Protein AF-0000000082342057 (afdb_homodimer)

Sequence (860 aa):
MEQEAEVVSLAKTITQSTETLCRLLTENGLPAPSLDTSSPQANAPEITTAKTKAINACMELLDRLQGPLTCMLPLYNGSALQTISRYRIYTHVPLTGSISYEDLSSKCRIHVFELKQVIRFAIVFHRLFAEEKKGFVAHSAGSRILAQDAIVQAGIGQFDEFYGAFARTVDAIDQFDGHEPNETGFSLAHNTTQDLFSYLRSHPAKSKQFTEAMKFYTGPIPAYSPNFLIMGYPWDALSAGSVVVDLGGADGHVGRMIADANPEVTVIVQDLGSVVEEIEVEAEAEAGTGSQPGKKSGEVGRKSRVQFLAHDFFTPQPISADVYLFRWVLHDWSDEYVVRILRQLVPVLKKGARVVVNESLCPESGSLPIAMERYIRYMDMMMLAFTKSRLRDEGEWRGLFAQADGKFGGVRCWTPEGAALAIIEATWEGMEQEAEVVSLAKTITQSTETLCRLLTENGLPAPSLDTSSPQANAPEITTAKTKAINACMELLDRLQGPLTCMLPLYNGSALQTISRYRIYTHVPLTGSISYEDLSSKCRIHVFELKQVIRFAIVFHRLFAEEKKGFVAHSAGSRILAQDAIVQAGIGQFDEFYGAFARTVDAIDQFDGHEPNETGFSLAHNTTQDLFSYLRSHPAKSKQFTEAMKFYTGPIPAYSPNFLIMGYPWDALSAGSVVVDLGGADGHVGRMIADANPEVTVIVQDLGSVVEEIEVEAEAEAGTGSQPGKKSGEVGRKSRVQFLAHDFFTPQPISADVYLFRWVLHDWSDEYVVRILRQLVPVLKKGARVVVNESLCPESGSLPIAMERYIRYMDMMMLAFTKSRLRDEGEWRGLFAQADGKFGGVRCWTPEGAALAIIEATWEG

Organism: NCBI:txid1220207

Radius of gyration: 30.09 Å; Cα contacts (8 Å, |Δi|>4): 1571; chains: 2; bounding box: 68×92×66 Å

InterPro domains:
  IPR001077 O-methyltransferase, C-terminal domain [PF00891] (186-404)
  IPR016461 O-methyltransferase-like [PS51683] (69-428)
  IPR029063 S-adenosyl-L-methionine-dependent methyltransferase superfamily [G3DSA:3.40.50.150] (157-427)
  IPR029063 S-adenosyl-L-methionine-dependent methyltransferase superfamily [SSF53335] (159-414)

pLDDT: mean 88.35, std 13.35, range [28.88, 98.69]

Foldseek 3Di:
DVVVVLLVVLVVLLVVLLVQLCVVCVVVVWDRDDPPDDGPPDPDPSNVVSVVSNVVSVVVNVDVVVDLLVLQPDDPDLVLLQLCLVLVLLQQADQPDKDFLVSSCVSSVHDSVVSVVSQVCCCVRRVAWDCPDVRITHGDPNSSCCNPPVLSSLQSNVCNLQVQLLVCLVVLVVVDVDQFQCSFSNVVSVVHSDAQVVVCVVPVVNVVSVVSNVCSLCVVQVQADLVCVLPVDPLVVDDQAFEEEEEQCQLCPSVLSNCVSPVRYAYEYEDAPVRLVVSVVVVVVVVPVPPPPPPPDDPPPPDRSYHYDYDDLLAADPDQGQEYEYEPHLQLEALVVSLSSLLSDVVRYDAFRKYKYWFAAQDDPPPDDPVLNVSQVVVQSSSSSRGVGGHHHQVVVVVSQCSSDVQFDDWDWDRRVSHRIIMTMTGGHD/DVVVVLLVVLVVQLVVLLVQLCVVCVVVVFDRDDPPDDGPPPPDPSNVVSVVSNVVSVVVNVDVVVDLLVLQPDDPDLVLLQLCLVLVLLQQADQPDKDFLVSSCVSSVHDSVVSVVSQVCCCVRRVAWDCPDVRITHGDPNSSCCNPPVLSSLQSNVCNLQVQLLVCLVVLVVVDVDQFQCSFSNVVSVVHSDAQVVVCVVPVVNVVSVVSNVCSLCVVQPQADLVCVLVVDPLVVDDQAFEEEEEQCQLCPSVLSNCVSPVRYAYEYEEAPVRLVVNVVVVVVVVPVPPPPPPPDDPPPDDPSYHYDYDDLLAADPDQGQEYEYEPHLQLEALVVSLSSLLSDVVRYDAFRKYKYWFAAQDDPPPDDPVLNVSQVVVQSSSSSRGVGGHHHQVVVVVSQCSSDVQFDDWDWDRRVSHRIIMTMTGGHD

Structure (mmCIF, N/CA/C/O backbone):
data_AF-0000000082342057-model_v1
#
loop_
_entity.id
_entity.type
_entity.pdbx_description
1 polymer 'O-methyltransferase domain-containing protein'
#
loop_
_atom_site.group_PDB
_atom_site.id
_atom_site.type_symbol
_atom_site.label_atom_id
_atom_site.label_alt_id
_atom_site.label_comp_id
_atom_site.label_asym_id
_atom_site.label_entity_id
_atom_site.label_seq_id
_atom_site.pdbx_PDB_ins_code
_atom_site.Cartn_x
_atom_site.Cartn_y
_atom_site.Cartn_z
_atom_site.occupancy
_atom_site.B_iso_or_equiv
_atom_site.auth_seq_id
_atom_site.auth_comp_id
_atom_site.auth_asym_id
_atom_site.auth_atom_id
_atom_site.pdbx_PDB_model_num
ATOM 1 N N . MET A 1 1 ? -15.852 -7.707 27.875 1 69.81 1 MET A N 1
ATOM 2 C CA . MET A 1 1 ? -15.172 -8.852 28.469 1 69.81 1 MET A CA 1
ATOM 3 C C . MET A 1 1 ? -14.648 -9.797 27.391 1 69.81 1 MET A C 1
ATOM 5 O O . MET A 1 1 ? -13.477 -10.172 27.406 1 69.81 1 MET A O 1
ATOM 9 N N . GLU A 1 2 ? -15.508 -10.023 26.375 1 73.25 2 GLU A N 1
ATOM 10 C CA . GLU A 1 2 ? -15.094 -10.961 25.344 1 73.25 2 GLU A CA 1
ATOM 11 C C . GLU A 1 2 ? -13.977 -10.383 24.484 1 73.25 2 GLU A C 1
ATOM 13 O O . GLU A 1 2 ? -12.992 -11.07 24.188 1 73.25 2 GLU A O 1
ATOM 18 N N . GLN A 1 3 ? -14.023 -9.148 24.25 1 80.62 3 GLN A N 1
ATOM 19 C CA . GLN A 1 3 ? -13 -8.5 23.422 1 80.62 3 GLN A CA 1
ATOM 20 C C . GLN A 1 3 ? -11.68 -8.406 24.172 1 80.62 3 GLN A C 1
ATOM 22 O O . GLN A 1 3 ? -10.609 -8.562 23.578 1 80.62 3 GLN A O 1
ATOM 27 N N . GLU A 1 4 ? -11.828 -8.18 25.422 1 81.56 4 GLU A N 1
ATOM 28 C CA . GLU A 1 4 ? -10.625 -8.133 26.25 1 81.56 4 GLU A CA 1
ATOM 29 C C . GLU A 1 4 ? -9.922 -9.484 26.281 1 81.56 4 GLU A C 1
ATOM 31 O O . GLU A 1 4 ? -8.703 -9.555 26.109 1 81.56 4 GLU A O 1
ATOM 36 N N . ALA A 1 5 ? -10.773 -10.445 26.438 1 81.31 5 ALA A N 1
ATOM 37 C CA . ALA A 1 5 ? -10.219 -11.797 26.484 1 81.31 5 ALA A CA 1
ATOM 38 C C . ALA A 1 5 ? -9.523 -12.148 25.172 1 81.31 5 ALA A C 1
ATOM 40 O O . ALA A 1 5 ? -8.484 -12.805 25.172 1 81.31 5 ALA A O 1
ATOM 41 N N . GLU A 1 6 ? -10.055 -11.625 24.141 1 85.25 6 GLU A N 1
ATOM 42 C CA . GLU A 1 6 ? -9.5 -11.938 22.828 1 85.25 6 GLU A CA 1
ATOM 43 C C . GLU A 1 6 ? -8.156 -11.242 22.609 1 85.25 6 GLU A C 1
ATOM 45 O O . GLU A 1 6 ? -7.195 -11.859 22.141 1 85.25 6 GLU A O 1
ATOM 50 N N . VAL A 1 7 ? -8.07 -10.016 22.953 1 90.12 7 VAL A N 1
ATOM 51 C CA . VAL A 1 7 ? -6.855 -9.242 22.734 1 90.12 7 VAL A CA 1
ATOM 52 C C . VAL A 1 7 ? -5.746 -9.766 23.641 1 90.12 7 VAL A C 1
ATOM 54 O O . VAL A 1 7 ? -4.59 -9.875 23.234 1 90.12 7 VAL A O 1
ATOM 57 N N . VAL A 1 8 ? -6.066 -10.164 24.828 1 89.88 8 VAL A N 1
ATOM 58 C CA . VAL A 1 8 ? -5.086 -10.695 25.766 1 89.88 8 VAL A CA 1
ATOM 59 C C . VAL A 1 8 ? -4.625 -12.078 25.312 1 89.88 8 VAL A C 1
ATOM 61 O O . VAL A 1 8 ? -3.441 -12.406 25.422 1 89.88 8 VAL A O 1
ATOM 64 N N . SER A 1 9 ? -5.586 -12.805 24.844 1 91.12 9 SER A N 1
ATOM 65 C CA . SER A 1 9 ? -5.246 -14.125 24.328 1 91.12 9 SER A CA 1
ATOM 66 C C . SER A 1 9 ? -4.289 -14.031 23.156 1 91.12 9 SER A C 1
ATOM 68 O O . SER A 1 9 ? -3.352 -14.828 23.047 1 91.12 9 SER A O 1
ATOM 70 N N . LEU A 1 10 ? -4.516 -13.102 22.312 1 91.62 10 LEU A N 1
ATOM 71 C CA . LEU A 1 10 ? -3.629 -12.883 21.172 1 91.62 10 LEU A CA 1
ATOM 72 C C . LEU A 1 10 ? -2.229 -12.5 21.641 1 91.62 10 LEU A C 1
ATOM 74 O O . LEU A 1 10 ? -1.234 -13.016 21.125 1 91.62 10 LEU A O 1
ATOM 78 N N . ALA A 1 11 ? -2.139 -11.641 22.562 1 93.25 11 ALA A N 1
ATOM 79 C CA . ALA A 1 11 ? -0.847 -11.211 23.094 1 93.25 11 ALA A CA 1
ATOM 80 C C . ALA A 1 11 ? -0.083 -12.391 23.688 1 93.25 11 ALA A C 1
ATOM 82 O O . ALA A 1 11 ? 1.125 -12.523 23.484 1 93.25 11 ALA A O 1
ATOM 83 N N . LYS A 1 12 ? -0.796 -13.227 24.406 1 93.06 12 LYS A N 1
ATOM 84 C CA . LYS A 1 12 ? -0.179 -14.422 24.984 1 93.06 12 LYS A CA 1
ATOM 85 C C . LYS A 1 12 ? 0.286 -15.383 23.906 1 93.06 12 LYS A C 1
ATOM 87 O O . LYS A 1 12 ? 1.348 -16 24.016 1 93.06 12 LYS A O 1
ATOM 92 N N . THR A 1 13 ? -0.533 -15.516 22.922 1 92.75 13 THR A N 1
ATOM 93 C CA . THR A 1 13 ? -0.165 -16.359 21.797 1 92.75 13 THR A CA 1
ATOM 94 C C . THR A 1 13 ? 1.122 -15.867 21.141 1 92.75 13 THR A C 1
ATOM 96 O O . THR A 1 13 ? 1.974 -16.672 20.75 1 92.75 13 THR A O 1
ATOM 99 N N . ILE A 1 14 ? 1.274 -14.594 20.984 1 93.94 14 ILE A N 1
ATOM 100 C CA . ILE A 1 14 ? 2.473 -14 20.406 1 93.94 14 ILE A CA 1
ATOM 101 C C . ILE A 1 14 ? 3.697 -14.391 21.234 1 93.94 14 ILE A C 1
ATOM 103 O O . ILE A 1 14 ? 4.699 -14.859 20.688 1 93.94 14 ILE A O 1
ATOM 107 N N . THR A 1 15 ? 3.605 -14.266 22.531 1 94 15 THR A N 1
ATOM 108 C CA . THR A 1 15 ? 4.727 -14.578 23.422 1 94 15 THR A CA 1
ATOM 109 C C . THR A 1 15 ? 5.059 -16.062 23.359 1 94 15 THR A C 1
ATOM 111 O O . THR A 1 15 ? 6.215 -16.453 23.172 1 94 15 THR A O 1
ATOM 114 N N . GLN A 1 16 ? 4.031 -16.875 23.469 1 93.56 16 GLN A N 1
ATOM 115 C CA . GLN A 1 16 ? 4.23 -18.312 23.484 1 93.56 16 GLN A CA 1
ATOM 116 C C . GLN A 1 16 ? 4.801 -18.812 22.156 1 93.56 16 GLN A C 1
ATOM 118 O O . GLN A 1 16 ? 5.734 -19.625 22.156 1 93.56 16 GLN A O 1
ATOM 123 N N . SER A 1 17 ? 4.246 -18.328 21.125 1 92.81 17 SER A N 1
ATOM 124 C CA . SER A 1 17 ? 4.688 -18.781 19.812 1 92.81 17 SER A CA 1
ATOM 125 C C . SER A 1 17 ? 6.086 -18.266 19.484 1 92.81 17 SER A C 1
ATOM 127 O O . SER A 1 17 ? 6.879 -18.953 18.844 1 92.81 17 SER A O 1
ATOM 129 N N . THR A 1 18 ? 6.402 -17.078 19.859 1 93.06 18 THR A N 1
ATOM 130 C CA . THR A 1 18 ? 7.727 -16.516 19.625 1 93.06 18 THR A CA 1
ATOM 131 C C . THR A 1 18 ? 8.781 -17.266 20.438 1 93.06 18 THR A C 1
ATOM 133 O O . THR A 1 18 ? 9.867 -17.562 19.922 1 93.06 18 THR A O 1
ATOM 136 N N . GLU A 1 19 ? 8.469 -17.594 21.672 1 93 19 GLU A N 1
ATOM 137 C CA . GLU A 1 19 ? 9.391 -18.375 22.484 1 93 19 GLU A CA 1
ATOM 138 C C . GLU A 1 19 ? 9.609 -19.766 21.906 1 93 19 GLU A C 1
ATOM 140 O O . GLU A 1 19 ? 10.742 -20.25 21.875 1 93 19 GLU A O 1
ATOM 145 N N . THR A 1 20 ? 8.555 -20.375 21.5 1 92.81 20 THR A N 1
ATOM 146 C CA . THR A 1 20 ? 8.656 -21.688 20.859 1 92.81 20 THR A CA 1
ATOM 147 C C . THR A 1 20 ? 9.508 -21.609 19.594 1 92.81 20 THR A C 1
ATOM 149 O O . THR A 1 20 ? 10.367 -22.453 19.359 1 92.81 20 THR A O 1
ATOM 152 N N . LEU A 1 21 ? 9.273 -20.609 18.812 1 91.44 21 LEU A N 1
ATOM 153 C CA . LEU A 1 21 ? 10.031 -20.406 17.594 1 91.44 21 LEU A CA 1
ATOM 154 C C . LEU A 1 21 ? 11.523 -20.266 17.891 1 91.44 21 LEU A C 1
ATOM 156 O O . LEU A 1 21 ? 12.352 -20.953 17.281 1 91.44 21 LEU A O 1
ATOM 160 N N . CYS A 1 22 ? 11.852 -19.438 18.812 1 91.19 22 CYS A N 1
ATOM 161 C CA . CYS A 1 22 ? 13.25 -19.203 19.156 1 91.19 22 CYS A CA 1
ATOM 162 C C . CYS A 1 22 ? 13.906 -20.484 19.672 1 91.19 22 CYS A C 1
ATOM 164 O O . CYS A 1 22 ? 15.047 -20.781 19.328 1 91.19 22 CYS A O 1
ATOM 166 N N . ARG A 1 23 ? 13.211 -21.203 20.484 1 91.25 23 ARG A N 1
ATOM 167 C CA . ARG A 1 23 ? 13.719 -22.469 20.984 1 91.25 23 ARG A CA 1
ATOM 168 C C . ARG A 1 23 ? 14 -23.438 19.844 1 91.25 23 ARG A C 1
ATOM 170 O O . ARG A 1 23 ? 15.078 -24.047 19.781 1 91.25 23 ARG A O 1
ATOM 177 N N . LEU A 1 24 ? 13.07 -23.578 18.953 1 90.5 24 LEU A N 1
ATOM 178 C CA . LEU A 1 24 ? 13.203 -24.5 17.828 1 90.5 24 LEU A CA 1
ATOM 179 C C . LEU A 1 24 ? 14.344 -24.078 16.906 1 90.5 24 LEU A C 1
ATOM 181 O O . LEU A 1 24 ? 15.086 -24.922 16.391 1 90.5 24 LEU A O 1
ATOM 185 N N . LEU A 1 25 ? 14.461 -22.828 16.719 1 89.12 25 LEU A N 1
ATOM 186 C CA . LEU A 1 25 ? 15.555 -22.328 15.883 1 89.12 25 LEU A CA 1
ATOM 187 C C . LEU A 1 25 ? 16.906 -22.609 16.516 1 89.12 25 LEU A C 1
ATOM 189 O O . LEU A 1 25 ? 17.828 -23.078 15.844 1 89.12 25 LEU A O 1
ATOM 193 N N . THR A 1 26 ? 16.984 -22.406 17.766 1 88.5 26 THR A N 1
ATOM 194 C CA . THR A 1 26 ? 18.203 -22.688 18.5 1 88.5 26 THR A CA 1
ATOM 195 C C . THR A 1 26 ? 18.547 -24.172 18.422 1 88.5 26 THR A C 1
ATOM 197 O O . THR A 1 26 ? 19.703 -24.547 18.188 1 88.5 26 THR A O 1
ATOM 200 N N . GLU A 1 27 ? 17.625 -24.984 18.547 1 90.31 27 GLU A N 1
ATOM 201 C CA . GLU A 1 27 ? 17.812 -26.438 18.516 1 90.31 27 GLU A CA 1
ATOM 202 C C . GLU A 1 27 ? 18.266 -26.891 17.125 1 90.31 27 GLU A C 1
ATOM 204 O O . GLU A 1 27 ? 18.922 -27.922 17 1 90.31 27 GLU A O 1
ATOM 209 N N . ASN A 1 28 ? 17.953 -26.125 16.141 1 88.19 28 ASN A N 1
ATOM 210 C CA . ASN A 1 28 ? 18.297 -26.5 14.773 1 88.19 28 ASN A CA 1
ATOM 211 C C . ASN A 1 28 ? 19.5 -25.688 14.258 1 88.19 28 ASN A C 1
ATOM 213 O O . ASN A 1 28 ? 19.781 -25.688 13.062 1 88.19 28 ASN A O 1
ATOM 217 N N . GLY A 1 29 ? 20.094 -24.922 15.102 1 85.38 29 GLY A N 1
ATOM 218 C CA . GLY A 1 29 ? 21.281 -24.156 14.742 1 85.38 29 GLY A CA 1
ATOM 219 C C . GLY A 1 29 ? 20.984 -23 13.797 1 85.38 29 GLY A C 1
ATOM 220 O O . GLY A 1 29 ? 21.828 -22.625 12.984 1 85.38 29 GLY A O 1
ATOM 221 N N . LEU A 1 30 ? 19.781 -22.562 13.828 1 86.75 30 LEU A N 1
ATOM 222 C CA . LEU A 1 30 ? 19.359 -21.453 12.969 1 86.75 30 LEU A CA 1
ATOM 223 C C . LEU A 1 30 ? 19.281 -20.156 13.766 1 86.75 30 LEU A C 1
ATOM 225 O O . LEU A 1 30 ? 19 -20.172 14.969 1 86.75 30 LEU A O 1
ATOM 229 N N . PRO A 1 31 ? 19.531 -19.047 13.156 1 84.62 31 PRO A N 1
ATOM 230 C CA . PRO A 1 31 ? 19.469 -17.766 13.859 1 84.62 31 PRO A CA 1
ATOM 231 C C . PRO A 1 31 ? 18.047 -17.344 14.203 1 84.62 31 PRO A C 1
ATOM 233 O O . PRO A 1 31 ? 17.109 -17.719 13.5 1 84.62 31 PRO A O 1
ATOM 236 N N . ALA A 1 32 ? 17.938 -16.5 15.227 1 86.38 32 ALA A N 1
ATOM 237 C CA . ALA A 1 32 ? 16.656 -15.922 15.578 1 86.38 32 ALA A CA 1
ATOM 238 C C . ALA A 1 32 ? 16.172 -14.945 14.508 1 86.38 32 ALA A C 1
ATOM 240 O O . ALA A 1 32 ? 16.984 -14.391 13.758 1 86.38 32 ALA A O 1
ATOM 241 N N . PRO A 1 33 ? 14.898 -14.766 14.383 1 82.06 33 PRO A N 1
ATOM 242 C CA . PRO A 1 33 ? 14.375 -13.805 13.406 1 82.06 33 PRO A CA 1
ATOM 243 C C . PRO A 1 33 ? 14.953 -12.398 13.594 1 82.06 33 PRO A C 1
ATOM 245 O O . PRO A 1 33 ? 15.062 -11.922 14.727 1 82.06 33 PRO A O 1
ATOM 248 N N . SER A 1 34 ? 15.43 -11.797 12.562 1 79.69 34 SER A N 1
ATOM 249 C CA . SER A 1 34 ? 16 -10.453 12.578 1 79.69 34 SER A CA 1
ATOM 250 C C . SER A 1 34 ? 15.898 -9.789 11.203 1 79.69 34 SER A C 1
ATOM 252 O O . SER A 1 34 ? 15.453 -10.422 10.242 1 79.69 34 SER A O 1
ATOM 254 N N . LEU A 1 35 ? 16.203 -8.578 11.141 1 80.19 35 LEU A N 1
ATOM 255 C CA . LEU A 1 35 ? 16.234 -7.836 9.883 1 80.19 35 LEU A CA 1
ATOM 256 C C . LEU A 1 35 ? 17.609 -7.945 9.234 1 80.19 35 LEU A C 1
ATOM 258 O O . LEU A 1 35 ? 17.828 -7.43 8.133 1 80.19 35 LEU A O 1
ATOM 262 N N . ASP A 1 36 ? 18.484 -8.688 9.867 1 72.69 36 ASP A N 1
ATOM 263 C CA . ASP A 1 36 ? 19.859 -8.773 9.391 1 72.69 36 ASP A CA 1
ATOM 264 C C . ASP A 1 36 ? 20.062 -9.992 8.5 1 72.69 36 ASP A C 1
ATOM 266 O O . ASP A 1 36 ? 21.016 -10.047 7.711 1 72.69 36 ASP A O 1
ATOM 270 N N . THR A 1 37 ? 19.312 -10.992 8.805 1 60.03 37 THR A N 1
ATOM 271 C CA . THR A 1 37 ? 19.578 -12.227 8.086 1 60.03 37 THR A CA 1
ATOM 272 C C . THR A 1 37 ? 18.312 -12.742 7.402 1 60.03 37 THR A C 1
ATOM 274 O O . THR A 1 37 ? 17.203 -12.531 7.895 1 60.03 37 THR A O 1
ATOM 277 N N . SER A 1 38 ? 18.547 -13.047 6.117 1 55.81 38 SER A N 1
ATOM 278 C CA . SER A 1 38 ? 17.453 -13.773 5.488 1 55.81 38 SER A CA 1
ATOM 279 C C . SER A 1 38 ? 17.172 -15.086 6.215 1 55.81 38 SER A C 1
ATOM 281 O O . SER A 1 38 ? 18.094 -15.812 6.59 1 55.81 38 SER A O 1
ATOM 283 N N . SER A 1 39 ? 16.188 -15.047 6.961 1 53.53 39 SER A N 1
ATOM 284 C CA . SER A 1 39 ? 15.883 -16.25 7.723 1 53.53 39 SER A CA 1
ATOM 285 C C . SER A 1 39 ? 16.031 -17.5 6.859 1 53.53 39 SER A C 1
ATOM 287 O O . SER A 1 39 ? 15.469 -17.578 5.766 1 53.53 39 SER A O 1
ATOM 289 N N . PRO A 1 40 ? 16.969 -18.297 7.262 1 51.59 40 PRO A N 1
ATOM 290 C CA . PRO A 1 40 ? 17.047 -19.578 6.555 1 51.59 40 PRO A CA 1
ATOM 291 C C . PRO A 1 40 ? 15.703 -20.297 6.496 1 51.59 40 PRO A C 1
ATOM 293 O O . PRO A 1 40 ? 14.891 -20.188 7.418 1 51.59 40 PRO A O 1
ATOM 296 N N . GLN A 1 41 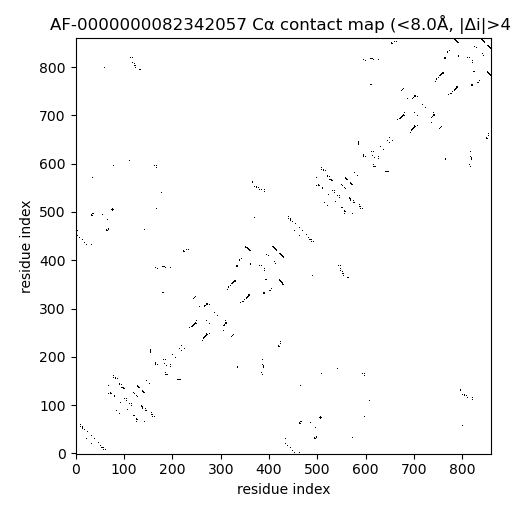? 15.203 -20.516 5.359 1 54.62 41 GLN A N 1
ATOM 297 C CA . GLN A 1 41 ? 14.055 -21.406 5.203 1 54.62 41 GLN A CA 1
ATOM 298 C C . GLN A 1 41 ? 14.211 -22.656 6.055 1 54.62 41 GLN A C 1
ATOM 300 O O . GLN A 1 41 ? 15.211 -23.375 5.953 1 54.62 41 GLN A O 1
ATOM 305 N N . ALA A 1 42 ? 13.664 -22.641 7.277 1 56.94 42 ALA A N 1
ATOM 306 C CA . ALA A 1 42 ? 13.695 -23.859 8.07 1 56.94 42 ALA A CA 1
ATOM 307 C C . ALA A 1 42 ? 12.789 -24.938 7.469 1 56.94 42 ALA A C 1
ATOM 309 O O . ALA A 1 42 ? 11.641 -24.656 7.113 1 56.94 42 ALA A O 1
ATOM 310 N N . ASN A 1 43 ? 13.305 -25.953 7.023 1 63 43 ASN A N 1
ATOM 311 C CA . ASN A 1 43 ? 12.547 -27.078 6.477 1 63 43 ASN A CA 1
ATOM 312 C C . ASN A 1 43 ? 11.914 -27.906 7.586 1 63 43 ASN A C 1
ATOM 314 O O . ASN A 1 43 ? 11.852 -29.141 7.48 1 63 43 ASN A O 1
ATOM 318 N N . ALA A 1 44 ? 11.625 -27.266 8.742 1 73.19 44 ALA A N 1
ATOM 319 C CA . ALA A 1 44 ? 10.906 -28.016 9.758 1 73.19 44 ALA A CA 1
ATOM 320 C C . ALA A 1 44 ? 9.492 -27.484 9.953 1 73.19 44 ALA A C 1
ATOM 322 O O . ALA A 1 44 ? 9.312 -26.297 10.258 1 73.19 44 ALA A O 1
ATOM 323 N N . PRO A 1 45 ? 8.555 -28.328 9.781 1 78.25 45 PRO A N 1
ATOM 324 C CA . PRO A 1 45 ? 7.156 -27.906 9.859 1 78.25 45 PRO A CA 1
ATOM 325 C C . PRO A 1 45 ? 6.82 -27.219 11.18 1 78.25 45 PRO A C 1
ATOM 327 O O . PRO A 1 45 ? 6.008 -26.281 11.203 1 78.25 45 PRO A O 1
ATOM 330 N N . GLU A 1 46 ? 7.508 -27.656 12.219 1 83.94 46 GLU A N 1
ATOM 331 C CA . GLU A 1 46 ? 7.211 -27.078 13.523 1 83.94 46 GLU A CA 1
ATOM 332 C C . GLU A 1 46 ? 7.672 -25.625 13.609 1 83.94 46 GLU A C 1
ATOM 334 O O . GLU A 1 46 ? 7.023 -24.797 14.25 1 83.94 46 GLU A O 1
ATOM 339 N N . ILE A 1 47 ? 8.781 -25.359 12.977 1 85.94 47 ILE A N 1
ATOM 340 C CA . ILE A 1 47 ? 9.305 -24 12.953 1 85.94 47 IL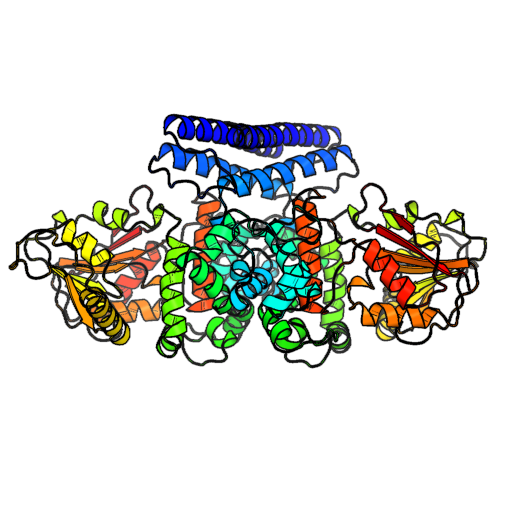E A CA 1
ATOM 341 C C . ILE A 1 47 ? 8.367 -23.094 12.156 1 85.94 47 ILE A C 1
ATOM 343 O O . ILE A 1 47 ? 8.008 -22.016 12.609 1 85.94 47 ILE A O 1
ATOM 347 N N . THR A 1 48 ? 7.906 -23.625 11.055 1 83 48 THR A N 1
ATOM 348 C CA . THR A 1 48 ? 6.996 -22.859 10.203 1 83 48 THR A CA 1
ATOM 349 C C . THR A 1 48 ? 5.676 -22.594 10.922 1 83 48 THR A C 1
ATOM 351 O O . THR A 1 48 ? 5.121 -21.5 10.828 1 83 48 THR A O 1
ATOM 354 N N . THR A 1 49 ? 5.258 -23.562 11.641 1 84.69 49 THR A N 1
ATOM 355 C CA . THR A 1 49 ? 4 -23.438 12.367 1 84.69 49 THR A CA 1
ATOM 356 C C . THR A 1 49 ? 4.105 -22.359 13.445 1 84.69 49 THR A C 1
ATOM 358 O O . THR A 1 49 ? 3.223 -21.5 13.57 1 84.69 49 THR A O 1
ATOM 361 N N . ALA A 1 50 ? 5.188 -22.422 14.203 1 89.81 50 ALA A N 1
ATOM 362 C CA . ALA A 1 50 ? 5.375 -21.453 15.273 1 89.81 50 ALA A CA 1
ATOM 363 C C . ALA A 1 50 ? 5.508 -20.031 14.711 1 89.81 50 ALA A C 1
ATOM 365 O O . ALA A 1 50 ? 4.938 -19.094 15.258 1 89.81 50 ALA A O 1
ATOM 366 N N . LYS A 1 51 ? 6.223 -19.953 13.664 1 88.38 51 LYS A N 1
ATOM 367 C CA . LYS A 1 51 ? 6.422 -18.656 13.023 1 88.38 51 LYS A CA 1
ATOM 368 C C . LYS A 1 51 ? 5.105 -18.094 12.492 1 88.38 51 LYS A C 1
ATOM 370 O O . LYS A 1 51 ? 4.777 -16.938 12.734 1 88.38 51 LYS A O 1
ATOM 375 N N . THR A 1 52 ? 4.387 -18.906 11.836 1 87.31 52 THR A N 1
ATOM 376 C CA . THR A 1 52 ? 3.121 -18.484 11.25 1 87.31 52 THR A CA 1
ATOM 377 C C . THR A 1 52 ? 2.121 -18.094 12.328 1 87.31 52 THR A C 1
ATOM 379 O O . THR A 1 52 ? 1.379 -17.109 12.172 1 87.31 52 THR A O 1
ATOM 382 N N . LYS A 1 53 ? 2.127 -18.859 13.344 1 90.38 53 LYS A N 1
ATOM 383 C CA . LYS A 1 53 ? 1.229 -18.547 14.453 1 90.38 53 LYS A CA 1
ATOM 384 C C . LYS A 1 53 ? 1.558 -17.188 15.07 1 90.38 53 LYS A C 1
ATOM 386 O O . LYS A 1 53 ? 0.657 -16.406 15.367 1 90.38 53 LYS A O 1
ATOM 391 N N . ALA A 1 54 ? 2.822 -16.938 15.273 1 92.38 54 ALA A N 1
ATOM 392 C CA . ALA A 1 54 ? 3.262 -15.648 15.82 1 92.38 54 ALA A CA 1
ATOM 393 C C . ALA A 1 54 ? 2.893 -14.5 14.891 1 92.38 54 ALA A C 1
ATOM 395 O O . ALA A 1 54 ? 2.357 -13.484 15.328 1 92.38 54 ALA A O 1
ATOM 396 N N . ILE A 1 55 ? 3.098 -14.688 13.617 1 91.38 55 ILE A N 1
ATOM 397 C CA . ILE A 1 55 ? 2.824 -13.664 12.609 1 91.38 55 ILE A CA 1
ATOM 398 C C . ILE A 1 55 ? 1.326 -13.367 12.57 1 91.38 55 ILE A C 1
ATOM 400 O O . ILE A 1 55 ? 0.916 -12.211 12.641 1 91.38 55 ILE A O 1
ATOM 404 N N . ASN A 1 56 ? 0.536 -14.398 12.531 1 92.12 56 ASN A N 1
ATOM 405 C CA . ASN A 1 56 ? -0.909 -14.219 12.438 1 92.12 56 ASN A CA 1
ATOM 406 C C . ASN A 1 56 ? -1.473 -13.531 13.68 1 92.12 56 ASN A C 1
ATOM 408 O O . ASN A 1 56 ? -2.334 -12.656 13.57 1 92.12 56 ASN A O 1
ATOM 412 N N . ALA A 1 57 ? -0.945 -13.945 14.82 1 92.81 57 ALA A N 1
ATOM 413 C CA . ALA A 1 57 ? -1.404 -13.32 16.062 1 92.81 57 ALA A CA 1
ATOM 414 C C . ALA A 1 57 ? -1.004 -11.852 16.109 1 92.81 57 ALA A C 1
ATOM 416 O O . ALA A 1 57 ? -1.781 -11 16.562 1 92.81 57 ALA A O 1
ATOM 417 N N . CYS A 1 58 ? 0.166 -11.508 15.648 1 92.88 58 CYS A N 1
ATOM 418 C CA . CYS A 1 58 ? 0.633 -10.125 15.602 1 92.88 58 CYS A CA 1
ATOM 419 C C . CYS A 1 58 ? -0.237 -9.281 14.672 1 92.88 58 CYS A C 1
ATOM 421 O O . CYS A 1 58 ? -0.629 -8.172 15.023 1 92.88 58 CYS A O 1
ATOM 423 N N . MET A 1 59 ? -0.558 -9.836 13.547 1 90.56 59 MET A N 1
ATOM 424 C CA . MET A 1 59 ? -1.361 -9.109 12.57 1 90.56 59 MET A CA 1
ATOM 425 C C . MET A 1 59 ? -2.76 -8.828 13.109 1 90.56 59 MET A C 1
ATOM 427 O O . MET A 1 59 ? -3.258 -7.707 13.008 1 90.56 59 MET A O 1
ATOM 431 N N . GLU A 1 60 ? -3.355 -9.844 13.672 1 90.56 60 GLU A N 1
ATOM 432 C CA . GLU A 1 60 ? -4.699 -9.688 14.219 1 90.56 60 GLU A CA 1
ATOM 433 C C . GLU A 1 60 ? -4.715 -8.68 15.367 1 90.56 60 GLU A C 1
ATOM 435 O O . GLU A 1 60 ? -5.594 -7.816 15.43 1 90.56 60 GLU A O 1
ATOM 440 N N . LEU A 1 61 ? -3.766 -8.805 16.281 1 92.31 61 LEU A N 1
ATOM 441 C CA . LEU A 1 61 ? -3.705 -7.891 17.406 1 92.31 61 LEU A CA 1
ATOM 442 C C . LEU A 1 61 ? -3.477 -6.457 16.953 1 92.31 61 LEU A C 1
ATOM 444 O O . LEU A 1 61 ? -4.121 -5.531 17.438 1 92.31 61 LEU A O 1
ATOM 448 N N . LEU A 1 62 ? -2.57 -6.324 16.016 1 90.31 62 LEU A N 1
ATOM 449 C CA . LEU A 1 62 ? -2.268 -4.992 15.492 1 90.31 62 LEU A CA 1
ATOM 450 C C . LEU A 1 62 ? -3.514 -4.34 14.906 1 90.31 62 LEU A C 1
ATOM 452 O O . LEU A 1 62 ? -3.803 -3.176 15.195 1 90.31 62 LEU A O 1
ATOM 456 N N . ASP A 1 63 ? -4.293 -5.082 14.102 1 87.31 63 ASP A N 1
ATOM 457 C CA . ASP A 1 63 ? -5.52 -4.551 13.516 1 87.31 63 ASP A CA 1
ATOM 458 C C . ASP A 1 63 ? -6.512 -4.125 14.594 1 87.31 63 ASP A C 1
ATOM 460 O O . ASP A 1 63 ? -7.141 -3.072 14.492 1 87.31 63 ASP A O 1
ATOM 464 N N . ARG A 1 64 ? -6.629 -4.91 15.625 1 87.19 64 ARG A N 1
ATOM 465 C CA . ARG A 1 64 ? -7.566 -4.617 16.703 1 87.19 64 ARG A CA 1
ATOM 466 C C . ARG A 1 64 ? -7.117 -3.404 17.516 1 87.19 64 ARG A C 1
ATOM 468 O O . ARG A 1 64 ? -7.941 -2.602 17.953 1 87.19 64 ARG A O 1
ATOM 475 N N . LEU A 1 65 ? -5.812 -3.305 17.719 1 87.06 65 LEU A N 1
ATOM 476 C CA . LEU A 1 65 ? -5.273 -2.168 18.453 1 87.06 65 LEU A CA 1
ATOM 477 C C . LEU A 1 65 ? -5.48 -0.87 17.672 1 87.06 65 LEU A C 1
ATOM 479 O O . LEU A 1 65 ? -5.75 0.177 18.266 1 87.06 65 LEU A O 1
ATOM 483 N N . GLN A 1 66 ? -5.375 -0.939 16.359 1 84.56 66 GLN A N 1
ATOM 484 C CA . GLN A 1 66 ? -5.453 0.253 15.523 1 84.56 66 GLN A CA 1
ATOM 485 C C . GLN A 1 66 ? -6.906 0.633 15.25 1 84.56 66 GLN A C 1
ATOM 487 O O . GLN A 1 66 ? -7.223 1.812 15.078 1 84.56 66 GLN A O 1
ATOM 492 N N . GLY A 1 67 ? -7.793 -0.389 15.141 1 79.5 67 GLY A N 1
ATOM 493 C CA . GLY A 1 67 ? -9.211 -0.113 14.953 1 79.5 67 GLY A CA 1
ATOM 494 C C . GLY A 1 67 ? -9.609 -0.026 13.492 1 79.5 67 GLY A C 1
ATOM 495 O O . GLY A 1 67 ? -8.75 -0.046 12.602 1 79.5 67 GLY A O 1
ATOM 496 N N . PRO A 1 68 ? -10.82 0.083 13.211 1 76.06 68 PRO A N 1
ATOM 497 C CA . PRO A 1 68 ? -11.367 -0.041 11.859 1 76.06 68 PRO A CA 1
ATOM 498 C C . PRO A 1 68 ? -10.977 1.125 10.953 1 76.06 68 PRO A C 1
ATOM 500 O O . PRO A 1 68 ? -10.75 0.933 9.758 1 76.06 68 PRO A O 1
ATOM 503 N N . LEU A 1 69 ? -10.836 2.328 11.484 1 74 69 LEU A N 1
ATOM 504 C CA . LEU A 1 69 ? -10.539 3.48 10.641 1 74 69 LEU A CA 1
ATOM 505 C C . LEU A 1 69 ? -9.109 3.42 10.109 1 74 69 LEU A C 1
ATOM 507 O O . LEU A 1 69 ? -8.875 3.672 8.93 1 74 69 LEU A O 1
ATOM 511 N N . THR A 1 70 ? -8.203 3.01 11.008 1 74.19 70 THR A N 1
ATOM 512 C CA . THR A 1 70 ? -6.809 2.902 10.586 1 74.19 70 THR A CA 1
ATOM 513 C C . THR A 1 70 ? -6.637 1.767 9.578 1 74.19 70 THR A C 1
ATOM 515 O O . THR A 1 70 ? -5.777 1.838 8.695 1 74.19 70 THR A O 1
ATOM 518 N N . CYS A 1 71 ? -7.5 0.824 9.625 1 73.44 71 CYS A N 1
ATOM 519 C CA . CYS A 1 71 ? -7.406 -0.317 8.719 1 73.44 71 CYS A CA 1
ATOM 520 C C . CYS A 1 71 ? -7.859 0.061 7.316 1 73.44 71 CYS A C 1
ATOM 522 O O . CYS A 1 71 ? -7.59 -0.665 6.355 1 73.44 71 CYS A O 1
ATOM 524 N N . MET A 1 72 ? -8.438 1.255 7.176 1 70.38 72 MET A N 1
ATOM 525 C CA . MET A 1 72 ? -8.938 1.681 5.871 1 70.38 72 MET A CA 1
ATOM 526 C C . MET A 1 72 ? -7.832 2.357 5.062 1 70.38 72 MET A C 1
ATOM 528 O O . MET A 1 72 ? -8.016 2.645 3.879 1 70.38 72 MET A O 1
ATOM 532 N N . LEU A 1 73 ? -6.73 2.576 5.66 1 68.44 73 LEU A N 1
ATOM 533 C CA . LEU A 1 73 ? -5.652 3.23 4.93 1 68.44 73 LEU A CA 1
ATOM 534 C C . LEU A 1 73 ? -5.047 2.289 3.895 1 68.44 73 LEU A C 1
ATOM 536 O O . LEU A 1 73 ? -4.914 1.089 4.145 1 68.44 73 LEU A O 1
ATOM 540 N N . PRO A 1 74 ? -4.852 2.805 2.75 1 60.81 74 PRO A N 1
ATOM 541 C CA . PRO A 1 74 ? -4.383 1.944 1.662 1 60.81 74 PRO A CA 1
ATOM 542 C C . PRO A 1 74 ? -3.072 1.232 1.998 1 60.81 74 PRO A C 1
ATOM 544 O O . PRO A 1 74 ? -2.211 1.804 2.67 1 60.81 74 PRO A O 1
ATOM 547 N N . LEU A 1 75 ? -3.168 -0.09 1.708 1 65.38 75 LEU A N 1
ATOM 548 C CA . LEU A 1 75 ? -1.992 -0.947 1.814 1 65.38 75 LEU A CA 1
ATOM 549 C C . LEU A 1 75 ? -1.744 -1.694 0.509 1 65.38 75 LEU A C 1
ATOM 551 O O . LEU A 1 75 ? -2.689 -2.152 -0.139 1 65.38 75 LEU A O 1
ATOM 555 N N . TYR A 1 76 ? -0.59 -1.719 0.028 1 63.41 76 TYR A N 1
ATOM 556 C CA . TYR A 1 76 ? -0.07 -2.514 -1.079 1 63.41 76 TYR A CA 1
ATOM 557 C C . TYR A 1 76 ? -0.74 -2.125 -2.391 1 63.41 76 TYR A C 1
ATOM 559 O O . TYR A 1 76 ? -0.095 -1.572 -3.285 1 63.41 76 TYR A O 1
ATOM 567 N N . ASN A 1 77 ? -2.211 -2.459 -2.434 1 77.38 77 ASN A N 1
ATOM 568 C CA . ASN A 1 77 ? -3.041 -2.217 -3.609 1 77.38 77 ASN A CA 1
ATOM 569 C C . ASN A 1 77 ? -4.277 -1.396 -3.262 1 77.38 77 ASN A C 1
ATOM 571 O O . ASN A 1 77 ? -5.164 -1.872 -2.551 1 77.38 77 ASN A O 1
ATOM 575 N N . GLY A 1 78 ? -4.32 -0.187 -3.744 1 87.12 78 GLY A N 1
ATOM 576 C CA . GLY A 1 78 ? -5.402 0.724 -3.406 1 87.12 78 GLY A CA 1
ATOM 577 C C . GLY A 1 78 ? -6.625 0.554 -4.289 1 87.12 78 GLY A C 1
ATOM 578 O O . GLY A 1 78 ? -7.629 1.249 -4.109 1 87.12 78 GLY A O 1
ATOM 579 N N . SER A 1 79 ? -6.652 -0.461 -5.188 1 91.25 79 SER A N 1
ATOM 580 C CA . SER A 1 79 ? -7.719 -0.61 -6.172 1 91.25 79 SER A CA 1
ATOM 581 C C . SER A 1 79 ? -9.047 -0.936 -5.504 1 91.25 79 SER A C 1
ATOM 583 O O . SER A 1 79 ? -10.109 -0.52 -5.977 1 91.25 79 SER A O 1
ATOM 585 N N . ALA A 1 80 ? -8.992 -1.68 -4.438 1 92.44 80 ALA A N 1
ATOM 586 C CA . ALA A 1 80 ? -10.219 -2.066 -3.756 1 92.44 80 ALA A CA 1
ATOM 587 C C . ALA A 1 80 ? -10.914 -0.852 -3.148 1 92.44 80 ALA A C 1
ATOM 589 O O . ALA A 1 80 ? -12.133 -0.691 -3.285 1 92.44 80 ALA A O 1
ATOM 590 N N . LEU A 1 81 ? -10.156 0.001 -2.5 1 91.44 81 LEU A N 1
ATOM 591 C CA . LEU A 1 81 ? -10.727 1.2 -1.896 1 91.44 81 LEU A CA 1
ATOM 592 C C . LEU A 1 81 ? -11.258 2.146 -2.967 1 91.44 81 LEU A C 1
ATOM 594 O O . LEU A 1 81 ? -12.297 2.783 -2.777 1 91.44 81 LEU A O 1
ATOM 598 N N . GLN A 1 82 ? -10.516 2.264 -4.078 1 92.44 82 GLN A N 1
ATOM 599 C CA . GLN A 1 82 ? -11.016 3.053 -5.199 1 92.44 82 GLN A CA 1
ATOM 600 C C . GLN A 1 82 ? -12.375 2.539 -5.668 1 92.44 82 GLN A C 1
ATOM 602 O O . GLN A 1 82 ? -13.297 3.324 -5.887 1 92.44 82 GLN A O 1
ATOM 607 N N . THR A 1 83 ? -12.477 1.257 -5.824 1 95.12 83 THR A N 1
ATOM 608 C CA . THR A 1 83 ? -13.695 0.638 -6.332 1 95.12 83 THR A CA 1
ATOM 609 C C . THR A 1 83 ? -14.852 0.856 -5.367 1 95.12 83 THR A C 1
ATOM 611 O O . THR A 1 83 ? -15.953 1.234 -5.785 1 95.12 83 THR A O 1
ATOM 614 N N . ILE A 1 84 ? -14.609 0.626 -4.102 1 95.12 84 ILE A N 1
ATOM 615 C CA . ILE A 1 84 ? -15.617 0.76 -3.062 1 95.12 84 ILE A CA 1
ATOM 616 C C . ILE A 1 84 ? -16.141 2.193 -3.035 1 95.12 84 ILE A C 1
ATOM 618 O O . ILE A 1 84 ? -17.359 2.414 -2.922 1 95.12 84 ILE A O 1
ATOM 622 N N . SER A 1 85 ? -15.25 3.117 -3.189 1 93.44 85 SER A N 1
ATOM 623 C CA . SER A 1 85 ? -15.625 4.527 -3.156 1 93.44 85 SER A CA 1
ATOM 624 C C . SER A 1 85 ? -16.375 4.93 -4.422 1 93.44 85 SER A C 1
ATOM 626 O O . SER A 1 85 ? -17.453 5.504 -4.352 1 93.44 85 SER A O 1
ATOM 628 N N . ARG A 1 86 ? -15.883 4.648 -5.578 1 93.94 86 ARG A N 1
ATOM 629 C CA . ARG A 1 86 ? -16.438 5.086 -6.859 1 93.94 86 ARG A CA 1
ATOM 630 C C . ARG A 1 86 ? -17.828 4.504 -7.086 1 93.94 86 ARG A C 1
ATOM 632 O O . ARG A 1 86 ? -18.703 5.184 -7.609 1 93.94 86 ARG A O 1
ATOM 639 N N . TYR A 1 87 ? -17.984 3.297 -6.703 1 96.06 87 TYR A N 1
ATOM 640 C CA . TYR A 1 87 ? -19.266 2.643 -6.938 1 96.06 87 TYR A CA 1
ATOM 641 C C . TYR A 1 87 ? -20.141 2.699 -5.691 1 96.06 87 TYR A C 1
ATOM 643 O O . TYR A 1 87 ? -21.234 2.123 -5.664 1 96.06 87 TYR A O 1
ATOM 651 N N . ARG A 1 88 ? -19.656 3.342 -4.656 1 96.12 88 ARG A N 1
ATOM 652 C CA . ARG A 1 88 ? -20.375 3.508 -3.395 1 96.12 88 ARG A CA 1
ATOM 653 C C . ARG A 1 88 ? -20.969 2.184 -2.918 1 96.12 88 ARG A C 1
ATOM 655 O O . ARG A 1 88 ? -22.141 2.105 -2.59 1 96.12 88 ARG A O 1
ATOM 662 N N . ILE A 1 89 ? -20.172 1.159 -2.881 1 97.69 89 ILE A N 1
ATOM 663 C CA . ILE A 1 89 ? -20.625 -0.196 -2.572 1 97.69 89 ILE A CA 1
ATOM 664 C C . ILE A 1 89 ? -21.25 -0.229 -1.182 1 97.69 89 ILE A C 1
ATOM 666 O O . ILE A 1 89 ? -22.234 -0.929 -0.958 1 97.69 89 ILE A O 1
ATOM 670 N N . TYR A 1 90 ? -20.719 0.539 -0.265 1 96.38 90 TYR A N 1
ATOM 671 C CA . TYR A 1 90 ? -21.141 0.562 1.13 1 96.38 90 TYR A CA 1
ATOM 672 C C . TYR A 1 90 ? -22.594 1.041 1.254 1 96.38 90 TYR A C 1
ATOM 674 O O . TYR A 1 90 ? -23.25 0.776 2.258 1 96.38 90 TYR A O 1
ATOM 682 N N . THR A 1 91 ? -23.125 1.737 0.252 1 97 91 THR A N 1
ATOM 683 C CA . THR A 1 91 ? -24.5 2.225 0.315 1 97 91 THR A CA 1
ATOM 684 C C . THR A 1 91 ? -25.484 1.144 -0.132 1 97 91 THR A C 1
ATOM 686 O O . THR A 1 91 ? -26.688 1.244 0.121 1 97 91 THR A O 1
ATOM 689 N N . HIS A 1 92 ? -24.984 0.142 -0.803 1 98.06 92 HIS A N 1
ATOM 690 C CA . HIS A 1 92 ? -25.875 -0.861 -1.389 1 98.06 92 HIS A CA 1
ATOM 691 C C . HIS A 1 92 ? -25.938 -2.109 -0.515 1 98.06 92 HIS A C 1
ATOM 693 O O . HIS A 1 92 ? -26.719 -3.021 -0.794 1 98.06 92 HIS A O 1
ATOM 699 N N . VAL A 1 93 ? -25.141 -2.176 0.513 1 98.06 93 VAL A N 1
ATOM 700 C CA . VAL A 1 93 ? -25.219 -3.242 1.505 1 98.06 93 VAL A CA 1
ATOM 701 C C . VAL A 1 93 ? -26.156 -2.826 2.641 1 98.06 93 VAL A C 1
ATOM 703 O O . VAL A 1 93 ? -26.047 -1.716 3.168 1 98.06 93 VAL A O 1
ATOM 706 N N . PRO A 1 94 ? -27.078 -3.643 2.99 1 97.5 94 PRO A N 1
ATOM 707 C CA . PRO A 1 94 ? -28 -3.258 4.066 1 97.5 94 PRO A CA 1
ATOM 708 C C . PRO A 1 94 ? -27.281 -3.1 5.41 1 97.5 94 PRO A C 1
ATOM 710 O O . PRO A 1 94 ? -26.391 -3.883 5.738 1 97.5 94 PRO A O 1
ATOM 713 N N . LEU A 1 95 ? -27.672 -2.139 6.188 1 94.06 95 LEU A N 1
ATOM 714 C CA . LEU A 1 95 ? -27.047 -1.875 7.477 1 94.06 95 LEU A CA 1
ATOM 715 C C . LEU A 1 95 ? -27.25 -3.045 8.438 1 94.06 95 LEU A C 1
ATOM 717 O O . LEU A 1 95 ? -26.422 -3.291 9.312 1 94.06 95 LEU A O 1
ATOM 721 N N . THR A 1 96 ? -28.453 -3.684 8.258 1 93.62 96 THR A N 1
ATOM 722 C CA . THR A 1 96 ? -28.75 -4.91 8.992 1 93.62 96 THR A CA 1
ATOM 723 C C . THR A 1 96 ? -28.984 -6.07 8.031 1 93.62 96 THR A C 1
ATOM 725 O O . THR A 1 96 ? -29.734 -5.938 7.062 1 93.62 96 THR A O 1
ATOM 728 N N . GLY A 1 97 ? -28.297 -7.133 8.281 1 95.5 97 GLY A N 1
ATOM 729 C CA . GLY A 1 97 ? -28.438 -8.281 7.395 1 95.5 97 GLY A CA 1
ATOM 730 C C . GLY A 1 97 ? -27.344 -8.336 6.332 1 95.5 97 GLY A C 1
ATOM 731 O O . GLY A 1 97 ? -26.234 -7.848 6.539 1 95.5 97 GLY A O 1
ATOM 732 N N . SER A 1 98 ? -27.641 -9.117 5.254 1 97.81 98 SER A N 1
ATOM 733 C CA . SER A 1 98 ? -26.672 -9.328 4.188 1 97.81 98 SER A CA 1
ATOM 734 C C . SER A 1 98 ? -27.344 -9.289 2.816 1 97.81 98 SER A C 1
ATOM 736 O O . SER A 1 98 ? -28.562 -9.25 2.719 1 97.81 98 SER A O 1
ATOM 738 N N . ILE A 1 99 ? -26.594 -9.156 1.835 1 98.5 99 ILE A N 1
ATOM 739 C CA . ILE A 1 99 ? -27.016 -9.156 0.439 1 98.5 99 ILE A CA 1
ATOM 740 C C . ILE A 1 99 ? -26.156 -10.117 -0.369 1 98.5 99 ILE A C 1
ATOM 742 O O . ILE A 1 99 ? -24.953 -10.242 -0.11 1 98.5 99 ILE A O 1
ATOM 746 N N . SER A 1 100 ? -26.75 -10.781 -1.321 1 98.44 100 SER A N 1
ATOM 747 C CA . SER A 1 100 ? -25.953 -11.688 -2.145 1 98.44 100 SER A CA 1
ATOM 748 C C . SER A 1 100 ? -25.016 -10.914 -3.057 1 98.44 100 SER A C 1
ATOM 750 O O . SER A 1 100 ? -25.281 -9.773 -3.43 1 98.44 100 SER A O 1
ATOM 752 N N . TYR A 1 101 ? -23.938 -11.547 -3.449 1 97.94 101 TYR A N 1
ATOM 753 C CA . TYR A 1 101 ? -23.016 -10.93 -4.402 1 97.94 101 TYR A CA 1
ATOM 754 C C . TYR A 1 101 ? -23.734 -10.594 -5.703 1 97.94 101 TYR A C 1
ATOM 756 O O . TYR A 1 101 ? -23.469 -9.562 -6.32 1 97.94 101 TYR A O 1
ATOM 764 N N . GLU A 1 102 ? -24.625 -11.438 -6.152 1 98.06 102 GLU A N 1
ATOM 765 C CA . GLU A 1 102 ? -25.359 -11.219 -7.395 1 98.06 102 GLU A CA 1
ATOM 766 C C . GLU A 1 102 ? -26.219 -9.969 -7.312 1 98.06 102 GLU A C 1
ATOM 768 O O . GLU A 1 102 ? -26.219 -9.133 -8.219 1 98.06 102 GLU A O 1
ATOM 773 N N . ASP A 1 103 ? -26.938 -9.812 -6.227 1 98.56 103 ASP A N 1
ATOM 774 C CA . ASP A 1 103 ? -27.797 -8.633 -6.039 1 98.56 103 ASP A CA 1
ATOM 775 C C . ASP A 1 103 ? -26.953 -7.367 -5.898 1 98.56 103 ASP A C 1
ATOM 777 O O . ASP A 1 103 ? -27.297 -6.324 -6.457 1 98.56 103 ASP A O 1
ATOM 781 N N . LEU A 1 104 ? -25.906 -7.527 -5.164 1 98.44 104 LEU A N 1
ATOM 782 C CA . LEU A 1 104 ? -25.016 -6.383 -4.957 1 98.44 104 LEU A CA 1
ATOM 783 C C . LEU A 1 104 ? -24.375 -5.953 -6.27 1 98.44 104 LEU A C 1
ATOM 785 O O . LEU A 1 104 ? -24.234 -4.758 -6.535 1 98.44 104 LEU A O 1
ATOM 789 N N . SER A 1 105 ? -23.969 -6.926 -7.016 1 97.94 105 SER A N 1
ATOM 790 C CA . SER A 1 105 ? -23.406 -6.664 -8.336 1 97.94 105 SER A CA 1
ATOM 791 C C . SER A 1 105 ? -24.375 -5.887 -9.211 1 97.94 105 SER A C 1
ATOM 793 O O . SER A 1 105 ? -23.984 -4.934 -9.891 1 97.94 105 SER A O 1
ATOM 795 N N . SER A 1 106 ? -25.578 -6.23 -9.203 1 97.94 106 SER A N 1
ATOM 796 C CA . SER A 1 106 ? -26.625 -5.559 -9.984 1 97.94 106 SER A CA 1
ATOM 797 C C . SER A 1 106 ? -26.812 -4.117 -9.523 1 97.94 106 SER A C 1
ATOM 799 O O . SER A 1 106 ? -26.953 -3.211 -10.344 1 97.94 106 SER A O 1
ATOM 801 N N . LYS A 1 107 ? -26.781 -3.908 -8.305 1 97.69 107 LYS A N 1
ATOM 802 C CA . LYS A 1 107 ? -26.984 -2.576 -7.742 1 97.69 107 LYS A CA 1
ATOM 803 C C . LYS A 1 107 ? -25.812 -1.662 -8.031 1 97.69 107 LYS A C 1
ATOM 805 O O . LYS A 1 107 ? -25.984 -0.48 -8.336 1 97.69 107 LYS A O 1
ATOM 810 N N . CYS A 1 108 ? -24.609 -2.221 -7.938 1 96.44 108 CYS A N 1
ATOM 811 C CA . CYS A 1 108 ? -23.391 -1.438 -8.125 1 96.44 108 CYS A CA 1
ATOM 812 C C . CYS A 1 108 ? -23.047 -1.302 -9.602 1 96.44 108 CYS A C 1
ATOM 814 O O . CYS A 1 108 ? -22.234 -0.457 -9.984 1 96.44 108 CYS A O 1
ATOM 816 N N . ARG A 1 109 ? -23.625 -2.197 -10.43 1 95.19 109 ARG A N 1
ATOM 817 C CA . ARG A 1 109 ? -23.312 -2.264 -11.852 1 95.19 109 ARG A CA 1
ATOM 818 C C . ARG A 1 109 ? -21.844 -2.605 -12.078 1 95.19 109 ARG A C 1
ATOM 820 O O . ARG A 1 109 ? -21.156 -1.933 -12.844 1 95.19 109 ARG A O 1
ATOM 827 N N . ILE A 1 110 ? -21.312 -3.52 -11.32 1 95.19 110 ILE A N 1
ATOM 828 C CA . ILE A 1 110 ? -20 -4.145 -11.445 1 95.19 110 ILE A CA 1
ATOM 829 C C . ILE A 1 110 ? -20.156 -5.652 -11.625 1 95.19 110 ILE A C 1
ATOM 831 O O . ILE A 1 110 ? -21 -6.273 -10.977 1 95.19 110 ILE A O 1
ATOM 835 N N . HIS A 1 111 ? -19.438 -6.16 -12.555 1 95.81 111 HIS A N 1
ATOM 836 C CA . HIS A 1 111 ? -19.516 -7.609 -12.734 1 95.81 111 HIS A CA 1
ATOM 837 C C . HIS A 1 111 ? -19.25 -8.336 -11.422 1 95.81 111 HIS A C 1
ATOM 839 O O . HIS A 1 111 ? -18.375 -7.934 -10.648 1 95.81 111 HIS A O 1
ATOM 845 N N . VAL A 1 112 ? -19.938 -9.43 -11.188 1 96.69 112 VAL A N 1
ATOM 846 C CA . VAL A 1 112 ? -19.938 -10.133 -9.914 1 96.69 112 VAL A CA 1
ATOM 847 C C . VAL A 1 112 ? -18.531 -10.641 -9.609 1 96.69 112 VAL A C 1
ATOM 849 O O . VAL A 1 112 ? -18.125 -10.68 -8.445 1 96.69 112 VAL A O 1
ATOM 852 N N . PHE A 1 113 ? -17.734 -10.961 -10.625 1 95.12 113 PHE A N 1
ATOM 853 C CA . PHE A 1 113 ? -16.375 -11.461 -10.414 1 95.12 113 PHE A CA 1
ATOM 854 C C . PHE A 1 113 ? -15.492 -10.383 -9.812 1 95.12 113 PHE A C 1
ATOM 856 O O . PHE A 1 113 ? -14.812 -10.617 -8.812 1 95.12 113 PHE A O 1
ATOM 863 N N . GLU A 1 114 ? -15.492 -9.219 -10.453 1 96.75 114 GLU A N 1
ATOM 864 C CA . GLU A 1 114 ? -14.703 -8.102 -9.938 1 96.75 114 GLU A CA 1
ATOM 865 C C . GLU A 1 114 ? -15.164 -7.688 -8.547 1 96.75 114 GLU A C 1
ATOM 867 O O . GLU A 1 114 ? -14.344 -7.375 -7.684 1 96.75 114 GLU A O 1
ATOM 872 N N . LEU A 1 115 ? -16.469 -7.715 -8.352 1 97.5 115 LEU A N 1
ATOM 873 C CA . LEU A 1 115 ? -17.031 -7.348 -7.055 1 97.5 115 LEU A CA 1
ATOM 874 C C . LEU A 1 115 ? -16.516 -8.273 -5.957 1 97.5 115 LEU A C 1
ATOM 876 O O . LEU A 1 115 ? -16.125 -7.816 -4.883 1 97.5 115 LEU A O 1
ATOM 880 N N . LYS A 1 116 ? -16.516 -9.578 -6.195 1 97.25 116 LYS A N 1
ATOM 881 C CA . LYS A 1 116 ? -16.031 -10.562 -5.23 1 97.25 116 LYS A CA 1
ATOM 882 C C . LYS A 1 116 ? -14.562 -10.328 -4.895 1 97.25 116 LYS A C 1
ATOM 884 O O . LYS A 1 116 ? -14.164 -10.391 -3.727 1 97.25 116 LYS A O 1
ATOM 889 N N . GLN A 1 117 ? -13.766 -10.117 -5.918 1 96.88 117 GLN A N 1
ATOM 890 C CA . GLN A 1 117 ? -12.344 -9.883 -5.703 1 96.88 117 GLN A CA 1
ATOM 891 C C . GLN A 1 117 ? -12.117 -8.648 -4.832 1 96.88 117 GLN A C 1
ATOM 893 O O . GLN A 1 117 ? -11.312 -8.688 -3.895 1 96.88 117 GLN A O 1
ATOM 898 N N . VAL A 1 118 ? -12.836 -7.594 -5.113 1 96.38 118 VAL A N 1
ATOM 899 C CA . VAL A 1 118 ? -12.695 -6.328 -4.402 1 96.38 118 VAL A CA 1
ATOM 900 C C . VAL A 1 118 ? -13.125 -6.504 -2.945 1 96.38 118 VAL A C 1
ATOM 902 O O . VAL A 1 118 ? -12.398 -6.109 -2.029 1 96.38 118 VAL A O 1
ATOM 905 N N . ILE A 1 119 ? -14.266 -7.133 -2.736 1 97.31 119 ILE A N 1
ATOM 906 C CA . ILE A 1 119 ? -14.836 -7.25 -1.398 1 97.31 119 ILE A CA 1
ATOM 907 C C . ILE A 1 119 ? -13.969 -8.18 -0.548 1 97.31 119 ILE A C 1
ATOM 909 O O . ILE A 1 119 ? -13.648 -7.859 0.6 1 97.31 119 ILE A O 1
ATOM 913 N N . ARG A 1 120 ? -13.562 -9.258 -1.098 1 96.81 120 ARG A N 1
ATOM 914 C CA . ARG A 1 120 ? -12.781 -10.227 -0.334 1 96.81 120 ARG A CA 1
ATOM 915 C C . ARG A 1 120 ? -11.398 -9.664 0.012 1 96.81 120 ARG A C 1
ATOM 917 O O . ARG A 1 120 ? -10.859 -9.961 1.079 1 96.81 120 ARG A O 1
ATOM 924 N N . PHE A 1 121 ? -10.852 -8.891 -0.919 1 95.31 121 PHE A N 1
ATOM 925 C CA . PHE A 1 121 ? -9.641 -8.164 -0.58 1 95.31 121 PHE A CA 1
ATOM 926 C C . PHE A 1 121 ? -9.883 -7.207 0.581 1 95.31 121 PHE A C 1
ATOM 928 O O . PHE A 1 121 ? -9.109 -7.164 1.535 1 95.31 121 PHE A O 1
ATOM 935 N N . ALA A 1 122 ? -10.984 -6.441 0.55 1 93.75 122 ALA A N 1
ATOM 936 C CA . ALA A 1 122 ? -11.297 -5.422 1.547 1 93.75 122 ALA A CA 1
ATOM 937 C C . ALA A 1 122 ? -11.562 -6.055 2.912 1 93.75 122 ALA A C 1
ATOM 939 O O . ALA A 1 122 ? -11.234 -5.465 3.945 1 93.75 122 ALA A O 1
ATOM 940 N N . ILE A 1 123 ? -12.086 -7.242 2.941 1 93.81 123 ILE A N 1
ATOM 941 C CA . ILE A 1 123 ? -12.398 -7.938 4.188 1 93.81 123 ILE A CA 1
ATOM 942 C C . ILE A 1 123 ? -11.109 -8.18 4.973 1 93.81 123 ILE A C 1
ATOM 944 O O . ILE A 1 123 ? -11.047 -7.895 6.172 1 93.81 123 ILE A O 1
ATOM 948 N N . VAL A 1 124 ? -10.133 -8.57 4.242 1 90.88 124 VAL A N 1
ATOM 949 C CA . VAL A 1 124 ? -8.984 -9.07 4.988 1 90.88 124 VAL A CA 1
ATOM 950 C C . VAL A 1 124 ? -7.949 -7.961 5.152 1 90.88 124 VAL A C 1
ATOM 952 O O . VAL A 1 124 ? -7.227 -7.922 6.148 1 90.88 124 VAL A O 1
ATOM 955 N N . PHE A 1 125 ? -7.855 -7.035 4.215 1 89.75 125 PHE A N 1
ATOM 956 C CA . PHE A 1 125 ? -6.84 -5.992 4.289 1 89.75 125 PHE A CA 1
ATOM 957 C C . PHE A 1 125 ? -7.371 -4.773 5.031 1 89.75 125 PHE A C 1
ATOM 959 O O . PHE A 1 125 ? -6.652 -4.16 5.824 1 89.75 125 PHE A O 1
ATOM 966 N N . HIS A 1 126 ? -8.625 -4.422 4.773 1 89.81 126 HIS A N 1
ATOM 967 C CA . HIS A 1 126 ? -9.148 -3.156 5.281 1 89.81 126 HIS A CA 1
ATOM 968 C C . HIS A 1 126 ? -10.203 -3.391 6.359 1 89.81 126 HIS A C 1
ATOM 970 O O . HIS A 1 126 ? -10.711 -2.438 6.957 1 89.81 126 HIS A O 1
ATOM 976 N N . ARG A 1 127 ? -10.508 -4.633 6.531 1 91.06 127 ARG A N 1
ATOM 977 C CA . ARG A 1 127 ? -11.516 -5.02 7.512 1 91.06 127 ARG A CA 1
ATOM 978 C C . ARG A 1 127 ? -12.852 -4.344 7.227 1 91.06 127 ARG A C 1
ATOM 980 O O . ARG A 1 127 ? -13.555 -3.918 8.148 1 91.06 127 ARG A O 1
ATOM 987 N N . LEU A 1 128 ? -13.141 -4.219 5.93 1 93.31 128 LEU A N 1
ATOM 988 C CA . LEU A 1 128 ? -14.422 -3.732 5.441 1 93.31 128 LEU A CA 1
ATOM 989 C C . LEU A 1 128 ? -15.289 -4.887 4.957 1 93.31 128 LEU A C 1
ATOM 991 O O . LEU A 1 128 ? -14.805 -5.789 4.273 1 93.31 128 LEU A O 1
ATOM 995 N N . PHE A 1 129 ? -16.562 -4.867 5.34 1 95.75 129 PHE A N 1
ATOM 996 C CA . PHE A 1 129 ? -17.547 -5.875 4.977 1 95.75 129 PHE A CA 1
ATOM 997 C C . PHE A 1 129 ? -17.219 -7.219 5.617 1 95.75 129 PHE A C 1
ATOM 999 O O . PHE A 1 129 ? -16.219 -7.336 6.344 1 95.75 129 PHE A O 1
ATOM 1006 N N . ALA A 1 130 ? -18.109 -8.109 5.5 1 94.38 130 ALA A N 1
ATOM 1007 C CA . ALA A 1 130 ? -17.984 -9.477 5.984 1 94.38 130 ALA A CA 1
ATOM 1008 C C . ALA A 1 130 ? -18.734 -10.453 5.074 1 94.38 130 ALA A C 1
ATOM 1010 O O . ALA A 1 130 ? -19.766 -10.109 4.504 1 94.38 130 ALA A O 1
ATOM 1011 N N . GLU A 1 131 ? -18.172 -11.523 4.855 1 95.88 131 GLU A N 1
ATOM 1012 C CA . GLU A 1 131 ? -18.797 -12.648 4.18 1 95.88 131 GLU A CA 1
ATOM 1013 C C . GLU A 1 131 ? -18.969 -13.844 5.117 1 95.88 131 GLU A C 1
ATOM 1015 O O . GLU A 1 131 ? -18.328 -14.883 4.922 1 95.88 131 GLU A O 1
ATOM 1020 N N . GLU A 1 132 ? -19.844 -13.719 6.039 1 89.12 132 GLU A N 1
ATOM 1021 C CA . GLU A 1 132 ? -20.062 -14.766 7.035 1 89.12 132 GLU A CA 1
ATOM 1022 C C . GLU A 1 132 ? -20.75 -15.977 6.414 1 89.12 132 GLU A C 1
ATOM 1024 O O . GLU A 1 132 ? -20.484 -17.125 6.809 1 89.12 132 GLU A O 1
ATOM 1029 N N . LYS A 1 133 ? -21.703 -15.641 5.574 1 92.38 133 LYS A N 1
ATOM 1030 C CA . LYS A 1 133 ? -22.297 -16.672 4.73 1 92.38 133 LYS A CA 1
ATOM 1031 C C . LYS A 1 133 ? -21.734 -16.609 3.312 1 92.38 133 LYS A C 1
ATOM 1033 O O . LYS A 1 133 ? -21.719 -15.547 2.689 1 92.38 133 LYS A O 1
ATOM 1038 N N . LYS A 1 134 ? -21.25 -17.812 2.92 1 92.75 134 LYS A N 1
ATOM 1039 C CA . LYS A 1 134 ? -20.656 -17.875 1.586 1 92.75 134 LYS A CA 1
ATOM 1040 C C . LYS A 1 134 ? -21.594 -17.25 0.546 1 92.75 134 LYS A C 1
ATOM 1042 O O . LYS A 1 134 ? -22.766 -17.641 0.451 1 92.75 134 LYS A O 1
ATOM 1047 N N . GLY A 1 135 ? -21.078 -16.234 -0.142 1 95.5 135 GLY A N 1
ATOM 1048 C CA . GLY A 1 135 ? -21.844 -15.656 -1.239 1 95.5 135 GLY A CA 1
ATOM 1049 C C . GLY A 1 135 ? -22.641 -14.438 -0.828 1 95.5 135 GLY A C 1
ATOM 1050 O O . GLY A 1 135 ? -23.312 -13.82 -1.657 1 95.5 135 GLY A O 1
ATOM 1051 N N . PHE A 1 136 ? -22.531 -14.086 0.471 1 97.81 136 PHE A N 1
ATOM 1052 C CA . PHE A 1 136 ? -23.297 -12.945 0.954 1 97.81 136 PHE A CA 1
ATOM 1053 C C . PHE A 1 136 ? -22.391 -11.93 1.637 1 97.81 136 PHE A C 1
ATOM 1055 O O . PHE A 1 136 ? -21.422 -12.305 2.311 1 97.81 136 PHE A O 1
ATOM 1062 N N . VAL A 1 137 ? -22.734 -10.695 1.464 1 98.12 137 VAL A N 1
ATOM 1063 C CA . VAL A 1 137 ? -21.922 -9.594 1.99 1 98.12 137 VAL A CA 1
ATOM 1064 C C . VAL A 1 137 ? -22.719 -8.836 3.053 1 98.12 137 VAL A C 1
ATOM 1066 O O . VAL A 1 137 ? -23.906 -8.547 2.859 1 98.12 137 VAL A O 1
ATOM 1069 N N . ALA A 1 138 ? -22.109 -8.625 4.172 1 97.62 138 ALA A N 1
ATOM 1070 C CA . ALA A 1 138 ? -22.656 -7.789 5.234 1 97.62 138 ALA A CA 1
ATOM 1071 C C . ALA A 1 138 ? -21.688 -6.684 5.621 1 97.62 138 ALA A C 1
ATOM 1073 O O . ALA A 1 138 ? -20.516 -6.715 5.223 1 97.62 138 ALA A O 1
ATOM 1074 N N . HIS A 1 139 ? -22.203 -5.672 6.332 1 95.06 139 HIS A N 1
ATOM 1075 C CA . HIS A 1 139 ? -21.328 -4.641 6.852 1 95.06 139 HIS A CA 1
ATOM 1076 C C . HIS A 1 139 ? -20.5 -5.16 8.023 1 95.06 139 HIS A C 1
ATOM 1078 O O . HIS A 1 139 ? -21 -5.898 8.867 1 95.06 139 HIS A O 1
ATOM 1084 N N . SER A 1 140 ? -19.25 -4.898 8.008 1 92.62 140 SER A N 1
ATOM 1085 C CA . SER A 1 140 ? -18.484 -4.852 9.242 1 92.62 140 SER A CA 1
ATOM 1086 C C . SER A 1 140 ? -18.688 -3.533 9.977 1 92.62 140 SER A C 1
ATOM 1088 O O . SER A 1 140 ? -19.391 -2.646 9.484 1 92.62 140 SER A O 1
ATOM 1090 N N . ALA A 1 141 ? -18.094 -3.389 11.156 1 87.94 141 ALA A N 1
ATOM 1091 C CA . ALA A 1 141 ? -18.156 -2.109 11.859 1 87.94 141 ALA A CA 1
ATOM 1092 C C . ALA A 1 141 ? -17.547 -0.992 11.016 1 87.94 141 ALA A C 1
ATOM 1094 O O . ALA A 1 141 ? -18.094 0.111 10.945 1 87.94 141 ALA A O 1
ATOM 1095 N N . GLY A 1 142 ? -16.453 -1.311 10.359 1 90.19 142 GLY A N 1
ATOM 1096 C CA . GLY A 1 142 ? -15.781 -0.329 9.523 1 90.19 142 GLY A CA 1
ATOM 1097 C C . GLY A 1 142 ? -16.625 0.128 8.352 1 90.19 142 GLY A C 1
ATOM 1098 O O . GLY A 1 142 ? -16.766 1.329 8.102 1 90.19 142 GLY A O 1
ATOM 1099 N N . SER A 1 143 ? -17.203 -0.86 7.664 1 93.81 143 SER A N 1
ATOM 1100 C CA . SER A 1 143 ? -18 -0.489 6.496 1 93.81 143 SER A CA 1
ATOM 1101 C C . SER A 1 143 ? -19.312 0.154 6.902 1 93.81 143 SER A C 1
ATOM 1103 O O . SER A 1 143 ? -19.906 0.911 6.129 1 93.81 143 SER A O 1
ATOM 1105 N N . ARG A 1 144 ? -19.766 -0.103 8.102 1 92.31 144 ARG A N 1
ATOM 1106 C CA . ARG A 1 144 ? -20.922 0.611 8.617 1 92.31 144 ARG A CA 1
ATOM 1107 C C . ARG A 1 144 ? -20.609 2.084 8.844 1 92.31 144 ARG A C 1
ATOM 1109 O O . ARG A 1 144 ? -21.406 2.957 8.508 1 92.31 144 ARG A O 1
ATOM 1116 N N . ILE A 1 145 ? -19.5 2.332 9.414 1 89.56 145 ILE A N 1
ATOM 1117 C CA . ILE A 1 145 ? -19.062 3.709 9.609 1 89.56 145 ILE A CA 1
ATOM 1118 C C . ILE A 1 145 ? -18.906 4.398 8.258 1 89.56 145 ILE A C 1
ATOM 1120 O O . ILE A 1 145 ? -19.375 5.527 8.07 1 89.56 145 ILE A O 1
ATOM 1124 N N . LEU A 1 146 ? -18.281 3.688 7.352 1 91.12 146 LEU A N 1
ATOM 1125 C CA . LEU A 1 146 ? -18.094 4.219 6.008 1 91.12 146 LEU A CA 1
ATOM 1126 C C . LEU A 1 146 ? -19.438 4.57 5.367 1 91.12 146 LEU A C 1
ATOM 1128 O O . LEU A 1 146 ? -19.547 5.582 4.676 1 91.12 146 LEU A O 1
ATOM 1132 N N . ALA A 1 147 ? -20.453 3.787 5.629 1 94.25 147 ALA A N 1
ATOM 1133 C CA . ALA A 1 147 ? -21.781 3.998 5.035 1 94.25 147 ALA A CA 1
ATOM 1134 C C . ALA A 1 147 ? -22.469 5.203 5.66 1 94.25 147 ALA A C 1
ATOM 1136 O O . ALA A 1 147 ? -23.297 5.852 5.02 1 94.25 147 ALA A O 1
ATOM 1137 N N . GLN A 1 148 ? -22.016 5.551 6.855 1 92.62 148 GLN A N 1
ATOM 1138 C CA . GLN A 1 148 ? -22.844 6.504 7.605 1 92.62 148 GLN A CA 1
ATOM 1139 C C . GLN A 1 148 ? -22.094 7.816 7.824 1 92.62 148 GLN A C 1
ATOM 1141 O O . GLN A 1 148 ? -22.703 8.828 8.18 1 92.62 148 GLN A O 1
ATOM 1146 N N . ASP A 1 149 ? -20.859 7.844 7.652 1 89.94 149 ASP A N 1
ATOM 1147 C CA . ASP A 1 149 ? -20.047 9 8.008 1 89.94 149 ASP A CA 1
ATOM 1148 C C . ASP A 1 149 ? -19.484 9.68 6.754 1 89.94 149 ASP A C 1
ATOM 1150 O O . ASP A 1 149 ? -18.578 9.141 6.105 1 89.94 149 ASP A O 1
ATOM 1154 N N . ALA A 1 150 ? -19.922 10.875 6.52 1 89.56 150 ALA A N 1
ATOM 1155 C CA . ALA A 1 150 ? -19.547 11.617 5.32 1 89.56 150 ALA A CA 1
ATOM 1156 C C . ALA A 1 150 ? -18.047 11.922 5.312 1 89.56 150 ALA A C 1
ATOM 1158 O O . ALA A 1 150 ? -17.422 11.977 4.25 1 89.56 150 ALA A O 1
ATOM 1159 N N . ILE A 1 151 ? -17.453 12.102 6.43 1 85.94 151 ILE A N 1
ATOM 1160 C CA . ILE A 1 151 ? -16.031 12.391 6.531 1 85.94 151 ILE A CA 1
ATOM 1161 C C . ILE A 1 151 ? -15.219 11.164 6.109 1 85.94 151 ILE A C 1
ATOM 1163 O O . ILE A 1 151 ? -14.234 11.281 5.379 1 85.94 151 ILE A O 1
ATOM 1167 N N . VAL A 1 152 ? -15.688 10.016 6.562 1 87.5 152 VAL A N 1
ATOM 1168 C CA . VAL A 1 152 ? -15.016 8.773 6.195 1 87.5 152 VAL A CA 1
ATOM 1169 C C . VAL A 1 152 ? -15.188 8.523 4.695 1 87.5 152 VAL A C 1
ATOM 1171 O O . VAL A 1 152 ? -14.234 8.125 4.02 1 87.5 152 VAL A O 1
ATOM 1174 N N . GLN A 1 153 ? -16.375 8.836 4.172 1 91.56 153 GLN A N 1
ATOM 1175 C CA . GLN A 1 153 ? -16.625 8.711 2.74 1 91.56 153 GLN A CA 1
ATOM 1176 C C . GLN A 1 153 ? -15.695 9.609 1.933 1 91.56 153 GLN A C 1
ATOM 1178 O O . GLN A 1 153 ? -15.125 9.18 0.924 1 91.56 153 GLN A O 1
ATOM 1183 N N . ALA A 1 154 ? -15.508 10.797 2.404 1 89.19 154 ALA A N 1
ATOM 1184 C CA . ALA A 1 154 ? -14.625 11.734 1.72 1 89.19 154 ALA A CA 1
ATOM 1185 C C . ALA A 1 154 ? -13.172 11.258 1.764 1 89.19 154 ALA A C 1
ATOM 1187 O O . ALA A 1 154 ? -12.43 11.414 0.793 1 89.19 154 ALA A O 1
ATOM 1188 N N . GLY A 1 155 ? -12.812 10.703 2.875 1 87.44 155 GLY A N 1
ATOM 1189 C CA . GLY A 1 155 ? -11.469 10.18 3.021 1 87.44 155 GLY A CA 1
ATOM 1190 C C . GLY A 1 155 ? -11.141 9.07 2.039 1 87.44 155 GLY A C 1
ATOM 1191 O O . GLY A 1 155 ? -10.109 9.109 1.371 1 87.44 155 GLY A O 1
ATOM 1192 N N . ILE A 1 156 ? -12.016 8.125 1.906 1 87.31 156 ILE A N 1
ATOM 1193 C CA . ILE A 1 156 ? -11.805 7.012 0.991 1 87.31 156 ILE A CA 1
ATOM 1194 C C . ILE A 1 156 ? -11.891 7.5 -0.452 1 87.31 156 ILE A C 1
ATOM 1196 O O . ILE A 1 156 ? -11.164 7.02 -1.325 1 87.31 156 ILE A O 1
ATOM 1200 N N . GLY A 1 157 ? -12.773 8.43 -0.702 1 88.62 157 GLY A N 1
ATOM 1201 C CA . GLY A 1 157 ? -12.906 9 -2.033 1 88.62 157 GLY A CA 1
ATOM 1202 C C . GLY A 1 157 ? -11.664 9.742 -2.492 1 88.62 157 GLY A C 1
ATOM 1203 O O . GLY A 1 157 ? -11.359 9.773 -3.686 1 88.62 157 GLY A O 1
ATOM 1204 N N . GLN A 1 158 ? -11.008 10.312 -1.53 1 87.31 158 GLN A N 1
ATOM 1205 C CA . GLN A 1 158 ? -9.805 11.07 -1.856 1 87.31 158 GLN A CA 1
ATOM 1206 C C . GLN A 1 158 ? -8.695 10.148 -2.361 1 87.31 158 GLN A C 1
ATOM 1208 O O . GLN A 1 158 ? -7.867 10.562 -3.18 1 87.31 158 GLN A O 1
ATOM 1213 N N . PHE A 1 159 ? -8.734 8.977 -1.963 1 81.69 159 PHE A N 1
ATOM 1214 C CA . PHE A 1 159 ? -7.742 8.008 -2.416 1 81.69 159 PHE A CA 1
ATOM 1215 C C . PHE A 1 159 ? -7.844 7.793 -3.92 1 81.69 159 PHE A C 1
ATOM 1217 O O . PHE A 1 159 ? -6.828 7.613 -4.598 1 81.69 159 PHE A O 1
ATOM 1224 N N . ASP A 1 160 ? -9.023 7.758 -4.34 1 81.88 160 ASP A N 1
ATOM 1225 C CA . ASP A 1 160 ? -9.219 7.609 -5.777 1 81.88 160 ASP A CA 1
ATOM 1226 C C . ASP A 1 160 ? -8.555 8.75 -6.543 1 81.88 160 ASP A C 1
ATOM 1228 O O . ASP A 1 160 ? -7.996 8.539 -7.621 1 81.88 160 ASP A O 1
ATOM 1232 N N . GLU A 1 161 ? -8.539 9.891 -5.945 1 82.88 161 GLU A N 1
ATOM 1233 C CA . GLU A 1 161 ? -7.969 11.078 -6.57 1 82.88 161 GLU A CA 1
ATOM 1234 C C . GLU A 1 161 ? -6.441 11.047 -6.539 1 82.88 161 GLU A C 1
ATOM 1236 O O . GLU A 1 161 ? -5.785 11.555 -7.445 1 82.88 161 GLU A O 1
ATOM 1241 N N . PHE A 1 162 ? -5.961 10.438 -5.559 1 86.44 162 PHE A N 1
ATOM 1242 C CA . PHE A 1 162 ? -4.543 10.625 -5.277 1 86.44 162 PHE A CA 1
ATOM 1243 C C . PHE A 1 162 ? -3.748 9.383 -5.645 1 86.44 162 PHE A C 1
ATOM 1245 O O . PHE A 1 162 ? -2.539 9.453 -5.879 1 86.44 162 PHE A O 1
ATOM 1252 N N . TYR A 1 163 ? -4.348 8.258 -5.766 1 88.19 163 TYR A N 1
ATOM 1253 C CA . TYR A 1 163 ? -3.652 6.984 -5.902 1 88.19 163 TYR A CA 1
ATOM 1254 C C . TYR A 1 163 ? -2.779 6.973 -7.152 1 88.19 163 TYR A C 1
ATOM 1256 O O . TYR A 1 163 ? -1.613 6.574 -7.098 1 88.19 163 TYR A O 1
ATOM 1264 N N . GLY A 1 164 ? -3.305 7.441 -8.266 1 90.12 164 GLY A N 1
ATOM 1265 C CA . GLY A 1 164 ? -2.537 7.477 -9.5 1 90.12 164 GLY A CA 1
ATOM 1266 C C . GLY A 1 164 ? -1.316 8.375 -9.414 1 90.12 164 GLY A C 1
ATOM 1267 O O . GLY A 1 164 ? -0.332 8.156 -10.125 1 90.12 164 GLY A O 1
ATOM 1268 N N . ALA A 1 165 ? -1.366 9.336 -8.539 1 93.12 165 ALA A N 1
ATOM 1269 C CA . ALA A 1 165 ? -0.259 10.273 -8.383 1 93.12 165 ALA A CA 1
ATOM 1270 C C . ALA A 1 165 ? 0.981 9.57 -7.836 1 93.12 165 ALA A C 1
ATOM 1272 O O . ALA A 1 165 ? 2.104 9.875 -8.242 1 93.12 165 ALA A O 1
ATOM 1273 N N . PHE A 1 166 ? 0.797 8.641 -6.969 1 91.44 166 PHE A N 1
ATOM 1274 C CA . PHE A 1 166 ? 1.926 7.926 -6.383 1 91.44 166 PHE A CA 1
ATOM 1275 C C . PHE A 1 166 ? 2.707 7.172 -7.449 1 91.44 166 PHE A C 1
ATOM 1277 O O . PHE A 1 166 ? 3.939 7.211 -7.469 1 91.44 166 PHE A O 1
ATOM 1284 N N . ALA A 1 167 ? 1.995 6.59 -8.359 1 90.19 167 ALA A N 1
ATOM 1285 C CA . ALA A 1 167 ? 2.635 5.781 -9.398 1 90.19 167 ALA A CA 1
ATOM 1286 C C . ALA A 1 167 ? 3.352 6.664 -10.414 1 90.19 167 ALA A C 1
ATOM 1288 O O . ALA A 1 167 ? 4.211 6.188 -11.164 1 90.19 167 ALA A O 1
ATOM 1289 N N . ARG A 1 168 ? 3.039 7.945 -10.438 1 94.31 168 ARG A N 1
ATOM 1290 C CA . ARG A 1 168 ? 3.621 8.852 -11.422 1 94.31 168 ARG A CA 1
ATOM 1291 C C . ARG A 1 168 ? 4.68 9.75 -10.781 1 94.31 168 ARG A C 1
ATOM 1293 O O . ARG A 1 168 ? 5.281 10.586 -11.453 1 94.31 168 ARG A O 1
ATOM 1300 N N . THR A 1 169 ? 4.934 9.555 -9.539 1 95.12 169 THR A N 1
ATOM 1301 C CA . THR A 1 169 ? 5.863 10.406 -8.805 1 95.12 169 THR A CA 1
ATOM 1302 C C . THR A 1 169 ? 7.266 10.32 -9.398 1 95.12 169 THR A C 1
ATOM 1304 O O . THR A 1 169 ? 7.922 11.344 -9.609 1 95.12 169 THR A O 1
ATOM 1307 N N . VAL A 1 170 ? 7.727 9.141 -9.711 1 95.19 170 VAL A N 1
ATOM 1308 C CA . VAL A 1 170 ? 9.078 8.969 -10.227 1 95.19 170 VAL A CA 1
ATOM 1309 C C . VAL A 1 170 ? 9.156 9.5 -11.656 1 95.19 170 VAL A C 1
ATOM 1311 O O . VAL A 1 170 ? 10.188 10.039 -12.07 1 95.19 170 VAL A O 1
ATOM 1314 N N . ASP A 1 171 ? 8.055 9.352 -12.422 1 95.44 171 ASP A N 1
ATOM 1315 C CA . ASP A 1 171 ? 7.996 9.992 -13.734 1 95.44 171 ASP A CA 1
ATOM 1316 C C . ASP A 1 171 ? 8.219 11.5 -13.617 1 95.44 171 ASP A C 1
ATOM 1318 O O . ASP A 1 171 ? 8.898 12.102 -14.453 1 95.44 171 ASP A O 1
ATOM 1322 N N . ALA A 1 172 ? 7.621 12.094 -12.625 1 97.12 172 ALA A N 1
ATOM 1323 C CA . ALA A 1 172 ? 7.777 13.531 -12.414 1 97.12 172 ALA A CA 1
ATOM 1324 C C . ALA A 1 172 ? 9.219 13.883 -12.055 1 97.12 172 ALA A C 1
ATOM 1326 O O . ALA A 1 172 ? 9.758 14.875 -12.539 1 97.12 172 ALA A O 1
ATOM 1327 N N . ILE A 1 173 ? 9.828 13.062 -11.211 1 95.94 173 ILE A N 1
ATOM 1328 C CA . ILE A 1 173 ? 11.227 13.281 -10.844 1 95.94 173 ILE A CA 1
ATOM 1329 C C . ILE A 1 173 ? 12.102 13.219 -12.094 1 95.94 173 ILE A C 1
ATOM 1331 O O . ILE A 1 173 ? 13.023 14.023 -12.258 1 95.94 173 ILE A O 1
ATOM 1335 N N . ASP A 1 174 ? 11.789 12.32 -13 1 94.69 174 ASP A N 1
ATOM 1336 C CA . ASP A 1 174 ? 12.547 12.133 -14.234 1 94.69 174 ASP A CA 1
ATOM 1337 C C . ASP A 1 174 ? 12.344 13.312 -15.188 1 94.69 174 ASP A C 1
ATOM 1339 O O . ASP A 1 174 ? 13.289 13.75 -15.852 1 94.69 174 ASP A O 1
ATOM 1343 N N . GLN A 1 175 ? 11.203 13.773 -15.203 1 95.44 175 GLN A N 1
ATOM 1344 C CA . GLN A 1 175 ? 10.82 14.742 -16.234 1 95.44 175 GLN A CA 1
ATOM 1345 C C . GLN A 1 175 ? 11.188 16.156 -15.805 1 95.44 175 GLN A C 1
ATOM 1347 O O . GLN A 1 175 ? 11.477 17.016 -16.641 1 95.44 175 GLN A O 1
ATOM 1352 N N . PHE A 1 176 ? 11.133 16.375 -14.508 1 95.44 176 PHE A N 1
ATOM 1353 C CA . PHE A 1 176 ? 11.266 17.75 -14.047 1 95.44 176 PHE A CA 1
ATOM 1354 C C . PHE A 1 176 ? 12.43 17.891 -13.07 1 95.44 176 PHE A C 1
ATOM 1356 O O . PHE A 1 176 ? 12.469 17.203 -12.039 1 95.44 176 PHE A O 1
ATOM 1363 N N . ASP A 1 177 ? 13.258 18.797 -13.312 1 90.62 177 ASP A N 1
ATOM 1364 C CA . ASP A 1 177 ? 14.414 19.016 -12.445 1 90.62 177 ASP A CA 1
ATOM 1365 C C . ASP A 1 177 ? 14.078 20 -11.336 1 90.62 177 ASP A C 1
ATOM 1367 O O . ASP A 1 177 ? 14.719 20 -10.281 1 90.62 177 ASP A O 1
ATOM 1371 N N . GLY A 1 178 ? 13.086 20.734 -11.625 1 91.81 178 GLY A N 1
ATOM 1372 C CA . GLY A 1 178 ? 12.773 21.797 -10.695 1 91.81 178 GLY A CA 1
ATOM 1373 C C . GLY A 1 178 ? 11.781 21.391 -9.625 1 91.81 178 GLY A C 1
ATOM 1374 O O . GLY A 1 178 ? 11.617 20.203 -9.344 1 91.81 178 GLY A O 1
ATOM 1375 N N . HIS A 1 179 ? 11.273 22.359 -8.867 1 94.81 179 HIS A N 1
ATOM 1376 C CA . HIS A 1 179 ? 10.344 22.141 -7.762 1 94.81 179 HIS A CA 1
ATOM 1377 C C . HIS A 1 179 ? 9.117 23.047 -7.887 1 94.81 179 HIS A C 1
ATOM 1379 O O . HIS A 1 179 ? 8.617 23.547 -6.879 1 94.81 179 HIS A O 1
ATOM 1385 N N . GLU A 1 180 ? 8.758 23.266 -9.188 1 96.38 180 GLU A N 1
ATOM 1386 C CA . GLU A 1 180 ? 7.477 23.938 -9.375 1 96.38 180 GLU A CA 1
ATOM 1387 C C . GLU A 1 180 ? 6.32 23.078 -8.875 1 96.38 180 GLU A C 1
ATOM 1389 O O . GLU A 1 180 ? 6.344 21.859 -9.008 1 96.38 180 GLU A O 1
ATOM 1394 N N . PRO A 1 181 ? 5.332 23.766 -8.344 1 96.06 181 PRO A N 1
ATOM 1395 C CA . PRO A 1 181 ? 4.254 23.016 -7.68 1 96.06 181 PRO A CA 1
ATOM 1396 C C . PRO A 1 181 ? 3.498 22.094 -8.641 1 96.06 181 PRO A C 1
ATOM 1398 O O . PRO A 1 181 ? 2.803 21.188 -8.203 1 96.06 181 PRO A O 1
ATOM 1401 N N . ASN A 1 182 ? 3.568 22.328 -9.969 1 96.62 182 ASN A N 1
ATOM 1402 C CA . ASN A 1 182 ? 2.85 21.5 -10.922 1 96.62 182 ASN A CA 1
ATOM 1403 C C . ASN A 1 182 ? 3.754 20.422 -11.516 1 96.62 182 ASN A C 1
ATOM 1405 O O . ASN A 1 182 ? 3.346 19.703 -12.43 1 96.62 182 ASN A O 1
ATOM 1409 N N . GLU A 1 183 ? 4.965 20.344 -11.062 1 96.94 183 GLU A N 1
ATOM 1410 C CA . GLU A 1 183 ? 5.902 19.312 -11.523 1 96.94 183 GLU A CA 1
ATOM 1411 C C . GLU A 1 183 ? 5.816 18.062 -10.664 1 96.94 183 GLU A C 1
ATOM 1413 O O . GLU A 1 183 ? 6.812 17.625 -10.086 1 96.94 183 GLU A O 1
ATOM 1418 N N . THR A 1 184 ? 4.609 17.5 -10.594 1 97.44 184 THR A N 1
ATOM 1419 C CA . THR A 1 184 ? 4.324 16.469 -9.617 1 97.44 184 THR A CA 1
ATOM 1420 C C . THR A 1 184 ? 3.705 15.242 -10.289 1 97.44 184 THR A C 1
ATOM 1422 O O . THR A 1 184 ? 3.26 15.32 -11.438 1 97.44 184 THR A O 1
ATOM 1425 N N . GLY A 1 185 ? 3.758 14.102 -9.5 1 96.56 185 GLY A N 1
ATOM 1426 C CA . GLY A 1 185 ? 2.994 12.938 -9.906 1 96.56 185 GLY A CA 1
ATOM 1427 C C . GLY A 1 185 ? 1.512 13.219 -10.07 1 96.56 185 GLY A C 1
ATOM 1428 O O . GLY A 1 185 ? 0.861 12.664 -10.953 1 96.56 185 GLY A O 1
ATOM 1429 N N . PHE A 1 186 ? 0.995 14.047 -9.273 1 96.69 186 PHE A N 1
ATOM 1430 C CA . PHE A 1 186 ? -0.414 14.414 -9.359 1 96.69 186 PHE A CA 1
ATOM 1431 C C . PHE A 1 186 ? -0.729 15.039 -10.711 1 96.69 186 PHE A C 1
ATOM 1433 O O . PHE A 1 186 ? -1.678 14.633 -11.383 1 96.69 186 PHE A O 1
ATOM 1440 N N . SER A 1 187 ? 0.079 16.047 -11.078 1 97.25 187 SER A N 1
ATOM 1441 C CA . SER A 1 187 ? -0.162 16.75 -12.344 1 97.25 187 SER A CA 1
ATOM 1442 C C . SER A 1 187 ? -0.076 15.781 -13.523 1 97.25 187 SER A C 1
ATOM 1444 O O . SER A 1 187 ? -0.891 15.852 -14.445 1 97.25 187 SER A O 1
ATOM 1446 N N . LEU A 1 188 ? 0.829 14.906 -13.461 1 96.19 188 LEU A N 1
ATOM 1447 C CA . LEU A 1 188 ? 0.985 13.93 -14.531 1 96.19 188 LEU A CA 1
ATOM 1448 C C . LEU A 1 188 ? -0.198 12.969 -14.562 1 96.19 188 LEU A C 1
ATOM 1450 O O . LEU A 1 188 ? -0.736 12.68 -15.641 1 96.19 188 LEU A O 1
ATOM 1454 N N . ALA A 1 189 ? -0.59 12.453 -13.398 1 94.19 189 ALA A N 1
ATOM 1455 C CA . ALA A 1 189 ? -1.677 11.477 -13.312 1 94.19 189 ALA A CA 1
ATOM 1456 C C . ALA A 1 189 ? -2.992 12.078 -13.797 1 94.19 189 ALA A C 1
ATOM 1458 O O . ALA A 1 189 ? -3.85 11.367 -14.328 1 94.19 189 ALA A O 1
ATOM 1459 N N . HIS A 1 190 ? -3.131 13.391 -13.648 1 94.5 190 HIS A N 1
ATOM 1460 C CA . HIS A 1 190 ? -4.367 14.062 -14.031 1 94.5 190 HIS A CA 1
ATOM 1461 C C . HIS A 1 190 ? -4.234 14.727 -15.398 1 94.5 190 HIS A C 1
ATOM 1463 O O . HIS A 1 190 ? -5.145 15.422 -15.852 1 94.5 190 HIS A O 1
ATOM 1469 N N . ASN A 1 191 ? -3.123 14.562 -16.016 1 94.12 191 ASN A N 1
ATOM 1470 C CA . ASN A 1 191 ? -2.854 15.164 -17.312 1 94.12 191 ASN A CA 1
ATOM 1471 C C . ASN A 1 191 ? -3.16 16.656 -17.312 1 94.12 191 ASN A C 1
ATOM 1473 O O . ASN A 1 191 ? -3.914 17.141 -18.172 1 94.12 191 ASN A O 1
ATOM 1477 N N . THR A 1 192 ? -2.611 17.359 -16.344 1 96.38 192 THR A N 1
ATOM 1478 C CA . THR A 1 192 ? -2.861 18.781 -16.203 1 96.38 192 THR A CA 1
ATOM 1479 C C . THR A 1 192 ? -1.556 19.547 -15.984 1 96.38 192 THR A C 1
ATOM 1481 O O . THR A 1 192 ? -0.559 18.969 -15.555 1 96.38 192 THR A O 1
ATOM 1484 N N . THR A 1 193 ? -1.615 20.797 -16.344 1 96.12 193 THR A N 1
ATOM 1485 C CA . THR A 1 193 ? -0.476 21.672 -16.094 1 96.12 193 THR A CA 1
ATOM 1486 C C . THR A 1 193 ? -0.686 22.469 -14.805 1 96.12 193 THR A C 1
ATOM 1488 O O . THR A 1 193 ? 0.163 23.266 -14.422 1 96.12 193 THR A O 1
ATOM 1491 N N . GLN A 1 194 ? -1.768 22.203 -14.18 1 95.81 194 GLN A N 1
ATOM 1492 C CA . GLN A 1 194 ? -2.072 22.891 -12.922 1 95.81 194 GLN A CA 1
ATOM 1493 C C . GLN A 1 194 ? -1.43 22.172 -11.734 1 95.81 194 GLN A C 1
ATOM 1495 O O . GLN A 1 194 ? -1.246 20.953 -11.766 1 95.81 194 GLN A O 1
ATOM 1500 N N . ASP A 1 195 ? -1.099 23 -10.75 1 95.62 195 ASP A N 1
ATOM 1501 C CA . ASP A 1 195 ? -0.764 22.391 -9.469 1 95.62 195 ASP A CA 1
ATOM 1502 C C . ASP A 1 195 ? -2.021 21.922 -8.742 1 95.62 195 ASP A C 1
ATOM 1504 O O . ASP A 1 195 ? -3.139 22.25 -9.148 1 95.62 195 ASP A O 1
ATOM 1508 N N . LEU A 1 196 ? -1.868 21.172 -7.637 1 94.69 196 LEU A N 1
ATOM 1509 C CA . LEU A 1 196 ? -2.957 20.531 -6.91 1 94.69 196 LEU A CA 1
ATOM 1510 C C . LEU A 1 196 ? -4.031 21.547 -6.527 1 94.69 196 LEU A C 1
ATOM 1512 O O . LEU A 1 196 ? -5.211 21.344 -6.812 1 94.69 196 LEU A O 1
ATOM 1516 N N . PHE A 1 197 ? -3.643 22.641 -5.934 1 91.31 197 PHE A N 1
ATOM 1517 C CA . PHE A 1 197 ? -4.617 23.578 -5.375 1 91.31 197 PHE A CA 1
ATOM 1518 C C . PHE A 1 197 ? -5.301 24.375 -6.477 1 91.31 197 PHE A C 1
ATOM 1520 O O . PHE A 1 197 ? -6.48 24.719 -6.363 1 91.31 197 PHE A O 1
ATOM 1527 N N . SER A 1 198 ? -4.551 24.719 -7.543 1 92 198 SER A N 1
ATOM 1528 C CA . SER A 1 198 ? -5.184 25.312 -8.711 1 92 198 SER A CA 1
ATOM 1529 C C . SER A 1 198 ? -6.199 24.375 -9.344 1 92 198 SER A C 1
ATOM 1531 O O . SER A 1 198 ? -7.281 24.797 -9.75 1 92 198 SER A O 1
ATOM 1533 N N . TYR A 1 199 ? -5.812 23.125 -9.422 1 94 199 TYR A N 1
ATOM 1534 C CA . TYR A 1 199 ? -6.719 22.109 -9.945 1 94 199 TYR A CA 1
ATOM 1535 C C . TYR A 1 199 ? -7.98 22.016 -9.094 1 94 199 TYR A C 1
ATOM 1537 O O . TYR A 1 199 ? -9.094 22 -9.625 1 94 199 TYR A O 1
ATOM 1545 N N . LEU A 1 200 ? -7.836 21.969 -7.789 1 89.81 200 LEU A N 1
ATOM 1546 C CA . LEU A 1 200 ? -8.977 21.859 -6.883 1 89.81 200 LEU A CA 1
ATOM 1547 C C . LEU A 1 200 ? -9.867 23.094 -6.98 1 89.81 200 LEU A C 1
ATOM 1549 O O . LEU A 1 200 ? -11.094 22.984 -6.91 1 89.81 200 LEU A O 1
ATOM 1553 N N . ARG A 1 201 ? -9.297 24.219 -7.176 1 86.44 201 ARG A N 1
ATOM 1554 C CA . ARG A 1 201 ? -10.062 25.453 -7.309 1 86.44 201 ARG A CA 1
ATOM 1555 C C . ARG A 1 201 ? -10.977 25.406 -8.531 1 86.44 201 ARG A C 1
ATOM 1557 O O . ARG A 1 201 ? -12.086 25.938 -8.516 1 86.44 201 ARG A O 1
ATOM 1564 N N . SER A 1 202 ? -10.492 24.797 -9.516 1 91 202 SER A N 1
ATOM 1565 C CA . SER A 1 202 ? -11.266 24.719 -10.758 1 91 202 SER A CA 1
ATOM 1566 C C . SER A 1 202 ? -12.234 23.547 -10.734 1 91 202 SER A C 1
ATOM 1568 O O . SER A 1 202 ? -13.023 23.359 -11.656 1 91 202 SER A O 1
ATOM 1570 N N . HIS A 1 203 ? -12.203 22.797 -9.695 1 91.56 203 HIS A N 1
ATOM 1571 C CA . HIS A 1 203 ? -13.094 21.656 -9.508 1 91.56 203 HIS A CA 1
ATOM 1572 C C . HIS A 1 203 ? -13.742 21.672 -8.125 1 91.56 203 HIS A C 1
ATOM 1574 O O . HIS A 1 203 ? -13.344 20.922 -7.238 1 91.56 203 HIS A O 1
ATOM 1580 N N . PRO A 1 204 ? -14.781 22.391 -7.957 1 87.06 204 PRO A N 1
ATOM 1581 C CA . PRO A 1 204 ? -15.359 22.656 -6.637 1 87.06 204 PRO A CA 1
ATOM 1582 C C . PRO A 1 204 ? -15.742 21.391 -5.887 1 87.06 204 PRO A C 1
ATOM 1584 O O . PRO A 1 204 ? -15.539 21.297 -4.676 1 87.06 204 PRO A O 1
ATOM 1587 N N . ALA A 1 205 ? -16.312 20.422 -6.645 1 87.94 205 ALA A N 1
ATOM 1588 C CA . ALA A 1 205 ? -16.688 19.188 -5.984 1 87.94 205 ALA A CA 1
ATOM 1589 C C . ALA A 1 205 ? -15.477 18.469 -5.41 1 87.94 205 ALA A C 1
ATOM 1591 O O . ALA A 1 205 ? -15.539 17.906 -4.309 1 87.94 205 ALA A O 1
ATOM 1592 N N . LYS A 1 206 ? -14.414 18.516 -6.141 1 90.38 206 LYS A N 1
ATOM 1593 C CA . LYS A 1 206 ? -13.18 17.875 -5.684 1 90.38 206 LYS A CA 1
ATOM 1594 C C . LYS A 1 206 ? -12.562 18.656 -4.527 1 90.38 206 LYS A C 1
ATOM 1596 O O . LYS A 1 206 ? -11.961 18.078 -3.621 1 90.38 206 LYS A O 1
ATOM 1601 N N . SER A 1 207 ? -12.688 19.922 -4.609 1 87.38 207 SER A N 1
ATOM 1602 C CA . SER A 1 207 ? -12.195 20.781 -3.527 1 87.38 207 SER A CA 1
ATOM 1603 C C . SER A 1 207 ? -12.914 20.469 -2.215 1 87.38 207 SER A C 1
ATOM 1605 O O . SER A 1 207 ? -12.273 20.359 -1.164 1 87.38 207 SER A O 1
ATOM 1607 N N . LYS A 1 208 ? -14.18 20.344 -2.273 1 84.12 208 LYS A N 1
ATOM 1608 C CA . LYS A 1 208 ? -14.977 20.016 -1.096 1 84.12 208 LYS A CA 1
ATOM 1609 C C . LYS A 1 208 ? -14.57 18.656 -0.522 1 84.12 208 LYS A C 1
ATOM 1611 O O . LYS A 1 208 ? -14.422 18.516 0.692 1 84.12 208 LYS A O 1
ATOM 1616 N N . GLN A 1 209 ? -14.406 17.734 -1.39 1 88.44 209 GLN A N 1
ATOM 1617 C CA . GLN A 1 209 ? -13.969 16.422 -0.954 1 88.44 209 GLN A CA 1
ATOM 1618 C C . GLN A 1 209 ? -12.609 16.484 -0.271 1 88.44 209 GLN A C 1
ATOM 1620 O O . GLN A 1 209 ? -12.391 15.82 0.749 1 88.44 209 GLN A O 1
ATOM 1625 N N . PHE A 1 210 ? -11.758 17.203 -0.848 1 88.38 210 PHE A N 1
ATOM 1626 C CA . PHE A 1 210 ? -10.422 17.344 -0.285 1 88.38 210 PHE A CA 1
ATOM 1627 C C . PHE A 1 210 ? -10.484 17.891 1.137 1 88.38 210 PHE A C 1
ATOM 1629 O O . PHE A 1 210 ? -9.852 17.344 2.043 1 88.38 210 PHE A O 1
ATOM 1636 N N . THR A 1 211 ? -11.234 18.844 1.354 1 79.38 211 THR A N 1
ATOM 1637 C CA . THR A 1 211 ? -11.383 19.484 2.66 1 79.38 211 THR A CA 1
ATOM 1638 C C . THR A 1 211 ? -11.93 18.484 3.684 1 79.38 211 THR A C 1
ATOM 1640 O O . THR A 1 211 ? -11.414 18.406 4.801 1 79.38 211 THR A O 1
ATOM 1643 N N . GLU A 1 212 ? -12.906 17.781 3.324 1 82.25 212 GLU A N 1
ATOM 1644 C CA . GLU A 1 212 ? -13.508 16.781 4.207 1 82.25 212 GLU A CA 1
ATOM 1645 C C . GLU A 1 212 ? -12.547 15.625 4.461 1 82.25 212 GLU A C 1
ATOM 1647 O O . GLU A 1 212 ? -12.469 15.109 5.578 1 82.25 212 GLU A O 1
ATOM 1652 N N . ALA A 1 213 ? -11.836 15.289 3.42 1 85.12 213 ALA A N 1
ATOM 1653 C CA . ALA A 1 213 ? -10.883 14.195 3.533 1 85.12 213 ALA A CA 1
ATOM 1654 C C . ALA A 1 213 ? -9.773 14.531 4.527 1 85.12 213 ALA A C 1
ATOM 1656 O O . ALA A 1 213 ? -9.273 13.648 5.238 1 85.12 213 ALA A O 1
ATOM 1657 N N . MET A 1 214 ? -9.344 15.734 4.527 1 79.56 214 MET A N 1
ATOM 1658 C CA . MET A 1 214 ? -8.297 16.141 5.461 1 79.56 214 MET A CA 1
ATOM 1659 C C . MET A 1 214 ? -8.734 15.922 6.902 1 79.56 214 MET A C 1
ATOM 1661 O O . MET A 1 214 ? -7.918 15.578 7.762 1 79.56 214 MET A O 1
ATOM 1665 N N . LYS A 1 215 ? -10.039 16.062 7.172 1 76.5 215 LYS A N 1
ATOM 1666 C CA . LYS A 1 215 ? -10.578 15.781 8.5 1 76.5 215 LYS A CA 1
ATOM 1667 C C . LYS A 1 215 ? -10.461 14.297 8.828 1 76.5 215 LYS A C 1
ATOM 1669 O O . LYS A 1 215 ? -10.227 13.93 9.984 1 76.5 215 LYS A O 1
ATOM 1674 N N . PHE A 1 216 ? -10.633 13.516 7.805 1 74.75 216 PHE A N 1
ATOM 1675 C CA . PHE A 1 216 ? -10.516 12.07 7.961 1 74.75 216 PHE A CA 1
ATOM 1676 C C . PHE A 1 216 ? -9.086 11.672 8.312 1 74.75 216 PHE A C 1
ATOM 1678 O O . PHE A 1 216 ? -8.867 10.852 9.203 1 74.75 216 PHE A O 1
ATOM 1685 N N . TYR A 1 217 ? -8.109 12.227 7.688 1 73.88 217 TYR A N 1
ATOM 1686 C CA . TYR A 1 217 ? -6.715 11.82 7.816 1 73.88 217 TYR A CA 1
ATOM 1687 C C . TYR A 1 217 ? -6.098 12.383 9.094 1 73.88 217 TYR A C 1
ATOM 1689 O O . TYR A 1 217 ? -5.129 11.828 9.617 1 73.88 217 TYR A O 1
ATOM 1697 N N . THR A 1 218 ? -6.637 13.43 9.633 1 71.69 218 THR A N 1
ATOM 1698 C CA . THR A 1 218 ? -6.039 14.062 10.805 1 71.69 218 THR A CA 1
ATOM 1699 C C . THR A 1 218 ? -6.91 13.852 12.039 1 71.69 218 THR A C 1
ATOM 1701 O O . THR A 1 218 ? -6.41 13.867 13.164 1 71.69 218 THR A O 1
ATOM 1704 N N . GLY A 1 219 ? -8.125 13.594 11.828 1 65.25 219 GLY A N 1
ATOM 1705 C CA . GLY A 1 219 ? -9.109 13.516 12.898 1 65.25 219 GLY A CA 1
ATOM 1706 C C . GLY A 1 219 ? -8.82 12.406 13.898 1 65.25 219 GLY A C 1
ATOM 1707 O O . GLY A 1 219 ? -8.789 12.648 15.109 1 65.25 219 GLY A O 1
ATOM 1708 N N . PRO A 1 220 ? -8.5 11.297 13.375 1 63.12 220 PRO A N 1
ATOM 1709 C CA . PRO A 1 220 ? -8.312 10.172 14.289 1 63.12 220 PRO A CA 1
ATOM 1710 C C . PRO A 1 220 ? -6.996 10.25 15.062 1 63.12 220 PRO A C 1
ATOM 1712 O O . PRO A 1 220 ? -6.754 9.438 15.961 1 63.12 220 PRO A O 1
ATOM 1715 N N . ILE A 1 221 ? -6.215 11.242 14.789 1 72.94 221 ILE A N 1
ATOM 1716 C CA . ILE A 1 221 ? -4.926 11.367 15.461 1 72.94 221 ILE A CA 1
ATOM 1717 C C . ILE A 1 221 ? -4.977 12.508 16.484 1 72.94 221 ILE A C 1
ATOM 1719 O O . ILE A 1 221 ? -4.793 13.672 16.125 1 72.94 221 ILE A O 1
ATOM 1723 N N . PRO A 1 222 ? -5.137 12.18 17.703 1 73.69 222 PRO A N 1
ATOM 1724 C CA . PRO A 1 222 ? -5.285 13.203 18.734 1 73.69 222 PRO A CA 1
ATOM 1725 C C . PRO A 1 222 ? -4.109 14.18 18.766 1 73.69 222 PRO A C 1
ATOM 1727 O O . PRO A 1 222 ? -4.289 15.352 19.109 1 73.69 222 PRO A O 1
ATOM 1730 N N . ALA A 1 223 ? -3.033 13.711 18.344 1 81.06 223 ALA A N 1
ATOM 1731 C CA . ALA A 1 223 ? -1.816 14.516 18.438 1 81.06 223 ALA A CA 1
ATOM 1732 C C . ALA A 1 223 ? -1.869 15.703 17.484 1 81.06 223 ALA A C 1
ATOM 1734 O O . ALA A 1 223 ? -1.095 16.656 17.609 1 81.06 223 ALA A O 1
ATOM 1735 N N . TYR A 1 224 ? -2.844 15.672 16.609 1 86.31 224 TYR A N 1
ATOM 1736 C CA . TYR A 1 224 ? -2.963 16.766 15.641 1 86.31 224 TYR A CA 1
ATOM 1737 C C . TYR A 1 224 ? -3.961 17.812 16.109 1 86.31 224 TYR A C 1
ATOM 1739 O O . TYR A 1 224 ? -4.191 18.812 15.43 1 86.31 224 TYR A O 1
ATOM 1747 N N . SER A 1 225 ? -4.512 17.672 17.266 1 86.69 225 SER A N 1
ATOM 1748 C CA . SER A 1 225 ? -5.508 18.594 17.797 1 86.69 225 SER A CA 1
ATOM 1749 C C . SER A 1 225 ? -4.961 20.016 17.859 1 86.69 225 SER A C 1
ATOM 1751 O O . SER A 1 225 ? -3.846 20.234 18.344 1 86.69 225 SER A O 1
ATOM 1753 N N . PRO A 1 226 ? -5.82 20.969 17.406 1 91.19 226 PRO A N 1
ATOM 1754 C CA . PRO A 1 226 ? -5.395 22.359 17.531 1 91.19 226 PRO A CA 1
ATOM 1755 C C . PRO A 1 226 ? -5.246 22.812 18.984 1 91.19 226 PRO A C 1
ATOM 1757 O O . PRO A 1 226 ? -4.648 23.859 19.25 1 91.19 226 PRO A O 1
ATOM 1760 N N . ASN A 1 227 ? -5.73 22 19.859 1 91.31 227 ASN A N 1
ATOM 1761 C CA . ASN A 1 227 ? -5.605 22.328 21.281 1 91.31 227 ASN A CA 1
ATOM 1762 C C . ASN A 1 227 ? -4.145 22.453 21.703 1 91.31 227 ASN A C 1
ATOM 1764 O O . ASN A 1 227 ? -3.811 23.25 22.578 1 91.31 227 ASN A O 1
ATOM 1768 N N . PHE A 1 228 ? -3.33 21.688 21.047 1 92.56 228 PHE A N 1
ATOM 1769 C CA . PHE A 1 228 ? -1.913 21.734 21.391 1 92.56 228 PHE A CA 1
ATOM 1770 C C . PHE A 1 228 ? -1.312 23.094 21.016 1 92.56 228 PHE A C 1
ATOM 1772 O O . PHE A 1 228 ? -0.391 23.562 21.688 1 92.56 228 PHE A O 1
ATOM 1779 N N . LEU A 1 229 ? -1.849 23.688 20 1 95.81 229 LEU A N 1
ATOM 1780 C CA . LEU A 1 229 ? -1.421 25.031 19.625 1 95.81 229 LEU A CA 1
ATOM 1781 C C . LEU A 1 229 ? -1.994 26.062 20.594 1 95.81 229 LEU A C 1
ATOM 1783 O O . LEU A 1 229 ? -1.292 26.984 21.016 1 95.81 229 LEU A O 1
ATOM 1787 N N . ILE A 1 230 ? -3.268 25.922 20.969 1 95.31 230 ILE A N 1
ATOM 1788 C CA . ILE A 1 230 ? -3.969 26.859 21.828 1 95.31 230 ILE A CA 1
ATOM 1789 C C . ILE A 1 230 ? -3.311 26.891 23.203 1 95.31 230 ILE A C 1
ATOM 1791 O O . ILE A 1 230 ? -3.094 27.953 23.781 1 95.31 230 ILE A O 1
ATOM 1795 N N . MET A 1 231 ? -2.908 25.75 23.609 1 94.06 231 MET A N 1
ATOM 1796 C CA . MET A 1 231 ? -2.367 25.641 24.969 1 94.06 231 MET A CA 1
ATOM 1797 C C . MET A 1 231 ? -0.847 25.75 24.953 1 94.06 231 MET A C 1
ATOM 1799 O O . MET A 1 231 ? -0.236 26.078 25.969 1 94.06 231 MET A O 1
ATOM 1803 N N . GLY A 1 232 ? -0.286 25.422 23.844 1 95.38 232 GLY A N 1
ATOM 1804 C CA . GLY A 1 232 ? 1.159 25.281 23.797 1 95.38 232 GLY A CA 1
ATOM 1805 C C . 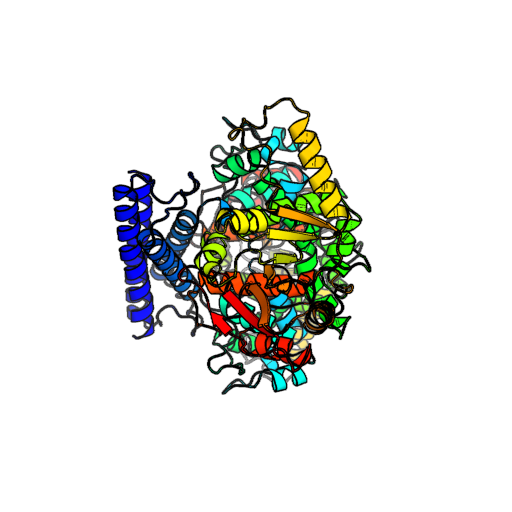GLY A 1 232 ? 1.874 26.547 23.344 1 95.38 232 GLY A C 1
ATOM 1806 O O . GLY A 1 232 ? 3.104 26.609 23.406 1 95.38 232 GLY A O 1
ATOM 1807 N N . TYR A 1 233 ? 1.228 27.469 22.891 1 95.88 233 TYR A N 1
ATOM 1808 C CA . TYR A 1 233 ? 1.787 28.766 22.516 1 95.88 233 TYR A CA 1
ATOM 1809 C C . TYR A 1 233 ? 1.428 29.828 23.547 1 95.88 233 TYR A C 1
ATOM 1811 O O . TYR A 1 233 ? 0.321 29.828 24.078 1 95.88 233 TYR A O 1
ATOM 1819 N N . PRO A 1 234 ? 2.303 30.766 23.875 1 93.94 234 PRO A N 1
ATOM 1820 C CA . PRO A 1 234 ? 2.039 31.781 24.891 1 93.94 234 PRO A CA 1
ATOM 1821 C C . PRO A 1 234 ? 1.194 32.938 24.375 1 93.94 234 PRO A C 1
ATOM 1823 O O . PRO A 1 234 ? 1.657 34.094 24.344 1 93.94 234 PRO A O 1
ATOM 1826 N N . TRP A 1 235 ? 0.005 32.625 24.109 1 92.81 235 TRP A N 1
ATOM 1827 C CA . TRP A 1 235 ? -0.93 33.656 23.625 1 92.81 235 TRP A CA 1
ATOM 1828 C C . TRP A 1 235 ? -1.114 34.75 24.641 1 92.81 235 TRP A C 1
ATOM 1830 O O . TRP A 1 235 ? -1.387 35.906 24.281 1 92.81 235 TRP A O 1
ATOM 1840 N N . ASP A 1 236 ? -0.927 34.469 25.875 1 87.5 236 ASP A N 1
ATOM 1841 C CA . ASP A 1 236 ? -1.142 35.406 26.969 1 87.5 236 ASP A CA 1
ATOM 1842 C C . ASP A 1 236 ? -0.057 36.469 27 1 87.5 236 ASP A C 1
ATOM 1844 O O . ASP A 1 236 ? -0.207 37.5 27.656 1 87.5 236 ASP A O 1
ATOM 1848 N N . ALA A 1 237 ? 0.938 36.219 26.281 1 89.25 237 ALA A N 1
ATOM 1849 C CA . ALA A 1 237 ? 2.012 37.188 26.203 1 89.25 237 ALA A CA 1
ATOM 1850 C C . ALA A 1 237 ? 1.637 38.344 25.25 1 89.25 237 ALA A C 1
ATOM 1852 O O . ALA A 1 237 ? 2.281 39.375 25.25 1 89.25 237 ALA A O 1
ATOM 1853 N N . LEU A 1 238 ? 0.579 38.156 24.5 1 91.62 238 LEU A N 1
ATOM 1854 C CA . LEU A 1 238 ? 0.121 39.188 23.578 1 91.62 238 LEU A CA 1
ATOM 1855 C C . LEU A 1 238 ? -0.632 40.281 24.328 1 91.62 238 LEU A C 1
ATOM 1857 O O . LEU A 1 238 ? -1.364 40 25.281 1 91.62 238 LEU A O 1
ATOM 1861 N N . SER A 1 239 ? -0.459 41.469 23.953 1 90.94 239 SER A N 1
ATOM 1862 C CA . SER A 1 239 ? -1.143 42.594 24.578 1 90.94 239 SER A CA 1
ATOM 1863 C C . SER A 1 239 ? -2.619 42.625 24.188 1 90.94 239 SER A C 1
ATOM 1865 O O . SER A 1 239 ? -3.01 42.094 23.172 1 90.94 239 SER A O 1
ATOM 1867 N N . ALA A 1 240 ? -3.32 43.344 25.016 1 90.56 240 ALA A N 1
ATOM 1868 C CA . ALA A 1 240 ? -4.723 43.562 24.688 1 90.56 240 ALA A CA 1
ATOM 1869 C C . ALA A 1 240 ? -4.863 44.312 23.375 1 90.56 240 ALA A C 1
ATOM 1871 O O . ALA A 1 240 ? -4.121 45.25 23.109 1 90.56 240 ALA A O 1
ATOM 1872 N N . GLY A 1 241 ? -5.688 43.781 22.594 1 91.25 241 GLY A N 1
ATOM 1873 C CA . GLY A 1 241 ? -5.914 44.438 21.312 1 91.25 241 GLY A CA 1
ATOM 1874 C C . GLY A 1 241 ? -5.031 43.906 20.203 1 91.25 241 GLY A C 1
ATOM 1875 O O . GLY A 1 241 ? -5.113 44.375 19.062 1 91.25 241 GLY A O 1
ATOM 1876 N N . SER A 1 242 ? -4.246 42.906 20.547 1 95.12 242 SER A N 1
ATOM 1877 C CA . SER A 1 242 ? -3.373 42.312 19.547 1 95.12 242 SER A CA 1
ATOM 1878 C C . SER A 1 242 ? -4.18 41.688 18.422 1 95.12 242 SER A C 1
ATOM 1880 O O . SER A 1 242 ? -5.301 41.219 18.656 1 95.12 242 SER A O 1
ATOM 1882 N N . VAL A 1 243 ? -3.596 41.719 17.219 1 96.88 243 VAL A N 1
ATOM 1883 C CA . VAL A 1 243 ? -4.215 41.125 16.031 1 96.88 243 VAL A CA 1
ATOM 1884 C C . VAL A 1 243 ? -3.42 39.906 15.586 1 96.88 243 VAL A C 1
ATOM 1886 O O . VAL A 1 243 ? -2.193 39.969 15.477 1 96.88 243 VAL A O 1
ATOM 1889 N N . VAL A 1 244 ? -4.129 38.781 15.414 1 97.69 244 VAL A N 1
ATOM 1890 C CA . VAL A 1 244 ? -3.572 37.562 14.859 1 97.69 244 VAL A CA 1
ATOM 1891 C C . VAL A 1 244 ? -4.141 37.312 13.461 1 97.69 244 VAL A C 1
ATOM 1893 O O . VAL A 1 244 ? -5.359 37.375 13.266 1 97.69 244 VAL A O 1
ATOM 1896 N N . VAL A 1 245 ? -3.281 37.188 12.484 1 98.31 245 VAL A N 1
ATOM 1897 C CA . VAL A 1 245 ? -3.717 36.812 11.141 1 98.31 245 VAL A CA 1
ATOM 1898 C C . VAL A 1 245 ? -3.459 35.312 10.922 1 98.31 245 VAL A C 1
ATOM 1900 O O . VAL A 1 245 ? -2.314 34.844 10.984 1 98.31 245 VAL A O 1
ATOM 1903 N N . ASP A 1 246 ? -4.477 34.562 10.742 1 97.81 246 ASP A N 1
ATOM 1904 C CA . ASP A 1 246 ? -4.398 33.125 10.398 1 97.81 246 ASP A CA 1
ATOM 1905 C C . ASP A 1 246 ? -4.422 32.938 8.883 1 97.81 246 ASP A C 1
ATOM 1907 O O . ASP A 1 246 ? -5.488 32.938 8.266 1 97.81 246 ASP A O 1
ATOM 1911 N N . LEU A 1 247 ? -3.25 32.719 8.32 1 97.88 247 LEU A N 1
ATOM 1912 C CA . LEU A 1 247 ? -3.121 32.594 6.875 1 97.88 247 LEU A CA 1
ATOM 1913 C C . LEU A 1 247 ? -3.412 31.156 6.438 1 97.88 247 LEU A C 1
ATOM 1915 O O . LEU A 1 247 ? -2.836 30.203 6.977 1 97.88 247 LEU A O 1
ATOM 1919 N N . GLY A 1 248 ? -4.27 31 5.395 1 94 248 GLY A N 1
ATOM 1920 C CA . GLY A 1 248 ? -4.754 29.688 5.02 1 94 248 GLY A CA 1
ATOM 1921 C C . GLY A 1 248 ? -5.66 29.062 6.062 1 94 248 GLY A C 1
ATOM 1922 O O . GLY A 1 248 ? -5.586 27.859 6.316 1 94 248 GLY A O 1
ATOM 1923 N N . GLY A 1 249 ? -6.461 29.828 6.688 1 91.38 249 GLY A N 1
ATOM 1924 C CA . GLY A 1 249 ? -7.199 29.422 7.871 1 91.38 249 GLY A CA 1
ATOM 1925 C C . GLY A 1 249 ? -8.508 28.719 7.543 1 91.38 249 GLY A C 1
ATOM 1926 O O . GLY A 1 249 ? -9.203 28.234 8.438 1 91.38 249 GLY A O 1
ATOM 1927 N N . ALA A 1 250 ? -8.852 28.672 6.305 1 86.44 250 ALA A N 1
ATOM 1928 C CA . ALA A 1 250 ? -10.039 27.969 5.816 1 86.44 250 ALA A CA 1
ATOM 1929 C C . ALA A 1 250 ? -11.297 28.453 6.527 1 86.44 250 ALA A C 1
ATOM 1931 O O . ALA A 1 250 ? -11.586 29.641 6.543 1 86.44 250 ALA A O 1
ATOM 1932 N N . ASP A 1 251 ? -11.984 27.547 7.254 1 82.06 251 ASP A N 1
ATOM 1933 C CA . ASP A 1 251 ? -13.281 27.906 7.824 1 82.06 251 ASP A CA 1
ATOM 1934 C C . ASP A 1 251 ? -13.117 28.656 9.148 1 82.06 251 ASP A C 1
ATOM 1936 O O . ASP A 1 251 ? -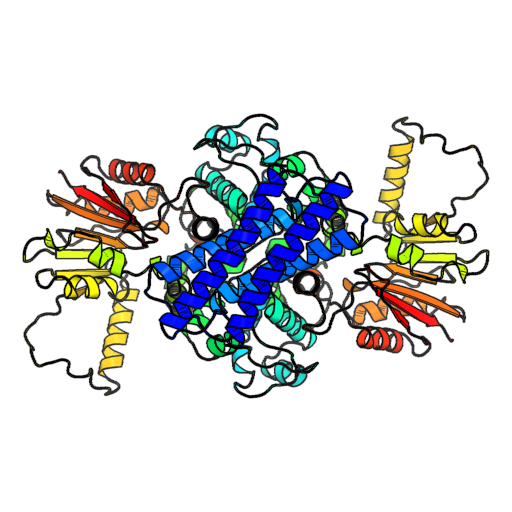14.102 29.016 9.789 1 82.06 251 ASP A O 1
ATOM 1940 N N . GLY A 1 252 ? -11.945 28.828 9.625 1 88.69 252 GLY A N 1
ATOM 1941 C CA . GLY A 1 252 ? -11.656 29.656 10.773 1 88.69 252 GLY A CA 1
ATOM 1942 C C . GLY A 1 252 ? -11.766 28.922 12.094 1 88.69 252 GLY A C 1
ATOM 1943 O O . GLY A 1 252 ? -11.789 29.531 13.164 1 88.69 252 GLY A O 1
ATOM 1944 N N . HIS A 1 253 ? -11.773 27.594 12.008 1 86.69 253 HIS A N 1
ATOM 1945 C CA . HIS A 1 253 ? -11.914 26.797 13.211 1 86.69 253 HIS A CA 1
ATOM 1946 C C . HIS A 1 253 ? -10.805 27.109 14.211 1 86.69 253 HIS A C 1
ATOM 1948 O O . HIS A 1 253 ? -11.078 27.375 15.383 1 86.69 253 HIS A O 1
ATOM 1954 N N . VAL A 1 254 ? -9.625 27.156 13.789 1 92.06 254 VAL A N 1
ATOM 1955 C CA . VAL A 1 254 ? -8.492 27.422 14.664 1 92.06 254 VAL A CA 1
ATOM 1956 C C . VAL A 1 254 ? -8.516 28.875 15.125 1 92.06 254 VAL A C 1
ATOM 1958 O O . VAL A 1 254 ? -8.25 29.172 16.297 1 92.06 254 VAL A O 1
ATOM 1961 N N . GLY A 1 255 ? -8.852 29.781 14.211 1 93.25 255 GLY A N 1
ATOM 1962 C CA . GLY A 1 255 ? -8.992 31.188 14.578 1 93.25 255 GLY A CA 1
ATOM 1963 C C . GLY A 1 255 ? -9.992 31.406 15.695 1 93.25 255 GLY A C 1
ATOM 1964 O O . GLY A 1 255 ? -9.734 32.188 16.609 1 93.25 255 GLY A O 1
ATOM 1965 N N . ARG A 1 256 ? -11.078 30.703 15.609 1 91.75 256 ARG A N 1
ATOM 1966 C CA . ARG A 1 256 ? -12.102 30.812 16.641 1 91.75 256 ARG A CA 1
ATOM 1967 C C . ARG A 1 256 ? -11.594 30.266 17.984 1 91.75 256 ARG A C 1
ATOM 1969 O O . ARG A 1 256 ? -11.852 30.859 19.031 1 91.75 256 ARG A O 1
ATOM 1976 N N . MET A 1 257 ? -10.891 29.188 17.938 1 92.38 257 MET A N 1
ATOM 1977 C CA . MET A 1 257 ? -10.336 28.609 19.156 1 92.38 257 MET A CA 1
ATOM 1978 C C . MET A 1 257 ? -9.352 29.562 19.812 1 92.38 257 MET A C 1
ATOM 1980 O O . MET A 1 257 ? -9.336 29.703 21.031 1 92.38 257 MET A O 1
ATOM 1984 N N . ILE A 1 258 ? -8.594 30.25 19.016 1 94.19 258 ILE A N 1
ATOM 1985 C CA . ILE A 1 258 ? -7.629 31.219 19.531 1 94.19 258 ILE A CA 1
ATOM 1986 C C . ILE A 1 258 ? -8.367 32.375 20.188 1 94.19 258 ILE A C 1
ATOM 1988 O O . ILE A 1 258 ? -8.039 32.781 21.297 1 94.19 258 ILE A O 1
ATOM 1992 N N . ALA A 1 259 ? -9.375 32.844 19.484 1 92.38 259 ALA A N 1
ATOM 1993 C CA . ALA A 1 259 ? -10.148 34 20 1 92.38 259 ALA A CA 1
ATOM 1994 C C . ALA A 1 259 ? -10.875 33.625 21.281 1 92.38 259 ALA A C 1
ATOM 1996 O O . ALA A 1 259 ? -10.969 34.438 22.203 1 92.38 259 ALA A O 1
ATOM 1997 N N . ASP A 1 260 ? -11.359 32.438 21.312 1 90.19 260 ASP A N 1
ATOM 1998 C CA . ASP A 1 260 ? -12.086 31.969 22.5 1 90.19 260 ASP A CA 1
ATOM 1999 C C . ASP A 1 260 ? -11.164 31.859 23.703 1 90.19 260 ASP A C 1
ATOM 2001 O O . ASP A 1 260 ? -11.555 32.188 24.828 1 90.19 260 ASP A O 1
ATOM 2005 N N . ALA A 1 261 ? -10.039 31.422 23.469 1 89.5 261 ALA A N 1
ATOM 2006 C CA . ALA A 1 261 ? -9.086 31.188 24.547 1 89.5 261 ALA A CA 1
ATOM 2007 C C . ALA A 1 261 ? -8.438 32.5 24.984 1 89.5 261 ALA A C 1
ATOM 2009 O O . ALA A 1 261 ? -7.871 32.594 26.078 1 89.5 261 ALA A O 1
ATOM 2010 N N . ASN A 1 262 ? -8.547 33.531 24.094 1 89.25 262 ASN A N 1
ATOM 2011 C CA . ASN A 1 262 ? -7.914 34.844 24.359 1 89.25 262 ASN A CA 1
ATOM 2012 C C . ASN A 1 262 ? -8.867 36 24.078 1 89.25 262 ASN A C 1
ATOM 2014 O O . ASN A 1 262 ? -8.766 36.656 23.031 1 89.25 262 ASN A O 1
ATOM 2018 N N . PRO A 1 263 ? -9.539 36.375 25.062 1 85.31 263 PRO A N 1
ATOM 2019 C CA . PRO A 1 263 ? -10.625 37.344 24.828 1 85.31 263 PRO A CA 1
ATOM 2020 C C . PRO A 1 263 ? -10.125 38.719 24.391 1 85.31 263 PRO A C 1
ATOM 2022 O O . PRO A 1 263 ? -10.891 39.5 23.859 1 85.31 263 PRO A O 1
ATOM 2025 N N . GLU A 1 264 ? -8.969 38.969 24.516 1 87.56 264 GLU A N 1
ATOM 2026 C CA . GLU A 1 264 ? -8.492 40.312 24.203 1 87.56 264 GLU A CA 1
ATOM 2027 C C . GLU A 1 264 ? -7.805 40.375 22.844 1 87.56 264 GLU A C 1
ATOM 2029 O O . GLU A 1 264 ? -7.219 41.375 22.469 1 87.56 264 GLU A O 1
ATOM 2034 N N . VAL A 1 265 ? -7.879 39.281 22.062 1 91.31 265 VAL A N 1
ATOM 2035 C CA . VAL A 1 265 ? -7.211 39.219 20.766 1 91.31 265 VAL A CA 1
ATOM 2036 C C . VAL A 1 265 ? -8.25 39.188 19.656 1 91.31 265 VAL A C 1
ATOM 2038 O O . VAL A 1 265 ? -9.344 38.625 19.844 1 91.31 265 VAL A O 1
ATOM 2041 N N . THR A 1 266 ? -7.988 39.906 18.594 1 94.69 266 THR A N 1
ATOM 2042 C CA . THR A 1 266 ? -8.766 39.781 17.375 1 94.69 266 THR A CA 1
ATOM 2043 C C . THR A 1 266 ? -8.062 38.875 16.359 1 94.69 266 THR A C 1
ATOM 2045 O O . THR A 1 266 ? -6.844 38.938 16.203 1 94.69 266 THR A O 1
ATOM 2048 N N . VAL A 1 267 ? -8.82 37.969 15.742 1 96.5 267 VAL A N 1
ATOM 2049 C CA . VAL A 1 267 ? -8.258 37.062 14.766 1 96.5 267 VAL A CA 1
ATOM 2050 C C . VAL A 1 267 ? -8.828 37.344 13.383 1 96.5 267 VAL A C 1
ATOM 2052 O O . VAL A 1 267 ? -10.047 37.469 13.219 1 96.5 267 VAL A O 1
ATOM 2055 N N . ILE A 1 268 ? -7.996 37.594 12.422 1 96.88 268 ILE A N 1
ATOM 2056 C CA . ILE A 1 268 ? -8.375 37.688 11.023 1 96.88 268 ILE A CA 1
ATOM 2057 C C . ILE A 1 268 ? -7.98 36.438 10.266 1 96.88 268 ILE A C 1
ATOM 2059 O O . ILE A 1 268 ? -6.793 36.125 10.148 1 96.88 268 ILE A O 1
ATOM 2063 N N . VAL A 1 269 ? -8.953 35.719 9.773 1 96.19 269 VAL A N 1
ATOM 2064 C CA . VAL A 1 269 ? -8.719 34.5 9.008 1 96.19 269 VAL A CA 1
ATOM 2065 C C . VAL A 1 269 ? -8.648 34.812 7.516 1 96.19 269 VAL A C 1
ATOM 2067 O O . VAL A 1 269 ? -9.594 35.375 6.949 1 96.19 269 VAL A O 1
ATOM 2070 N N . GLN A 1 270 ? -7.512 34.5 6.957 1 96.44 270 GLN A N 1
ATOM 2071 C CA . GLN A 1 270 ? -7.316 34.781 5.535 1 96.44 270 GLN A CA 1
ATOM 2072 C C . GLN A 1 270 ? -7.258 33.469 4.742 1 96.44 270 GLN A C 1
ATOM 2074 O O . GLN A 1 270 ? -6.668 32.469 5.195 1 96.44 270 GLN A O 1
ATOM 2079 N N . ASP A 1 271 ? -7.863 33.406 3.615 1 92.5 271 ASP A N 1
ATOM 2080 C CA . ASP A 1 271 ? -7.805 32.312 2.619 1 92.5 271 ASP A CA 1
ATOM 2081 C C . ASP A 1 271 ? -8.203 32.844 1.238 1 92.5 271 ASP A C 1
ATOM 2083 O O . ASP A 1 271 ? -8.531 34.031 1.082 1 92.5 271 ASP A O 1
ATOM 2087 N N . LEU A 1 272 ? -8.07 32.031 0.255 1 89.12 272 LEU A N 1
ATOM 2088 C CA . LEU A 1 272 ? -8.438 32.406 -1.102 1 89.12 272 LEU A CA 1
ATOM 2089 C C . LEU A 1 272 ? -9.891 32.875 -1.162 1 89.12 272 LEU A C 1
ATOM 2091 O O . LEU A 1 272 ? -10.727 32.375 -0.397 1 89.12 272 LEU A O 1
ATOM 2095 N N . GLY A 1 273 ? -10.195 33.75 -2.076 1 85.75 273 GLY A N 1
ATOM 2096 C CA . GLY A 1 273 ? -11.523 34.312 -2.227 1 85.75 273 GLY A CA 1
ATOM 2097 C C . GLY A 1 273 ? -12.609 33.25 -2.354 1 85.75 273 GLY A C 1
ATOM 2098 O O . GLY A 1 273 ? -13.672 33.375 -1.732 1 85.75 273 GLY A O 1
ATOM 2099 N N . SER A 1 274 ? -12.352 32.312 -3.121 1 81.19 274 SER A N 1
ATOM 2100 C CA . SER A 1 274 ? -13.336 31.234 -3.342 1 81.19 274 SER A CA 1
ATOM 2101 C C . SER A 1 274 ? -13.664 30.516 -2.045 1 81.19 274 SER A C 1
ATOM 2103 O O . SER A 1 274 ? -14.812 30.125 -1.818 1 81.19 274 SER A O 1
ATOM 2105 N N . VAL A 1 275 ? -12.703 30.391 -1.185 1 80.5 275 VAL A N 1
ATOM 2106 C CA . VAL A 1 275 ? -12.891 29.703 0.095 1 80.5 275 VAL A CA 1
ATOM 2107 C C . VAL A 1 275 ? -13.703 30.594 1.035 1 80.5 275 VAL A C 1
ATOM 2109 O O . VAL A 1 275 ? -14.641 30.125 1.688 1 80.5 275 VAL A O 1
ATOM 2112 N N . VAL A 1 276 ? -13.367 31.812 1.108 1 83.62 276 VAL A N 1
ATOM 2113 C CA . VAL A 1 276 ? -14.047 32.75 1.977 1 83.62 276 VAL A CA 1
ATOM 2114 C C . VAL A 1 276 ? -15.516 32.875 1.554 1 83.62 276 VAL A C 1
ATOM 2116 O O . VAL A 1 276 ? -16.406 32.969 2.4 1 83.62 276 VAL A O 1
ATOM 2119 N N . GLU A 1 277 ? -15.703 32.875 0.242 1 82.25 277 GLU A N 1
ATOM 2120 C CA . GLU A 1 277 ? -17.062 32.969 -0.285 1 82.25 277 GLU A CA 1
ATOM 2121 C C . GLU A 1 277 ? -17.891 31.75 0.111 1 82.25 277 GLU A C 1
ATOM 2123 O O . GLU A 1 277 ? -19.062 31.875 0.444 1 82.25 277 GLU A O 1
ATOM 2128 N N . GLU A 1 278 ? -17.234 30.672 0.036 1 76.56 278 GLU A N 1
ATOM 2129 C CA . GLU A 1 278 ? -17.922 29.438 0.4 1 76.56 278 GLU A CA 1
ATOM 2130 C C . GLU A 1 278 ? -18.344 29.438 1.869 1 76.56 278 GLU A C 1
ATOM 2132 O O . GLU A 1 278 ? -19.406 28.953 2.221 1 76.56 278 GLU A O 1
ATOM 2137 N N . ILE A 1 279 ? -17.516 29.906 2.697 1 77.69 279 ILE A N 1
ATOM 2138 C CA . ILE A 1 279 ? -17.781 29.984 4.133 1 77.69 279 ILE A CA 1
ATOM 2139 C C . ILE A 1 279 ? -18.938 30.953 4.395 1 77.69 279 ILE A C 1
ATOM 2141 O O . ILE A 1 279 ? -19.781 30.688 5.246 1 77.69 279 ILE A O 1
ATOM 2145 N N . GLU A 1 280 ? -18.922 31.984 3.664 1 76.69 280 GLU A N 1
ATOM 2146 C CA . GLU A 1 280 ? -19.984 32.969 3.797 1 76.69 280 GLU A CA 1
ATOM 2147 C C . GLU A 1 280 ? -21.328 32.375 3.365 1 76.69 280 GLU A C 1
ATOM 2149 O O . GLU A 1 280 ? -22.359 32.625 4.008 1 76.69 280 GLU A O 1
ATOM 2154 N N . VAL A 1 281 ? -21.25 31.625 2.322 1 74.19 281 VAL A N 1
ATOM 2155 C CA . VAL A 1 281 ? -22.469 31 1.809 1 74.19 281 VAL A CA 1
ATOM 2156 C C . VAL A 1 281 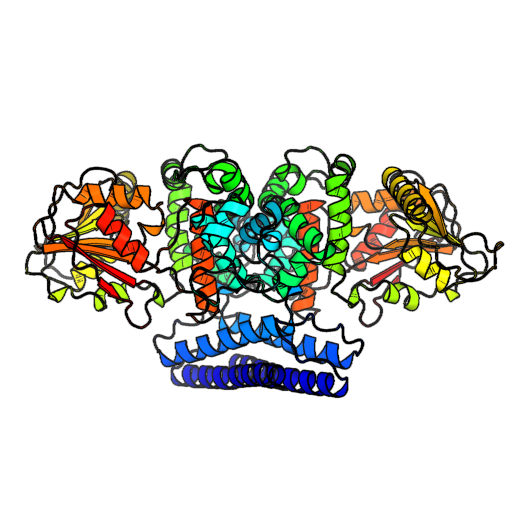? -22.984 29.984 2.814 1 74.19 281 VAL A C 1
ATOM 2158 O O . VAL A 1 281 ? -24.188 29.906 3.061 1 74.19 281 VAL A O 1
ATOM 2161 N N . GLU A 1 282 ? -22.094 29.234 3.33 1 72.38 282 GLU A N 1
ATOM 2162 C CA . GLU A 1 282 ? -22.5 28.234 4.309 1 72.38 282 GLU A CA 1
ATOM 2163 C C . GLU A 1 282 ? -23.062 28.875 5.57 1 72.38 282 GLU A C 1
ATOM 2165 O O . GLU A 1 282 ? -24.016 28.375 6.16 1 72.38 282 GLU A O 1
ATOM 2170 N N . ALA A 1 283 ? -22.484 29.906 6.031 1 69.81 283 ALA A N 1
ATOM 2171 C CA . ALA A 1 283 ? -22.953 30.641 7.207 1 69.81 283 ALA A CA 1
ATOM 2172 C C . ALA A 1 283 ? -24.344 31.203 6.973 1 69.81 283 ALA A C 1
ATOM 2174 O O . ALA A 1 283 ? -25.188 31.203 7.871 1 69.81 283 ALA A O 1
ATOM 2175 N N . GLU A 1 284 ? -24.547 31.609 5.777 1 66.69 284 GLU A N 1
ATOM 2176 C CA . GLU A 1 284 ? -25.859 32.125 5.406 1 66.69 284 GLU A CA 1
ATOM 2177 C C . GLU A 1 284 ? -26.906 31.016 5.344 1 66.69 284 GLU A C 1
ATOM 2179 O O . GLU A 1 284 ? -28.031 31.188 5.789 1 66.69 284 GLU A O 1
ATOM 2184 N N . ALA A 1 285 ? -26.453 29.906 4.754 1 61.22 285 ALA A N 1
ATOM 2185 C CA . ALA A 1 285 ? -27.359 28.766 4.625 1 61.22 285 ALA A CA 1
ATOM 2186 C C . ALA A 1 285 ? -27.766 28.25 5.996 1 61.22 285 ALA A C 1
ATOM 2188 O O . ALA A 1 285 ? -28.922 27.875 6.195 1 61.22 285 ALA A O 1
ATOM 2189 N N . GLU A 1 286 ? -26.906 28.094 6.828 1 57.84 286 GLU A N 1
ATOM 2190 C CA . GLU A 1 286 ? -27.188 27.672 8.195 1 57.84 286 GLU A CA 1
ATOM 2191 C C . GLU A 1 286 ? -28.078 28.688 8.914 1 57.84 286 GLU A C 1
ATOM 2193 O O . GLU A 1 286 ? -28.938 28.297 9.711 1 57.84 286 GLU A O 1
ATOM 2198 N N . ALA A 1 287 ? -27.984 29.938 8.68 1 58.12 287 ALA A N 1
ATOM 2199 C CA . ALA A 1 287 ? -28.812 30.984 9.25 1 58.12 287 ALA A CA 1
ATOM 2200 C C . ALA A 1 287 ? -30.234 30.922 8.688 1 58.12 287 ALA A C 1
ATOM 2202 O O . ALA A 1 287 ? -31.203 31.188 9.398 1 58.12 287 ALA A O 1
ATOM 2203 N N . GLY A 1 288 ? -30.328 30.484 7.465 1 53.91 288 GLY A N 1
ATOM 2204 C CA . GLY A 1 288 ? -31.625 30.406 6.82 1 53.91 288 GLY A CA 1
ATOM 2205 C C . GLY A 1 288 ? -32.438 29.219 7.273 1 53.91 288 GLY A C 1
ATOM 2206 O O . GLY A 1 288 ? -33.656 29.188 7.09 1 53.91 288 GLY A O 1
ATOM 2207 N N . THR A 1 289 ? -31.922 27.922 7.242 1 50.66 289 THR A N 1
ATOM 2208 C CA . THR A 1 289 ? -32.688 26.734 7.57 1 50.66 289 THR A CA 1
ATOM 2209 C C . THR A 1 289 ? -33.25 26.828 8.992 1 50.66 289 THR A C 1
ATOM 2211 O O . THR A 1 289 ? -33.906 25.891 9.469 1 50.66 289 THR A O 1
ATOM 2214 N N . GLY A 1 290 ? -33.719 27.875 9.555 1 43.5 290 GLY A N 1
ATOM 2215 C CA . GLY A 1 290 ? -34.438 28.094 10.805 1 43.5 290 GLY A CA 1
ATOM 2216 C C . GLY A 1 290 ? -33.688 27.562 12.016 1 43.5 290 GLY A C 1
ATOM 2217 O O . GLY A 1 290 ? -34.281 27.469 13.109 1 43.5 290 GLY A O 1
ATOM 2218 N N . SER A 1 291 ? -33.062 26.438 11.859 1 38.19 291 SER A N 1
ATOM 2219 C CA . SER A 1 291 ? -32.406 26.031 13.094 1 38.19 291 SER A CA 1
ATOM 2220 C C . SER A 1 291 ? -31.75 27.203 13.797 1 38.19 291 SER A C 1
ATOM 2222 O O . SER A 1 291 ? -30.969 27.938 13.188 1 38.19 291 SER A O 1
ATOM 2224 N N . GLN A 1 292 ? -32.5 27.766 14.75 1 28.88 292 GLN A N 1
ATOM 2225 C CA . GLN A 1 292 ? -32.062 28.891 15.578 1 28.88 292 GLN A CA 1
ATOM 2226 C C . GLN A 1 292 ? -30.547 28.812 15.844 1 28.88 292 GLN A C 1
ATOM 2228 O O . GLN A 1 292 ? -30.047 27.797 16.297 1 28.88 292 GLN A O 1
ATOM 2233 N N . PRO A 1 293 ? -29.703 29.359 15.102 1 33.41 293 PRO A N 1
ATOM 2234 C CA . PRO A 1 293 ? -28.453 29.359 15.859 1 33.41 293 PRO A CA 1
ATOM 2235 C C . PRO A 1 293 ? -28.672 29.312 17.359 1 33.41 293 PRO A C 1
ATOM 2237 O O . PRO A 1 293 ? -29.469 30.078 17.906 1 33.41 293 PRO A O 1
ATOM 2240 N N . GLY A 1 294 ? -29.078 28.219 17.922 1 32.91 294 GLY A N 1
ATOM 2241 C CA . GLY A 1 294 ? -29.234 28.406 19.344 1 32.91 294 GLY A CA 1
ATOM 2242 C C . GLY A 1 294 ? -28.562 29.672 19.859 1 32.91 294 GLY A C 1
ATOM 2243 O O . GLY A 1 294 ? -27.438 30 19.453 1 32.91 294 GLY A O 1
ATOM 2244 N N . LYS A 1 295 ? -29.438 30.578 20.344 1 32.91 295 LYS A N 1
ATOM 2245 C CA . LYS A 1 295 ? -29.078 31.781 21.094 1 32.91 295 LYS A CA 1
ATOM 2246 C C . LYS A 1 295 ? -27.891 31.516 22.016 1 32.91 295 LYS A C 1
ATOM 2248 O O . LYS A 1 295 ? -28.062 31.062 23.141 1 32.91 295 LYS A O 1
ATOM 2253 N N . LYS A 1 296 ? -26.922 30.844 21.781 1 33.22 296 LYS A N 1
ATOM 2254 C CA . LYS A 1 296 ? -26 31.281 22.812 1 33.22 296 LYS A CA 1
ATOM 2255 C C . LYS A 1 296 ? -26.25 32.75 23.203 1 33.22 296 LYS A C 1
ATOM 2257 O O . LYS A 1 296 ? -26.688 33.531 22.359 1 33.22 296 LYS A O 1
ATOM 2262 N N . SER A 1 297 ? -26.266 33.156 24.5 1 30.47 297 SER A N 1
ATOM 2263 C CA . SER A 1 297 ? -26.656 34.406 25.141 1 30.47 297 SER A CA 1
ATOM 2264 C C . SER A 1 297 ? -26.625 35.562 24.172 1 30.47 297 SER A C 1
ATOM 2266 O O . SER A 1 297 ? -26.016 35.469 23.094 1 30.47 297 SER A O 1
ATOM 2268 N N . GLY A 1 298 ? -27.312 36.906 24.516 1 31.17 298 GLY A N 1
ATOM 2269 C CA . GLY A 1 298 ? -27.609 38.344 24.469 1 31.17 298 GLY A CA 1
ATOM 2270 C C . GLY A 1 298 ? -26.484 39.156 23.844 1 31.17 298 GLY A C 1
ATOM 2271 O O . GLY A 1 298 ? -26.578 40.375 23.781 1 31.17 298 GLY A O 1
ATOM 2272 N N . GLU A 1 299 ? -25.156 38.938 24.359 1 31.55 299 GLU A N 1
ATOM 2273 C CA . GLU A 1 299 ? -24.281 40.094 24.188 1 31.55 299 GLU A CA 1
ATOM 2274 C C . GLU A 1 299 ? -24.141 40.469 22.719 1 31.55 299 GLU A C 1
ATOM 2276 O O . GLU A 1 299 ? -23.438 39.781 21.969 1 31.55 299 GLU A O 1
ATOM 2281 N N . VAL A 1 300 ? -25.125 40.969 21.953 1 36.06 300 VAL A N 1
ATOM 2282 C CA . VAL A 1 300 ? -25.297 41.781 20.75 1 36.06 300 VAL A CA 1
ATOM 2283 C C . VAL A 1 300 ? -23.969 42.375 20.328 1 36.06 300 VAL A C 1
ATOM 2285 O O . VAL A 1 300 ? -23.688 42.531 19.141 1 36.06 300 VAL A O 1
ATOM 2288 N N . GLY A 1 301 ? -23.297 43.219 21.188 1 36.62 301 GLY A N 1
ATOM 2289 C CA . GLY A 1 301 ? -22.219 44.156 21 1 36.62 301 GLY A CA 1
ATOM 2290 C C . GLY A 1 301 ? -20.906 43.5 20.641 1 36.62 301 GLY A C 1
ATOM 2291 O O . GLY A 1 301 ? -19.859 44.156 20.562 1 36.62 301 GLY A O 1
ATOM 2292 N N . ARG A 1 302 ? -20.656 42.281 21.109 1 41.56 302 ARG A N 1
ATOM 2293 C CA . ARG A 1 302 ? -19.281 41.844 20.953 1 41.56 302 ARG A CA 1
ATOM 2294 C C . ARG A 1 302 ? -18.969 41.562 19.484 1 41.56 302 ARG A C 1
ATOM 2296 O O . ARG A 1 302 ? -19.484 40.625 18.906 1 41.56 302 ARG A O 1
ATOM 2303 N N . LYS A 1 303 ? -18.719 42.5 18.609 1 47.81 303 LYS A N 1
ATOM 2304 C CA . LYS A 1 303 ? -18.047 42.406 17.328 1 47.81 303 LYS A CA 1
ATOM 2305 C C . LYS A 1 303 ? -17.25 41.094 17.234 1 47.81 303 LYS A C 1
ATOM 2307 O O . LYS A 1 303 ? -16.5 40.75 18.141 1 47.81 303 LYS A O 1
ATOM 2312 N N . SER A 1 304 ? -17.578 40.031 16.406 1 64.62 304 SER A N 1
ATOM 2313 C CA . SER A 1 304 ? -16.938 38.75 16.234 1 64.62 304 SER A CA 1
ATOM 2314 C C . SER A 1 304 ? -15.414 38.875 16.234 1 64.62 304 SER A C 1
ATOM 2316 O O . SER A 1 304 ? -14.859 39.75 15.562 1 64.62 304 SER A O 1
ATOM 2318 N N . ARG A 1 305 ? -14.836 38.531 17.312 1 85.94 305 ARG A N 1
ATOM 2319 C CA . ARG A 1 305 ? -13.383 38.594 17.484 1 85.94 305 ARG A CA 1
ATOM 2320 C C . ARG A 1 305 ? -12.68 37.812 16.391 1 85.94 305 ARG A C 1
ATOM 2322 O O . ARG A 1 305 ? -11.445 37.75 16.344 1 85.94 305 ARG A O 1
ATOM 2329 N N . VAL A 1 306 ? -13.516 37.25 15.414 1 91.69 306 VAL A N 1
ATOM 2330 C CA . VAL A 1 306 ? -12.969 36.531 14.266 1 91.69 306 VAL A CA 1
ATOM 2331 C C . VAL A 1 306 ? -13.523 37.125 12.969 1 91.69 306 VAL A C 1
ATOM 2333 O O . VAL A 1 306 ? -14.742 37.219 12.797 1 91.69 306 VAL A O 1
ATOM 2336 N N . GLN A 1 307 ? -12.734 37.625 12.141 1 93 307 GLN A N 1
ATOM 2337 C CA . GLN A 1 307 ? -13.086 38.188 10.836 1 93 307 GLN A CA 1
ATOM 2338 C C . GLN A 1 307 ? -12.453 37.375 9.703 1 93 307 GLN A C 1
ATOM 2340 O O . GLN A 1 307 ? -11.391 36.781 9.883 1 93 307 GLN A O 1
ATOM 2345 N N . PHE A 1 308 ? -13.148 37.312 8.602 1 93.5 308 PHE A N 1
ATOM 2346 C CA . PHE A 1 308 ? -12.625 36.656 7.418 1 93.5 308 PHE A CA 1
ATOM 2347 C C . PHE A 1 308 ? -12.227 37.688 6.359 1 93.5 308 PHE A C 1
ATOM 2349 O O . PHE A 1 308 ? -12.914 38.688 6.168 1 93.5 308 PHE A O 1
ATOM 2356 N N . LEU A 1 309 ? -11.117 37.531 5.758 1 95.25 309 LEU A N 1
ATOM 2357 C CA . LEU A 1 309 ? -10.617 38.375 4.691 1 95.25 309 LEU A CA 1
ATOM 2358 C C . LEU A 1 309 ? -10.031 37.562 3.551 1 95.25 309 LEU A C 1
ATOM 2360 O O . LEU A 1 309 ? -9.141 36.75 3.77 1 95.25 309 LEU A O 1
ATOM 2364 N N . ALA A 1 310 ? -10.539 37.719 2.281 1 94.94 310 ALA A N 1
ATOM 2365 C CA . ALA A 1 310 ? -9.961 37.062 1.118 1 94.94 310 ALA A CA 1
ATOM 2366 C C . ALA A 1 310 ? -8.539 37.562 0.859 1 94.94 310 ALA A C 1
ATOM 2368 O O . ALA A 1 310 ? -8.289 38.75 0.794 1 94.94 310 ALA A O 1
ATOM 2369 N N . HIS A 1 311 ? -7.594 36.625 0.791 1 96.31 311 HIS A N 1
ATOM 2370 C CA . HIS A 1 311 ? -6.195 36.969 0.546 1 96.31 311 HIS A CA 1
ATOM 2371 C C . HIS A 1 311 ? -5.418 35.75 0.045 1 96.31 311 HIS A C 1
ATOM 2373 O O . HIS A 1 311 ? -5.602 34.625 0.544 1 96.31 311 HIS A O 1
ATOM 2379 N N . ASP A 1 312 ? -4.664 35.969 -1.02 1 95.25 312 ASP A N 1
ATOM 2380 C CA . ASP A 1 312 ? -3.668 35.031 -1.5 1 95.25 312 ASP A CA 1
ATOM 2381 C C . ASP A 1 312 ? -2.307 35.281 -0.864 1 95.25 312 ASP A C 1
ATOM 2383 O O . ASP A 1 312 ? -1.681 36.312 -1.127 1 95.25 312 ASP A O 1
ATOM 2387 N N . PHE A 1 313 ? -1.81 34.344 -0.078 1 97.38 313 PHE A N 1
ATOM 2388 C CA . PHE A 1 313 ? -0.6 34.625 0.69 1 97.38 313 PHE A CA 1
ATOM 2389 C C . PHE A 1 313 ? 0.617 34.688 -0.224 1 97.38 313 PHE A C 1
ATOM 2391 O O . PHE A 1 313 ? 1.731 34.938 0.237 1 97.38 313 PHE A O 1
ATOM 2398 N N . PHE A 1 314 ? 0.432 34.562 -1.523 1 97 314 PHE A N 1
ATOM 2399 C CA . PHE A 1 314 ? 1.495 34.812 -2.492 1 97 314 PHE A CA 1
ATOM 2400 C C . PHE A 1 314 ? 1.505 36.281 -2.934 1 97 314 PHE A C 1
ATOM 2402 O O . PHE A 1 314 ? 2.373 36.688 -3.703 1 97 314 PHE A O 1
ATOM 2409 N N . THR A 1 315 ? 0.584 37 -2.469 1 97.44 315 THR A N 1
ATOM 2410 C CA . THR A 1 315 ? 0.534 38.438 -2.713 1 97.44 315 THR A CA 1
ATOM 2411 C C . THR A 1 315 ? 0.861 39.219 -1.44 1 97.44 315 THR A C 1
ATOM 2413 O O . THR A 1 315 ? 0.805 38.688 -0.339 1 97.44 315 THR A O 1
ATOM 2416 N N . PRO A 1 316 ? 1.175 40.469 -1.578 1 97.69 316 PRO A N 1
ATOM 2417 C CA . PRO A 1 316 ? 1.565 41.219 -0.391 1 97.69 316 PRO A CA 1
ATOM 2418 C C . PRO A 1 316 ? 0.496 41.219 0.699 1 97.69 316 PRO A C 1
ATOM 2420 O O . PRO A 1 316 ? -0.691 41.375 0.406 1 97.69 316 PRO A O 1
ATOM 2423 N N . GLN A 1 317 ? 0.913 40.969 1.915 1 98.44 317 GLN A N 1
ATOM 2424 C CA . GLN A 1 317 ? 0.018 40.969 3.066 1 98.44 317 GLN A CA 1
ATOM 2425 C C . GLN A 1 317 ? -0.554 42.344 3.34 1 98.44 317 GLN A C 1
ATOM 2427 O O . GLN A 1 317 ? 0.196 43.312 3.484 1 98.44 317 GLN A O 1
ATOM 2432 N N . PRO A 1 318 ? -1.859 42.438 3.447 1 97.81 318 PRO A N 1
ATOM 2433 C CA . PRO A 1 318 ? -2.479 43.75 3.578 1 97.81 318 PRO A CA 1
ATOM 2434 C C . PRO A 1 318 ? -2.602 44.188 5.031 1 97.81 318 PRO A C 1
ATOM 2436 O O . PRO A 1 318 ? -2.908 45.375 5.293 1 97.81 318 PRO A O 1
ATOM 2439 N N . ILE A 1 319 ? -2.375 43.312 5.992 1 97.69 319 ILE A N 1
ATOM 2440 C CA . ILE A 1 319 ? -2.664 43.625 7.391 1 97.69 319 ILE A CA 1
ATOM 2441 C C . ILE A 1 319 ? -1.369 43.625 8.195 1 97.69 319 ILE A C 1
ATOM 2443 O O . ILE A 1 319 ? -0.574 42.688 8.109 1 97.69 319 ILE A O 1
ATOM 2447 N N . SER A 1 320 ? -1.124 44.719 8.914 1 97.81 320 SER A N 1
ATOM 2448 C CA . SER A 1 320 ? -0.07 44.688 9.922 1 97.81 320 SER A CA 1
ATOM 2449 C C . SER A 1 320 ? -0.571 44.125 11.242 1 97.81 320 SER A C 1
ATOM 2451 O O . SER A 1 320 ? -1.486 44.656 11.859 1 97.81 320 SER A O 1
ATOM 2453 N N . ALA A 1 321 ? -0.053 43 11.695 1 97.88 321 ALA A N 1
ATOM 2454 C CA . ALA A 1 321 ? -0.545 42.25 12.852 1 97.88 321 ALA A CA 1
ATOM 2455 C C . ALA A 1 321 ? 0.588 41.938 13.828 1 97.88 321 ALA A C 1
ATOM 2457 O O . ALA A 1 321 ? 1.748 42.281 13.562 1 97.88 321 ALA A O 1
ATOM 2458 N N . ASP A 1 322 ? 0.203 41.406 14.93 1 97.62 322 ASP A N 1
ATOM 2459 C CA . ASP A 1 322 ? 1.169 41.031 15.961 1 97.62 322 ASP A CA 1
ATOM 2460 C C . ASP A 1 322 ? 1.672 39.594 15.734 1 97.62 322 ASP A C 1
ATOM 2462 O O . ASP A 1 322 ? 2.805 39.281 16.094 1 97.62 322 ASP A O 1
ATOM 2466 N N . VAL A 1 323 ? 0.825 38.781 15.234 1 98.19 323 VAL A N 1
ATOM 2467 C CA . VAL A 1 323 ? 1.164 37.375 14.953 1 98.19 323 VAL A CA 1
ATOM 2468 C C . VAL A 1 323 ? 0.602 36.969 13.594 1 98.19 323 VAL A C 1
ATOM 2470 O O . VAL A 1 323 ? -0.542 37.281 13.266 1 98.19 323 VAL A O 1
ATOM 2473 N N . TYR A 1 324 ? 1.382 36.375 12.812 1 98.69 324 TYR A N 1
ATOM 2474 C CA . TYR A 1 324 ? 0.987 35.719 11.578 1 98.69 324 TYR A CA 1
ATOM 2475 C C . TYR A 1 324 ? 1.138 34.219 11.703 1 98.69 324 TYR A C 1
ATOM 2477 O O . TYR A 1 324 ? 2.246 33.688 11.898 1 98.69 324 TYR A O 1
ATOM 2485 N N . LEU A 1 325 ? 0.048 33.5 11.562 1 98.56 325 LEU A N 1
ATOM 2486 C CA . LEU A 1 325 ? 0.015 32.062 11.828 1 98.56 325 LEU A CA 1
ATOM 2487 C C . LEU A 1 325 ? -0.166 31.281 10.531 1 98.56 325 LEU A C 1
ATOM 2489 O O . LEU A 1 325 ? -1.044 31.594 9.727 1 98.56 325 LEU A O 1
ATOM 2493 N N . PHE A 1 326 ? 0.733 30.328 10.312 1 98.25 326 PHE A N 1
ATOM 2494 C CA . PHE A 1 326 ? 0.57 29.281 9.305 1 98.25 326 PHE A CA 1
ATOM 2495 C C . PHE A 1 326 ? 0.449 27.906 9.969 1 98.25 326 PHE A C 1
ATOM 2497 O O . PHE A 1 326 ? 1.438 27.359 10.461 1 98.25 326 PHE A O 1
ATOM 2504 N N . ARG A 1 327 ? -0.716 27.375 9.969 1 96 327 ARG A N 1
ATOM 2505 C CA . ARG A 1 327 ? -0.894 26.031 10.516 1 96 327 ARG A CA 1
ATOM 2506 C C . ARG A 1 327 ? -1.212 25.031 9.406 1 96 327 ARG A C 1
ATOM 2508 O O . ARG A 1 327 ? -2.273 25.109 8.781 1 96 327 ARG A O 1
ATOM 2515 N N . TRP A 1 328 ? -0.261 24.078 9.172 1 91.94 328 TRP A N 1
ATOM 2516 C CA . TRP A 1 328 ? -0.461 23 8.195 1 91.94 328 TRP A CA 1
ATOM 2517 C C . TRP A 1 328 ? -0.694 23.578 6.805 1 91.94 328 TRP A C 1
ATOM 2519 O O . TRP A 1 328 ? -1.641 23.203 6.113 1 91.94 328 TRP A O 1
ATOM 2529 N N . VAL A 1 329 ? 0.141 24.547 6.441 1 94.94 329 VAL A N 1
ATOM 2530 C CA . VAL A 1 329 ? 0.006 25.25 5.172 1 94.94 329 VAL A CA 1
ATOM 2531 C C . VAL A 1 329 ? 1.317 25.172 4.395 1 94.94 329 VAL A C 1
ATOM 2533 O O . VAL A 1 329 ? 1.326 24.812 3.217 1 94.94 329 VAL A O 1
ATOM 2536 N N . LEU A 1 330 ? 2.404 25.391 5.074 1 97.31 330 LEU A N 1
ATOM 2537 C CA . LEU A 1 330 ? 3.652 25.656 4.363 1 97.31 330 LEU A CA 1
ATOM 2538 C C . LEU A 1 330 ? 4.297 24.359 3.898 1 97.31 330 LEU A C 1
ATOM 2540 O O . LEU A 1 330 ? 5.133 24.359 2.994 1 97.31 330 LEU A O 1
ATOM 2544 N N . HIS A 1 331 ? 3.924 23.203 4.496 1 95.25 331 HIS A N 1
ATOM 2545 C CA . HIS A 1 331 ? 4.449 21.922 4.031 1 95.25 331 HIS A CA 1
ATOM 2546 C C . HIS A 1 331 ? 3.986 21.609 2.613 1 95.25 331 HIS A C 1
ATOM 2548 O O . HIS A 1 331 ? 4.547 20.75 1.946 1 95.25 331 HIS A O 1
ATOM 2554 N N . ASP A 1 332 ? 3.02 22.328 2.133 1 95.62 332 ASP A N 1
ATOM 2555 C CA . ASP A 1 332 ? 2.463 22.094 0.803 1 95.62 332 ASP A CA 1
ATOM 2556 C C . ASP A 1 332 ? 3.324 22.75 -0.276 1 95.62 332 ASP A C 1
ATOM 2558 O O . ASP A 1 332 ? 3.057 22.594 -1.469 1 95.62 332 ASP A O 1
ATOM 2562 N N . TRP A 1 333 ? 4.336 23.438 0.146 1 97.56 333 TRP A N 1
ATOM 2563 C CA . TRP A 1 333 ? 5.09 24.25 -0.804 1 97.56 333 TRP A CA 1
ATOM 2564 C C . TRP A 1 333 ? 6.582 23.938 -0.722 1 97.56 333 TRP A C 1
ATOM 2566 O O . TRP A 1 333 ? 7.098 23.641 0.355 1 97.56 333 TRP A O 1
ATOM 2576 N N . SER A 1 334 ? 7.223 24.047 -1.869 1 97.06 334 SER A N 1
ATOM 2577 C CA . SER A 1 334 ? 8.672 23.891 -1.91 1 97.06 334 SER A CA 1
ATOM 2578 C C . SER A 1 334 ? 9.383 25 -1.161 1 97.06 334 SER A C 1
ATOM 2580 O O . SER A 1 334 ? 8.766 26.016 -0.811 1 97.06 334 SER A O 1
ATOM 2582 N N . ASP A 1 335 ? 10.672 24.859 -0.896 1 97.06 335 ASP A N 1
ATOM 2583 C CA . ASP A 1 335 ? 11.445 25.828 -0.141 1 97.06 335 ASP A CA 1
ATOM 2584 C C . ASP A 1 335 ? 11.383 27.203 -0.801 1 97.06 335 ASP A C 1
ATOM 2586 O O . ASP A 1 335 ? 11.219 28.219 -0.12 1 97.06 335 ASP A O 1
ATOM 2590 N N . GLU A 1 336 ? 11.5 27.203 -2.105 1 96.81 336 GLU A N 1
ATOM 2591 C CA . GLU A 1 336 ? 11.453 28.469 -2.842 1 96.81 336 GLU A CA 1
ATOM 2592 C C . GLU A 1 336 ? 10.117 29.172 -2.645 1 96.81 336 GLU A C 1
ATOM 2594 O O . GLU A 1 336 ? 10.07 30.391 -2.479 1 96.81 336 GLU A O 1
ATOM 2599 N N . TYR A 1 337 ? 9.117 28.438 -2.617 1 97.81 337 TYR A N 1
ATOM 2600 C CA . TYR A 1 337 ? 7.781 29.016 -2.49 1 97.81 337 TYR A CA 1
ATOM 2601 C C . TYR A 1 337 ? 7.5 29.422 -1.05 1 97.81 337 TYR A C 1
ATOM 2603 O O . TYR A 1 337 ? 6.793 30.406 -0.802 1 97.81 337 TYR A O 1
ATOM 2611 N N . VAL A 1 338 ? 7.988 28.672 -0.079 1 98.38 338 VAL A N 1
ATOM 2612 C CA . VAL A 1 338 ? 7.863 29.062 1.318 1 98.38 338 VAL A CA 1
ATOM 2613 C C . VAL A 1 338 ? 8.523 30.422 1.524 1 98.38 338 VAL A C 1
ATOM 2615 O O . VAL A 1 338 ? 7.953 31.312 2.16 1 98.38 338 VAL A O 1
ATOM 2618 N N . VAL A 1 339 ? 9.695 30.594 0.961 1 98.56 339 VAL A N 1
ATOM 2619 C CA . VAL A 1 339 ? 10.414 31.859 1.067 1 98.56 339 VAL A CA 1
ATOM 2620 C C . VAL A 1 339 ? 9.602 32.969 0.416 1 98.56 339 VAL A C 1
ATOM 2622 O O . VAL A 1 339 ? 9.492 34.062 0.967 1 98.56 339 VAL A O 1
ATOM 2625 N N . ARG A 1 340 ? 9 32.688 -0.709 1 98.31 340 ARG A N 1
ATOM 2626 C CA . ARG A 1 340 ? 8.164 33.656 -1.396 1 98.31 340 ARG A CA 1
ATOM 2627 C C . ARG A 1 340 ? 6.984 34.062 -0.521 1 98.31 340 ARG A C 1
ATOM 2629 O O . ARG A 1 340 ? 6.645 35.25 -0.451 1 98.31 340 ARG A O 1
ATOM 2636 N N . ILE A 1 341 ? 6.367 33.094 0.12 1 98.56 341 ILE A N 1
ATOM 2637 C CA . ILE A 1 341 ? 5.223 33.375 0.984 1 98.56 341 ILE A CA 1
ATOM 2638 C C . ILE A 1 341 ? 5.656 34.25 2.156 1 98.56 341 ILE A C 1
ATOM 2640 O O . ILE A 1 341 ? 5.012 35.25 2.455 1 98.56 341 ILE A O 1
ATOM 2644 N N . LEU A 1 342 ? 6.762 33.906 2.797 1 98.62 342 LEU A N 1
ATOM 2645 C CA . LEU A 1 342 ? 7.254 34.625 3.961 1 98.62 342 LEU A CA 1
ATOM 2646 C C . LEU A 1 342 ? 7.633 36.062 3.582 1 98.62 342 LEU A C 1
ATOM 2648 O O . LEU A 1 342 ? 7.414 37 4.359 1 98.62 342 LEU A O 1
ATOM 2652 N N . ARG A 1 343 ? 8.117 36.25 2.402 1 98.56 343 ARG A N 1
ATOM 2653 C CA . ARG A 1 343 ? 8.539 37.562 1.941 1 98.56 343 ARG A CA 1
ATOM 2654 C C . ARG A 1 343 ? 7.348 38.5 1.765 1 98.56 343 ARG A C 1
ATOM 2656 O O . ARG A 1 343 ? 7.48 39.719 1.875 1 98.56 343 ARG A O 1
ATOM 2663 N N . GLN A 1 344 ? 6.191 37.938 1.498 1 98.56 344 GLN A N 1
ATOM 2664 C CA . GLN A 1 344 ? 4.996 38.75 1.331 1 98.56 344 GLN A CA 1
ATOM 2665 C C . GLN A 1 344 ? 4.594 39.406 2.646 1 98.56 344 GLN A C 1
ATOM 2667 O O . GLN A 1 344 ? 3.824 40.375 2.652 1 98.56 344 GLN A O 1
ATOM 2672 N N . LEU A 1 345 ? 5.09 38.938 3.791 1 98.56 345 LEU A N 1
ATOM 2673 C CA . LEU A 1 345 ? 4.77 39.5 5.102 1 98.56 345 LEU A CA 1
ATOM 2674 C C . LEU A 1 345 ? 5.68 40.656 5.426 1 98.56 345 LEU A C 1
ATOM 2676 O O . LEU A 1 345 ? 5.32 41.531 6.227 1 98.56 345 LEU A O 1
ATOM 2680 N N . VAL A 1 346 ? 6.836 40.719 4.871 1 98 346 VAL A N 1
ATOM 2681 C CA . VAL A 1 346 ? 7.949 41.562 5.305 1 98 346 VAL A CA 1
ATOM 2682 C C . VAL A 1 346 ? 7.539 43.031 5.273 1 98 346 VAL A C 1
ATOM 2684 O O . VAL A 1 346 ? 7.781 43.781 6.23 1 98 346 VAL A O 1
ATOM 2687 N N . PRO A 1 347 ? 6.773 43.469 4.254 1 97.62 347 PRO A N 1
ATOM 2688 C CA . PRO A 1 347 ? 6.461 44.906 4.164 1 97.62 347 PRO A CA 1
ATOM 2689 C C . PRO A 1 347 ? 5.574 45.375 5.305 1 97.62 347 PRO A C 1
ATOM 2691 O O . PRO A 1 347 ? 5.535 46.562 5.598 1 97.62 347 PRO A O 1
ATOM 2694 N N . VAL A 1 348 ? 4.895 44.469 6.02 1 98.19 348 VAL A N 1
ATOM 2695 C CA . VAL A 1 348 ? 3.908 44.938 6.996 1 98.19 348 VAL A CA 1
ATOM 2696 C C . VAL A 1 348 ? 4.352 44.531 8.398 1 98.19 348 VAL A C 1
ATOM 2698 O O . VAL A 1 348 ? 3.668 44.844 9.383 1 98.19 348 VAL A O 1
ATOM 2701 N N . LEU A 1 349 ? 5.484 43.875 8.523 1 97.94 349 LEU A N 1
ATOM 2702 C CA . LEU A 1 349 ? 5.941 43.438 9.828 1 97.94 349 LEU A CA 1
ATOM 2703 C C . LEU A 1 349 ? 6.453 44.594 10.672 1 97.94 349 LEU A C 1
ATOM 2705 O O . LEU A 1 349 ? 7.332 45.344 10.234 1 97.94 349 LEU A O 1
ATOM 2709 N N . LYS A 1 350 ? 5.91 44.781 11.82 1 97.06 350 LYS A N 1
ATOM 2710 C CA . LYS A 1 350 ? 6.449 45.688 12.812 1 97.06 350 LYS A CA 1
ATOM 2711 C C . LYS A 1 350 ? 7.426 45 13.75 1 97.06 350 LYS A C 1
ATOM 2713 O O . LYS A 1 350 ? 7.332 43.781 13.953 1 97.06 350 LYS A O 1
ATOM 2718 N N . LYS A 1 351 ? 8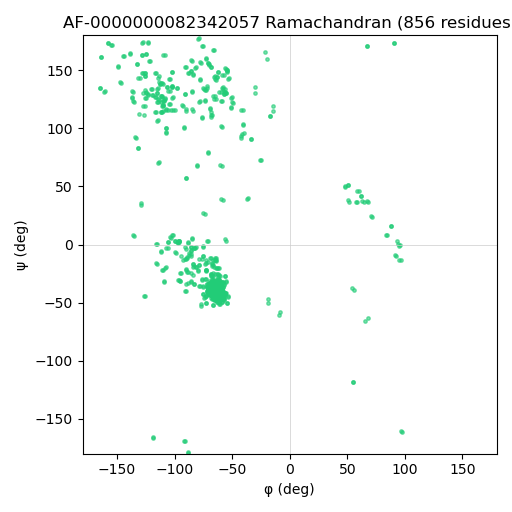.32 45.75 14.266 1 96.69 351 LYS A N 1
ATOM 2719 C CA . LYS A 1 351 ? 9.273 45.188 15.203 1 96.69 351 LYS A CA 1
ATOM 2720 C C . LYS A 1 351 ? 8.555 44.406 16.312 1 96.69 351 LYS A C 1
ATOM 2722 O O . LYS A 1 351 ? 7.609 44.906 16.906 1 96.69 351 LYS A O 1
ATOM 2727 N N . GLY A 1 352 ? 8.984 43.188 16.453 1 96 352 GLY A N 1
ATOM 2728 C CA . GLY A 1 352 ? 8.391 42.375 17.5 1 96 352 GLY A CA 1
ATOM 2729 C C . GLY A 1 352 ? 7.281 41.469 16.984 1 96 352 GLY A C 1
ATOM 2730 O O . GLY A 1 352 ? 6.859 40.531 17.688 1 96 352 GLY A O 1
ATOM 2731 N N . ALA A 1 353 ? 6.809 41.719 15.766 1 97.5 353 ALA A N 1
ATOM 2732 C CA . ALA A 1 353 ? 5.805 40.844 15.18 1 97.5 353 ALA A CA 1
ATOM 2733 C C . ALA A 1 353 ? 6.324 39.406 15.094 1 97.5 353 ALA A C 1
ATOM 2735 O O . ALA A 1 353 ? 7.52 39.188 14.891 1 97.5 353 ALA A O 1
ATOM 2736 N N . ARG A 1 354 ? 5.449 38.469 15.258 1 97.81 354 ARG A N 1
ATOM 2737 C CA . ARG A 1 354 ? 5.82 37.031 15.266 1 97.81 354 ARG A CA 1
ATOM 2738 C C . ARG A 1 354 ? 5.199 36.312 14.086 1 97.81 354 ARG A C 1
ATOM 2740 O O . ARG A 1 354 ? 4.047 36.562 13.727 1 97.81 354 ARG A O 1
ATOM 2747 N N . VAL A 1 355 ? 5.988 35.562 13.469 1 98.62 355 VAL A N 1
ATOM 2748 C CA . VAL A 1 355 ? 5.492 34.562 12.516 1 98.62 355 VAL A CA 1
ATOM 2749 C C . VAL A 1 355 ? 5.551 33.156 13.125 1 98.62 355 VAL A C 1
ATOM 2751 O O . VAL A 1 355 ? 6.621 32.719 13.523 1 98.62 355 VAL A O 1
ATOM 2754 N N . VAL A 1 356 ? 4.41 32.5 13.203 1 98.44 356 VAL A N 1
ATOM 2755 C CA . VAL A 1 356 ? 4.277 31.203 13.859 1 98.44 356 VAL A CA 1
ATOM 2756 C C . VAL A 1 356 ? 3.895 30.141 12.82 1 98.44 356 VAL A C 1
ATOM 2758 O O . VAL A 1 356 ? 2.895 30.297 12.117 1 98.44 356 VAL A O 1
ATOM 2761 N N . VAL A 1 357 ? 4.707 29.141 12.727 1 98.44 357 VAL A N 1
ATOM 2762 C CA . VAL A 1 357 ? 4.438 27.984 11.875 1 98.44 357 VAL A CA 1
ATOM 2763 C C . VAL A 1 357 ? 4.145 26.766 12.742 1 98.44 357 VAL A C 1
ATOM 2765 O O . VAL A 1 357 ? 4.945 26.406 13.609 1 98.44 357 VAL A O 1
ATOM 2768 N N . ASN A 1 358 ? 2.963 26.203 12.594 1 97.38 358 ASN A N 1
ATOM 2769 C CA . ASN A 1 358 ? 2.545 24.984 13.289 1 97.38 358 ASN A CA 1
ATOM 2770 C C . ASN A 1 358 ? 2.486 23.797 12.336 1 97.38 358 ASN A C 1
ATOM 2772 O O . ASN A 1 358 ? 1.486 23.594 11.648 1 97.38 358 ASN A O 1
ATOM 2776 N N . GLU A 1 359 ? 3.594 23.031 12.367 1 94.62 359 GLU A N 1
ATOM 2777 C CA . GLU A 1 359 ? 3.803 22.016 11.344 1 94.62 359 GLU A CA 1
ATOM 2778 C C . GLU A 1 359 ? 4.504 20.781 11.922 1 94.62 359 GLU A C 1
ATOM 2780 O O . GLU A 1 359 ? 5.082 20.844 13.008 1 94.62 359 GLU A O 1
ATOM 2785 N N . SER A 1 360 ? 4.371 19.672 11.102 1 92.44 360 SER A N 1
ATOM 2786 C CA . SER A 1 360 ? 5.148 18.484 11.438 1 92.44 360 SER A CA 1
ATOM 2787 C C . SER A 1 360 ? 6.617 18.656 11.062 1 92.44 360 SER A C 1
ATOM 2789 O O . SER A 1 360 ? 6.93 19.156 9.984 1 92.44 360 SER A O 1
ATOM 2791 N N . LEU A 1 361 ? 7.492 18.281 11.977 1 93.88 361 LEU A N 1
ATOM 2792 C CA . LEU A 1 361 ? 8.922 18.312 11.672 1 93.88 361 LEU A CA 1
ATOM 2793 C C . LEU A 1 361 ? 9.367 17 11.039 1 93.88 361 LEU A C 1
ATOM 2795 O O . LEU A 1 361 ? 8.773 15.953 11.297 1 93.88 361 LEU A O 1
ATOM 2799 N N . CYS A 1 362 ? 10.305 17.125 10.195 1 94 362 CYS A N 1
ATOM 2800 C CA . CYS A 1 362 ? 10.969 15.922 9.703 1 94 362 CYS A CA 1
ATOM 2801 C C . CYS A 1 362 ? 11.93 15.352 10.742 1 94 362 CYS A C 1
ATOM 2803 O O . CYS A 1 362 ? 12.961 15.953 11.039 1 94 362 CYS A O 1
ATOM 2805 N N . PRO A 1 363 ? 11.609 14.266 11.297 1 90.44 363 PRO A N 1
ATOM 2806 C CA . PRO A 1 363 ? 12.453 13.727 12.367 1 90.44 363 PRO A CA 1
ATOM 2807 C C . PRO A 1 363 ? 13.703 13.039 11.836 1 90.44 363 PRO A C 1
ATOM 2809 O O . PRO A 1 363 ? 13.742 12.617 10.68 1 90.44 363 PRO A O 1
ATOM 2812 N N . GLU A 1 364 ? 14.656 13 12.742 1 90.31 364 GLU A N 1
ATOM 2813 C CA . GLU A 1 364 ? 15.789 12.125 12.445 1 90.31 364 GLU A CA 1
ATOM 2814 C C . GLU A 1 364 ? 15.352 10.664 12.367 1 90.31 364 GLU A C 1
ATOM 2816 O O . GLU A 1 364 ? 14.469 10.234 13.102 1 90.31 364 GLU A O 1
ATOM 2821 N N . SER A 1 365 ? 16.016 9.984 11.438 1 90.44 365 SER A N 1
ATOM 2822 C CA . SER A 1 365 ? 15.664 8.57 11.297 1 90.44 365 SER A CA 1
ATOM 2823 C C . SER A 1 365 ? 15.852 7.82 12.609 1 90.44 365 SER A C 1
ATOM 2825 O O . SER A 1 365 ? 16.891 7.957 13.266 1 90.44 365 SER A O 1
ATOM 2827 N N . GLY A 1 366 ? 14.914 7.137 13.008 1 86.81 366 GLY A N 1
ATOM 2828 C CA . GLY A 1 366 ? 15 6.285 14.188 1 86.81 366 GLY A CA 1
ATOM 2829 C C . GLY A 1 366 ? 14.742 7.031 15.477 1 86.81 366 GLY A C 1
ATOM 2830 O O . GLY A 1 366 ? 14.82 6.449 16.562 1 86.81 366 GLY A O 1
ATOM 2831 N N . SER A 1 367 ? 14.328 8.266 15.406 1 86.69 367 SER A N 1
ATOM 2832 C CA . SER A 1 367 ? 14.18 9.078 16.609 1 86.69 367 SER A CA 1
ATOM 2833 C C . SER A 1 367 ? 12.781 8.953 17.203 1 86.69 367 SER A C 1
ATOM 2835 O O . SER A 1 367 ? 12.531 9.398 18.328 1 86.69 367 SER A O 1
ATOM 2837 N N . LEU A 1 368 ? 11.844 8.383 16.484 1 85.88 368 LEU A N 1
ATOM 2838 C CA . LEU A 1 368 ? 10.469 8.227 16.922 1 85.88 368 LEU A CA 1
ATOM 2839 C C . LEU A 1 368 ? 10.062 6.754 16.922 1 85.88 368 LEU A C 1
ATOM 2841 O O . LEU A 1 368 ? 10.695 5.93 16.266 1 85.88 368 LEU A O 1
ATOM 2845 N N . PRO A 1 369 ? 8.992 6.492 17.766 1 84.75 369 PRO A N 1
ATOM 2846 C CA . PRO A 1 369 ? 8.422 5.156 17.594 1 84.75 369 PRO A CA 1
ATOM 2847 C C . PRO A 1 369 ? 8.016 4.859 16.156 1 84.75 369 PRO A C 1
ATOM 2849 O O . PRO A 1 369 ? 7.602 5.766 15.43 1 84.75 369 PRO A O 1
ATOM 2852 N N . ILE A 1 370 ? 8.078 3.654 15.758 1 87.69 370 ILE A N 1
ATOM 2853 C CA . ILE A 1 370 ? 8 3.238 14.359 1 87.69 370 ILE A CA 1
ATOM 2854 C C . ILE A 1 370 ? 6.66 3.666 13.766 1 87.69 370 ILE A C 1
ATOM 2856 O O . ILE A 1 370 ? 6.598 4.113 12.625 1 87.69 370 ILE A O 1
ATOM 2860 N N . ALA A 1 371 ? 5.602 3.559 14.492 1 84.94 371 ALA A N 1
ATOM 2861 C CA . ALA A 1 371 ? 4.285 3.922 13.969 1 84.94 371 ALA A CA 1
ATOM 2862 C C . ALA A 1 371 ? 4.23 5.402 13.602 1 84.94 371 ALA A C 1
ATOM 2864 O O . ALA A 1 371 ? 3.725 5.766 12.539 1 84.94 371 ALA A O 1
ATOM 2865 N N . MET A 1 372 ? 4.75 6.215 14.461 1 84.5 372 MET A N 1
ATOM 2866 C CA . MET A 1 372 ? 4.766 7.656 14.219 1 84.5 372 MET A CA 1
ATOM 2867 C C . MET A 1 372 ? 5.715 8.008 13.086 1 84.5 372 MET A C 1
ATOM 2869 O O . MET A 1 372 ? 5.406 8.867 12.25 1 84.5 372 MET A O 1
ATOM 2873 N N . GLU A 1 373 ? 6.812 7.414 13.094 1 89.69 373 GLU A N 1
ATOM 2874 C CA . GLU A 1 373 ? 7.77 7.684 12.023 1 89.69 373 GLU A CA 1
ATOM 2875 C C . GLU A 1 373 ? 7.207 7.27 10.664 1 89.69 373 GLU A C 1
ATOM 2877 O O . GLU A 1 373 ? 7.387 7.977 9.672 1 89.69 373 GLU A O 1
ATOM 2882 N N . ARG A 1 374 ? 6.57 6.109 10.602 1 88.38 374 ARG A N 1
ATOM 2883 C CA . ARG A 1 374 ? 5.938 5.676 9.352 1 88.38 374 ARG A CA 1
ATOM 2884 C C . ARG A 1 374 ? 4.914 6.699 8.875 1 88.38 374 ARG A C 1
ATOM 2886 O O . ARG A 1 374 ? 4.855 7.02 7.688 1 88.38 374 ARG A O 1
ATOM 2893 N N . TYR A 1 375 ? 4.191 7.211 9.773 1 85.31 375 TYR A N 1
ATOM 2894 C CA . TYR A 1 375 ? 3.182 8.203 9.414 1 85.31 375 TYR A CA 1
ATOM 2895 C C . TYR A 1 375 ? 3.828 9.453 8.836 1 85.31 375 TYR A C 1
ATOM 2897 O O . TYR A 1 375 ? 3.402 9.961 7.793 1 85.31 375 TYR A O 1
ATOM 2905 N N . ILE A 1 376 ? 4.805 9.938 9.477 1 89.56 376 ILE A N 1
ATOM 2906 C CA . ILE A 1 376 ? 5.461 11.172 9.062 1 89.56 376 ILE A CA 1
ATOM 2907 C C . ILE A 1 376 ? 6.145 10.969 7.711 1 89.56 376 ILE A C 1
ATOM 2909 O O . ILE A 1 376 ? 6.09 11.852 6.848 1 89.56 376 ILE A O 1
ATOM 2913 N N . ARG A 1 377 ? 6.797 9.812 7.59 1 92.56 377 ARG A N 1
ATOM 2914 C CA . ARG A 1 377 ? 7.461 9.539 6.32 1 92.56 377 ARG A CA 1
ATOM 2915 C C . ARG A 1 377 ? 6.445 9.383 5.191 1 92.56 377 ARG A C 1
ATOM 2917 O O . ARG A 1 377 ? 6.711 9.773 4.055 1 92.56 377 ARG A O 1
ATOM 2924 N N . TYR A 1 378 ? 5.344 8.797 5.48 1 89.88 378 TYR A N 1
ATOM 2925 C CA . TYR A 1 378 ? 4.273 8.711 4.492 1 89.88 378 TYR A CA 1
ATOM 2926 C C . TYR A 1 378 ? 3.795 10.102 4.082 1 89.88 378 TYR A C 1
ATOM 2928 O O . TYR A 1 378 ? 3.635 10.383 2.891 1 89.88 378 TYR A O 1
ATOM 2936 N N . MET A 1 379 ? 3.527 10.922 5.039 1 88.94 379 MET A N 1
ATOM 2937 C CA . MET A 1 379 ? 3.117 12.297 4.762 1 88.94 379 MET A CA 1
ATOM 2938 C C . MET A 1 379 ? 4.156 13.008 3.908 1 88.94 379 MET A C 1
ATOM 2940 O O . MET A 1 379 ? 3.811 13.727 2.969 1 88.94 379 MET A O 1
ATOM 2944 N N . ASP A 1 380 ? 5.383 12.781 4.27 1 94.25 380 ASP A N 1
ATOM 2945 C CA . ASP A 1 380 ? 6.473 13.414 3.535 1 94.25 380 ASP A CA 1
ATOM 2946 C C . ASP A 1 380 ? 6.473 12.984 2.07 1 94.25 380 ASP A C 1
ATOM 2948 O O . ASP A 1 380 ? 6.652 13.805 1.174 1 94.25 380 ASP A O 1
ATOM 2952 N N . MET A 1 381 ? 6.23 11.75 1.808 1 93.19 381 MET A N 1
ATOM 2953 C CA . MET A 1 381 ? 6.176 11.242 0.439 1 93.19 381 MET A CA 1
ATOM 2954 C C . MET A 1 381 ? 4.945 11.773 -0.288 1 93.19 381 MET A C 1
ATOM 2956 O O . MET A 1 381 ? 4.984 12.008 -1.498 1 93.19 381 MET A O 1
ATOM 2960 N N . MET A 1 382 ? 3.924 11.93 0.428 1 92.12 382 MET A N 1
ATOM 2961 C CA . MET A 1 382 ? 2.734 12.531 -0.169 1 92.12 382 MET A CA 1
ATOM 2962 C C . MET A 1 382 ? 3.021 13.953 -0.646 1 92.12 382 MET A C 1
ATOM 2964 O O . MET A 1 382 ? 2.559 14.359 -1.713 1 92.12 382 MET A O 1
ATOM 2968 N N . MET A 1 383 ? 3.77 14.672 0.156 1 95.38 383 MET A N 1
ATOM 2969 C CA . MET A 1 383 ? 4.145 16.016 -0.258 1 95.38 383 MET A CA 1
ATOM 2970 C C . MET A 1 383 ? 4.922 15.992 -1.569 1 95.38 383 MET A C 1
ATOM 2972 O O . MET A 1 383 ? 4.699 16.828 -2.449 1 95.38 383 MET A O 1
ATOM 2976 N N . LEU A 1 384 ? 5.773 15.055 -1.691 1 96.38 384 LEU A N 1
ATOM 2977 C CA . LEU A 1 384 ? 6.535 14.906 -2.926 1 96.38 384 LEU A CA 1
ATOM 2978 C C . LEU A 1 384 ? 5.613 14.602 -4.102 1 96.38 384 LEU A C 1
ATOM 2980 O O . LEU A 1 384 ? 5.746 15.203 -5.172 1 96.38 384 LEU A O 1
ATOM 2984 N N . ALA A 1 385 ? 4.688 13.75 -3.939 1 95.31 385 ALA A N 1
ATOM 2985 C CA . ALA A 1 385 ? 3.832 13.25 -5.012 1 95.31 385 ALA A CA 1
ATOM 2986 C C . ALA A 1 385 ? 2.824 14.312 -5.449 1 95.31 385 ALA A C 1
ATOM 2988 O O . ALA A 1 385 ? 2.463 14.383 -6.625 1 95.31 385 ALA A O 1
ATOM 2989 N N . PHE A 1 386 ? 2.445 15.18 -4.492 1 95.81 386 PHE A N 1
ATOM 2990 C CA . PHE A 1 386 ? 1.276 16 -4.766 1 95.81 386 PHE A CA 1
ATOM 2991 C C . PHE A 1 386 ? 1.68 17.453 -4.984 1 95.81 386 PHE A C 1
ATOM 2993 O O . PHE A 1 386 ? 1.012 18.188 -5.719 1 95.81 386 PHE A O 1
ATOM 3000 N N . THR A 1 387 ? 2.773 17.875 -4.27 1 96.5 387 THR A N 1
ATOM 3001 C CA . THR A 1 387 ? 3.057 19.312 -4.297 1 96.5 387 THR A CA 1
ATOM 3002 C C . THR A 1 387 ? 4.547 19.562 -4.516 1 96.5 387 THR A C 1
ATOM 3004 O O . THR A 1 387 ? 5 20.703 -4.469 1 96.5 387 THR A O 1
ATOM 3007 N N . LYS A 1 388 ? 5.293 18.516 -4.793 1 96.75 388 LYS A N 1
ATOM 3008 C CA . LYS A 1 388 ? 6.738 18.625 -4.969 1 96.75 388 LYS A CA 1
ATOM 3009 C C . LYS A 1 388 ? 7.383 19.359 -3.801 1 96.75 388 LYS A C 1
ATOM 3011 O O . LYS A 1 388 ? 8.281 20.188 -4 1 96.75 388 LYS A O 1
ATOM 3016 N N . SER A 1 389 ? 6.879 19.125 -2.643 1 97.38 389 SER A N 1
ATOM 3017 C CA . SER A 1 389 ? 7.375 19.734 -1.409 1 97.38 389 SER A CA 1
ATOM 3018 C C . SER A 1 389 ? 7.883 18.672 -0.439 1 97.38 389 SER A C 1
ATOM 3020 O O . SER A 1 389 ? 8.203 17.547 -0.847 1 97.38 389 SER A O 1
ATOM 3022 N N . ARG A 1 390 ? 8.102 19.109 0.873 1 96.62 390 ARG A N 1
ATOM 3023 C CA . ARG A 1 390 ? 8.703 18.219 1.848 1 96.62 390 ARG A CA 1
ATOM 3024 C C . ARG A 1 390 ? 8.492 18.719 3.27 1 96.62 390 ARG A C 1
ATOM 3026 O O . ARG A 1 390 ? 8.133 19.891 3.473 1 96.62 390 ARG A O 1
ATOM 3033 N N . LEU A 1 391 ? 8.656 17.812 4.191 1 96.69 391 LEU A N 1
ATOM 3034 C CA . LEU A 1 391 ? 8.75 18.219 5.59 1 96.69 391 LEU A CA 1
ATOM 3035 C C . LEU A 1 391 ? 10.164 18.688 5.926 1 96.69 391 LEU A C 1
ATOM 3037 O O . LEU A 1 391 ? 11.133 18.25 5.305 1 96.69 391 LEU A O 1
ATOM 3041 N N . ARG A 1 392 ? 10.234 19.531 6.863 1 97.25 392 ARG A N 1
ATOM 3042 C CA . ARG A 1 392 ? 11.5 20.172 7.191 1 97.25 392 ARG A CA 1
ATOM 3043 C C . ARG A 1 392 ? 11.836 20 8.664 1 97.25 392 ARG A C 1
ATOM 3045 O O . ARG A 1 392 ? 10.938 19.859 9.5 1 97.25 392 ARG A O 1
ATOM 3052 N N . ASP A 1 393 ? 13.133 19.906 8.93 1 94.44 393 ASP A N 1
ATOM 3053 C CA . ASP A 1 393 ? 13.547 19.875 10.328 1 94.44 393 ASP A CA 1
ATOM 3054 C C . ASP A 1 393 ? 13.766 21.297 10.859 1 94.44 393 ASP A C 1
ATOM 3056 O O . ASP A 1 393 ? 13.555 22.266 10.148 1 94.44 393 ASP A O 1
ATOM 3060 N N . GLU A 1 394 ? 14.172 21.422 12.102 1 94.75 394 GLU A N 1
ATOM 3061 C CA . GLU A 1 394 ? 14.312 22.703 12.773 1 94.75 394 GLU A CA 1
ATOM 3062 C C . GLU A 1 394 ? 15.359 23.578 12.078 1 94.75 394 GLU A C 1
ATOM 3064 O O . GLU A 1 394 ? 15.141 24.781 11.875 1 94.75 394 GLU A O 1
ATOM 3069 N N . GLY A 1 395 ? 16.484 22.906 11.758 1 95.19 395 GLY A N 1
ATOM 3070 C CA . GLY A 1 395 ? 17.547 23.656 11.094 1 95.19 395 GLY A CA 1
ATOM 3071 C C . GLY A 1 395 ? 17.125 24.203 9.742 1 95.19 395 GLY A C 1
ATOM 3072 O O . GLY A 1 395 ? 17.469 25.328 9.391 1 95.19 395 GLY A O 1
ATOM 3073 N N . GLU A 1 396 ? 16.406 23.438 9.031 1 95.81 396 GLU A N 1
ATOM 3074 C CA . GLU A 1 396 ? 15.938 23.859 7.715 1 95.81 396 GLU A CA 1
ATOM 3075 C C . GLU A 1 396 ? 14.938 25.016 7.832 1 95.81 396 GLU A C 1
ATOM 3077 O O . GLU A 1 396 ? 14.945 25.938 7.016 1 95.81 396 GLU A O 1
ATOM 3082 N N . TRP A 1 397 ? 14.062 25.016 8.828 1 97.12 397 TRP A N 1
ATOM 3083 C CA . TRP A 1 397 ? 13.125 26.109 9.055 1 97.12 397 TRP A CA 1
ATOM 3084 C C . TRP A 1 397 ? 13.875 27.406 9.375 1 97.12 397 TRP A C 1
ATOM 3086 O O . TRP A 1 397 ? 13.531 28.469 8.867 1 97.12 397 TRP A O 1
ATOM 3096 N N . ARG A 1 398 ? 14.891 27.312 10.234 1 97.06 398 ARG A N 1
ATOM 3097 C CA . ARG A 1 398 ? 15.719 28.484 10.531 1 97.06 398 ARG A CA 1
ATOM 3098 C C . ARG A 1 398 ? 16.328 29.062 9.266 1 97.06 398 ARG A C 1
ATOM 3100 O O . ARG A 1 398 ? 16.359 30.281 9.078 1 97.06 398 ARG A O 1
ATOM 3107 N N . GLY A 1 399 ? 16.797 28.125 8.438 1 97.31 399 GLY A N 1
ATOM 3108 C CA . GLY A 1 399 ? 17.359 28.547 7.164 1 97.31 399 GLY A CA 1
ATOM 3109 C C . GLY A 1 399 ? 16.359 29.234 6.262 1 97.31 399 GLY A C 1
ATOM 3110 O O . GLY A 1 399 ? 16.703 30.203 5.582 1 97.31 399 GLY A O 1
ATOM 3111 N N . LEU A 1 400 ? 15.133 28.812 6.238 1 98.06 400 LEU A N 1
ATOM 3112 C CA . LEU A 1 400 ? 14.094 29.391 5.391 1 98.06 400 LEU A CA 1
ATOM 3113 C C . LEU A 1 400 ? 13.734 30.797 5.855 1 98.06 400 LEU A C 1
ATOM 3115 O O . LEU A 1 400 ? 13.547 31.703 5.035 1 98.06 400 LEU A O 1
ATOM 3119 N N . PHE A 1 401 ? 13.617 31 7.145 1 98.31 401 PHE A N 1
ATOM 3120 C CA . PHE A 1 401 ? 13.352 32.344 7.668 1 98.31 401 PHE A CA 1
ATOM 3121 C C . PHE A 1 401 ? 14.484 33.281 7.32 1 98.31 401 PHE A C 1
ATOM 3123 O O . PHE A 1 401 ? 14.242 34.438 6.902 1 98.31 401 PHE A O 1
ATOM 3130 N N . ALA A 1 402 ? 15.719 32.781 7.465 1 97.81 402 ALA A N 1
ATOM 3131 C CA . ALA A 1 402 ? 16.891 33.594 7.152 1 97.81 402 ALA A CA 1
ATOM 3132 C C . ALA A 1 402 ? 16.922 33.969 5.672 1 97.81 402 ALA A C 1
ATOM 3134 O O . ALA A 1 402 ? 17.297 35.094 5.309 1 97.81 402 ALA A O 1
ATOM 3135 N N . GLN A 1 403 ? 16.578 33.031 4.852 1 97.94 403 GLN A N 1
ATOM 3136 C CA . GLN A 1 403 ? 16.531 33.281 3.41 1 97.94 403 GLN A CA 1
ATOM 3137 C C . GLN A 1 403 ? 15.445 34.281 3.039 1 97.94 403 GLN A C 1
ATOM 3139 O O . GLN A 1 403 ? 15.602 35.031 2.09 1 97.94 403 GLN A O 1
ATOM 3144 N N . ALA A 1 404 ? 14.32 34.188 3.723 1 98.38 404 ALA A N 1
ATOM 3145 C CA . ALA A 1 404 ? 13.242 35.125 3.447 1 98.38 404 ALA A CA 1
ATOM 3146 C C . ALA A 1 404 ? 13.672 36.562 3.764 1 98.38 404 ALA A C 1
ATOM 3148 O O . ALA A 1 404 ? 13.438 37.469 2.967 1 98.38 404 ALA A O 1
ATOM 3149 N N . ASP A 1 405 ? 14.211 36.75 4.906 1 98.38 405 ASP A N 1
ATOM 3150 C CA . ASP A 1 405 ? 14.766 38.062 5.293 1 98.38 405 ASP A CA 1
ATOM 3151 C C . ASP A 1 405 ? 15.672 37.906 6.516 1 98.38 405 ASP A C 1
ATOM 3153 O O . ASP A 1 405 ? 15.312 37.25 7.492 1 98.38 405 ASP A O 1
ATOM 3157 N N . GLY A 1 406 ? 16.797 38.5 6.512 1 96.75 406 GLY A N 1
ATOM 3158 C CA . GLY A 1 406 ? 17.797 38.406 7.566 1 96.75 406 GLY A CA 1
ATOM 3159 C C . GLY A 1 406 ? 17.328 39 8.883 1 96.75 406 GLY A C 1
ATOM 3160 O O . GLY A 1 406 ? 17.922 38.719 9.93 1 96.75 406 GLY A O 1
ATOM 3161 N N . LYS A 1 407 ? 16.25 39.719 8.805 1 97.75 407 LYS A N 1
ATOM 3162 C CA . LYS A 1 407 ? 15.758 40.375 10.008 1 97.75 407 LYS A CA 1
ATOM 3163 C C . LYS A 1 407 ? 14.836 39.438 10.797 1 97.75 407 LYS A C 1
ATOM 3165 O O . LYS A 1 407 ? 14.414 39.781 11.906 1 97.75 407 LYS A O 1
ATOM 3170 N N . PHE A 1 408 ? 14.492 38.312 10.203 1 97.06 408 PHE A N 1
ATOM 3171 C CA . PHE A 1 408 ? 13.844 37.312 11.016 1 97.06 408 PHE A CA 1
ATOM 3172 C C . PHE A 1 408 ? 14.812 36.719 12.039 1 97.06 408 PHE A C 1
ATOM 3174 O O . PHE A 1 408 ? 15.812 36.094 11.672 1 97.06 408 PHE A O 1
ATOM 3181 N N . GLY A 1 409 ? 14.633 37 13.25 1 92.25 409 GLY A N 1
ATOM 3182 C CA . GLY A 1 409 ? 15.484 36.5 14.32 1 92.25 409 GLY A CA 1
ATOM 3183 C C . GLY A 1 409 ? 14.719 35.75 15.383 1 92.25 409 GLY A C 1
ATOM 3184 O O . GLY A 1 409 ? 13.5 35.594 15.289 1 92.25 409 GLY A O 1
ATOM 3185 N N . GLY A 1 410 ? 15.508 35.156 16.328 1 91.44 410 GLY A N 1
ATOM 3186 C CA . GLY A 1 410 ? 14.914 34.5 17.484 1 91.44 410 GLY A CA 1
ATOM 3187 C C . GLY A 1 410 ? 14.055 33.281 17.094 1 91.44 410 GLY A C 1
ATOM 3188 O O . GLY A 1 410 ? 12.961 33.125 17.625 1 91.44 410 GLY A O 1
ATOM 3189 N N . VAL A 1 411 ? 14.516 32.594 16.109 1 94.62 411 VAL A N 1
ATOM 3190 C CA . VAL A 1 411 ? 13.703 31.453 15.68 1 94.62 411 VAL A CA 1
ATOM 3191 C C . VAL A 1 411 ? 13.734 30.359 16.75 1 94.62 411 VAL A C 1
ATOM 3193 O O . VAL A 1 411 ? 14.797 29.828 17.078 1 94.62 411 VAL A O 1
ATOM 3196 N N . ARG A 1 412 ? 12.609 30.078 17.297 1 96.31 412 ARG A N 1
ATOM 3197 C CA . ARG A 1 412 ? 12.414 29.031 18.297 1 96.31 412 ARG A CA 1
ATOM 3198 C C . ARG A 1 412 ? 11.539 27.906 17.75 1 96.31 412 ARG A C 1
ATOM 3200 O O . ARG A 1 412 ? 10.633 28.156 16.953 1 96.31 412 ARG A O 1
ATOM 3207 N N . CYS A 1 413 ? 11.836 26.734 18.156 1 96.5 413 CYS A N 1
ATOM 3208 C CA . CYS A 1 413 ? 11.07 25.562 17.766 1 96.5 413 CYS A CA 1
ATOM 3209 C C . CYS A 1 413 ? 10.844 24.641 18.953 1 96.5 413 CYS A C 1
ATOM 3211 O O . CYS A 1 413 ? 11.789 24.266 19.641 1 96.5 413 CYS A O 1
ATOM 3213 N N . TRP A 1 414 ? 9.578 24.312 19.188 1 96 414 TRP A N 1
ATOM 3214 C CA . TRP A 1 414 ? 9.258 23.359 20.234 1 96 414 TRP A CA 1
ATOM 3215 C C . TRP A 1 414 ? 8 22.562 19.906 1 96 414 TRP A C 1
ATOM 3217 O O . TRP A 1 414 ? 7.195 23 19.078 1 96 414 TRP A O 1
ATOM 3227 N N . THR A 1 415 ? 7.887 21.406 20.406 1 93.62 415 THR A N 1
ATOM 3228 C CA . THR A 1 415 ? 6.715 20.547 20.25 1 93.62 415 THR A CA 1
ATOM 3229 C C . THR A 1 415 ? 6.055 20.297 21.609 1 93.62 415 THR A C 1
ATOM 3231 O O . THR A 1 415 ? 6.648 19.656 22.484 1 93.62 415 THR A O 1
ATOM 3234 N N . PRO A 1 416 ? 4.82 20.844 21.719 1 93.06 416 PRO A N 1
ATOM 3235 C CA . PRO A 1 416 ? 4.129 20.531 22.969 1 93.06 416 PRO A CA 1
ATOM 3236 C C . PRO A 1 416 ? 4.039 19.031 23.234 1 93.06 416 PRO A C 1
ATOM 3238 O O . PRO A 1 416 ? 3.936 18.234 22.297 1 93.06 416 PRO A O 1
ATOM 3241 N N . GLU A 1 417 ? 4.016 18.688 24.484 1 85.12 417 GLU A N 1
ATOM 3242 C CA . GLU A 1 417 ? 3.961 17.266 24.859 1 85.12 417 GLU A CA 1
ATOM 3243 C C . GLU A 1 417 ? 2.713 16.609 24.281 1 85.12 417 GLU A C 1
ATOM 3245 O O . GLU A 1 417 ? 1.6 17.109 24.453 1 85.12 417 GLU A O 1
ATOM 3250 N N . GLY A 1 418 ? 2.947 15.586 23.547 1 79.75 418 GLY A N 1
ATOM 3251 C CA . GLY A 1 418 ? 1.835 14.828 23 1 79.75 418 GLY A CA 1
ATOM 3252 C C . GLY A 1 418 ? 1.422 15.297 21.625 1 79.75 418 GLY A C 1
ATOM 3253 O O . GLY A 1 418 ? 0.635 14.625 20.938 1 79.75 418 GLY A O 1
ATOM 3254 N N . ALA A 1 419 ? 1.996 16.469 21.203 1 87.75 419 ALA A N 1
ATOM 3255 C CA . ALA A 1 419 ? 1.602 17.047 19.922 1 87.75 419 ALA A CA 1
ATOM 3256 C C . ALA A 1 419 ? 2.387 16.422 18.766 1 87.75 419 ALA A C 1
ATOM 3258 O O . ALA A 1 419 ? 3.549 16.047 18.938 1 87.75 419 ALA A O 1
ATOM 3259 N N . ALA A 1 420 ? 1.717 16.312 17.641 1 86.12 420 ALA A N 1
ATOM 3260 C CA . ALA A 1 420 ? 2.381 15.859 16.422 1 86.12 420 ALA A CA 1
ATOM 3261 C C . ALA A 1 420 ? 2.984 17.031 15.656 1 86.12 420 ALA A C 1
ATOM 3263 O O . ALA A 1 420 ? 3.938 16.859 14.891 1 86.12 420 ALA A O 1
ATOM 3264 N N . LEU A 1 421 ? 2.416 18.203 15.906 1 92.31 421 LEU A N 1
ATOM 3265 C CA . LEU A 1 421 ? 2.91 19.391 15.219 1 92.31 421 LEU A CA 1
ATOM 3266 C C . LEU A 1 421 ? 3.797 20.219 16.141 1 92.31 421 LEU A C 1
ATOM 3268 O O . LEU A 1 421 ? 3.484 20.391 17.328 1 92.31 421 LEU A O 1
ATOM 3272 N N . ALA A 1 422 ? 4.859 20.656 15.609 1 96 422 ALA A N 1
ATOM 3273 C CA . ALA A 1 422 ? 5.73 21.594 16.312 1 96 422 ALA A CA 1
ATOM 3274 C C . ALA A 1 422 ? 5.258 23.031 16.094 1 96 422 ALA A C 1
ATOM 3276 O O . ALA A 1 422 ? 4.457 23.312 15.195 1 96 422 ALA A O 1
ATOM 3277 N N . ILE A 1 423 ? 5.668 23.844 16.984 1 97.94 423 ILE A N 1
ATOM 3278 C CA . ILE A 1 423 ? 5.488 25.281 16.875 1 97.94 423 ILE A CA 1
ATOM 3279 C C . ILE A 1 423 ? 6.832 25.953 16.578 1 97.94 423 ILE A C 1
ATOM 3281 O O . ILE A 1 423 ? 7.785 25.812 17.359 1 97.94 423 ILE A O 1
ATOM 3285 N N . ILE A 1 424 ? 6.941 26.562 15.445 1 98.06 424 ILE A N 1
ATOM 3286 C CA . ILE A 1 424 ? 8.117 27.344 15.055 1 98.06 424 ILE A CA 1
ATOM 3287 C C . ILE A 1 424 ? 7.777 28.828 15.062 1 98.06 424 ILE A C 1
ATOM 3289 O O . ILE A 1 424 ? 6.805 29.25 14.43 1 98.06 424 ILE A O 1
ATOM 3293 N N . GLU A 1 425 ? 8.539 29.594 15.773 1 98.19 425 GLU A N 1
ATOM 3294 C CA . GLU A 1 425 ? 8.281 31.016 15.891 1 98.19 425 GLU A CA 1
ATOM 3295 C C . GLU A 1 425 ? 9.508 31.844 15.492 1 98.19 425 GLU A C 1
ATOM 3297 O O . GLU A 1 425 ? 10.617 31.578 15.977 1 98.19 425 GLU A O 1
ATOM 3302 N N . ALA A 1 426 ? 9.312 32.719 14.602 1 98.12 426 ALA A N 1
ATOM 3303 C CA . ALA A 1 426 ? 10.312 33.719 14.266 1 98.12 426 ALA A CA 1
ATOM 3304 C C . ALA A 1 426 ? 9.836 35.125 14.664 1 98.12 426 ALA A C 1
ATOM 3306 O O . ALA A 1 426 ? 8.664 35.469 14.477 1 98.12 426 ALA A O 1
ATOM 3307 N N . THR A 1 427 ? 10.695 35.906 15.203 1 97.56 427 THR A N 1
ATOM 3308 C CA . THR A 1 427 ? 10.391 37.281 15.586 1 97.56 427 THR A CA 1
ATOM 3309 C C . THR A 1 427 ? 11.039 38.25 14.617 1 97.56 427 THR A C 1
ATOM 3311 O O . THR A 1 427 ? 12.195 38.094 14.234 1 97.56 427 THR A O 1
ATOM 3314 N N . TRP A 1 428 ? 10.227 39.188 14.195 1 97.62 428 TRP A N 1
ATOM 3315 C CA . TRP A 1 428 ? 10.758 40.219 13.305 1 97.62 428 TRP A CA 1
ATOM 3316 C C . TRP A 1 428 ? 11.547 41.281 14.094 1 97.62 428 TRP A C 1
ATOM 3318 O O . TRP A 1 428 ? 11.008 41.938 14.984 1 97.62 428 TRP A O 1
ATOM 3328 N N . GLU A 1 429 ? 12.797 41.438 13.711 1 95.94 429 GLU A N 1
ATOM 3329 C CA . GLU A 1 429 ? 13.688 42.312 14.453 1 95.94 429 GLU A CA 1
ATOM 3330 C C . GLU A 1 429 ? 13.938 43.625 13.688 1 95.94 429 GLU A C 1
ATOM 3332 O O . GLU A 1 429 ? 14.688 44.469 14.148 1 95.94 429 GLU A O 1
ATOM 3337 N N . GLY A 1 430 ? 13.414 43.75 12.531 1 90.81 430 GLY A N 1
ATOM 3338 C CA . GLY A 1 430 ? 13.602 44.938 11.742 1 90.81 430 GLY A CA 1
ATOM 3339 C C . GLY A 1 430 ? 12.703 46.094 12.18 1 90.81 430 GLY A C 1
ATOM 3340 O O . GLY A 1 430 ? 11.766 45.875 12.953 1 90.81 430 GLY A O 1
ATOM 3341 N N . MET B 1 1 ? 22.141 -14.906 20.062 1 69.81 1 MET B N 1
ATOM 3342 C CA . MET B 1 1 ? 21.672 -14.688 21.438 1 69.81 1 MET B CA 1
ATOM 3343 C C . MET B 1 1 ? 21.031 -13.312 21.578 1 69.81 1 MET B C 1
ATOM 3345 O O . MET B 1 1 ? 19.938 -13.18 22.094 1 69.81 1 MET B O 1
ATOM 3349 N N . GLU B 1 2 ? 21.703 -12.32 20.938 1 73.44 2 GLU B N 1
ATOM 3350 C CA . GLU B 1 2 ? 21.188 -10.969 21.078 1 73.44 2 GLU B CA 1
ATOM 3351 C C . GLU B 1 2 ? 19.875 -10.797 20.328 1 73.44 2 GLU B C 1
ATOM 3353 O O . GLU B 1 2 ? 18.922 -10.211 20.844 1 73.44 2 GLU B O 1
ATOM 3358 N N . GLN B 1 3 ? 19.781 -11.414 19.234 1 80.75 3 GLN B N 1
ATOM 3359 C CA . GLN B 1 3 ? 18.562 -11.305 18.422 1 80.75 3 GLN B CA 1
ATOM 3360 C C . GLN B 1 3 ? 17.406 -12.055 19.062 1 80.75 3 GLN B C 1
ATOM 3362 O O . GLN B 1 3 ? 16.266 -11.594 19.016 1 80.75 3 GLN B O 1
ATOM 3367 N N . GLU B 1 4 ? 17.766 -13.125 19.641 1 81.81 4 GLU B N 1
ATOM 3368 C CA . GLU B 1 4 ? 16.75 -13.891 20.344 1 81.81 4 GLU B CA 1
ATOM 3369 C C . GLU B 1 4 ? 16.172 -13.102 21.531 1 81.81 4 GLU B C 1
ATOM 3371 O O . GLU B 1 4 ? 14.961 -13.047 21.703 1 81.81 4 GLU B O 1
ATOM 3376 N N . ALA B 1 5 ? 17.125 -12.523 22.203 1 81.62 5 ALA B N 1
ATOM 3377 C CA . ALA B 1 5 ? 16.703 -11.742 23.359 1 81.62 5 ALA B CA 1
ATOM 3378 C C . ALA B 1 5 ? 15.805 -10.578 22.938 1 81.62 5 ALA B C 1
ATOM 3380 O O . ALA B 1 5 ? 14.836 -10.242 23.625 1 81.62 5 ALA B O 1
ATOM 3381 N N . GLU B 1 6 ? 16.078 -10.078 21.797 1 85.81 6 GLU B N 1
ATOM 3382 C CA . GLU B 1 6 ? 15.312 -8.93 21.312 1 85.81 6 GLU B CA 1
ATOM 3383 C C . GLU B 1 6 ? 13.898 -9.344 20.906 1 85.81 6 GLU B C 1
ATOM 3385 O O . GLU B 1 6 ? 12.922 -8.672 21.266 1 85.81 6 GLU B O 1
ATOM 3390 N N . VAL B 1 7 ? 13.781 -10.406 20.219 1 90.25 7 VAL B N 1
ATOM 3391 C CA . VAL B 1 7 ? 12.484 -10.859 19.719 1 90.25 7 VAL B CA 1
ATOM 3392 C C . VAL B 1 7 ? 11.617 -11.312 20.891 1 90.25 7 VAL B C 1
ATOM 3394 O O . VAL B 1 7 ? 10.422 -11.023 20.938 1 90.25 7 VAL B O 1
ATOM 3397 N N . VAL B 1 8 ? 12.18 -11.906 21.875 1 90.19 8 VAL B N 1
ATOM 3398 C CA . VAL B 1 8 ? 11.453 -12.367 23.047 1 90.19 8 VAL B CA 1
ATOM 3399 C C . VAL B 1 8 ? 11.031 -11.172 23.906 1 90.19 8 VAL B C 1
ATOM 3401 O O . VAL B 1 8 ? 9.93 -11.141 24.438 1 90.19 8 VAL B O 1
ATOM 3404 N N . SER B 1 9 ? 11.953 -10.258 23.969 1 91.56 9 SER B N 1
ATOM 3405 C CA . SER B 1 9 ? 11.641 -9.039 24.719 1 91.56 9 SER B CA 1
ATOM 3406 C C . SER B 1 9 ? 10.469 -8.297 24.078 1 91.56 9 SER B C 1
ATOM 3408 O O . SER B 1 9 ? 9.602 -7.777 24.797 1 91.56 9 SER B O 1
ATOM 3410 N N . LEU B 1 10 ? 10.445 -8.242 22.812 1 91.88 10 LEU B N 1
ATOM 3411 C CA . LEU B 1 10 ? 9.344 -7.602 22.109 1 91.88 10 LEU B CA 1
ATOM 3412 C C . LEU B 1 10 ? 8.023 -8.328 22.375 1 91.88 10 LEU B C 1
ATOM 3414 O O . LEU B 1 10 ? 7.004 -7.688 22.625 1 91.88 10 LEU B O 1
ATOM 3418 N N . ALA B 1 11 ? 8.039 -9.594 22.312 1 93.62 11 ALA B N 1
ATOM 3419 C CA . ALA B 1 11 ? 6.84 -10.391 22.562 1 93.62 11 ALA B CA 1
ATOM 3420 C C . ALA B 1 11 ? 6.312 -10.148 23.984 1 93.62 11 ALA B C 1
ATOM 3422 O O . ALA B 1 11 ? 5.102 -10.016 24.188 1 93.62 11 ALA B O 1
ATOM 3423 N N . LYS B 1 12 ? 7.215 -10.062 24.938 1 93.12 12 LYS B N 1
ATOM 3424 C CA . LYS B 1 12 ? 6.832 -9.781 26.312 1 93.12 12 LYS B CA 1
ATOM 3425 C C . LYS B 1 12 ? 6.254 -8.375 26.453 1 93.12 12 LYS B C 1
ATOM 3427 O O . LYS B 1 12 ? 5.293 -8.164 27.203 1 93.12 12 LYS B O 1
ATOM 3432 N N . THR B 1 13 ? 6.875 -7.488 25.781 1 92.94 13 THR B N 1
ATOM 3433 C CA . THR B 1 13 ? 6.375 -6.117 25.781 1 92.94 13 THR B CA 1
ATOM 3434 C C . THR B 1 13 ? 4.949 -6.062 25.25 1 92.94 13 THR B C 1
ATOM 3436 O O . THR B 1 13 ? 4.109 -5.324 25.766 1 92.94 13 THR B O 1
ATOM 3439 N N . ILE B 1 14 ? 4.656 -6.789 24.219 1 93.94 14 ILE B N 1
ATOM 3440 C CA . ILE B 1 14 ? 3.32 -6.836 23.625 1 93.94 14 ILE B CA 1
ATOM 3441 C C . ILE B 1 14 ? 2.316 -7.316 24.672 1 93.94 14 ILE B C 1
ATOM 3443 O O . ILE B 1 14 ? 1.273 -6.691 24.875 1 93.94 14 ILE B O 1
ATOM 3447 N N . THR B 1 15 ? 2.645 -8.375 25.391 1 94.12 15 THR B N 1
ATOM 3448 C CA . THR B 1 15 ? 1.741 -8.93 26.391 1 94.12 15 THR B CA 1
ATOM 3449 C C . THR B 1 15 ? 1.543 -7.953 27.547 1 94.12 15 THR B C 1
ATOM 3451 O O . THR B 1 15 ? 0.409 -7.664 27.922 1 94.12 15 THR B O 1
ATOM 3454 N N . GLN B 1 16 ? 2.637 -7.414 28.016 1 93.69 16 GLN B N 1
ATOM 3455 C CA . GLN B 1 16 ? 2.578 -6.512 29.172 1 93.69 16 GLN B CA 1
ATOM 3456 C C . GLN B 1 16 ? 1.811 -5.238 28.828 1 93.69 16 GLN B C 1
ATOM 3458 O O . GLN B 1 16 ? 0.968 -4.785 29.609 1 93.69 16 GLN B O 1
ATOM 3463 N N . SER B 1 17 ? 2.111 -4.727 27.688 1 92.81 17 SER B N 1
ATOM 3464 C CA . SER B 1 17 ? 1.471 -3.477 27.297 1 92.81 17 SER B CA 1
ATOM 3465 C C . SER B 1 17 ? -0.002 -3.691 26.969 1 92.81 17 SER B C 1
ATOM 3467 O O . SER B 1 17 ? -0.838 -2.826 27.234 1 92.81 17 SER B O 1
ATOM 3469 N N . THR B 1 18 ? -0.354 -4.766 26.375 1 93.19 18 THR B N 1
ATOM 3470 C CA . THR B 1 18 ? -1.742 -5.078 26.047 1 93.19 18 THR B CA 1
ATOM 3471 C C . THR B 1 18 ? -2.555 -5.289 27.328 1 93.19 18 THR B C 1
ATOM 3473 O O . THR B 1 18 ? -3.686 -4.812 27.438 1 93.19 18 THR B O 1
ATOM 3476 N N . GLU B 1 19 ? -1.983 -5.984 28.281 1 93.12 19 GLU B N 1
ATOM 3477 C CA . GLU B 1 19 ? -2.652 -6.188 29.562 1 93.12 19 GLU B CA 1
ATOM 3478 C C . GLU B 1 19 ? -2.861 -4.863 30.297 1 93.12 19 GLU B C 1
ATOM 3480 O O . GLU B 1 19 ? -3.93 -4.621 30.859 1 93.12 19 GLU B O 1
ATOM 3485 N N . THR B 1 20 ? -1.85 -4.055 30.297 1 92.94 20 THR B N 1
ATOM 3486 C CA . THR B 1 20 ? -1.955 -2.732 30.906 1 92.94 20 THR B CA 1
ATOM 3487 C C . THR B 1 20 ? -3.035 -1.903 30.219 1 92.94 20 THR B C 1
ATOM 3489 O O . THR B 1 20 ? -3.842 -1.248 30.875 1 92.94 20 THR B O 1
ATOM 3492 N N . LEU B 1 21 ? -3.047 -1.945 28.938 1 91.5 21 LEU B N 1
ATOM 3493 C CA . LEU B 1 21 ? -4.047 -1.217 28.156 1 91.5 21 LEU B CA 1
ATOM 3494 C C . LEU B 1 21 ? -5.457 -1.666 28.531 1 91.5 21 LEU B C 1
ATOM 3496 O O . LEU B 1 21 ? -6.32 -0.836 28.812 1 91.5 21 LEU B O 1
ATOM 3500 N N . CYS B 1 22 ? -5.668 -2.938 28.547 1 91.31 22 CYS B N 1
ATOM 3501 C CA . CYS B 1 22 ? -6.992 -3.471 28.844 1 91.31 22 CYS B CA 1
ATOM 3502 C C . CYS B 1 22 ? -7.418 -3.09 30.266 1 91.31 22 CYS B C 1
ATOM 3504 O O . CYS B 1 22 ? -8.578 -2.736 30.484 1 91.31 22 CYS B O 1
ATOM 3506 N N . ARG B 1 23 ? -6.512 -3.168 31.188 1 91.31 23 ARG B N 1
ATOM 3507 C CA . ARG B 1 23 ? -6.805 -2.77 32.562 1 91.31 23 ARG B CA 1
ATOM 3508 C C . ARG B 1 23 ? -7.211 -1.303 32.625 1 91.31 23 ARG B C 1
ATOM 3510 O O . ARG B 1 23 ? -8.219 -0.962 33.25 1 91.31 23 ARG B O 1
ATOM 3517 N N . LEU B 1 24 ? -6.461 -0.452 31.984 1 90.56 24 LEU B N 1
ATOM 3518 C CA . LEU B 1 24 ? -6.727 0.982 32 1 90.56 24 LEU B CA 1
ATOM 3519 C C . LEU B 1 24 ? -8.055 1.298 31.328 1 90.56 24 LEU B C 1
ATOM 3521 O O . LEU B 1 24 ? -8.805 2.166 31.781 1 90.56 24 LEU B O 1
ATOM 3525 N N . LEU B 1 25 ? -8.312 0.618 30.281 1 89.19 25 LEU B N 1
ATOM 3526 C CA . LEU B 1 25 ? -9.578 0.826 29.594 1 89.19 25 LEU B CA 1
ATOM 3527 C C . LEU B 1 25 ? -10.75 0.411 30.469 1 89.19 25 LEU B C 1
ATOM 3529 O O . LEU B 1 25 ? -11.742 1.137 30.578 1 89.19 25 LEU B O 1
ATOM 3533 N N . THR B 1 26 ? -10.609 -0.671 31.109 1 88.5 26 THR B N 1
ATOM 3534 C CA . THR B 1 26 ? -11.648 -1.147 32.031 1 88.5 26 THR B CA 1
ATOM 3535 C C . THR B 1 26 ? -11.859 -0.161 33.156 1 88.5 26 THR B C 1
ATOM 3537 O O . THR B 1 26 ? -12.992 0.155 33.531 1 88.5 26 THR B O 1
ATOM 3540 N N . GLU B 1 27 ? -10.852 0.35 33.688 1 90.19 27 GLU B N 1
ATOM 3541 C CA . GLU B 1 27 ? -10.906 1.305 34.781 1 90.19 27 GLU B CA 1
ATOM 3542 C C . GLU B 1 27 ? -11.578 2.605 34.344 1 90.19 27 GLU B C 1
ATOM 3544 O O . GLU B 1 27 ? -12.156 3.316 35.188 1 90.19 27 GLU B O 1
ATOM 3549 N N . ASN B 1 28 ? -11.539 2.889 33.094 1 88.19 28 ASN B N 1
ATOM 3550 C CA . ASN B 1 28 ? -12.117 4.129 32.562 1 88.19 28 ASN B CA 1
ATOM 3551 C C . ASN B 1 28 ? -13.445 3.887 31.875 1 88.19 28 ASN B C 1
ATOM 3553 O O . ASN B 1 28 ? -13.953 4.766 31.172 1 88.19 28 ASN B O 1
ATOM 3557 N N . GLY B 1 29 ? -13.938 2.695 31.938 1 85.44 29 GLY B N 1
ATOM 3558 C CA . GLY B 1 29 ? -15.227 2.367 31.359 1 85.44 29 GLY B CA 1
ATOM 3559 C C . GLY B 1 29 ? -15.227 2.357 29.844 1 85.44 29 GLY B C 1
ATOM 3560 O O . GLY B 1 29 ? -16.234 2.654 29.219 1 85.44 29 GLY B O 1
ATOM 3561 N N . LEU B 1 30 ? -14.086 2.148 29.297 1 86.81 30 LEU B N 1
ATOM 3562 C CA . LEU B 1 30 ? -13.938 2.115 27.844 1 86.81 30 LEU B CA 1
ATOM 3563 C C . LEU B 1 30 ? -13.828 0.679 27.344 1 86.81 30 LEU B C 1
ATOM 3565 O O . LEU B 1 30 ? -13.32 -0.193 28.062 1 86.81 30 LEU B O 1
ATOM 3569 N N . PRO B 1 31 ? -14.289 0.396 26.172 1 84.81 31 PRO B N 1
ATOM 3570 C CA . PRO B 1 31 ? -14.211 -0.962 25.625 1 84.81 31 PRO B CA 1
ATOM 3571 C C . PRO B 1 31 ? -12.781 -1.362 25.25 1 84.81 31 PRO B C 1
ATOM 3573 O O . PRO B 1 31 ? -11.969 -0.501 24.906 1 84.81 31 PRO B O 1
ATOM 3576 N N . ALA B 1 32 ? -12.562 -2.676 25.234 1 86.31 32 ALA B N 1
ATOM 3577 C CA . ALA B 1 32 ? -11.289 -3.207 24.766 1 86.31 32 ALA B CA 1
ATOM 3578 C C . ALA B 1 32 ? -11.109 -2.994 23.266 1 86.31 32 ALA B C 1
ATOM 3580 O O . ALA B 1 32 ? -12.094 -2.854 22.547 1 86.31 32 ALA B O 1
ATOM 3581 N N . PRO B 1 33 ? -9.914 -2.902 22.812 1 82.25 33 PRO B N 1
ATOM 3582 C CA . PRO B 1 33 ? -9.672 -2.744 21.375 1 82.25 33 PRO B CA 1
ATOM 3583 C C . PRO B 1 33 ? -10.328 -3.848 20.547 1 82.25 33 PRO B C 1
ATOM 3585 O O . PRO B 1 33 ? -10.273 -5.02 20.922 1 82.25 33 PRO B O 1
ATOM 3588 N N . SER B 1 34 ? -11.039 -3.502 19.531 1 80.06 34 SER B N 1
ATOM 3589 C CA . SER B 1 34 ? -11.711 -4.434 18.641 1 80.06 34 SER B CA 1
ATOM 3590 C C . SER B 1 34 ? -11.93 -3.818 17.266 1 80.06 34 SER B C 1
ATOM 3592 O O . SER B 1 34 ? -11.625 -2.645 17.047 1 80.06 34 SER B O 1
ATOM 3594 N N . LEU B 1 35 ? -12.352 -4.59 16.359 1 80.25 35 LEU B N 1
ATOM 3595 C CA . LEU B 1 35 ? -12.695 -4.125 15.023 1 80.25 35 LEU B CA 1
ATOM 3596 C C . LEU B 1 35 ? -14.148 -3.674 14.961 1 80.25 35 LEU B C 1
ATOM 3598 O O . LEU B 1 35 ? -14.609 -3.191 13.922 1 80.25 35 LEU B O 1
ATOM 3602 N N . ASP B 1 36 ? -14.812 -3.746 16.078 1 72.94 36 ASP B N 1
ATOM 3603 C CA . ASP B 1 36 ? -16.234 -3.441 16.125 1 72.94 36 ASP B CA 1
ATOM 3604 C C . ASP B 1 36 ? -16.484 -1.989 16.531 1 72.94 36 ASP B C 1
ATOM 3606 O O . ASP B 1 36 ? -17.547 -1.432 16.25 1 72.94 36 ASP B O 1
ATOM 3610 N N . THR B 1 37 ? -15.594 -1.521 17.328 1 60.12 37 THR B N 1
ATOM 3611 C CA . THR B 1 37 ? -15.867 -0.195 17.859 1 60.12 37 THR B CA 1
ATOM 3612 C C . THR B 1 37 ? -14.711 0.759 17.578 1 60.12 37 THR B C 1
ATOM 3614 O O . THR B 1 37 ? -13.555 0.341 17.516 1 60.12 37 THR B O 1
ATOM 3617 N N . SER B 1 38 ? -15.156 1.909 17.031 1 56.12 38 SER B N 1
ATOM 3618 C CA . SER B 1 38 ? -14.133 2.947 16.969 1 56.12 38 SER B CA 1
ATOM 3619 C C . SER B 1 38 ? -13.586 3.277 18.359 1 56.12 38 SER B C 1
ATOM 3621 O O . SER B 1 38 ? -14.344 3.352 19.328 1 56.12 38 SER B O 1
ATOM 3623 N N . SER B 1 39 ? -12.484 2.764 18.609 1 53.56 39 SER B N 1
ATOM 3624 C CA . SER B 1 39 ? -11.922 2.998 19.938 1 53.56 39 SER B CA 1
ATOM 3625 C C . SER B 1 39 ? -12.141 4.441 20.391 1 53.56 39 SER B C 1
ATOM 3627 O O . SER B 1 39 ? -11.805 5.379 19.656 1 53.56 39 SER B O 1
ATOM 3629 N N . PRO B 1 40 ? -12.898 4.543 21.422 1 51.47 40 PRO B N 1
ATOM 3630 C CA . PRO B 1 40 ? -13.016 5.895 21.969 1 51.47 40 PRO B CA 1
ATOM 3631 C C . PRO B 1 40 ? -11.664 6.551 22.219 1 51.47 40 PRO B C 1
ATOM 3633 O O . PRO B 1 40 ? -10.688 5.859 22.547 1 51.47 40 PRO B O 1
ATOM 3636 N N . GLN B 1 41 ? -11.375 7.59 21.594 1 54.69 41 GLN B N 1
ATOM 3637 C CA . GLN B 1 41 ? -10.211 8.398 21.938 1 54.69 41 GLN B CA 1
ATOM 3638 C C . GLN B 1 41 ? -10.078 8.547 23.453 1 54.69 41 GLN B C 1
ATOM 3640 O O . GLN B 1 41 ? -11.008 9 24.125 1 54.69 41 GLN B O 1
ATOM 3645 N N . ALA B 1 42 ? -9.336 7.637 24.062 1 56.62 42 ALA B N 1
ATOM 3646 C CA . ALA B 1 42 ? -9.109 7.828 25.484 1 56.62 42 ALA B CA 1
ATOM 3647 C C . ALA B 1 42 ? -8.242 9.062 25.75 1 56.62 42 ALA B C 1
ATOM 3649 O O . ALA B 1 42 ? -7.211 9.25 25.094 1 56.62 42 ALA B O 1
ATOM 3650 N N . ASN B 1 43 ? -8.773 10.016 26.297 1 62.94 43 ASN B N 1
ATOM 3651 C CA . ASN B 1 43 ? -8.047 11.227 26.656 1 62.94 43 ASN B CA 1
ATOM 3652 C C . ASN B 1 43 ? -7.137 11 27.859 1 62.94 43 ASN B C 1
ATOM 3654 O O . ASN B 1 43 ? -6.945 11.906 28.688 1 62.94 43 ASN B O 1
ATOM 3658 N N . ALA B 1 44 ? -6.703 9.75 28.078 1 72.94 44 ALA B N 1
ATOM 3659 C CA . ALA B 1 44 ? -5.734 9.547 29.156 1 72.94 44 ALA B CA 1
ATOM 3660 C C . ALA B 1 44 ? -4.363 9.18 28.594 1 72.94 44 ALA B C 1
ATOM 3662 O O . ALA B 1 44 ? -4.23 8.195 27.859 1 72.94 44 ALA B O 1
ATOM 3663 N N . PRO B 1 45 ? -3.41 9.938 28.953 1 78.06 45 PRO B N 1
ATOM 3664 C CA . PRO B 1 45 ? -2.059 9.734 28.422 1 78.06 45 PRO B CA 1
ATOM 3665 C C . PRO B 1 45 ? -1.538 8.32 28.656 1 78.06 45 PRO B C 1
ATOM 3667 O O . PRO B 1 45 ? -0.824 7.773 27.812 1 78.06 45 PRO B O 1
ATOM 3670 N N . GLU B 1 46 ? -1.974 7.758 29.781 1 83.81 46 GLU B N 1
ATOM 3671 C CA . GLU B 1 46 ? -1.482 6.422 30.109 1 83.81 46 GLU B CA 1
ATOM 3672 C C . GLU B 1 46 ? -2.043 5.375 29.156 1 83.81 46 GLU B C 1
ATOM 3674 O O . GLU B 1 46 ? -1.358 4.41 28.812 1 83.81 46 GLU B O 1
ATOM 3679 N N . ILE B 1 47 ? -3.262 5.586 28.781 1 85.94 47 ILE B N 1
ATOM 3680 C CA . ILE B 1 47 ? -3.898 4.672 27.828 1 85.94 47 ILE B CA 1
ATOM 3681 C C . ILE B 1 47 ? -3.215 4.777 26.469 1 85.94 47 ILE B C 1
ATOM 3683 O O . ILE B 1 47 ? -2.873 3.762 25.859 1 85.94 47 ILE B O 1
ATOM 3687 N N . THR B 1 48 ? -2.938 5.984 26.094 1 82.88 48 THR B N 1
ATOM 3688 C CA . THR B 1 48 ? -2.275 6.219 24.812 1 82.88 48 THR B CA 1
ATOM 3689 C C . THR B 1 48 ? -0.872 5.621 24.812 1 82.88 48 THR B C 1
ATOM 3691 O O . THR B 1 48 ? -0.444 5.031 23.812 1 82.88 48 THR B O 1
ATOM 3694 N N . THR B 1 49 ? -0.238 5.75 25.906 1 84.69 49 THR B N 1
ATOM 3695 C CA . THR B 1 49 ? 1.119 5.23 26.016 1 84.69 49 THR B CA 1
ATOM 3696 C C . THR B 1 49 ? 1.128 3.707 25.906 1 84.69 49 THR B C 1
ATOM 3698 O O . THR B 1 49 ? 1.941 3.141 25.172 1 84.69 49 THR B O 1
ATOM 3701 N N . ALA B 1 50 ? 0.225 3.08 26.625 1 89.81 50 ALA B N 1
ATOM 3702 C CA . ALA B 1 50 ? 0.158 1.621 26.594 1 89.81 50 ALA B CA 1
ATOM 3703 C C . ALA B 1 50 ? -0.202 1.119 25.203 1 89.81 50 ALA B C 1
ATOM 3705 O O . ALA B 1 50 ? 0.378 0.145 24.719 1 89.81 50 ALA B O 1
ATOM 3706 N N . LYS B 1 51 ? -1.098 1.79 24.625 1 88.25 51 LYS B N 1
ATOM 3707 C CA . LYS B 1 51 ? -1.53 1.409 23.281 1 88.25 51 LYS B CA 1
ATOM 3708 C C . LYS B 1 51 ? -0.397 1.568 22.281 1 88.25 51 LYS B C 1
ATOM 3710 O O . LYS B 1 51 ? -0.134 0.662 21.484 1 88.25 51 LYS B O 1
ATOM 3715 N N . THR B 1 52 ? 0.242 2.648 22.344 1 87.19 52 THR B N 1
ATOM 3716 C CA . THR B 1 52 ? 1.327 2.936 21.406 1 87.19 52 THR B CA 1
ATOM 3717 C C . THR B 1 52 ? 2.477 1.95 21.594 1 87.19 52 THR B C 1
ATOM 3719 O O . THR B 1 52 ? 3.084 1.504 20.625 1 87.19 52 THR B O 1
ATOM 3722 N N . LYS B 1 53 ? 2.736 1.685 22.812 1 90.31 53 LYS B N 1
ATOM 3723 C CA . LYS B 1 53 ? 3.799 0.727 23.109 1 90.31 53 LYS B CA 1
ATOM 3724 C C . LYS B 1 53 ? 3.475 -0.647 22.531 1 90.31 53 LYS B C 1
ATOM 3726 O O . LYS B 1 53 ? 4.344 -1.305 21.953 1 90.31 53 LYS B O 1
ATOM 3731 N N . ALA B 1 54 ? 2.256 -1.087 22.703 1 92.44 54 ALA B N 1
ATOM 3732 C CA . ALA B 1 54 ? 1.819 -2.371 22.156 1 92.44 54 ALA B CA 1
ATOM 3733 C C . ALA B 1 54 ? 1.898 -2.381 20.625 1 92.44 54 ALA B C 1
ATOM 3735 O O . ALA B 1 54 ? 2.418 -3.328 20.031 1 92.44 54 ALA B O 1
ATOM 3736 N N . ILE B 1 55 ? 1.471 -1.317 20.016 1 91.31 55 ILE B N 1
ATOM 3737 C CA . ILE B 1 55 ? 1.456 -1.194 18.562 1 91.31 55 ILE B CA 1
ATOM 3738 C C . ILE B 1 55 ? 2.885 -1.225 18.016 1 91.31 55 ILE B C 1
ATOM 3740 O O . ILE B 1 55 ? 3.197 -1.992 17.109 1 91.31 55 ILE B O 1
ATOM 3744 N N . ASN B 1 56 ? 3.738 -0.46 18.625 1 92.06 56 ASN B N 1
ATOM 3745 C CA . ASN B 1 56 ? 5.117 -0.372 18.156 1 92.06 56 ASN B CA 1
ATOM 3746 C C . ASN B 1 56 ? 5.844 -1.705 18.312 1 92.06 56 ASN B C 1
ATOM 3748 O O . ASN B 1 56 ? 6.59 -2.113 17.406 1 92.06 56 ASN B O 1
ATOM 3752 N N . ALA B 1 57 ? 5.59 -2.35 19.438 1 92.81 57 ALA B N 1
ATOM 3753 C CA . ALA B 1 57 ? 6.223 -3.648 19.641 1 92.81 57 ALA B CA 1
ATOM 3754 C C . ALA B 1 57 ? 5.707 -4.68 18.641 1 92.81 57 ALA B C 1
ATOM 3756 O O . ALA B 1 57 ? 6.477 -5.5 18.141 1 92.81 57 ALA B O 1
ATOM 3757 N N . CYS B 1 58 ? 4.445 -4.66 18.312 1 92.88 58 CYS B N 1
ATOM 3758 C CA . CYS B 1 58 ? 3.855 -5.562 17.344 1 92.88 58 CYS B CA 1
ATOM 3759 C C . CYS B 1 58 ? 4.453 -5.332 15.953 1 92.88 58 CYS B C 1
ATOM 3761 O O . CYS B 1 58 ? 4.801 -6.285 15.258 1 92.88 58 CYS B O 1
ATOM 3763 N N . MET B 1 59 ? 4.598 -4.09 15.602 1 90.62 59 MET B N 1
ATOM 3764 C CA . MET B 1 59 ? 5.129 -3.75 14.289 1 90.62 59 MET B CA 1
ATOM 3765 C C . MET B 1 59 ? 6.574 -4.215 14.148 1 90.62 59 MET B C 1
ATOM 3767 O O . MET B 1 59 ? 6.941 -4.824 13.141 1 90.62 59 MET B O 1
ATOM 3771 N N . GLU B 1 60 ? 7.355 -3.93 15.148 1 90.56 60 GLU B N 1
ATOM 3772 C CA . GLU B 1 60 ? 8.758 -4.324 15.117 1 90.56 60 GLU B CA 1
ATOM 3773 C C . GLU B 1 60 ? 8.906 -5.844 15.078 1 90.56 60 GLU B C 1
ATOM 3775 O O . GLU B 1 60 ? 9.703 -6.375 14.305 1 90.56 60 GLU B O 1
ATOM 3780 N N . LEU B 1 61 ? 8.164 -6.527 15.922 1 92.38 61 LEU B N 1
ATOM 3781 C CA . LEU B 1 61 ? 8.242 -7.984 15.953 1 92.38 61 LEU B CA 1
ATOM 3782 C C . LEU B 1 61 ? 7.801 -8.586 14.625 1 92.38 61 LEU B C 1
ATOM 3784 O O . LEU B 1 61 ? 8.445 -9.5 14.109 1 92.38 61 LEU B O 1
ATOM 3788 N N . LEU B 1 62 ? 6.727 -8.055 14.109 1 90.38 62 LEU B N 1
ATOM 3789 C CA . LEU B 1 62 ? 6.211 -8.547 12.836 1 90.38 62 LEU B CA 1
ATOM 3790 C C . LEU B 1 62 ? 7.262 -8.422 11.734 1 90.38 62 LEU B C 1
ATOM 3792 O O . LEU B 1 62 ? 7.496 -9.367 10.984 1 90.38 62 LEU B O 1
ATOM 3796 N N . ASP B 1 63 ? 7.934 -7.266 11.641 1 87.44 63 ASP B N 1
ATOM 3797 C CA . ASP B 1 63 ? 8.969 -7.055 10.641 1 87.44 63 ASP B CA 1
ATOM 3798 C C . ASP B 1 63 ? 10.109 -8.062 10.805 1 87.44 63 ASP B C 1
ATOM 3800 O O . ASP B 1 63 ? 10.609 -8.609 9.82 1 87.44 63 ASP B O 1
ATOM 3804 N N . ARG B 1 64 ? 10.484 -8.312 12.031 1 87.31 64 ARG B N 1
ATOM 3805 C CA . ARG B 1 64 ? 11.586 -9.234 12.305 1 87.31 64 ARG B CA 1
ATOM 3806 C C . ARG B 1 64 ? 11.195 -10.672 11.977 1 87.31 64 ARG B C 1
ATOM 3808 O O . ARG B 1 64 ? 12.016 -11.453 11.484 1 87.31 64 ARG B O 1
ATOM 3815 N N . LEU B 1 65 ? 9.953 -11.008 12.281 1 87.25 65 LEU B N 1
ATOM 3816 C CA . LEU B 1 65 ? 9.469 -12.352 11.984 1 87.25 65 LEU B CA 1
ATOM 3817 C C . LEU B 1 65 ? 9.414 -12.586 10.484 1 87.25 65 LEU B C 1
ATOM 3819 O O . LEU B 1 65 ? 9.695 -13.695 10.016 1 87.25 65 LEU B O 1
ATOM 3823 N N . GLN B 1 66 ? 9.062 -11.57 9.734 1 84.69 66 GLN B N 1
ATOM 3824 C CA . GLN B 1 66 ? 8.867 -11.703 8.289 1 84.69 66 GLN B CA 1
ATOM 3825 C C . GLN B 1 66 ? 10.203 -11.609 7.551 1 84.69 66 GLN B C 1
ATOM 3827 O O . GLN B 1 66 ? 10.375 -12.219 6.492 1 84.69 66 GLN B O 1
ATOM 3832 N N . GLY B 1 67 ? 11.141 -10.781 8.086 1 79.81 67 GLY B N 1
ATOM 3833 C CA . GLY B 1 67 ? 12.461 -10.688 7.484 1 79.81 67 GLY B CA 1
ATOM 3834 C C . GLY B 1 67 ? 12.562 -9.609 6.426 1 79.81 67 GLY B C 1
ATOM 3835 O O . GLY B 1 67 ? 11.555 -9 6.055 1 79.81 67 GLY B O 1
ATOM 3836 N N . PRO B 1 68 ? 13.68 -9.367 5.938 1 76.19 68 PRO B N 1
ATOM 3837 C CA . PRO B 1 68 ? 13.969 -8.211 5.078 1 76.19 68 PRO B CA 1
ATOM 3838 C C . PRO B 1 68 ? 13.312 -8.32 3.707 1 76.19 68 PRO B C 1
ATOM 3840 O O . PRO B 1 68 ? 12.875 -7.309 3.146 1 76.19 68 PRO B O 1
ATOM 3843 N N . LEU B 1 69 ? 13.172 -9.508 3.156 1 73.75 69 LEU B N 1
ATOM 3844 C CA . LEU B 1 69 ? 12.617 -9.641 1.813 1 73.75 69 LEU B CA 1
ATOM 3845 C C . LEU B 1 69 ? 11.125 -9.336 1.805 1 73.75 69 LEU B C 1
ATOM 3847 O O . LEU B 1 69 ? 10.641 -8.625 0.922 1 73.75 69 LEU B O 1
ATOM 3851 N N . THR B 1 70 ? 10.438 -9.828 2.842 1 74.31 70 THR B N 1
ATOM 3852 C CA . THR B 1 70 ? 9 -9.562 2.928 1 74.31 70 THR B CA 1
ATOM 3853 C C . THR B 1 70 ? 8.742 -8.086 3.193 1 74.31 70 THR B C 1
ATOM 3855 O O . THR B 1 70 ? 7.727 -7.539 2.75 1 74.31 70 THR B O 1
ATOM 3858 N N . CYS B 1 71 ? 9.68 -7.434 3.777 1 73.56 71 CYS B N 1
ATOM 3859 C CA . CYS B 1 71 ? 9.516 -6.02 4.094 1 73.56 71 CYS B CA 1
ATOM 3860 C C . CYS B 1 71 ? 9.656 -5.16 2.844 1 73.56 71 CYS B C 1
ATOM 3862 O O . CYS B 1 71 ? 9.266 -3.99 2.844 1 73.56 71 CYS B O 1
ATOM 3864 N N . MET B 1 72 ? 10.094 -5.773 1.747 1 70.31 72 MET B N 1
ATOM 3865 C CA . MET B 1 72 ? 10.289 -5.02 0.513 1 70.31 72 MET B CA 1
ATOM 3866 C C . MET B 1 72 ? 8.992 -4.934 -0.287 1 70.31 72 MET B C 1
ATOM 3868 O O . MET B 1 72 ? 8.914 -4.195 -1.27 1 70.31 72 MET B O 1
ATOM 3872 N N . LEU B 1 73 ? 8.023 -5.633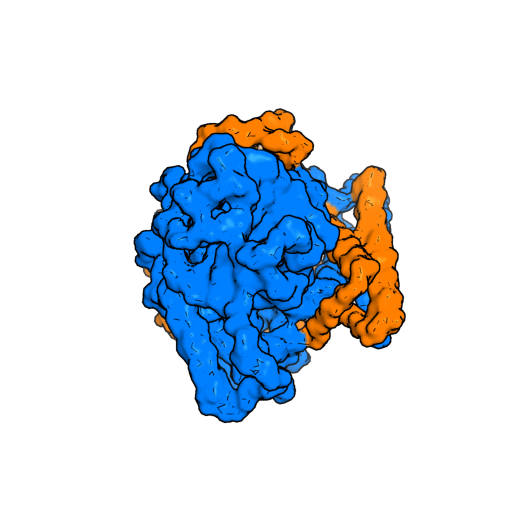 0.131 1 68 73 LEU B N 1
ATOM 3873 C CA . LEU B 1 73 ? 6.773 -5.602 -0.619 1 68 73 LEU B CA 1
ATOM 3874 C C . LEU B 1 73 ? 6.062 -4.266 -0.438 1 68 73 LEU B C 1
ATOM 3876 O O . LEU B 1 73 ? 6.098 -3.678 0.647 1 68 73 LEU B O 1
ATOM 3880 N N . PRO B 1 74 ? 5.578 -3.764 -1.505 1 60.44 74 PRO B N 1
ATOM 3881 C CA . PRO B 1 74 ? 4.98 -2.43 -1.448 1 60.44 74 PRO B CA 1
ATOM 3882 C C . PRO B 1 74 ? 3.857 -2.328 -0.419 1 60.44 74 PRO B C 1
ATOM 3884 O O . PRO B 1 74 ? 3.111 -3.291 -0.217 1 60.44 74 PRO B O 1
ATOM 3887 N N . LEU B 1 75 ? 4.047 -1.239 0.348 1 65.19 75 LEU B N 1
ATOM 3888 C CA . LEU B 1 75 ? 3.029 -0.857 1.32 1 65.19 75 LEU B CA 1
ATOM 3889 C C . LEU B 1 75 ? 2.625 0.601 1.139 1 65.19 75 LEU B C 1
ATOM 3891 O O . LEU B 1 75 ? 3.48 1.47 0.952 1 65.19 75 LEU B O 1
ATOM 3895 N N . TYR B 1 76 ? 1.414 0.895 1.071 1 62.53 76 TYR B N 1
ATOM 3896 C CA . TYR B 1 76 ? 0.781 2.209 1.101 1 62.53 76 TYR B CA 1
ATOM 3897 C C . TYR B 1 76 ? 1.121 3.006 -0.153 1 62.53 76 TYR B C 1
ATOM 3899 O O . TYR B 1 76 ? 0.232 3.359 -0.931 1 62.53 76 TYR B O 1
ATOM 3907 N N . ASN B 1 77 ? 2.58 3.303 -0.267 1 77.38 77 ASN B N 1
ATOM 3908 C CA . ASN B 1 77 ? 3.115 4.105 -1.361 1 77.38 77 ASN B CA 1
ATOM 3909 C C . ASN B 1 77 ? 4.312 3.426 -2.02 1 77.38 77 ASN B C 1
ATOM 3911 O O . ASN B 1 77 ? 5.371 3.283 -1.402 1 77.38 77 ASN B O 1
ATOM 3915 N N . GLY B 1 78 ? 4.125 3.021 -3.246 1 87.06 78 GLY B N 1
ATOM 3916 C CA . GLY B 1 78 ? 5.16 2.273 -3.947 1 87.06 78 GLY B CA 1
ATOM 3917 C C . GLY B 1 78 ? 6.195 3.164 -4.605 1 87.06 78 GLY B C 1
ATOM 3918 O O . GLY B 1 78 ? 7.152 2.67 -5.211 1 87.06 78 GLY B O 1
ATOM 3919 N N . SER B 1 79 ? 6.133 4.508 -4.402 1 91.25 79 SER B N 1
ATOM 3920 C CA . SER B 1 79 ? 6.996 5.445 -5.109 1 91.25 79 SER B CA 1
ATOM 3921 C C . SER B 1 79 ? 8.453 5.273 -4.695 1 91.25 79 SER B C 1
ATOM 3923 O O . SER B 1 79 ? 9.359 5.457 -5.508 1 91.25 79 SER B O 1
ATOM 3925 N N . ALA B 1 80 ? 8.672 4.941 -3.447 1 92.38 80 ALA B N 1
ATOM 3926 C CA . ALA B 1 80 ? 10.039 4.789 -2.965 1 92.38 80 ALA B CA 1
ATOM 3927 C C . ALA B 1 80 ? 10.727 3.602 -3.635 1 92.38 80 ALA B C 1
ATOM 3929 O O . ALA B 1 80 ? 11.875 3.705 -4.074 1 92.38 80 ALA B O 1
ATOM 3930 N N . LEU B 1 81 ? 10.023 2.494 -3.729 1 91.38 81 LEU B N 1
ATOM 3931 C CA . LEU B 1 81 ? 10.594 1.31 -4.363 1 91.38 81 LEU B CA 1
ATOM 3932 C C . LEU B 1 81 ? 10.828 1.551 -5.852 1 91.38 81 LEU B C 1
ATOM 3934 O O . LEU B 1 81 ? 11.82 1.09 -6.41 1 91.38 81 LEU B O 1
ATOM 3938 N N . GLN B 1 82 ? 9.875 2.252 -6.492 1 92.38 82 GLN B N 1
ATOM 3939 C CA . GLN B 1 82 ? 10.086 2.631 -7.887 1 92.38 82 GLN B CA 1
ATOM 3940 C C . GLN B 1 82 ? 11.367 3.443 -8.055 1 92.38 82 GLN B C 1
ATOM 3942 O O . GLN B 1 82 ? 12.156 3.184 -8.961 1 92.38 82 GLN B O 1
ATOM 3947 N N . THR B 1 83 ? 11.547 4.398 -7.195 1 95.12 83 THR B N 1
ATOM 3948 C CA . THR B 1 83 ? 12.695 5.293 -7.281 1 95.12 83 THR B CA 1
ATOM 3949 C C . THR B 1 83 ? 13.992 4.527 -7.062 1 95.12 83 THR B C 1
ATOM 3951 O O . THR B 1 83 ? 14.953 4.695 -7.816 1 95.12 83 THR B O 1
ATOM 3954 N N . ILE B 1 84 ? 14.016 3.705 -6.051 1 95.12 84 ILE B N 1
ATOM 3955 C CA . ILE B 1 84 ? 15.195 2.922 -5.691 1 95.12 84 ILE B CA 1
ATOM 3956 C C . ILE B 1 84 ? 15.586 2.02 -6.859 1 95.12 84 ILE B C 1
ATOM 3958 O O . ILE B 1 84 ? 16.766 1.897 -7.188 1 95.12 84 ILE B O 1
ATOM 3962 N N . SER B 1 85 ? 14.602 1.448 -7.488 1 93.31 85 SER B N 1
ATOM 3963 C CA . SER B 1 85 ? 14.852 0.541 -8.602 1 93.31 85 SER B CA 1
ATOM 3964 C C . SER B 1 85 ? 15.305 1.302 -9.844 1 93.31 85 SER B C 1
ATOM 3966 O O . SER B 1 85 ? 16.328 0.972 -10.445 1 93.31 85 SER B O 1
ATOM 3968 N N . ARG B 1 86 ? 14.625 2.314 -10.258 1 93.88 86 ARG B N 1
ATOM 3969 C CA . ARG B 1 86 ? 14.883 3.047 -11.5 1 93.88 86 ARG B CA 1
ATOM 3970 C C . ARG B 1 86 ? 16.25 3.717 -11.469 1 93.88 86 ARG B C 1
ATOM 3972 O O . ARG B 1 86 ? 16.953 3.748 -12.477 1 93.88 86 ARG B O 1
ATOM 3979 N N . TYR B 1 87 ? 16.594 4.23 -10.359 1 96.06 87 TYR B N 1
ATOM 3980 C CA . TYR B 1 87 ? 17.859 4.945 -10.25 1 96.06 87 TYR B CA 1
ATOM 3981 C C . TYR B 1 87 ? 18.938 4.047 -9.688 1 96.06 87 TYR B C 1
ATOM 3983 O O . TYR B 1 87 ? 20.062 4.496 -9.445 1 96.06 87 TYR B O 1
ATOM 3991 N N . ARG B 1 88 ? 18.609 2.797 -9.422 1 96.12 88 ARG B N 1
ATOM 3992 C CA . ARG B 1 88 ? 19.531 1.802 -8.891 1 96.12 88 ARG B CA 1
ATOM 3993 C C . ARG B 1 88 ? 20.312 2.357 -7.703 1 96.12 88 ARG B C 1
ATOM 3995 O O . ARG B 1 88 ? 21.547 2.268 -7.664 1 96.12 88 ARG B O 1
ATOM 4002 N N . ILE B 1 89 ? 19.641 2.93 -6.762 1 97.69 89 ILE B N 1
ATOM 4003 C CA . ILE B 1 89 ? 20.266 3.617 -5.629 1 97.69 89 ILE B CA 1
ATOM 4004 C C . ILE B 1 89 ? 21.141 2.645 -4.852 1 97.69 89 ILE B C 1
ATOM 4006 O O . ILE B 1 89 ? 22.219 3.018 -4.371 1 97.69 89 ILE B O 1
ATOM 4010 N N . TYR B 1 90 ? 20.734 1.404 -4.758 1 96.25 90 TYR B N 1
ATOM 4011 C CA . TYR B 1 90 ? 21.422 0.373 -3.982 1 96.25 90 TYR B CA 1
ATOM 4012 C C . TYR B 1 90 ? 22.812 0.095 -4.543 1 96.25 90 TYR B C 1
ATOM 4014 O O . TYR B 1 90 ? 23.672 -0.434 -3.842 1 96.25 90 TYR B O 1
ATOM 4022 N N . THR B 1 91 ? 23.078 0.45 -5.801 1 97 91 THR B N 1
ATOM 4023 C CA . THR B 1 91 ? 24.391 0.211 -6.391 1 97 91 THR B CA 1
ATOM 4024 C C . THR B 1 91 ? 25.359 1.339 -6.039 1 97 91 THR B C 1
ATOM 4026 O O . THR B 1 91 ? 26.578 1.19 -6.184 1 97 91 THR B O 1
ATOM 4029 N N . HIS B 1 92 ? 24.844 2.447 -5.609 1 98.06 92 HIS B N 1
ATOM 4030 C CA . HIS B 1 92 ? 25.672 3.621 -5.387 1 98.06 92 HIS B CA 1
ATOM 4031 C C . HIS B 1 92 ? 26.031 3.777 -3.912 1 98.06 92 HIS B C 1
ATOM 4033 O O . HIS B 1 92 ? 26.828 4.648 -3.549 1 98.06 92 HIS B O 1
ATOM 4039 N N . VAL B 1 93 ? 25.453 2.971 -3.064 1 98.06 93 VAL B N 1
ATOM 4040 C CA . VAL B 1 93 ? 25.812 2.922 -1.652 1 98.06 93 VAL B CA 1
ATOM 4041 C C . VAL B 1 93 ? 26.906 1.874 -1.438 1 98.06 93 VAL B C 1
ATOM 4043 O O . VAL B 1 93 ? 26.797 0.746 -1.924 1 98.06 93 VAL B O 1
ATOM 4046 N N . PRO B 1 94 ? 27.969 2.234 -0.779 1 97.5 94 PRO B N 1
ATOM 4047 C CA . PRO B 1 94 ? 29.031 1.247 -0.574 1 97.5 94 PRO B CA 1
ATOM 4048 C C . PRO B 1 94 ? 28.578 0.065 0.282 1 97.5 94 PRO B C 1
ATOM 4050 O O . PRO B 1 94 ? 27.828 0.246 1.251 1 97.5 94 PRO B O 1
ATOM 4053 N N . LEU B 1 95 ? 29 -1.114 -0.038 1 94.12 95 LEU B N 1
ATOM 4054 C CA . LEU B 1 95 ? 28.625 -2.316 0.691 1 94.12 95 LEU B CA 1
ATOM 4055 C C . LEU B 1 95 ? 29.109 -2.26 2.133 1 94.12 95 LEU B C 1
ATOM 4057 O O . LEU B 1 95 ? 28.484 -2.828 3.031 1 94.12 95 LEU B O 1
ATOM 4061 N N . THR B 1 96 ? 30.312 -1.617 2.27 1 93.56 96 THR B N 1
ATOM 4062 C CA . THR B 1 96 ? 30.828 -1.351 3.604 1 93.56 96 THR B CA 1
ATOM 4063 C C . THR B 1 96 ? 31 0.15 3.832 1 93.56 96 THR B C 1
ATOM 4065 O O . THR B 1 96 ? 31.531 0.857 2.98 1 93.56 96 THR B O 1
ATOM 4068 N N . GLY B 1 97 ? 30.453 0.595 4.918 1 95.5 97 GLY B N 1
ATOM 4069 C CA . GLY B 1 97 ? 30.516 2.02 5.207 1 95.5 97 GLY B CA 1
ATOM 4070 C C . GLY B 1 97 ? 29.266 2.768 4.797 1 95.5 97 GLY B C 1
ATOM 4071 O O . GLY B 1 97 ? 28.172 2.191 4.762 1 95.5 97 GLY B O 1
ATOM 4072 N N . SER B 1 98 ? 29.422 4.113 4.668 1 97.81 98 SER B N 1
ATOM 4073 C CA . SER B 1 98 ? 28.281 4.977 4.348 1 97.81 98 SER B CA 1
ATOM 4074 C C . SER B 1 98 ? 28.672 6.043 3.326 1 97.81 98 SER B C 1
ATOM 4076 O O . SER B 1 98 ? 29.844 6.199 3.002 1 97.81 98 SER B O 1
ATOM 4078 N N . ILE B 1 99 ? 27.75 6.648 2.766 1 98.5 99 ILE B N 1
ATOM 4079 C CA . ILE B 1 99 ? 27.891 7.738 1.808 1 98.5 99 ILE B CA 1
ATOM 4080 C C . ILE B 1 99 ? 26.969 8.891 2.191 1 98.5 99 ILE B C 1
ATOM 4082 O O . ILE B 1 99 ? 25.859 8.672 2.682 1 98.5 99 ILE B O 1
ATOM 4086 N N . SER B 1 100 ? 27.422 10.086 1.987 1 98.38 100 SER B N 1
ATOM 4087 C CA . SER B 1 100 ? 26.578 11.227 2.312 1 98.38 100 SER B CA 1
ATOM 4088 C C . SER B 1 100 ? 25.406 11.328 1.343 1 98.38 100 SER B C 1
ATOM 4090 O O . SER B 1 100 ? 25.5 10.898 0.193 1 98.38 100 SER B O 1
ATOM 4092 N N . TYR B 1 101 ? 24.328 11.945 1.78 1 97.94 101 TYR B N 1
ATOM 4093 C CA . TYR B 1 101 ? 23.203 12.18 0.892 1 97.94 101 TYR B CA 1
ATOM 4094 C C . TYR B 1 101 ? 23.625 13.016 -0.316 1 97.94 101 TYR B C 1
ATOM 4096 O O . TYR B 1 101 ? 23.141 12.781 -1.43 1 97.94 101 TYR B O 1
ATOM 4104 N N . GLU B 1 102 ? 24.484 13.977 -0.127 1 98.06 102 GLU B N 1
ATOM 4105 C CA . GLU B 1 102 ? 24.938 14.844 -1.212 1 98.06 102 GLU B CA 1
ATOM 4106 C C . GLU B 1 102 ? 25.688 14.047 -2.273 1 98.06 102 GLU B C 1
ATOM 4108 O O . GLU B 1 102 ? 25.438 14.195 -3.469 1 98.06 102 GLU B O 1
ATOM 4113 N N . ASP B 1 103 ? 26.594 13.188 -1.847 1 98.56 103 ASP B N 1
ATOM 4114 C CA . ASP B 1 103 ? 27.344 12.359 -2.779 1 98.56 103 ASP B CA 1
ATOM 4115 C C . ASP B 1 103 ? 26.438 11.359 -3.488 1 98.56 103 ASP B C 1
ATOM 4117 O O . ASP B 1 103 ? 26.578 11.133 -4.691 1 98.56 103 ASP B O 1
ATOM 4121 N N . LEU B 1 104 ? 25.578 10.805 -2.715 1 98.44 104 LEU B N 1
ATOM 4122 C CA . LEU B 1 104 ? 24.641 9.828 -3.279 1 98.44 104 LEU B CA 1
ATOM 4123 C C . LEU B 1 104 ? 23.719 10.484 -4.301 1 98.44 104 LEU B C 1
ATOM 4125 O O . LEU B 1 104 ? 23.438 9.898 -5.344 1 98.44 104 LEU B O 1
ATOM 4129 N N . SER B 1 105 ? 23.281 11.648 -3.961 1 97.88 105 SER B N 1
ATOM 4130 C CA . SER B 1 105 ? 22.438 12.422 -4.879 1 97.88 105 SER B CA 1
ATOM 4131 C C . SER B 1 105 ? 23.156 12.672 -6.199 1 97.88 105 SER B C 1
ATOM 4133 O O . SER B 1 105 ? 22.562 12.531 -7.27 1 97.88 105 SER B O 1
ATOM 4135 N N . SER B 1 106 ? 24.375 13.008 -6.164 1 97.94 106 SER B N 1
ATOM 4136 C CA . SER B 1 106 ? 25.172 13.25 -7.359 1 97.94 106 SER B CA 1
ATOM 4137 C C . SER B 1 106 ? 25.312 11.984 -8.195 1 97.94 106 SER B C 1
ATOM 4139 O O . SER B 1 106 ? 25.234 12.031 -9.422 1 97.94 106 SER B O 1
ATOM 4141 N N . LYS B 1 107 ? 25.5 10.922 -7.582 1 97.69 107 LYS B N 1
ATOM 4142 C CA . LYS B 1 107 ? 25.688 9.656 -8.281 1 97.69 107 LYS B CA 1
ATOM 4143 C C . LYS B 1 107 ? 24.391 9.172 -8.922 1 97.69 107 LYS B C 1
ATOM 4145 O O . LYS B 1 107 ? 24.406 8.648 -10.031 1 97.69 107 LYS B O 1
ATOM 4150 N N . CYS B 1 108 ? 23.281 9.359 -8.211 1 96.38 108 CYS B N 1
ATOM 4151 C CA . CYS B 1 108 ? 21.984 8.883 -8.68 1 96.38 108 CYS B CA 1
ATOM 4152 C C . CYS B 1 108 ? 21.359 9.883 -9.641 1 96.38 108 CYS B C 1
ATOM 4154 O O . CYS B 1 108 ? 20.406 9.547 -10.359 1 96.38 108 CYS B O 1
ATOM 4156 N N . ARG B 1 109 ? 21.844 11.133 -9.594 1 95.06 109 ARG B N 1
ATOM 4157 C CA . ARG B 1 109 ? 21.281 12.227 -10.375 1 95.06 109 ARG B CA 1
ATOM 4158 C C . ARG B 1 109 ? 19.828 12.484 -9.969 1 95.06 109 ARG B C 1
ATOM 4160 O O . ARG B 1 109 ? 18.938 12.562 -10.828 1 95.06 109 ARG B O 1
ATOM 4167 N N . ILE B 1 110 ? 19.516 12.461 -8.719 1 95.19 110 ILE B N 1
ATOM 4168 C CA . ILE B 1 110 ? 18.266 12.844 -8.062 1 95.19 110 ILE B CA 1
ATOM 4169 C C . ILE B 1 110 ? 18.531 13.977 -7.07 1 95.19 110 ILE B C 1
ATOM 4171 O O . ILE B 1 110 ? 19.531 13.969 -6.363 1 95.19 110 ILE B O 1
ATOM 4175 N N . HIS B 1 111 ? 17.703 14.938 -7.133 1 95.75 111 HIS B N 1
ATOM 4176 C CA . HIS B 1 111 ? 17.875 16.016 -6.168 1 95.75 111 HIS B CA 1
ATOM 4177 C C . HIS B 1 111 ? 17.922 15.477 -4.742 1 95.75 111 HIS B C 1
ATOM 4179 O O . HIS B 1 111 ? 17.188 14.555 -4.395 1 95.75 111 HIS B O 1
ATOM 4185 N N . VAL B 1 112 ? 18.75 16.062 -3.9 1 96.69 112 VAL B N 1
ATOM 4186 C CA . VAL B 1 112 ? 19.047 15.562 -2.566 1 96.69 112 VAL B CA 1
ATOM 4187 C C . VAL B 1 112 ? 17.781 15.531 -1.723 1 96.69 112 VAL B C 1
ATOM 4189 O O . VAL B 1 112 ? 17.609 14.633 -0.889 1 96.69 112 VAL B O 1
ATOM 4192 N N . PHE B 1 113 ? 16.844 16.438 -1.965 1 95.06 113 PHE B N 1
ATOM 4193 C CA . PHE B 1 113 ? 15.602 16.484 -1.195 1 95.06 113 PHE B CA 1
ATOM 4194 C C . PHE B 1 113 ? 14.75 15.242 -1.47 1 95.06 113 PHE B C 1
ATOM 4196 O O . PHE B 1 113 ? 14.297 14.578 -0.538 1 95.06 113 PHE B O 1
ATOM 4203 N N . GLU B 1 114 ? 14.523 14.977 -2.738 1 96.69 114 GLU B N 1
ATOM 4204 C CA . GLU B 1 114 ? 13.75 13.797 -3.115 1 96.69 114 GLU B CA 1
ATOM 4205 C C . GLU B 1 114 ? 14.43 12.516 -2.648 1 96.69 114 GLU B C 1
ATOM 4207 O O . GLU B 1 114 ? 13.773 11.586 -2.191 1 96.69 114 GLU B O 1
ATOM 4212 N N . LEU B 1 115 ? 15.742 12.5 -2.762 1 97.44 115 LEU B N 1
ATOM 4213 C CA . LEU B 1 115 ? 16.5 11.328 -2.336 1 97.44 115 LEU B CA 1
ATOM 4214 C C . LEU B 1 115 ? 16.297 11.055 -0.851 1 97.44 115 LEU B C 1
ATOM 4216 O O . LEU B 1 115 ? 16.078 9.914 -0.451 1 97.44 115 LEU B O 1
ATOM 4220 N N . LYS B 1 116 ? 16.375 12.078 -0.007 1 97.19 116 LYS B N 1
ATOM 4221 C CA . LYS B 1 116 ? 16.172 11.938 1.433 1 97.19 116 LYS B CA 1
ATOM 4222 C C . LYS B 1 116 ? 14.781 11.398 1.746 1 97.19 116 LYS B C 1
ATOM 4224 O O . LYS B 1 116 ? 14.625 10.531 2.604 1 97.19 116 LYS B O 1
ATOM 4229 N N . GLN B 1 117 ? 13.789 11.977 1.091 1 96.81 117 GLN B N 1
ATOM 4230 C CA . GLN B 1 117 ? 12.414 11.531 1.318 1 96.81 117 GLN B CA 1
ATOM 4231 C C . GLN B 1 117 ? 12.25 10.055 0.977 1 96.81 117 GLN B C 1
ATOM 4233 O O . GLN B 1 117 ? 11.648 9.297 1.742 1 96.81 117 GLN B O 1
ATOM 4238 N N . VAL B 1 118 ? 12.805 9.648 -0.126 1 96.31 118 VAL B N 1
ATOM 4239 C CA . VAL B 1 118 ? 12.695 8.273 -0.613 1 96.31 118 VAL B CA 1
ATOM 4240 C C . VAL B 1 118 ? 13.414 7.328 0.35 1 96.31 118 VAL B C 1
ATOM 4242 O O . VAL B 1 118 ? 12.844 6.312 0.765 1 96.31 118 VAL B O 1
ATOM 4245 N N . ILE B 1 119 ? 14.625 7.684 0.732 1 97.25 119 ILE B N 1
ATOM 4246 C CA . ILE B 1 119 ? 15.445 6.797 1.549 1 97.25 119 ILE B CA 1
ATOM 4247 C C . ILE B 1 119 ? 14.844 6.68 2.947 1 97.25 119 ILE B C 1
ATOM 4249 O O . ILE B 1 119 ? 14.727 5.578 3.486 1 97.25 119 ILE B O 1
ATOM 4253 N N . ARG B 1 120 ? 14.43 7.758 3.5 1 96.69 120 ARG B N 1
ATOM 4254 C CA . ARG B 1 120 ? 13.898 7.734 4.859 1 96.69 120 ARG B CA 1
ATOM 4255 C C . ARG B 1 120 ? 12.57 6.988 4.914 1 96.69 120 ARG B C 1
ATOM 4257 O O . ARG B 1 120 ? 12.273 6.324 5.91 1 96.69 120 ARG B O 1
ATOM 4264 N N . PHE B 1 121 ? 11.781 7.141 3.855 1 95.12 121 PHE B N 1
ATOM 4265 C CA . PHE B 1 121 ? 10.594 6.301 3.75 1 95.12 121 PHE B CA 1
ATOM 4266 C C . PHE B 1 121 ? 10.977 4.824 3.709 1 95.12 121 PHE B C 1
ATOM 4268 O O . PHE B 1 121 ? 10.398 4.008 4.422 1 95.12 121 PHE B O 1
ATOM 4275 N N . ALA B 1 122 ? 11.984 4.453 2.898 1 93.56 122 ALA B N 1
ATOM 4276 C CA . ALA B 1 122 ? 12.398 3.066 2.693 1 93.56 122 ALA B CA 1
ATOM 4277 C C . ALA B 1 122 ? 12.969 2.469 3.975 1 93.56 122 ALA B C 1
ATOM 4279 O O . ALA B 1 122 ? 12.797 1.275 4.238 1 93.56 122 ALA B O 1
ATOM 4280 N N . ILE B 1 123 ? 13.602 3.268 4.793 1 93.62 123 ILE B N 1
ATOM 4281 C CA . ILE B 1 123 ? 14.203 2.807 6.039 1 93.62 123 ILE B CA 1
ATOM 4282 C C . ILE B 1 123 ? 13.117 2.252 6.961 1 93.62 123 ILE B C 1
ATOM 4284 O O . ILE B 1 123 ? 13.266 1.155 7.508 1 93.62 123 ILE B O 1
ATOM 4288 N N . VAL B 1 124 ? 12.055 2.963 6.984 1 90.81 124 VAL B N 1
ATOM 4289 C CA . VAL B 1 124 ? 11.117 2.617 8.055 1 90.81 124 VAL B CA 1
ATOM 4290 C C . VAL B 1 124 ? 10.039 1.682 7.508 1 90.81 124 VAL B C 1
ATOM 4292 O O . VAL B 1 124 ? 9.523 0.832 8.234 1 90.81 124 VAL B O 1
ATOM 4295 N N . PHE B 1 125 ? 9.68 1.787 6.246 1 89.56 125 PHE B N 1
ATOM 4296 C CA . PHE B 1 125 ? 8.609 0.966 5.695 1 89.56 125 PHE B CA 1
ATOM 4297 C C . PHE B 1 125 ? 9.156 -0.34 5.137 1 89.56 125 PHE B C 1
ATOM 4299 O O . PHE B 1 125 ? 8.547 -1.398 5.297 1 89.56 125 PHE B O 1
ATOM 4306 N N . HIS B 1 126 ? 10.312 -0.268 4.473 1 89.69 126 HIS B N 1
ATOM 4307 C CA . HIS B 1 126 ? 10.812 -1.425 3.734 1 89.69 126 HIS B CA 1
ATOM 4308 C C . HIS B 1 126 ? 12.07 -1.995 4.387 1 89.69 126 HIS B C 1
ATOM 4310 O O . HIS B 1 126 ? 12.586 -3.023 3.947 1 89.69 126 HIS B O 1
ATOM 4316 N N . ARG B 1 127 ? 12.516 -1.283 5.371 1 91 127 ARG B N 1
ATOM 4317 C CA . ARG B 1 127 ? 13.719 -1.686 6.086 1 91 127 ARG B CA 1
ATOM 4318 C C . ARG B 1 127 ? 14.914 -1.789 5.141 1 91 127 ARG B C 1
ATOM 4320 O O . ARG B 1 127 ? 15.734 -2.699 5.266 1 91 127 ARG B O 1
ATOM 4327 N N . LEU B 1 128 ? 14.93 -0.867 4.184 1 93.19 128 LEU B N 1
ATOM 4328 C CA . LEU B 1 128 ? 16.047 -0.699 3.264 1 93.19 128 LEU B CA 1
ATOM 4329 C C . LEU B 1 128 ? 16.906 0.496 3.664 1 93.19 128 LEU B C 1
ATOM 4331 O O . LEU B 1 128 ? 16.375 1.554 4.02 1 93.19 128 LEU B O 1
ATOM 4335 N N . PHE B 1 129 ? 18.219 0.309 3.643 1 95.69 129 PHE B N 1
ATOM 4336 C CA . PHE B 1 129 ? 19.203 1.326 3.988 1 95.69 129 PHE B CA 1
ATOM 4337 C C . PHE B 1 129 ? 19.125 1.682 5.469 1 95.69 129 PHE B C 1
ATOM 4339 O O . PHE B 1 129 ? 18.297 1.125 6.199 1 95.69 129 PHE B O 1
ATOM 4346 N N . ALA B 1 130 ? 20.062 2.43 5.887 1 94.31 130 ALA B N 1
ATOM 4347 C CA . ALA B 1 130 ? 20.156 2.941 7.25 1 94.31 130 ALA B CA 1
ATOM 4348 C C . ALA B 1 130 ? 20.797 4.328 7.273 1 94.31 130 ALA B C 1
ATOM 4350 O O . ALA B 1 130 ? 21.672 4.625 6.469 1 94.31 130 ALA B O 1
ATOM 4351 N N . GLU B 1 131 ? 20.281 5.141 8.055 1 95.81 131 GLU B N 1
ATOM 4352 C CA . GLU B 1 131 ? 20.875 6.438 8.359 1 95.81 131 GLU B CA 1
ATOM 4353 C C . GLU B 1 131 ? 21.328 6.512 9.82 1 95.81 131 GLU B C 1
ATOM 4355 O O . GLU B 1 131 ? 20.75 7.273 10.602 1 95.81 131 GLU B O 1
ATOM 4360 N N . GLU B 1 132 ? 22.359 5.816 10.141 1 89.31 132 GLU B N 1
ATOM 4361 C CA . GLU B 1 132 ? 22.859 5.762 11.508 1 89.31 132 GLU B CA 1
ATOM 4362 C C . GLU B 1 132 ? 23.516 7.074 11.906 1 89.31 132 GLU B C 1
ATOM 4364 O O . GLU B 1 132 ? 23.453 7.484 13.07 1 89.31 132 GLU B O 1
ATOM 4369 N N . LYS B 1 133 ? 24.234 7.586 10.945 1 92.31 133 LYS B N 1
ATOM 4370 C CA . LYS B 1 133 ? 24.766 8.945 11.078 1 92.31 133 LYS B CA 1
ATOM 4371 C C . LYS B 1 133 ? 23.938 9.93 10.266 1 92.31 133 LYS B C 1
ATOM 4373 O O . LYS B 1 133 ? 23.688 9.711 9.078 1 92.31 133 LYS B O 1
ATOM 4378 N N . LYS B 1 134 ? 23.5 10.961 11.016 1 92.62 134 LYS B N 1
ATOM 4379 C CA . LYS B 1 134 ? 22.672 11.961 10.336 1 92.62 134 LYS B CA 1
ATOM 4380 C C . LYS B 1 134 ? 23.344 12.422 9.039 1 92.62 134 LYS B C 1
ATOM 4382 O O . LYS B 1 134 ? 24.5 12.844 9.039 1 92.62 134 LYS B O 1
ATOM 4387 N N . GLY B 1 135 ? 22.594 12.242 7.945 1 95.44 135 GLY B N 1
ATOM 4388 C CA . GLY B 1 135 ? 23.078 12.766 6.672 1 95.44 135 GLY B CA 1
ATOM 4389 C C . GLY B 1 135 ? 23.828 11.734 5.852 1 95.44 135 GLY B C 1
ATOM 4390 O O . GLY B 1 135 ? 24.266 12.016 4.738 1 95.44 135 GLY B O 1
ATOM 4391 N N . PHE B 1 136 ? 23.953 10.516 6.414 1 97.81 136 PHE B N 1
ATOM 4392 C CA . PHE B 1 136 ? 24.688 9.477 5.703 1 97.81 136 PHE B CA 1
ATOM 4393 C C . PHE B 1 136 ? 23.844 8.219 5.539 1 97.81 136 PHE B C 1
ATOM 4395 O O . PHE B 1 136 ? 23.047 7.875 6.426 1 97.81 136 PHE B O 1
ATOM 4402 N N . VAL B 1 137 ? 24.031 7.578 4.441 1 98.06 137 VAL B N 1
ATOM 4403 C CA . VAL B 1 137 ? 23.25 6.395 4.09 1 98.06 137 VAL B CA 1
ATOM 4404 C C . VAL B 1 137 ? 24.156 5.172 4.031 1 98.06 137 VAL B C 1
ATOM 4406 O O . VAL B 1 137 ? 25.25 5.23 3.469 1 98.06 137 VAL B O 1
ATOM 4409 N N . ALA B 1 138 ? 23.766 4.133 4.68 1 97.62 138 ALA B N 1
ATOM 4410 C CA . ALA B 1 138 ? 24.422 2.834 4.609 1 97.62 138 ALA B CA 1
ATOM 4411 C C . ALA B 1 138 ? 23.438 1.739 4.207 1 97.62 138 ALA B C 1
ATOM 4413 O O . ALA B 1 138 ? 22.234 1.955 4.207 1 97.62 138 ALA B O 1
ATOM 4414 N N . HIS B 1 139 ? 24 0.592 3.787 1 95.06 139 HIS B N 1
ATOM 4415 C CA . HIS B 1 139 ? 23.141 -0.551 3.502 1 95.06 139 HIS B CA 1
ATOM 4416 C C . HIS B 1 139 ? 22.609 -1.175 4.789 1 95.06 139 HIS B C 1
ATOM 4418 O O . HIS B 1 139 ? 23.344 -1.288 5.777 1 95.06 139 HIS B O 1
ATOM 4424 N N . SER B 1 140 ? 21.359 -1.438 4.82 1 92.56 140 SER B N 1
ATOM 4425 C CA . SER B 1 140 ? 20.844 -2.471 5.711 1 92.56 140 SER B CA 1
ATOM 4426 C C . SER B 1 140 ? 21.078 -3.865 5.133 1 92.56 140 SER B C 1
ATOM 4428 O O . SER B 1 140 ? 21.578 -4.008 4.023 1 92.56 140 SER B O 1
ATOM 4430 N N . ALA B 1 141 ? 20.703 -4.91 5.875 1 87.94 141 ALA B N 1
ATOM 4431 C CA . ALA B 1 141 ? 20.781 -6.266 5.332 1 87.94 141 ALA B CA 1
ATOM 4432 C C . ALA B 1 141 ? 19.922 -6.402 4.074 1 87.94 141 ALA B C 1
ATOM 4434 O O . ALA B 1 141 ? 20.344 -7.02 3.094 1 87.94 141 ALA B O 1
ATOM 4435 N N . GLY B 1 142 ? 18.75 -5.812 4.113 1 90.06 142 GLY B N 1
ATOM 4436 C CA . GLY B 1 142 ? 17.859 -5.875 2.973 1 90.06 142 GLY B CA 1
ATOM 4437 C C . GLY B 1 142 ? 18.422 -5.211 1.73 1 90.06 142 GLY B C 1
ATOM 4438 O O . GLY B 1 142 ? 18.391 -5.793 0.644 1 90.06 142 GLY B O 1
ATOM 4439 N N . SER B 1 143 ? 18.938 -3.99 1.938 1 93.75 143 SER B N 1
ATOM 4440 C CA . SER B 1 143 ? 19.453 -3.277 0.774 1 93.75 143 SER B CA 1
ATOM 4441 C C . SER B 1 143 ? 20.766 -3.885 0.292 1 93.75 143 SER B C 1
ATOM 4443 O O . SER B 1 143 ? 21.125 -3.742 -0.877 1 93.75 143 SER B O 1
ATOM 4445 N N . ARG B 1 144 ? 21.453 -4.578 1.153 1 92.38 144 ARG B N 1
ATOM 4446 C CA . ARG B 1 144 ? 22.625 -5.324 0.715 1 92.38 144 ARG B CA 1
ATOM 4447 C C . ARG B 1 144 ? 22.234 -6.48 -0.195 1 92.38 144 ARG B C 1
ATOM 4449 O O . ARG B 1 144 ? 22.875 -6.727 -1.214 1 92.38 144 ARG B O 1
ATOM 4456 N N . ILE B 1 145 ? 21.234 -7.18 0.187 1 89.62 145 ILE B N 1
ATOM 4457 C CA . ILE B 1 145 ? 20.719 -8.258 -0.649 1 89.62 145 ILE B CA 1
ATOM 4458 C C . ILE B 1 145 ? 20.25 -7.699 -1.989 1 89.62 145 ILE B C 1
ATOM 4460 O O . ILE B 1 145 ? 20.562 -8.25 -3.045 1 89.62 145 ILE B O 1
ATOM 4464 N N . LEU B 1 146 ? 19.531 -6.613 -1.906 1 91.06 146 LEU B N 1
ATOM 4465 C CA . LEU B 1 146 ? 19.047 -5.961 -3.115 1 91.06 146 LEU B CA 1
ATOM 4466 C C . LEU B 1 146 ? 20.203 -5.586 -4.035 1 91.06 146 LEU B C 1
ATOM 4468 O O . LEU B 1 146 ? 20.094 -5.711 -5.258 1 91.06 146 LEU B O 1
ATOM 4472 N N . ALA B 1 147 ? 21.328 -5.172 -3.467 1 94.25 147 ALA B N 1
ATOM 4473 C CA . ALA B 1 147 ? 22.484 -4.746 -4.25 1 94.25 147 ALA B CA 1
ATOM 4474 C C . ALA B 1 147 ? 23.172 -5.941 -4.902 1 94.25 147 ALA B C 1
ATOM 4476 O O . ALA B 1 147 ? 23.797 -5.801 -5.957 1 94.25 147 ALA B O 1
ATOM 4477 N N . GLN B 1 148 ? 22.938 -7.109 -4.34 1 92.62 148 GLN B N 1
ATOM 4478 C CA . GLN B 1 148 ? 23.781 -8.219 -4.742 1 92.62 148 GLN B CA 1
ATOM 4479 C C . GLN B 1 148 ? 22.984 -9.305 -5.457 1 92.62 148 GLN B C 1
ATOM 4481 O O . GLN B 1 148 ? 23.547 -10.164 -6.121 1 92.62 148 GLN B O 1
ATOM 4486 N N . ASP B 1 149 ? 21.75 -9.305 -5.348 1 89.94 149 ASP B N 1
ATOM 4487 C CA . ASP B 1 149 ? 20.906 -10.398 -5.848 1 89.94 149 ASP B CA 1
ATOM 4488 C C . ASP B 1 149 ? 20.062 -9.945 -7.031 1 89.94 149 ASP B C 1
ATOM 4490 O O . ASP B 1 149 ? 19.094 -9.188 -6.863 1 89.94 149 ASP B O 1
ATOM 4494 N N . ALA B 1 150 ? 20.344 -10.508 -8.164 1 89.62 150 ALA B N 1
ATOM 4495 C CA . ALA B 1 150 ? 19.672 -10.117 -9.406 1 89.62 150 ALA B CA 1
ATOM 4496 C C . ALA B 1 150 ? 18.188 -10.453 -9.359 1 89.62 150 ALA B C 1
ATOM 4498 O O . ALA B 1 150 ? 17.359 -9.734 -9.938 1 89.62 150 ALA B O 1
ATOM 4499 N N . ILE B 1 151 ? 17.797 -11.461 -8.68 1 86 151 ILE B N 1
ATOM 4500 C CA . ILE B 1 151 ? 16.406 -11.852 -8.562 1 86 151 ILE B CA 1
ATOM 4501 C C . ILE B 1 151 ? 15.641 -10.812 -7.742 1 86 151 ILE B C 1
ATOM 4503 O O . ILE B 1 151 ? 14.523 -10.43 -8.102 1 86 151 ILE B O 1
ATOM 4507 N N . VAL B 1 152 ? 16.281 -10.367 -6.68 1 87.5 152 VAL B N 1
ATOM 4508 C CA . VAL B 1 152 ? 15.672 -9.344 -5.844 1 87.5 152 VAL B CA 1
ATOM 4509 C C . VAL B 1 152 ? 15.562 -8.031 -6.625 1 87.5 152 VAL B C 1
ATOM 4511 O O . VAL B 1 152 ? 14.547 -7.348 -6.566 1 87.5 152 VAL B O 1
ATOM 4514 N N . GLN B 1 153 ? 16.594 -7.73 -7.414 1 91.56 153 GLN B N 1
ATOM 4515 C CA . GLN B 1 153 ? 16.578 -6.543 -8.266 1 91.56 153 GLN B CA 1
ATOM 4516 C C . GLN B 1 153 ? 15.438 -6.605 -9.273 1 91.56 153 GLN B C 1
ATOM 4518 O O . GLN B 1 153 ? 14.734 -5.617 -9.469 1 91.56 153 GLN B O 1
ATOM 4523 N N . ALA B 1 154 ? 15.242 -7.746 -9.836 1 89.12 154 ALA B N 1
ATOM 4524 C CA . ALA B 1 154 ? 14.164 -7.922 -10.805 1 89.12 154 ALA B CA 1
ATOM 4525 C C . ALA B 1 154 ? 12.797 -7.773 -10.141 1 89.12 154 ALA B C 1
ATOM 4527 O O . ALA B 1 154 ? 11.867 -7.211 -10.734 1 89.12 154 ALA B O 1
ATOM 4528 N N . GLY B 1 155 ? 12.711 -8.273 -8.953 1 87.44 155 GLY B N 1
ATOM 4529 C CA . GLY B 1 155 ? 11.461 -8.172 -8.211 1 87.44 155 GLY B CA 1
ATOM 4530 C C . GLY B 1 155 ? 11.062 -6.734 -7.926 1 87.44 155 GLY B C 1
ATOM 4531 O O . GLY B 1 155 ? 9.914 -6.344 -8.18 1 87.44 155 GLY B O 1
ATOM 4532 N N . ILE B 1 156 ? 11.969 -5.941 -7.461 1 87.38 156 ILE B N 1
ATOM 4533 C CA . ILE B 1 156 ? 11.688 -4.543 -7.156 1 87.38 156 ILE B CA 1
ATOM 4534 C C . ILE B 1 156 ? 11.453 -3.77 -8.453 1 87.38 156 ILE B C 1
ATOM 4536 O O . ILE B 1 156 ? 10.625 -2.857 -8.5 1 87.38 156 ILE B O 1
ATOM 4540 N N . GLY B 1 157 ? 12.188 -4.105 -9.477 1 88.62 157 GLY B N 1
ATOM 4541 C CA . GLY B 1 157 ? 12.008 -3.463 -10.766 1 88.62 157 GLY B CA 1
ATOM 4542 C C . GLY B 1 157 ? 10.641 -3.713 -11.375 1 88.62 157 GLY B C 1
ATOM 4543 O O . GLY B 1 157 ? 10.109 -2.861 -12.086 1 88.62 157 GLY B O 1
ATOM 4544 N N . GLN B 1 158 ? 10.141 -4.875 -11.078 1 87.38 158 GLN B N 1
ATOM 4545 C CA . GLN B 1 158 ? 8.828 -5.23 -11.617 1 87.38 158 GLN B CA 1
ATOM 4546 C C . GLN B 1 158 ? 7.734 -4.355 -11.023 1 87.38 158 GLN B C 1
ATOM 4548 O O . GLN B 1 158 ? 6.734 -4.07 -11.688 1 87.38 158 GLN B O 1
ATOM 4553 N N . PHE B 1 159 ? 7.961 -3.908 -9.891 1 82.06 159 PHE B N 1
ATOM 4554 C CA . PHE B 1 159 ? 6.984 -3.033 -9.25 1 82.06 159 PHE B CA 1
ATOM 4555 C C . PHE B 1 159 ? 6.816 -1.74 -10.039 1 82.06 159 PHE B C 1
ATOM 4557 O O . PHE B 1 159 ? 5.711 -1.206 -10.141 1 82.06 159 PHE B O 1
ATOM 4564 N N . ASP B 1 160 ? 7.898 -1.281 -10.484 1 82.12 160 ASP B N 1
ATOM 4565 C CA . ASP B 1 160 ? 7.828 -0.075 -11.305 1 82.12 160 ASP B CA 1
ATOM 4566 C C . ASP B 1 160 ? 6.938 -0.294 -12.523 1 82.12 160 ASP B C 1
ATOM 4568 O O . ASP B 1 160 ? 6.203 0.608 -12.93 1 82.12 160 ASP B O 1
ATOM 4572 N N . GLU B 1 161 ? 6.93 -1.491 -13.016 1 83.62 161 GLU B N 1
ATOM 4573 C CA . GLU B 1 161 ? 6.152 -1.835 -14.203 1 83.62 161 GLU B CA 1
ATOM 4574 C C . GLU B 1 161 ? 4.668 -1.97 -13.875 1 83.62 161 GLU B C 1
ATOM 4576 O O . GLU B 1 161 ? 3.812 -1.673 -14.711 1 83.62 161 GLU B O 1
ATOM 4581 N N . PHE B 1 162 ? 4.438 -2.346 -12.711 1 86.69 162 PHE B N 1
ATOM 4582 C CA . PHE B 1 162 ? 3.082 -2.803 -12.414 1 86.69 162 PHE B CA 1
ATOM 4583 C C . PHE B 1 162 ? 2.346 -1.789 -11.547 1 86.69 162 PHE B C 1
ATOM 4585 O O . PHE B 1 162 ? 1.113 -1.769 -11.523 1 86.69 162 PHE B O 1
ATOM 4592 N N . TYR B 1 163 ? 3.023 -0.932 -10.867 1 88.56 163 TYR B N 1
ATOM 4593 C CA . TYR B 1 163 ? 2.422 -0.066 -9.859 1 88.56 163 TYR B CA 1
ATOM 4594 C C . TYR B 1 163 ? 1.331 0.806 -10.469 1 88.56 163 TYR B C 1
ATOM 4596 O O . TYR B 1 163 ? 0.236 0.919 -9.914 1 88.56 163 TYR B O 1
ATOM 4604 N N . GLY B 1 164 ? 1.576 1.404 -11.633 1 90.31 164 GLY B N 1
ATOM 4605 C CA . GLY B 1 164 ? 0.59 2.248 -12.289 1 90.31 164 GLY B CA 1
ATOM 4606 C C . GLY B 1 164 ? -0.67 1.5 -12.68 1 90.31 164 GLY B C 1
ATOM 4607 O O . GLY B 1 164 ? -1.747 2.094 -12.773 1 90.31 164 GLY B O 1
ATOM 4608 N N . ALA B 1 165 ? -0.545 0.203 -12.867 1 93.19 165 ALA B N 1
ATOM 4609 C CA . ALA B 1 165 ? -1.683 -0.623 -13.266 1 93.19 165 ALA B CA 1
ATOM 4610 C C . ALA B 1 165 ? -2.729 -0.688 -12.156 1 93.19 165 ALA B C 1
ATOM 4612 O O . ALA B 1 165 ? -3.932 -0.674 -12.422 1 93.19 165 ALA B O 1
ATOM 4613 N N . PHE B 1 166 ? -2.307 -0.71 -10.945 1 91.5 166 PHE B N 1
ATOM 4614 C CA . PHE B 1 166 ? -3.234 -0.792 -9.82 1 91.5 166 PHE B CA 1
ATOM 4615 C C . PHE B 1 166 ? -4.137 0.435 -9.781 1 91.5 166 PHE B C 1
ATOM 4617 O O . PHE B 1 166 ? -5.352 0.312 -9.586 1 91.5 166 PHE B O 1
ATOM 4624 N N . ALA B 1 167 ? -3.562 1.565 -10.039 1 90.25 167 ALA B N 1
ATOM 4625 C CA . ALA B 1 167 ? -4.316 2.814 -9.961 1 90.25 167 ALA B CA 1
ATOM 4626 C C . ALA B 1 167 ? -5.285 2.949 -11.133 1 90.25 167 ALA B C 1
ATOM 4628 O O . ALA B 1 167 ? -6.219 3.752 -11.086 1 90.25 167 ALA B O 1
ATOM 4629 N N . ARG B 1 168 ? -5.098 2.152 -12.164 1 94.31 168 ARG B N 1
ATOM 4630 C CA . ARG B 1 168 ? -5.934 2.252 -13.359 1 94.31 168 ARG B CA 1
ATOM 4631 C C . ARG B 1 168 ? -6.922 1.096 -13.43 1 9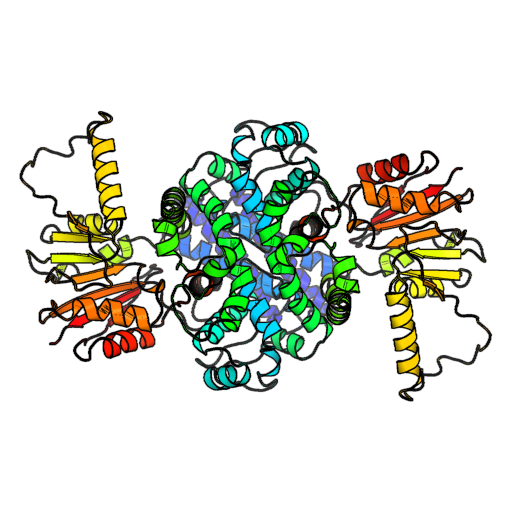4.31 168 ARG B C 1
ATOM 4633 O O . ARG B 1 168 ? -7.715 1.006 -14.375 1 94.31 168 ARG B O 1
ATOM 4640 N N . THR B 1 169 ? -6.922 0.263 -12.461 1 95.12 169 THR B N 1
ATOM 4641 C CA . THR B 1 169 ? -7.77 -0.926 -12.461 1 95.12 169 THR B CA 1
ATOM 4642 C C . THR B 1 169 ? -9.242 -0.542 -12.5 1 95.12 169 THR B C 1
ATOM 4644 O O . THR B 1 169 ? -10.016 -1.106 -13.273 1 95.12 169 THR B O 1
ATOM 4647 N N . VAL B 1 170 ? -9.641 0.422 -11.719 1 95.19 170 VAL B N 1
ATOM 4648 C CA . VAL B 1 170 ? -11.047 0.807 -11.656 1 95.19 170 VAL B CA 1
ATOM 4649 C C . VAL B 1 170 ? -11.445 1.534 -12.938 1 95.19 170 VAL B C 1
ATOM 4651 O O . VAL B 1 170 ? -12.586 1.413 -13.398 1 95.19 170 VAL B O 1
ATOM 4654 N N . ASP B 1 171 ? -10.5 2.305 -13.516 1 95.44 171 ASP B N 1
ATOM 4655 C CA . ASP B 1 171 ? -10.742 2.885 -14.836 1 95.44 171 ASP B CA 1
ATOM 4656 C C . ASP B 1 171 ? -11.078 1.8 -15.859 1 95.44 171 ASP B C 1
ATOM 4658 O O . ASP B 1 171 ? -11.961 1.981 -16.703 1 95.44 171 ASP B O 1
ATOM 4662 N N . ALA B 1 172 ? -10.367 0.712 -15.797 1 97.19 172 ALA B N 1
ATOM 4663 C CA . ALA B 1 172 ? -10.609 -0.396 -16.719 1 97.19 172 ALA B CA 1
ATOM 4664 C C . ALA B 1 172 ? -11.984 -1.017 -16.484 1 97.19 172 ALA B C 1
ATOM 4666 O O . ALA B 1 172 ? -12.695 -1.342 -17.438 1 97.19 172 ALA B O 1
ATOM 4667 N N . ILE B 1 173 ? -12.344 -1.171 -15.219 1 96 173 ILE B N 1
ATOM 4668 C CA . ILE B 1 173 ? -13.656 -1.708 -14.883 1 96 173 ILE B CA 1
ATOM 4669 C C . ILE B 1 173 ? -14.75 -0.801 -15.453 1 96 173 ILE B C 1
ATOM 4671 O O . ILE B 1 173 ? -15.75 -1.283 -15.992 1 96 173 ILE B O 1
ATOM 4675 N N . ASP B 1 174 ? -14.523 0.505 -15.406 1 94.69 174 ASP B N 1
ATOM 4676 C CA . ASP B 1 174 ? -15.484 1.491 -15.891 1 94.69 174 ASP B CA 1
ATOM 4677 C C . ASP B 1 174 ? -15.578 1.459 -17.422 1 94.69 174 ASP B C 1
ATOM 4679 O O . ASP B 1 174 ? -16.672 1.599 -17.984 1 94.69 174 ASP B O 1
ATOM 4683 N N . GLN B 1 175 ? -14.508 1.274 -17.984 1 95.5 175 GLN B N 1
ATOM 4684 C CA . GLN B 1 175 ? -14.422 1.452 -19.438 1 95.5 175 GLN B CA 1
ATOM 4685 C C . GLN B 1 175 ? -14.82 0.177 -20.172 1 95.5 175 GLN B C 1
ATOM 4687 O O . GLN B 1 175 ? -15.344 0.237 -21.281 1 95.5 175 GLN B O 1
ATOM 4692 N N . PHE B 1 176 ? -14.547 -0.948 -19.547 1 95.44 176 PHE B N 1
ATOM 4693 C CA . PHE B 1 176 ? -14.719 -2.203 -20.266 1 95.44 176 PHE B CA 1
ATOM 4694 C C . PHE B 1 176 ? -15.68 -3.127 -19.531 1 95.44 176 PHE B C 1
ATOM 4696 O O . PHE B 1 176 ? -15.445 -3.471 -18.359 1 95.44 176 PHE B O 1
ATOM 4703 N N . ASP B 1 177 ? -16.609 -3.609 -20.203 1 90.56 177 ASP B N 1
ATOM 4704 C CA . ASP B 1 177 ? -17.594 -4.508 -19.594 1 90.56 177 ASP B CA 1
ATOM 4705 C C . ASP B 1 177 ? -17.141 -5.965 -19.703 1 90.56 177 ASP B C 1
ATOM 4707 O O . ASP B 1 177 ? -17.562 -6.812 -18.922 1 90.56 177 ASP B O 1
ATOM 4711 N N . GLY B 1 178 ? -16.297 -6.125 -20.625 1 91.88 178 GLY B N 1
ATOM 4712 C CA . GLY B 1 178 ? -15.906 -7.5 -20.906 1 91.88 178 GLY B CA 1
ATOM 4713 C C . GLY B 1 178 ? -14.688 -7.949 -20.125 1 91.88 178 GLY B C 1
ATOM 4714 O O . GLY B 1 178 ? -14.383 -7.383 -19.078 1 91.88 178 GLY B O 1
ATOM 4715 N N . HIS B 1 179 ? -14.141 -9.109 -20.484 1 94.88 179 HIS B N 1
ATOM 4716 C CA . HIS B 1 179 ? -13 -9.711 -19.797 1 94.88 179 HIS B CA 1
ATOM 4717 C C . HIS B 1 179 ? -11.914 -10.102 -20.797 1 94.88 179 HIS B C 1
ATOM 4719 O O . HIS B 1 179 ? -11.281 -11.148 -20.641 1 94.88 179 HIS B O 1
ATOM 4725 N N . GLU B 1 180 ? -11.82 -9.211 -21.844 1 96.44 180 GLU B N 1
ATOM 4726 C CA . GLU B 1 180 ? -10.672 -9.398 -22.719 1 96.44 180 GLU B CA 1
ATOM 4727 C C . GLU B 1 180 ? -9.359 -9.125 -21.984 1 96.44 180 GLU B C 1
ATOM 4729 O O . GLU B 1 180 ? -9.297 -8.227 -21.141 1 96.44 180 GLU B O 1
ATOM 4734 N N . PRO B 1 181 ? -8.367 -9.898 -22.344 1 96.12 181 PRO B N 1
ATOM 4735 C CA . PRO B 1 181 ? -7.117 -9.82 -21.578 1 96.12 181 PRO B CA 1
ATOM 4736 C C . PRO B 1 181 ? -6.473 -8.438 -21.641 1 96.12 181 PRO B C 1
ATOM 4738 O O . PRO B 1 181 ? -5.621 -8.117 -20.797 1 96.12 181 PRO B O 1
ATOM 4741 N N . ASN B 1 182 ? -6.809 -7.594 -22.641 1 96.62 182 ASN B N 1
ATOM 4742 C CA . ASN B 1 182 ? -6.211 -6.266 -22.75 1 96.62 182 ASN B CA 1
ATOM 4743 C C . ASN B 1 182 ? -7.105 -5.195 -22.125 1 96.62 182 ASN B C 1
ATOM 4745 O O . ASN B 1 182 ? -6.809 -4.004 -22.234 1 96.62 182 ASN B O 1
ATOM 4749 N N . GLU B 1 183 ? -8.203 -5.582 -21.547 1 97 183 GLU B N 1
ATOM 4750 C CA . GLU B 1 183 ? -9.109 -4.652 -20.891 1 97 183 GLU B CA 1
ATOM 4751 C C . GLU B 1 183 ? -8.75 -4.477 -19.422 1 97 183 GLU B C 1
ATOM 4753 O O . GLU B 1 183 ? -9.578 -4.711 -18.531 1 97 183 GLU B O 1
ATOM 4758 N N . THR B 1 184 ? -7.508 -4.062 -19.188 1 97.44 184 THR B N 1
ATOM 4759 C CA . THR B 1 184 ? -6.949 -4.102 -17.844 1 97.44 184 THR B CA 1
ATOM 4760 C C . THR B 1 184 ? -6.363 -2.744 -17.453 1 97.44 184 THR B C 1
ATOM 4762 O O . THR B 1 184 ? -6.156 -1.888 -18.312 1 97.44 184 THR B O 1
ATOM 4765 N N . GLY B 1 185 ? -6.168 -2.609 -16.094 1 96.56 185 GLY B N 1
ATOM 4766 C CA . GLY B 1 185 ? -5.395 -1.477 -15.617 1 96.56 185 GLY B CA 1
ATOM 4767 C C . GLY B 1 185 ? -4 -1.408 -16.203 1 96.56 185 GLY B C 1
ATOM 4768 O O . GLY B 1 185 ? -3.482 -0.32 -16.469 1 96.56 185 GLY B O 1
ATOM 4769 N N . PHE B 1 186 ? -3.412 -2.508 -16.438 1 96.75 186 PHE B N 1
ATOM 4770 C CA . PHE B 1 186 ? -2.084 -2.557 -17.031 1 96.75 186 PHE B CA 1
ATOM 4771 C C . PHE B 1 186 ? -2.09 -1.913 -18.422 1 96.75 186 PHE B C 1
ATOM 4773 O O . PHE B 1 186 ? -1.254 -1.056 -18.719 1 96.75 186 PHE B O 1
ATOM 4780 N N . SER B 1 187 ? -3.045 -2.355 -19.266 1 97.31 187 SER B N 1
ATOM 4781 C CA . SER B 1 187 ? -3.113 -1.829 -20.625 1 97.31 187 SER B CA 1
ATOM 4782 C C . SER B 1 187 ? -3.338 -0.321 -20.625 1 97.31 187 SER B C 1
ATOM 4784 O O . SER B 1 187 ? -2.723 0.405 -21.406 1 97.31 187 SER B O 1
ATOM 4786 N N . LEU B 1 188 ? -4.133 0.117 -19.75 1 96.19 188 LEU B N 1
ATOM 4787 C CA . LEU B 1 188 ? -4.402 1.548 -19.641 1 96.19 188 LEU B CA 1
ATOM 4788 C C . LEU B 1 188 ? -3.166 2.303 -19.172 1 96.19 188 LEU B C 1
ATOM 4790 O O . LEU B 1 188 ? -2.82 3.348 -19.719 1 96.19 188 LEU B O 1
ATOM 4794 N N . ALA B 1 189 ? -2.516 1.783 -18.125 1 94.19 189 ALA B N 1
ATOM 4795 C CA . ALA B 1 189 ? -1.352 2.443 -17.547 1 94.19 189 ALA B CA 1
ATOM 4796 C C . ALA B 1 189 ? -0.209 2.533 -18.547 1 94.19 189 ALA B C 1
ATOM 4798 O O . ALA B 1 189 ? 0.591 3.471 -18.516 1 94.19 189 ALA B O 1
ATOM 4799 N N . HIS B 1 190 ? -0.154 1.597 -19.469 1 94.5 190 HIS B N 1
ATOM 4800 C CA . HIS B 1 190 ? 0.921 1.56 -20.453 1 94.5 190 HIS B CA 1
ATOM 4801 C C . HIS B 1 190 ? 0.468 2.145 -21.781 1 94.5 190 HIS B C 1
ATOM 4803 O O . HIS B 1 190 ? 1.21 2.105 -22.766 1 94.5 190 HIS B O 1
ATOM 4809 N N . ASN B 1 191 ? -0.714 2.619 -21.844 1 94.19 191 ASN B N 1
ATOM 4810 C CA . ASN B 1 191 ? -1.281 3.189 -23.062 1 94.19 191 ASN B CA 1
ATOM 4811 C C . ASN B 1 191 ? -1.117 2.246 -24.25 1 94.19 191 ASN B C 1
ATOM 4813 O O . ASN B 1 191 ? -0.588 2.639 -25.297 1 94.19 191 ASN B O 1
ATOM 4817 N N . THR B 1 192 ? -1.538 1 -24.062 1 96.44 192 THR B N 1
ATOM 4818 C CA . THR B 1 192 ? -1.394 -0.015 -25.094 1 96.44 192 THR B CA 1
ATOM 4819 C C . THR B 1 192 ? -2.695 -0.788 -25.281 1 96.44 192 THR B C 1
ATOM 4821 O O . THR B 1 192 ? -3.537 -0.823 -24.375 1 96.44 192 THR B O 1
ATOM 4824 N N . THR B 1 193 ? -2.828 -1.326 -26.469 1 96.12 193 THR B N 1
ATOM 4825 C CA . THR B 1 193 ? -3.969 -2.189 -26.75 1 96.12 193 THR B CA 1
ATOM 4826 C C . THR B 1 193 ? -3.59 -3.658 -26.578 1 96.12 193 THR B C 1
ATOM 4828 O O . THR B 1 193 ? -4.418 -4.547 -26.797 1 96.12 193 THR B O 1
ATOM 4831 N N . GLN B 1 194 ? -2.391 -3.855 -26.188 1 95.88 194 GLN B N 1
ATOM 4832 C CA . GLN B 1 194 ? -1.915 -5.219 -25.984 1 95.88 194 GLN B CA 1
ATOM 4833 C C . GLN B 1 194 ? -2.254 -5.711 -24.578 1 95.88 194 GLN B C 1
ATOM 4835 O O . GLN B 1 194 ? -2.334 -4.918 -23.641 1 95.88 194 GLN B O 1
ATOM 4840 N N . ASP B 1 195 ? -2.463 -7.027 -24.531 1 95.69 195 ASP B N 1
ATOM 4841 C CA . ASP B 1 195 ? -2.49 -7.629 -23.203 1 95.69 195 ASP B CA 1
ATOM 4842 C C . ASP B 1 195 ? -1.08 -7.758 -22.625 1 95.69 195 ASP B C 1
ATOM 4844 O O . ASP B 1 195 ? -0.094 -7.562 -23.344 1 95.69 195 ASP B O 1
ATOM 4848 N N . LEU B 1 196 ? -0.954 -8.125 -21.344 1 94.75 196 LEU B N 1
ATOM 4849 C CA . LEU B 1 196 ? 0.307 -8.156 -20.609 1 94.75 196 LEU B CA 1
ATOM 4850 C C . LEU B 1 196 ? 1.341 -9.008 -21.344 1 94.75 196 LEU B C 1
ATOM 4852 O O . LEU B 1 196 ? 2.459 -8.547 -21.594 1 94.75 196 LEU B O 1
ATOM 4856 N N . PHE B 1 197 ? 0.987 -10.203 -21.734 1 91.44 197 PHE B N 1
ATOM 4857 C CA . PHE B 1 197 ? 1.966 -11.141 -22.266 1 91.44 197 PHE B CA 1
ATOM 4858 C C . PHE B 1 197 ? 2.352 -10.758 -23.688 1 91.44 197 PHE B C 1
ATOM 4860 O O . PHE B 1 197 ? 3.496 -10.961 -24.109 1 91.44 197 PHE B O 1
ATOM 4867 N N . SER B 1 198 ? 1.388 -10.25 -24.484 1 92.19 198 SER B N 1
ATOM 4868 C CA . SER B 1 198 ? 1.727 -9.695 -25.781 1 92.19 198 SER B CA 1
ATOM 4869 C C . SER B 1 198 ? 2.684 -8.516 -25.656 1 92.19 198 SER B C 1
ATOM 4871 O O . SER B 1 198 ? 3.625 -8.383 -26.438 1 92.19 198 SER B O 1
ATOM 4873 N N . TYR B 1 199 ? 2.387 -7.68 -24.688 1 94.12 199 TYR B N 1
ATOM 4874 C CA . TYR B 1 199 ? 3.264 -6.547 -24.422 1 94.12 199 TYR B CA 1
ATOM 4875 C C . TYR B 1 199 ? 4.668 -7.02 -24.062 1 94.12 199 TYR B C 1
ATOM 4877 O O . TYR B 1 199 ? 5.656 -6.508 -24.594 1 94.12 199 TYR B O 1
ATOM 4885 N N . LEU B 1 200 ? 4.785 -7.984 -23.188 1 89.88 200 LEU B N 1
ATOM 4886 C CA . LEU B 1 200 ? 6.078 -8.5 -22.75 1 89.88 200 LEU B CA 1
ATOM 4887 C C . LEU B 1 200 ? 6.824 -9.148 -23.906 1 89.88 200 LEU B C 1
ATOM 4889 O O . LEU B 1 200 ? 8.047 -9.016 -24.016 1 89.88 200 LEU B O 1
ATOM 4893 N N . ARG B 1 201 ? 6.121 -9.773 -24.766 1 86.69 201 ARG B N 1
ATOM 4894 C CA . ARG B 1 201 ? 6.738 -10.398 -25.938 1 86.69 201 ARG B CA 1
ATOM 4895 C C . ARG B 1 201 ? 7.395 -9.359 -26.844 1 86.69 201 ARG B C 1
ATOM 4897 O O . ARG B 1 201 ? 8.438 -9.625 -27.438 1 86.69 201 ARG B O 1
ATOM 4904 N N . SER B 1 202 ? 6.793 -8.273 -26.906 1 91.19 202 SER B N 1
ATOM 4905 C CA . SER B 1 202 ? 7.316 -7.223 -27.781 1 91.19 202 SER B CA 1
ATOM 4906 C C . SER B 1 202 ? 8.375 -6.391 -27.062 1 91.19 202 SER B C 1
ATOM 4908 O O . SER B 1 202 ? 8.984 -5.504 -27.656 1 91.19 202 SER B O 1
ATOM 4910 N N . HIS B 1 203 ? 8.617 -6.688 -25.844 1 91.62 203 HIS B N 1
ATOM 4911 C CA . HIS B 1 203 ? 9.625 -6.008 -25.031 1 91.62 203 HIS B CA 1
ATOM 4912 C C . HIS B 1 203 ? 10.523 -7.012 -24.312 1 91.62 203 HIS B C 1
ATOM 4914 O O . HIS B 1 203 ? 10.367 -7.238 -23.109 1 91.62 203 HIS B O 1
ATOM 4920 N N . PRO B 1 204 ? 11.508 -7.516 -24.938 1 87.12 204 PRO B N 1
ATOM 4921 C CA . PRO B 1 204 ? 12.297 -8.633 -24.438 1 87.12 204 PRO B CA 1
ATOM 4922 C C . PRO B 1 204 ? 12.93 -8.344 -23.078 1 87.12 204 PRO B C 1
ATOM 4924 O O . PRO B 1 204 ? 12.969 -9.219 -22.203 1 87.12 204 PRO B O 1
ATOM 4927 N N . ALA B 1 205 ? 13.43 -7.105 -22.922 1 88.06 205 ALA B N 1
ATOM 4928 C CA . ALA B 1 205 ? 14.047 -6.762 -21.641 1 88.06 205 ALA B CA 1
ATOM 4929 C C . ALA B 1 205 ? 13.023 -6.84 -20.516 1 88.06 205 ALA B C 1
ATOM 4931 O O . ALA B 1 205 ? 13.344 -7.312 -19.422 1 88.06 205 ALA B O 1
ATOM 4932 N N . LYS B 1 206 ? 11.844 -6.41 -20.797 1 90.5 206 LYS B N 1
ATOM 4933 C CA . LYS B 1 206 ? 10.773 -6.461 -19.797 1 90.5 206 LYS B CA 1
ATOM 4934 C C . LYS B 1 206 ? 10.328 -7.898 -19.547 1 90.5 206 LYS B C 1
ATOM 4936 O O . LYS B 1 206 ? 9.969 -8.25 -18.422 1 90.5 206 LYS B O 1
ATOM 4941 N N . SER B 1 207 ? 10.32 -8.641 -20.578 1 87.5 207 SER B N 1
ATOM 4942 C CA . SER B 1 207 ? 9.969 -10.055 -20.453 1 87.5 207 SER B CA 1
ATOM 4943 C C . SER B 1 207 ? 10.953 -10.781 -19.531 1 87.5 207 SER B C 1
ATOM 4945 O O . SER B 1 207 ? 10.539 -11.562 -18.672 1 87.5 207 SER B O 1
ATOM 4947 N N . LYS B 1 208 ? 12.188 -10.547 -19.734 1 84.19 208 LYS B N 1
ATOM 4948 C CA . LYS B 1 208 ? 13.219 -11.148 -18.891 1 84.19 208 LYS B CA 1
ATOM 4949 C C . LYS B 1 208 ? 13.055 -10.742 -17.438 1 84.19 208 LYS B C 1
ATOM 4951 O O . LYS B 1 208 ? 13.156 -11.578 -16.531 1 84.19 208 LYS B O 1
ATOM 4956 N N . GLN B 1 209 ? 12.812 -9.5 -17.25 1 88.44 209 GLN B N 1
ATOM 4957 C CA . GLN B 1 209 ? 12.594 -9.016 -15.898 1 88.44 209 GLN B CA 1
ATOM 4958 C C . GLN B 1 209 ? 11.383 -9.695 -15.258 1 88.44 209 GLN B C 1
ATOM 4960 O O . GLN B 1 209 ? 11.422 -10.055 -14.078 1 88.44 209 GLN B O 1
ATOM 4965 N N . PHE B 1 210 ? 10.375 -9.812 -16 1 88.12 210 PHE B N 1
ATOM 4966 C CA . PHE B 1 210 ? 9.164 -10.445 -15.5 1 88.12 210 PHE B CA 1
ATOM 4967 C C . PHE B 1 210 ? 9.445 -11.867 -15.031 1 88.12 210 PHE B C 1
ATOM 4969 O O . PHE B 1 210 ? 9.047 -12.258 -13.93 1 88.12 210 PHE B O 1
ATOM 4976 N N . THR B 1 211 ? 10.141 -12.578 -15.758 1 79.5 211 THR B N 1
ATOM 4977 C CA . THR B 1 211 ? 10.469 -13.961 -15.445 1 79.5 211 THR B CA 1
ATOM 4978 C C . THR B 1 211 ? 11.289 -14.047 -14.156 1 79.5 211 THR B C 1
ATOM 4980 O O . THR B 1 211 ? 11.008 -14.875 -13.289 1 79.5 211 THR B O 1
ATOM 4983 N N . GLU B 1 212 ? 12.242 -13.227 -14.031 1 82.25 212 GLU B N 1
ATOM 4984 C CA . GLU B 1 212 ? 13.086 -13.195 -12.844 1 82.25 212 GLU B CA 1
ATOM 4985 C C . GLU B 1 212 ? 12.305 -12.711 -11.625 1 82.25 212 GLU B C 1
ATOM 4987 O O . GLU B 1 212 ? 12.484 -13.227 -10.516 1 82.25 212 GLU B O 1
ATOM 4992 N N . ALA B 1 213 ? 11.438 -11.781 -11.883 1 85.12 213 ALA B N 1
ATOM 4993 C CA . ALA B 1 213 ? 10.625 -11.234 -10.805 1 85.12 213 ALA B CA 1
ATOM 4994 C C . ALA B 1 213 ? 9.703 -12.305 -10.219 1 85.12 213 ALA B C 1
ATOM 4996 O O . ALA B 1 213 ? 9.43 -12.305 -9.016 1 85.12 213 ALA B O 1
ATOM 4997 N N . MET B 1 214 ? 9.172 -13.125 -11.047 1 79.44 214 MET B N 1
ATOM 4998 C CA . MET B 1 214 ? 8.289 -14.188 -10.57 1 79.44 214 MET B CA 1
ATOM 4999 C C . MET B 1 214 ? 9.016 -15.094 -9.578 1 79.44 214 MET B C 1
ATOM 5001 O O . MET B 1 214 ? 8.414 -15.586 -8.625 1 79.44 214 MET B O 1
ATOM 5005 N N . LYS B 1 215 ? 10.328 -15.266 -9.781 1 76.38 215 LYS B N 1
ATOM 5006 C CA . LYS B 1 215 ? 11.133 -16.031 -8.836 1 76.38 215 LYS B CA 1
ATOM 5007 C C . LYS B 1 215 ? 11.219 -15.328 -7.488 1 76.38 215 LYS B C 1
ATOM 5009 O O . LYS B 1 215 ? 11.242 -15.977 -6.441 1 76.38 215 LYS B O 1
ATOM 5014 N N . PHE B 1 216 ? 11.266 -14.031 -7.57 1 74.81 216 PHE B N 1
ATOM 5015 C CA . PHE B 1 216 ? 11.312 -13.219 -6.363 1 74.81 216 PHE B CA 1
ATOM 5016 C C . PHE B 1 216 ? 10.016 -13.352 -5.57 1 74.81 216 PHE B C 1
ATOM 5018 O O . PHE B 1 216 ? 10.047 -13.508 -4.348 1 74.81 216 PHE B O 1
ATOM 5025 N N . TYR B 1 217 ? 8.891 -13.328 -6.191 1 73.75 217 TYR B N 1
ATOM 5026 C CA . TYR B 1 217 ? 7.594 -13.281 -5.535 1 73.75 217 TYR B CA 1
ATOM 5027 C C . TYR B 1 217 ? 7.18 -14.664 -5.047 1 73.75 217 TYR B C 1
ATOM 5029 O O . TYR B 1 217 ? 6.387 -14.789 -4.109 1 73.75 217 TYR B O 1
ATOM 5037 N N . THR B 1 218 ? 7.715 -15.703 -5.59 1 71.62 218 THR B N 1
ATOM 5038 C CA . THR B 1 218 ? 7.293 -17.062 -5.227 1 71.62 218 THR B CA 1
ATOM 5039 C C . THR B 1 218 ? 8.398 -17.781 -4.465 1 71.62 218 THR B C 1
ATOM 5041 O O . THR B 1 218 ? 8.125 -18.688 -3.672 1 71.62 218 THR B O 1
ATOM 5044 N N . GLY B 1 219 ? 9.57 -17.344 -4.633 1 65.25 219 GLY B N 1
ATOM 5045 C CA . GLY B 1 219 ? 10.734 -18.031 -4.094 1 65.25 219 GLY B CA 1
ATOM 5046 C C . GLY B 1 219 ? 10.742 -18.094 -2.578 1 65.25 219 GLY B C 1
ATOM 5047 O O . GLY B 1 219 ? 10.938 -19.156 -1.999 1 65.25 219 GLY B O 1
ATOM 5048 N N . PRO B 1 220 ? 10.414 -17 -2 1 63.12 220 PRO B N 1
ATOM 5049 C CA . PRO B 1 220 ? 10.5 -16.984 -0.539 1 63.12 220 PRO B CA 1
ATOM 5050 C C . PRO B 1 220 ? 9.359 -17.734 0.131 1 63.12 220 PRO B C 1
ATOM 5052 O O . PRO B 1 220 ? 9.359 -17.906 1.353 1 63.12 220 PRO B O 1
ATOM 5055 N N . ILE B 1 221 ? 8.461 -18.25 -0.654 1 72.88 221 ILE B N 1
ATOM 5056 C CA . ILE B 1 221 ? 7.316 -18.953 -0.083 1 72.88 221 ILE B CA 1
ATOM 5057 C C . ILE B 1 221 ? 7.465 -20.453 -0.319 1 72.88 221 ILE B C 1
ATOM 5059 O O . ILE B 1 221 ? 7.117 -20.953 -1.39 1 72.88 221 ILE B O 1
ATOM 5063 N N . PRO B 1 222 ? 7.891 -21.141 0.678 1 73.81 222 PRO B N 1
ATOM 5064 C CA . PRO B 1 222 ? 8.141 -22.578 0.524 1 73.81 222 PRO B CA 1
ATOM 5065 C C . PRO B 1 222 ? 6.918 -23.344 0.036 1 73.81 222 PRO B C 1
ATOM 5067 O O . PRO B 1 222 ? 7.055 -24.344 -0.672 1 73.81 222 PRO B O 1
ATOM 5070 N N . ALA B 1 223 ? 5.824 -22.828 0.333 1 81.12 223 ALA B N 1
ATOM 5071 C CA . ALA B 1 223 ? 4.578 -23.516 0.02 1 81.12 223 ALA B CA 1
ATOM 5072 C C . ALA B 1 223 ? 4.336 -23.562 -1.485 1 81.12 223 ALA B C 1
ATOM 5074 O O . ALA B 1 223 ? 3.516 -24.344 -1.969 1 81.12 223 ALA B O 1
ATOM 5075 N N . TYR B 1 224 ? 5.121 -22.797 -2.205 1 86.44 224 TYR B N 1
ATOM 5076 C CA . TYR B 1 224 ? 4.949 -22.75 -3.654 1 86.44 224 TYR B CA 1
ATOM 5077 C C . TYR B 1 224 ? 5.918 -23.703 -4.344 1 86.44 224 TYR B C 1
ATOM 5079 O O . TYR B 1 224 ? 5.918 -23.812 -5.574 1 86.44 224 TYR B O 1
ATOM 5087 N N . SER B 1 225 ? 6.688 -24.438 -3.621 1 86.88 225 SER B N 1
ATOM 5088 C CA . SER B 1 225 ? 7.68 -25.344 -4.18 1 86.88 225 SER B CA 1
ATOM 5089 C C . SER B 1 225 ? 7.031 -26.375 -5.105 1 86.88 225 SER B C 1
ATOM 5091 O O . SER B 1 225 ? 6.012 -26.969 -4.758 1 86.88 225 SER B O 1
ATOM 5093 N N . PRO B 1 226 ? 7.699 -26.562 -6.277 1 91.31 226 PRO B N 1
ATOM 5094 C CA . PRO B 1 226 ? 7.18 -27.609 -7.172 1 91.31 226 PRO B CA 1
ATOM 5095 C C . PRO B 1 226 ? 7.273 -29 -6.57 1 91.31 226 PRO B C 1
ATOM 5097 O O . PRO B 1 226 ? 6.645 -29.938 -7.074 1 91.31 226 PRO B O 1
ATOM 5100 N N . ASN B 1 227 ? 7.984 -29.094 -5.492 1 91.25 227 ASN B N 1
ATOM 5101 C CA . ASN B 1 227 ? 8.109 -30.391 -4.832 1 91.25 227 ASN B CA 1
ATOM 5102 C C . ASN B 1 227 ? 6.75 -30.922 -4.375 1 91.25 227 ASN B C 1
ATOM 5104 O O . ASN B 1 227 ? 6.52 -32.125 -4.363 1 91.25 227 ASN B O 1
ATOM 5108 N N . PHE B 1 228 ? 5.895 -30.016 -4.059 1 92.5 228 PHE B N 1
ATOM 5109 C CA . PHE B 1 228 ? 4.57 -30.422 -3.607 1 92.5 228 PHE B CA 1
ATOM 5110 C C . PHE B 1 228 ? 3.785 -31.062 -4.746 1 92.5 228 PHE B C 1
ATOM 5112 O O . PHE B 1 228 ? 2.967 -31.953 -4.512 1 92.5 228 PHE B O 1
ATOM 5119 N N . LEU B 1 229 ? 4.062 -30.641 -5.941 1 95.88 229 LEU B N 1
ATOM 5120 C CA . LEU B 1 229 ? 3.453 -31.266 -7.105 1 95.88 229 LEU B CA 1
ATOM 5121 C C . LEU B 1 229 ? 4.102 -32.625 -7.395 1 95.88 229 LEU B C 1
ATOM 5123 O O . LEU B 1 229 ? 3.412 -33.594 -7.695 1 95.88 229 LEU B O 1
ATOM 5127 N N . ILE B 1 230 ? 5.434 -32.688 -7.293 1 95.31 230 ILE B N 1
ATOM 5128 C CA . ILE B 1 230 ? 6.199 -33.875 -7.602 1 95.31 230 ILE B CA 1
ATOM 5129 C C . ILE B 1 230 ? 5.812 -35 -6.633 1 95.31 230 ILE B C 1
ATOM 5131 O O . ILE B 1 230 ? 5.609 -36.156 -7.043 1 95.31 230 ILE B O 1
ATOM 5135 N N . MET B 1 231 ? 5.602 -34.594 -5.43 1 94.06 231 MET B N 1
ATOM 5136 C CA . MET B 1 231 ? 5.34 -35.594 -4.398 1 94.06 231 MET B CA 1
ATOM 5137 C C . MET B 1 231 ? 3.842 -35.812 -4.199 1 94.06 231 MET B C 1
ATOM 5139 O O . MET B 1 231 ? 3.41 -36.844 -3.689 1 94.06 231 MET B O 1
ATOM 5143 N N . GLY B 1 232 ? 3.111 -34.812 -4.543 1 95.38 232 GLY B N 1
ATOM 5144 C CA . GLY B 1 232 ? 1.701 -34.781 -4.191 1 95.38 232 GLY B CA 1
ATOM 5145 C C . GLY B 1 232 ? 0.807 -35.344 -5.285 1 95.38 232 GLY B C 1
ATOM 5146 O O . GLY B 1 232 ? -0.391 -35.531 -5.078 1 95.38 232 GLY B O 1
ATOM 5147 N N . TYR B 1 233 ? 1.274 -35.531 -6.395 1 95.88 233 TYR B N 1
ATOM 5148 C CA . TYR B 1 233 ? 0.541 -36.156 -7.5 1 95.88 233 TYR B CA 1
ATOM 5149 C C . TYR B 1 233 ? 0.993 -37.594 -7.734 1 95.88 233 TYR B C 1
ATOM 5151 O O . TYR B 1 233 ? 2.178 -37.906 -7.605 1 95.88 233 TYR B O 1
ATOM 5159 N N . PRO B 1 234 ? 0.123 -38.5 -8.062 1 93.81 234 PRO B N 1
ATOM 5160 C CA . PRO B 1 234 ? 0.484 -39.938 -8.242 1 93.81 234 PRO B CA 1
ATOM 5161 C C . PRO B 1 234 ? 1.107 -40.219 -9.609 1 93.81 234 PRO B C 1
ATOM 5163 O O . PRO B 1 234 ? 0.546 -40.969 -10.398 1 93.81 234 PRO B O 1
ATOM 5166 N N . TRP B 1 235 ? 2.244 -39.688 -9.758 1 92.81 235 TRP B N 1
ATOM 5167 C CA . TRP B 1 235 ? 2.973 -39.906 -11.008 1 92.81 235 TRP B CA 1
ATOM 5168 C C . TRP B 1 235 ? 3.25 -41.375 -11.242 1 92.81 235 TRP B C 1
ATOM 5170 O O . TRP B 1 235 ? 3.344 -41.812 -12.391 1 92.81 235 TRP B O 1
ATOM 5180 N N . ASP B 1 236 ? 3.334 -42.125 -10.219 1 87.5 236 ASP B N 1
ATOM 5181 C CA . ASP B 1 236 ? 3.668 -43.562 -10.281 1 87.5 236 ASP B CA 1
ATOM 5182 C C . ASP B 1 236 ? 2.514 -44.375 -10.875 1 87.5 236 ASP B C 1
ATOM 5184 O O . ASP B 1 236 ? 2.693 -45.531 -11.258 1 87.5 236 ASP B O 1
ATOM 5188 N N . ALA B 1 237 ? 1.422 -43.75 -10.914 1 89.12 237 ALA B N 1
ATOM 5189 C CA . ALA B 1 237 ? 0.267 -44.406 -11.508 1 89.12 237 ALA B CA 1
ATOM 5190 C C . ALA B 1 237 ? 0.347 -44.406 -13.031 1 89.12 237 ALA B C 1
ATOM 5192 O O . ALA B 1 237 ? -0.377 -45.156 -13.703 1 89.12 237 ALA B O 1
ATOM 5193 N N . LEU B 1 238 ? 1.258 -43.625 -13.578 1 91.56 238 LEU B N 1
ATOM 5194 C CA . LEU B 1 238 ? 1.434 -43.562 -15.023 1 91.56 238 LEU B CA 1
ATOM 5195 C C . LEU B 1 238 ? 2.213 -44.781 -15.523 1 91.56 238 LEU B C 1
ATOM 5197 O O . LEU B 1 238 ? 3.141 -45.25 -14.859 1 91.56 238 LEU B O 1
ATOM 5201 N N . SER B 1 239 ? 1.873 -45.281 -16.625 1 90.81 239 SER B N 1
ATOM 5202 C CA . SER B 1 239 ? 2.555 -46.406 -17.219 1 90.81 239 SER B CA 1
ATOM 5203 C C . SER B 1 239 ? 3.922 -46.031 -17.766 1 90.81 239 SER B C 1
ATOM 5205 O O . SER B 1 239 ? 4.16 -44.844 -18.078 1 90.81 239 SER B O 1
ATOM 5207 N N . ALA B 1 240 ? 4.699 -47.031 -17.906 1 90.44 240 ALA B N 1
ATOM 5208 C CA . ALA B 1 240 ? 5.988 -46.812 -18.562 1 90.44 240 ALA B CA 1
ATOM 5209 C C . ALA B 1 240 ? 5.797 -46.281 -19.984 1 90.44 240 ALA B C 1
ATOM 5211 O O . ALA B 1 240 ? 4.941 -46.781 -20.719 1 90.44 240 ALA B O 1
ATOM 5212 N N . GLY B 1 241 ? 6.5 -45.281 -20.25 1 91.19 241 GLY B N 1
ATOM 5213 C CA . GLY B 1 241 ? 6.414 -44.75 -21.594 1 91.19 241 GLY B CA 1
ATOM 5214 C C . GLY B 1 241 ? 5.387 -43.625 -21.703 1 91.19 241 GLY B C 1
ATOM 5215 O O . GLY B 1 241 ? 5.203 -43.062 -22.781 1 91.19 241 GLY B O 1
ATOM 5216 N N . SER B 1 242 ? 4.77 -43.312 -20.594 1 95.12 242 SER B N 1
ATOM 5217 C CA . SER B 1 242 ? 3.779 -42.25 -20.594 1 95.12 242 SER B CA 1
ATOM 5218 C C . SER B 1 242 ? 4.414 -40.906 -20.969 1 95.12 242 SER B C 1
ATOM 5220 O O . SER B 1 242 ? 5.594 -40.688 -20.688 1 95.12 242 SER B O 1
ATOM 5222 N N . VAL B 1 243 ? 3.611 -40.062 -21.625 1 96.81 243 VAL B N 1
ATOM 5223 C CA . VAL B 1 243 ? 4.047 -38.75 -22.047 1 96.81 243 VAL B CA 1
ATOM 5224 C C . VAL B 1 243 ? 3.295 -37.688 -21.25 1 96.81 243 VAL B C 1
ATOM 5226 O O . VAL B 1 243 ? 2.07 -37.75 -21.125 1 96.81 243 VAL B O 1
ATOM 5229 N N . VAL B 1 244 ? 4.051 -36.781 -20.656 1 97.69 244 VAL B N 1
ATOM 5230 C CA . VAL B 1 244 ? 3.518 -35.594 -19.969 1 97.69 244 VAL B CA 1
ATOM 5231 C C . VAL B 1 244 ? 3.83 -34.344 -20.781 1 97.69 244 VAL B C 1
ATOM 5233 O O . VAL B 1 244 ? 4.98 -34.094 -21.156 1 97.69 244 VAL B O 1
ATOM 5236 N N . VAL B 1 245 ? 2.822 -33.594 -21.109 1 98.31 245 VAL B N 1
ATOM 5237 C CA . VAL B 1 245 ? 3.027 -32.281 -21.75 1 98.31 245 VAL B CA 1
ATOM 5238 C C . VAL B 1 245 ? 2.869 -31.172 -20.719 1 98.31 245 VAL B C 1
ATOM 5240 O O . VAL B 1 245 ? 1.805 -31.031 -20.109 1 98.31 245 VAL B O 1
ATOM 5243 N N . ASP B 1 246 ? 3.889 -30.453 -20.438 1 97.81 246 ASP B N 1
ATOM 5244 C CA . ASP B 1 246 ? 3.879 -29.281 -19.562 1 97.81 246 ASP B CA 1
ATOM 5245 C C . ASP B 1 246 ? 3.629 -28 -20.375 1 97.81 246 ASP B C 1
ATOM 5247 O O . ASP B 1 246 ? 4.555 -27.453 -20.969 1 97.81 246 ASP B O 1
ATOM 5251 N N . LEU B 1 247 ? 2.395 -27.547 -20.328 1 97.94 247 LEU B N 1
ATOM 5252 C CA . LEU B 1 247 ? 2.006 -26.375 -21.109 1 97.94 247 LEU B CA 1
ATOM 5253 C C . LEU B 1 247 ? 2.336 -25.094 -20.359 1 97.94 247 LEU B C 1
ATOM 5255 O O . LEU B 1 247 ? 1.959 -24.938 -19.203 1 97.94 247 LEU B O 1
ATOM 5259 N N . GLY B 1 248 ? 2.992 -24.156 -21.078 1 94.12 248 GLY B N 1
ATOM 5260 C CA . GLY B 1 248 ? 3.514 -22.969 -20.406 1 94.12 248 GLY B CA 1
ATOM 5261 C C . GLY B 1 248 ? 4.652 -23.266 -19.453 1 94.12 248 GLY B C 1
ATOM 5262 O O . GLY B 1 248 ? 4.738 -22.672 -18.375 1 94.12 248 GLY B O 1
ATOM 5263 N N . GLY B 1 249 ? 5.484 -24.172 -19.797 1 91.56 249 GLY B N 1
ATOM 5264 C CA . GLY B 1 249 ? 6.469 -24.734 -18.891 1 91.56 249 GLY B CA 1
ATOM 5265 C C . GLY B 1 249 ? 7.75 -23.922 -18.828 1 91.56 249 GLY B C 1
ATOM 5266 O O . GLY B 1 249 ? 8.641 -24.219 -18.031 1 91.56 249 GLY B O 1
ATOM 5267 N N . ALA B 1 250 ? 7.859 -22.922 -19.625 1 86.69 250 ALA B N 1
ATOM 5268 C CA . ALA B 1 250 ? 8.984 -21.984 -19.625 1 86.69 250 ALA B CA 1
ATOM 5269 C C . ALA B 1 250 ? 10.312 -22.734 -19.781 1 86.69 250 ALA B C 1
ATOM 5271 O O . ALA B 1 250 ? 10.484 -23.5 -20.734 1 86.69 250 ALA B O 1
ATOM 5272 N N . ASP B 1 251 ? 11.195 -22.641 -18.797 1 82.06 251 ASP B N 1
ATOM 5273 C CA . ASP B 1 251 ? 12.539 -23.188 -18.953 1 82.06 251 ASP B CA 1
ATOM 5274 C C . ASP B 1 251 ? 12.562 -24.688 -18.656 1 82.06 251 ASP B C 1
ATOM 5276 O O . ASP B 1 251 ? 13.617 -25.312 -18.703 1 82.06 251 ASP B O 1
ATOM 5280 N N . GLY B 1 252 ? 11.492 -25.25 -18.266 1 88.75 252 GLY B N 1
ATOM 5281 C CA . GLY B 1 252 ? 11.359 -26.688 -18.109 1 88.75 252 GLY B CA 1
ATOM 5282 C C . GLY B 1 252 ? 11.781 -27.188 -16.75 1 88.75 252 GLY B C 1
ATOM 5283 O O . GLY B 1 252 ? 11.953 -28.391 -16.547 1 88.75 252 GLY B O 1
ATOM 5284 N N . HIS B 1 253 ? 11.891 -26.266 -15.805 1 86.81 253 HIS B N 1
ATOM 5285 C CA . HIS B 1 253 ? 12.32 -26.641 -14.461 1 86.81 253 HIS B CA 1
ATOM 5286 C C . HIS B 1 253 ? 11.398 -27.703 -13.859 1 86.81 253 HIS B C 1
ATOM 5288 O O . HIS B 1 253 ? 11.867 -28.734 -13.383 1 86.81 253 HIS B O 1
ATOM 5294 N N . VAL B 1 254 ? 10.156 -27.516 -13.938 1 92.25 254 VAL B N 1
ATOM 5295 C CA . VAL B 1 254 ? 9.188 -28.453 -13.367 1 92.25 254 VAL B CA 1
ATOM 5296 C C . VAL B 1 254 ? 9.18 -29.734 -14.188 1 92.25 254 VAL B C 1
ATOM 5298 O O . VAL B 1 254 ? 9.109 -30.844 -13.633 1 92.25 254 VAL B O 1
ATOM 5301 N N . GLY B 1 255 ? 9.25 -29.609 -15.508 1 93.31 255 GLY B N 1
ATOM 5302 C CA . GLY B 1 255 ? 9.336 -30.781 -16.375 1 93.31 255 GLY B CA 1
ATOM 5303 C C . GLY B 1 255 ? 10.5 -31.688 -16.031 1 93.31 255 GLY B C 1
ATOM 5304 O O . GLY B 1 255 ? 10.352 -32.906 -15.992 1 93.31 255 GLY B O 1
ATOM 5305 N N . ARG B 1 256 ? 11.609 -31.062 -15.758 1 91.75 256 ARG B N 1
ATOM 5306 C CA . ARG B 1 256 ? 12.797 -31.828 -15.391 1 91.75 256 ARG B CA 1
ATOM 5307 C C . ARG B 1 256 ? 12.602 -32.531 -14.055 1 91.75 256 ARG B C 1
ATOM 5309 O O . ARG B 1 256 ? 13 -33.688 -13.891 1 91.75 256 ARG B O 1
ATOM 5316 N N . MET B 1 257 ? 12.008 -31.859 -13.133 1 92.5 257 MET B N 1
ATOM 5317 C CA . MET B 1 257 ? 11.75 -32.438 -11.828 1 92.5 257 MET B CA 1
ATOM 5318 C C . MET B 1 257 ? 10.82 -33.656 -11.945 1 92.5 257 MET B C 1
ATOM 5320 O O . MET B 1 257 ? 11.023 -34.656 -11.281 1 92.5 257 MET B O 1
ATOM 5324 N N . ILE B 1 258 ? 9.867 -33.562 -12.805 1 94.25 258 ILE B N 1
ATOM 5325 C CA . ILE B 1 258 ? 8.938 -34.656 -13.031 1 94.25 258 ILE B CA 1
ATOM 5326 C C . ILE B 1 258 ? 9.68 -35.844 -13.648 1 94.25 258 ILE B C 1
ATOM 5328 O O . ILE B 1 258 ? 9.531 -36.969 -13.188 1 94.25 258 ILE B O 1
ATOM 5332 N N . ALA B 1 259 ? 10.477 -35.531 -14.633 1 92.44 259 ALA B N 1
ATOM 5333 C CA . ALA B 1 259 ? 11.234 -36.594 -15.32 1 92.44 259 ALA B CA 1
ATOM 5334 C C . ALA B 1 259 ? 12.219 -37.281 -14.375 1 92.44 259 ALA B C 1
ATOM 5336 O O . ALA B 1 259 ? 12.406 -38.5 -14.438 1 92.44 259 ALA B O 1
ATOM 5337 N N . ASP B 1 260 ? 12.812 -36.469 -13.555 1 90.12 260 ASP B N 1
ATOM 5338 C CA . ASP B 1 260 ? 13.789 -37 -12.609 1 90.12 260 ASP B CA 1
ATOM 5339 C C . ASP B 1 260 ? 13.125 -37.938 -11.586 1 90.12 260 ASP B C 1
ATOM 5341 O O . ASP B 1 260 ? 13.68 -38.969 -11.211 1 90.12 260 ASP B O 1
ATOM 5345 N N . ALA B 1 261 ? 12.023 -37.562 -11.188 1 89.31 261 ALA B N 1
ATOM 5346 C CA . ALA B 1 261 ? 11.312 -38.312 -10.156 1 89.31 261 ALA B CA 1
ATOM 5347 C C . ALA B 1 261 ? 10.641 -39.531 -10.75 1 89.31 261 ALA B C 1
ATOM 5349 O O . ALA B 1 261 ? 10.289 -40.469 -10.023 1 89.31 261 ALA B O 1
ATOM 5350 N N . ASN B 1 262 ? 10.484 -39.531 -12.102 1 89.25 262 ASN B N 1
ATOM 5351 C CA . ASN B 1 262 ? 9.805 -40.625 -12.797 1 89.25 262 ASN B CA 1
ATOM 5352 C C . ASN B 1 262 ? 10.586 -41.062 -14.031 1 89.25 262 ASN B C 1
ATOM 5354 O O . ASN B 1 262 ? 10.227 -40.719 -15.156 1 89.25 262 ASN B O 1
ATOM 5358 N N . PRO B 1 263 ? 11.383 -42 -13.844 1 85.12 263 PRO B N 1
ATOM 5359 C CA . PRO B 1 263 ? 12.328 -42.375 -14.914 1 85.12 263 PRO B CA 1
ATOM 5360 C C . PRO B 1 263 ? 11.633 -42.969 -16.125 1 85.12 263 PRO B C 1
ATOM 5362 O O . PRO B 1 263 ? 12.211 -43 -17.219 1 85.12 263 PRO B O 1
ATOM 5365 N N . GLU B 1 264 ? 10.508 -43.344 -16.031 1 87.5 264 GLU B N 1
ATOM 5366 C CA . GLU B 1 264 ? 9.867 -44.031 -17.156 1 87.5 264 GLU B CA 1
ATOM 5367 C C . GLU B 1 264 ? 8.93 -43.062 -17.906 1 87.5 264 GLU B C 1
ATOM 5369 O O . GLU B 1 264 ? 8.203 -43.5 -18.812 1 87.5 264 GLU B O 1
ATOM 5374 N N . VAL B 1 265 ? 8.945 -41.781 -17.594 1 91.31 265 VAL B N 1
ATOM 5375 C CA . VAL B 1 265 ? 8.047 -40.844 -18.234 1 91.31 265 VAL B CA 1
ATOM 5376 C C . VAL B 1 265 ? 8.859 -39.875 -19.094 1 91.31 265 VAL B C 1
ATOM 5378 O O . VAL B 1 265 ? 10.008 -39.562 -18.781 1 91.31 265 VAL B O 1
ATOM 5381 N N . THR B 1 266 ? 8.328 -39.562 -20.25 1 94.69 266 THR B N 1
ATOM 5382 C CA . THR B 1 266 ? 8.859 -38.5 -21.078 1 94.69 266 THR B CA 1
ATOM 5383 C C . THR B 1 266 ? 8.07 -37.188 -20.891 1 94.69 266 THR B C 1
ATOM 5385 O O . THR B 1 266 ? 6.84 -37.219 -20.797 1 94.69 266 THR B O 1
ATOM 5388 N N . VAL B 1 267 ? 8.773 -36.094 -20.75 1 96.56 267 VAL B N 1
ATOM 5389 C CA . VAL B 1 267 ? 8.117 -34.781 -20.547 1 96.56 267 VAL B CA 1
ATOM 5390 C C . VAL B 1 267 ? 8.391 -33.875 -21.75 1 96.56 267 VAL B C 1
ATOM 5392 O O . VAL B 1 267 ? 9.539 -33.719 -22.156 1 96.56 267 VAL B O 1
ATOM 5395 N N . ILE B 1 268 ? 7.375 -33.375 -22.344 1 96.94 268 ILE B N 1
ATOM 5396 C CA . ILE B 1 268 ? 7.469 -32.375 -23.391 1 96.94 268 ILE B CA 1
ATOM 5397 C C . ILE B 1 268 ? 7.055 -31.016 -22.828 1 96.94 268 ILE B C 1
ATOM 5399 O O . ILE B 1 268 ? 5.898 -30.812 -22.453 1 96.94 268 ILE B O 1
ATOM 5403 N N . VAL B 1 269 ? 7.98 -30.078 -22.797 1 96.19 269 VAL B N 1
ATOM 5404 C CA . VAL B 1 269 ? 7.715 -28.734 -22.297 1 96.19 269 VAL B CA 1
ATOM 5405 C C . VAL B 1 269 ? 7.332 -27.828 -23.469 1 96.19 269 VAL B C 1
ATOM 5407 O O . VAL B 1 269 ? 8.102 -27.672 -24.422 1 96.19 269 VAL B O 1
ATOM 5410 N N . GLN B 1 270 ? 6.145 -27.297 -23.375 1 96.5 270 GLN B N 1
ATOM 5411 C CA . GLN B 1 270 ? 5.656 -26.422 -24.422 1 96.5 270 GLN B CA 1
ATOM 5412 C C . GLN B 1 270 ? 5.566 -24.969 -23.922 1 96.5 270 GLN B C 1
ATOM 5414 O O . GLN B 1 270 ? 5.168 -24.734 -22.781 1 96.5 270 GLN B O 1
ATOM 5419 N N . ASP B 1 271 ? 5.949 -24.031 -24.688 1 92.62 271 ASP B N 1
ATOM 5420 C CA . ASP B 1 271 ? 5.801 -22.578 -24.5 1 92.62 271 ASP B CA 1
ATOM 5421 C C . ASP B 1 271 ? 5.883 -21.844 -25.828 1 92.62 271 ASP B C 1
ATOM 5423 O O . ASP B 1 271 ? 6.07 -22.453 -26.875 1 92.62 271 ASP B O 1
ATOM 5427 N N . LEU B 1 272 ? 5.633 -20.578 -25.797 1 89.19 272 LEU B N 1
ATOM 5428 C CA . LEU B 1 272 ? 5.699 -19.781 -27.016 1 89.19 272 LEU B CA 1
ATOM 5429 C C . LEU B 1 272 ? 7.07 -19.906 -27.672 1 89.19 272 LEU B C 1
ATOM 5431 O O . LEU B 1 272 ? 8.078 -20.094 -26.984 1 89.19 272 LEU B O 1
ATOM 5435 N N . GLY B 1 273 ? 7.113 -19.75 -28.969 1 85.81 273 GLY B N 1
ATOM 5436 C CA . GLY B 1 273 ? 8.336 -19.891 -29.734 1 85.81 273 GLY B CA 1
ATOM 5437 C C . GLY B 1 273 ? 9.461 -19.016 -29.219 1 85.81 273 GLY B C 1
ATOM 5438 O O . GLY B 1 273 ? 10.609 -19.469 -29.109 1 85.81 273 GLY B O 1
ATOM 5439 N N . SER B 1 274 ? 9.156 -17.844 -28.938 1 81.25 274 SER B N 1
ATOM 5440 C CA . SER B 1 274 ? 10.156 -16.891 -28.453 1 81.25 274 SER B CA 1
ATOM 5441 C C . SER B 1 274 ? 10.797 -17.375 -27.156 1 81.25 274 SER B C 1
ATOM 5443 O O . SER B 1 274 ? 11.992 -17.188 -26.938 1 81.25 274 SER B O 1
ATOM 5445 N N . VAL B 1 275 ? 10.031 -18.031 -26.344 1 80.5 275 VAL B N 1
ATOM 5446 C CA . VAL B 1 275 ? 10.516 -18.547 -25.078 1 80.5 275 VAL B CA 1
ATOM 5447 C C . VAL B 1 275 ? 11.414 -19.766 -25.312 1 80.5 275 VAL B C 1
ATOM 5449 O O . VAL B 1 275 ? 12.5 -19.859 -24.734 1 80.5 275 VAL B O 1
ATOM 5452 N N . VAL B 1 276 ? 10.992 -20.625 -26.125 1 83.62 276 VAL B N 1
ATOM 5453 C CA . VAL B 1 276 ? 11.742 -21.828 -26.422 1 83.62 276 VAL B CA 1
ATOM 5454 C C . VAL B 1 276 ? 13.078 -21.469 -27.062 1 83.62 276 VAL B C 1
ATOM 5456 O O . VAL B 1 276 ? 14.109 -22.062 -26.766 1 83.62 276 VAL B O 1
ATOM 5459 N N . GLU B 1 277 ? 13.008 -20.453 -27.922 1 82.25 277 GLU B N 1
ATOM 5460 C CA . GLU B 1 277 ? 14.227 -19.984 -28.562 1 82.25 277 GLU B CA 1
ATOM 5461 C C . GLU B 1 277 ? 15.211 -19.422 -27.547 1 82.25 277 GLU B C 1
ATOM 5463 O O . GLU B 1 277 ? 16.422 -19.641 -27.656 1 82.25 277 GLU B O 1
ATOM 5468 N N . GLU B 1 278 ? 14.656 -18.719 -26.656 1 76.56 278 GLU B N 1
ATOM 5469 C CA . GLU B 1 278 ? 15.508 -18.141 -25.625 1 76.56 278 GLU B CA 1
ATOM 5470 C C . GLU B 1 278 ? 16.188 -19.219 -24.797 1 76.56 278 GLU B C 1
ATOM 5472 O O . GLU B 1 278 ? 17.359 -19.078 -24.422 1 76.56 278 GLU B O 1
ATOM 5477 N N . ILE B 1 279 ? 15.508 -20.234 -24.484 1 77.62 279 ILE B N 1
ATOM 5478 C CA . ILE B 1 279 ? 16.031 -21.344 -23.688 1 77.62 279 ILE B CA 1
ATOM 5479 C C . ILE B 1 279 ? 17.125 -22.062 -24.484 1 77.62 279 ILE B C 1
ATOM 5481 O O . ILE B 1 279 ? 18.141 -22.469 -23.922 1 77.62 279 ILE B O 1
ATOM 5485 N N . GLU B 1 280 ? 16.875 -22.188 -25.719 1 76.75 280 GLU B N 1
ATOM 5486 C CA . GLU B 1 280 ? 17.859 -22.828 -26.578 1 76.75 280 GLU B CA 1
ATOM 5487 C C . GLU B 1 280 ? 19.156 -22 -26.672 1 76.75 280 GLU B C 1
ATOM 5489 O O . GLU B 1 280 ? 20.25 -22.547 -26.641 1 76.75 280 GLU B O 1
ATOM 5494 N N . VAL B 1 281 ? 18.922 -20.719 -26.734 1 73.94 281 VAL B N 1
ATOM 5495 C CA . VAL B 1 281 ? 20.078 -19.828 -26.812 1 73.94 281 VAL B CA 1
ATOM 5496 C C . VAL B 1 281 ? 20.875 -19.875 -25.5 1 73.94 281 VAL B C 1
ATOM 5498 O O . VAL B 1 281 ? 22.109 -19.906 -25.516 1 73.94 281 VAL B O 1
ATOM 5501 N N . GLU B 1 282 ? 20.172 -19.859 -24.453 1 72.12 282 GLU B N 1
ATOM 5502 C CA . GLU B 1 282 ? 20.844 -19.922 -23.156 1 72.12 282 GLU B CA 1
ATOM 5503 C C . GLU B 1 282 ? 21.578 -21.234 -22.969 1 72.12 282 GLU B C 1
ATOM 5505 O O . GLU B 1 282 ? 22.672 -21.281 -22.406 1 72.12 282 GLU B O 1
ATOM 5510 N N . ALA B 1 283 ? 21.016 -22.297 -23.328 1 70.56 283 ALA B N 1
ATOM 5511 C CA . ALA B 1 283 ? 21.641 -23.625 -23.234 1 70.56 283 ALA B CA 1
ATOM 5512 C C . ALA B 1 283 ? 22.891 -23.703 -24.094 1 70.56 283 ALA B C 1
ATOM 5514 O O . ALA B 1 283 ? 23.891 -24.297 -23.688 1 70.56 283 ALA B O 1
ATOM 5515 N N . GLU B 1 284 ? 22.812 -23.047 -25.188 1 66.88 284 GLU B N 1
ATOM 5516 C CA . GLU B 1 284 ? 23.984 -22.984 -26.062 1 66.88 284 GLU B CA 1
ATOM 5517 C C . GLU B 1 284 ? 25.078 -22.125 -25.453 1 66.88 284 GLU B C 1
ATOM 5519 O O . GLU B 1 284 ? 26.266 -22.484 -25.531 1 66.88 284 GLU B O 1
ATOM 5524 N N . ALA B 1 285 ? 24.625 -21 -24.891 1 61.06 285 ALA B N 1
ATOM 5525 C CA . ALA B 1 285 ? 25.594 -20.078 -24.281 1 61.06 285 ALA B CA 1
ATOM 5526 C C . ALA B 1 285 ? 26.297 -20.75 -23.109 1 61.06 285 ALA B C 1
ATOM 5528 O O . ALA B 1 285 ? 27.5 -20.562 -22.922 1 61.06 285 ALA B O 1
ATOM 5529 N N . GLU B 1 286 ? 25.641 -21.359 -22.328 1 57.66 286 GLU B N 1
ATOM 5530 C CA . GLU B 1 286 ? 26.203 -22.109 -21.203 1 57.66 286 GLU B CA 1
ATOM 5531 C C . GLU B 1 286 ? 27.125 -23.219 -21.688 1 57.66 286 GLU B C 1
ATOM 5533 O O . GLU B 1 286 ? 28.156 -23.5 -21.062 1 57.66 286 GLU B O 1
ATOM 5538 N N . ALA B 1 287 ? 26.859 -23.875 -22.75 1 58.12 287 ALA B N 1
ATOM 5539 C CA . ALA B 1 287 ? 27.703 -24.922 -23.359 1 58.12 287 ALA B CA 1
ATOM 5540 C C . ALA B 1 287 ? 28.984 -24.328 -23.922 1 58.12 287 ALA B C 1
ATOM 5542 O O . ALA B 1 287 ? 30.047 -24.969 -23.875 1 58.12 287 ALA B O 1
ATOM 5543 N N . GLY B 1 288 ? 28.875 -23.109 -24.391 1 53.94 288 GLY B N 1
ATOM 5544 C CA . GLY B 1 288 ? 30.031 -22.469 -24.984 1 53.94 288 GLY B CA 1
ATOM 5545 C C . GLY B 1 288 ? 31.031 -21.969 -23.953 1 53.94 288 GLY B C 1
ATOM 5546 O O . GLY B 1 288 ? 32.188 -21.703 -24.281 1 53.94 288 GLY B O 1
ATOM 5547 N N . THR B 1 289 ? 30.625 -21.156 -22.875 1 50.34 289 THR B N 1
ATOM 5548 C CA . THR B 1 289 ? 31.547 -20.562 -21.922 1 50.34 289 THR B CA 1
ATOM 5549 C C . THR B 1 289 ? 32.344 -21.656 -21.203 1 50.34 289 THR B C 1
ATOM 5551 O O . THR B 1 289 ? 33.188 -21.359 -20.344 1 50.34 289 THR B O 1
ATOM 5554 N N . GLY B 1 290 ? 32.812 -22.75 -21.766 1 43.5 290 GLY B N 1
ATOM 5555 C CA . GLY B 1 290 ? 33.719 -23.781 -21.281 1 43.5 290 GLY B CA 1
ATOM 5556 C C . GLY B 1 290 ? 33.281 -24.391 -19.969 1 43.5 290 GLY B C 1
ATOM 5557 O O . GLY B 1 290 ? 34.062 -25.078 -19.312 1 43.5 290 GLY B O 1
ATOM 5558 N N . SER B 1 291 ? 32.75 -23.594 -19.109 1 38.28 291 SER B N 1
ATOM 5559 C CA . SER B 1 291 ? 32.375 -24.312 -17.875 1 38.28 291 SER B CA 1
ATOM 5560 C C . SER B 1 291 ? 31.781 -25.688 -18.203 1 38.28 291 SER B C 1
ATOM 5562 O O . SER B 1 291 ? 30.844 -25.797 -18.984 1 38.28 291 SER B O 1
ATOM 5564 N N . GLN B 1 292 ? 32.656 -26.688 -18.141 1 29.05 292 GLN B N 1
ATOM 5565 C CA . GLN B 1 292 ? 32.312 -28.094 -18.375 1 29.05 292 GLN B CA 1
ATOM 5566 C C . GLN B 1 292 ? 30.891 -28.406 -17.891 1 29.05 292 GLN B C 1
ATOM 5568 O O . GLN B 1 292 ? 30.562 -28.109 -16.734 1 29.05 292 GLN B O 1
ATOM 5573 N N . PRO B 1 293 ? 29.875 -28.312 -18.609 1 33.53 293 PRO B N 1
ATOM 5574 C CA . PRO B 1 293 ? 28.797 -29.016 -17.906 1 33.53 293 PRO B CA 1
ATOM 5575 C C . PRO B 1 293 ? 29.312 -30.094 -16.969 1 33.53 293 PRO B C 1
ATOM 5577 O O . PRO B 1 293 ? 30.141 -30.922 -17.359 1 33.53 293 PRO B O 1
ATOM 5580 N N . GLY B 1 294 ? 29.891 -29.766 -15.875 1 33.25 294 GLY B N 1
ATOM 5581 C CA . GLY B 1 294 ? 30.312 -30.953 -15.156 1 33.25 294 GLY B CA 1
ATOM 5582 C C . GLY B 1 294 ? 29.672 -32.219 -15.688 1 33.25 294 GLY B C 1
ATOM 5583 O O . GLY B 1 294 ? 28.484 -32.219 -16.047 1 33.25 294 GLY B O 1
ATOM 5584 N N . LYS B 1 295 ? 30.578 -33.125 -16.156 1 32.62 295 LYS B N 1
ATOM 5585 C CA . LYS B 1 295 ? 30.25 -34.5 -16.531 1 32.62 295 LYS B CA 1
ATOM 5586 C C . LYS B 1 295 ? 29.188 -35.094 -15.617 1 32.62 295 LYS B C 1
ATOM 5588 O O . LYS B 1 295 ? 29.5 -35.625 -14.547 1 32.62 295 LYS B O 1
ATOM 5593 N N . LYS B 1 296 ? 28.203 -34.531 -15.172 1 32.94 296 LYS B N 1
ATOM 5594 C CA . LYS B 1 296 ? 27.375 -35.656 -14.773 1 32.94 296 LYS B CA 1
ATOM 5595 C C . LYS B 1 296 ? 27.625 -36.875 -15.664 1 32.94 296 LYS B C 1
ATOM 5597 O O . LYS B 1 296 ? 27.938 -36.719 -16.844 1 32.94 296 LYS B O 1
ATOM 5602 N N . SER B 1 297 ? 27.859 -38.094 -15.156 1 30.8 297 SER B N 1
ATOM 5603 C CA . SER B 1 297 ? 28.25 -39.375 -15.734 1 30.8 297 SER B CA 1
ATOM 5604 C C . SER B 1 297 ? 27.953 -39.438 -17.234 1 30.8 297 SER B C 1
ATOM 5606 O O . SER B 1 297 ? 27.156 -38.625 -17.734 1 30.8 297 SER B O 1
ATOM 5608 N N . GLY B 1 298 ? 28.641 -40.438 -18.156 1 31.53 298 GLY B N 1
ATOM 5609 C CA . GLY B 1 298 ? 28.797 -41.25 -19.344 1 31.53 298 GLY B CA 1
ATOM 5610 C C . GLY B 1 298 ? 27.5 -41.469 -20.109 1 31.53 298 GLY B C 1
ATOM 5611 O O . GLY B 1 298 ? 27.469 -42.188 -21.109 1 31.53 298 GLY B O 1
ATOM 5612 N N . GLU B 1 299 ? 26.344 -41.844 -19.328 1 31.89 299 GLU B N 1
ATOM 5613 C CA . GLU B 1 299 ? 25.375 -42.562 -20.141 1 31.89 299 GLU B CA 1
ATOM 5614 C C . GLU B 1 299 ? 24.875 -41.719 -21.297 1 31.89 299 GLU B C 1
ATOM 5616 O O . GLU B 1 299 ? 24.094 -40.781 -21.125 1 31.89 299 GLU B O 1
ATOM 5621 N N . VAL B 1 300 ? 25.625 -41.344 -22.359 1 36.22 300 VAL B N 1
ATOM 5622 C CA . VAL B 1 300 ? 25.469 -40.938 -23.766 1 36.22 300 VAL B CA 1
ATOM 5623 C C . VAL B 1 300 ? 24.016 -41.156 -24.203 1 36.22 300 VAL B C 1
ATOM 5625 O O . VAL B 1 300 ? 23.5 -40.406 -25.016 1 36.22 300 VAL B O 1
ATOM 5628 N N . GLY B 1 301 ? 23.469 -42.375 -24.125 1 36.91 301 GLY B N 1
ATOM 5629 C CA . GLY B 1 301 ? 22.281 -42.969 -24.734 1 36.91 301 GLY B CA 1
ATOM 5630 C C . GLY B 1 301 ? 20.984 -42.375 -24.188 1 36.91 301 GLY B C 1
ATOM 5631 O O . GLY B 1 301 ? 19.906 -42.844 -24.531 1 36.91 301 GLY B O 1
ATOM 5632 N N . ARG B 1 302 ? 20.969 -41.969 -22.938 1 42.06 302 ARG B N 1
ATOM 5633 C CA . ARG B 1 302 ? 19.641 -41.688 -22.438 1 42.06 302 ARG B CA 1
ATOM 5634 C C . ARG B 1 302 ? 19.062 -40.406 -23.078 1 42.06 302 ARG B C 1
ATOM 5636 O O . ARG B 1 302 ? 19.578 -39.312 -22.875 1 42.06 302 ARG B O 1
ATOM 5643 N N . LYS B 1 303 ? 18.547 -40.406 -24.266 1 48.28 303 LYS B N 1
ATOM 5644 C CA . LYS B 1 303 ? 17.641 -39.406 -24.859 1 48.28 303 LYS B CA 1
ATOM 5645 C C . LYS B 1 303 ? 17 -38.531 -23.781 1 48.28 303 LYS B C 1
ATOM 5647 O O . LYS B 1 303 ? 16.469 -39.062 -22.781 1 48.28 303 LYS B O 1
ATOM 5652 N N . SER B 1 304 ? 17.266 -37.188 -23.578 1 64.94 304 SER B N 1
ATOM 5653 C CA . SER B 1 304 ? 16.719 -36.281 -22.594 1 64.94 304 SER B CA 1
ATOM 5654 C C . SER B 1 304 ? 15.227 -36.5 -22.391 1 64.94 304 SER B C 1
ATOM 5656 O O . SER B 1 304 ? 14.469 -36.594 -23.359 1 64.94 304 SER B O 1
ATOM 5658 N N . ARG B 1 305 ? 14.906 -37.125 -21.328 1 86 305 ARG B N 1
ATOM 5659 C CA . ARG B 1 305 ? 13.523 -37.406 -20.984 1 86 305 ARG B CA 1
ATOM 5660 C C . ARG B 1 305 ? 12.695 -36.125 -20.922 1 86 305 ARG B C 1
ATOM 5662 O O . ARG B 1 305 ? 11.484 -36.156 -20.688 1 86 305 ARG B O 1
ATOM 5669 N N . VAL B 1 306 ? 13.359 -34.938 -21.297 1 91.81 306 VAL B N 1
ATOM 5670 C CA . VAL B 1 306 ? 12.672 -33.656 -21.359 1 91.81 306 VAL B CA 1
ATOM 5671 C C . VAL B 1 306 ? 12.914 -33.031 -22.719 1 91.81 306 VAL B C 1
ATOM 5673 O O . VAL B 1 306 ? 14.062 -32.844 -23.141 1 91.81 306 VAL B O 1
ATOM 5676 N N . GLN B 1 307 ? 11.945 -32.781 -23.469 1 93.06 307 GLN B N 1
ATOM 5677 C CA . GLN B 1 307 ? 11.992 -32.125 -24.781 1 93.06 307 GLN B CA 1
ATOM 5678 C C . GLN B 1 307 ? 11.227 -30.812 -24.766 1 93.06 307 GLN B C 1
ATOM 5680 O O . GLN B 1 307 ? 10.273 -30.656 -23.984 1 93.06 307 GLN B O 1
ATOM 5685 N N . PHE B 1 308 ? 11.711 -29.891 -25.547 1 93.56 308 PHE B N 1
ATOM 5686 C CA . PHE B 1 308 ? 11.031 -28.609 -25.688 1 93.56 308 PHE B CA 1
ATOM 5687 C C . PHE B 1 308 ? 10.344 -28.5 -27.047 1 93.56 308 PHE B C 1
ATOM 5689 O O . PHE B 1 308 ? 10.891 -28.953 -28.062 1 93.56 308 PHE B O 1
ATOM 5696 N N . LEU B 1 309 ? 9.164 -28.031 -27.078 1 95.25 309 LEU B N 1
ATOM 5697 C CA . LEU B 1 309 ? 8.398 -27.844 -28.297 1 95.25 309 LEU B CA 1
ATOM 5698 C C . LEU B 1 309 ? 7.684 -26.484 -28.281 1 95.25 309 LEU B C 1
ATOM 5700 O O . LEU B 1 309 ? 6.93 -26.188 -27.344 1 95.25 309 LEU B O 1
ATOM 5704 N N . ALA B 1 310 ? 7.914 -25.609 -29.312 1 95 310 ALA B N 1
ATOM 5705 C CA . ALA B 1 310 ? 7.188 -24.344 -29.422 1 95 310 ALA B CA 1
ATOM 5706 C C . ALA B 1 310 ? 5.703 -24.578 -29.672 1 95 310 ALA B C 1
ATOM 5708 O O . ALA B 1 310 ? 5.336 -25.344 -30.578 1 95 310 ALA B O 1
ATOM 5709 N N . HIS B 1 311 ? 4.863 -24.016 -28.844 1 96.31 311 HIS B N 1
ATOM 5710 C CA . HIS B 1 311 ? 3.418 -24.172 -28.984 1 96.31 311 HIS B CA 1
ATOM 5711 C C . HIS B 1 311 ? 2.674 -23.078 -28.219 1 96.31 311 HIS B C 1
ATOM 5713 O O . HIS B 1 311 ? 3.051 -22.719 -27.109 1 96.31 311 HIS B O 1
ATOM 5719 N N . ASP B 1 312 ? 1.714 -22.469 -28.922 1 95.31 312 ASP B N 1
ATOM 5720 C CA . ASP B 1 312 ? 0.736 -21.578 -28.312 1 95.31 312 ASP B CA 1
ATOM 5721 C C . ASP B 1 312 ? -0.501 -22.359 -27.859 1 95.31 312 ASP B C 1
ATOM 5723 O O . ASP B 1 312 ? -1.258 -22.875 -28.688 1 95.31 312 ASP B O 1
ATOM 5727 N N . PHE B 1 313 ? -0.748 -22.375 -26.547 1 97.44 313 PHE B N 1
ATOM 5728 C CA . PHE B 1 313 ? -1.809 -23.234 -26.047 1 97.44 313 PHE B CA 1
ATOM 5729 C C . PHE B 1 313 ? -3.18 -22.703 -26.438 1 97.44 313 PHE B C 1
ATOM 5731 O O . PHE B 1 313 ? -4.203 -23.312 -26.141 1 97.44 313 PHE B O 1
ATOM 5738 N N . PHE B 1 314 ? -3.238 -21.625 -27.203 1 97 314 PHE B N 1
ATOM 5739 C CA . PHE B 1 314 ? -4.484 -21.141 -27.781 1 97 314 PHE B CA 1
ATOM 5740 C C . PHE B 1 314 ? -4.707 -21.75 -29.172 1 97 314 PHE B C 1
ATOM 5742 O O . PHE B 1 314 ? -5.738 -21.516 -29.797 1 97 314 PHE B O 1
ATOM 5749 N N . THR B 1 315 ? -3.781 -22.516 -29.609 1 97.44 315 THR B N 1
ATOM 5750 C CA . THR B 1 315 ? -3.908 -23.25 -30.859 1 97.44 315 THR B CA 1
ATOM 5751 C C . THR B 1 315 ? -4.055 -24.75 -30.578 1 97.44 315 THR B C 1
ATOM 5753 O O . THR B 1 315 ? -3.736 -25.219 -29.484 1 97.44 315 THR B O 1
ATOM 5756 N N . PRO B 1 316 ? -4.504 -25.469 -31.531 1 97.75 316 PRO B N 1
ATOM 5757 C CA . PRO B 1 316 ? -4.73 -26.906 -31.297 1 97.75 316 PRO B CA 1
ATOM 5758 C C . PRO B 1 316 ? -3.479 -27.625 -30.812 1 97.75 316 PRO B C 1
ATOM 5760 O O . PRO B 1 316 ? -2.389 -27.406 -31.344 1 97.75 316 PRO B O 1
ATOM 5763 N N . GLN B 1 317 ? -3.633 -28.438 -29.797 1 98.44 317 GLN B N 1
ATOM 5764 C CA . GLN B 1 317 ? -2.539 -29.219 -29.234 1 98.44 317 GLN B CA 1
ATOM 5765 C C . GLN B 1 317 ? -2.055 -30.266 -30.219 1 98.44 317 GLN B C 1
ATOM 5767 O O . GLN B 1 317 ? -2.848 -31.078 -30.719 1 98.44 317 GLN B O 1
ATOM 5772 N N . PRO B 1 318 ? -0.761 -30.281 -30.469 1 97.75 318 PRO B N 1
ATOM 5773 C CA . PRO B 1 318 ? -0.25 -31.188 -31.5 1 97.75 318 PRO B CA 1
ATOM 5774 C C . PRO B 1 318 ? 0.107 -32.562 -30.953 1 97.75 318 PRO B C 1
ATOM 5776 O O . PRO B 1 318 ? 0.353 -33.5 -31.734 1 97.75 318 PRO B O 1
ATOM 5779 N N . ILE B 1 319 ? 0.145 -32.75 -29.656 1 97.69 319 ILE B N 1
ATOM 5780 C CA . ILE B 1 319 ? 0.667 -33.969 -29.062 1 97.69 319 ILE B CA 1
ATOM 5781 C C . ILE B 1 319 ? -0.447 -34.688 -28.297 1 97.69 319 ILE B C 1
ATOM 5783 O O . ILE B 1 319 ? -1.156 -34.094 -27.5 1 97.69 319 ILE B O 1
ATOM 5787 N N . SER B 1 320 ? -0.653 -35.969 -28.609 1 97.81 320 SER B N 1
ATOM 5788 C CA . SER B 1 320 ? -1.49 -36.812 -27.781 1 97.81 320 SER B CA 1
ATOM 5789 C C . SER B 1 320 ? -0.697 -37.375 -26.609 1 97.81 320 SER B C 1
ATOM 5791 O O . SER B 1 320 ? 0.262 -38.125 -26.812 1 97.81 320 SER B O 1
ATOM 5793 N N . ALA B 1 321 ? -1.017 -37.031 -25.391 1 97.88 321 ALA B N 1
ATOM 5794 C CA . ALA B 1 321 ? -0.248 -37.375 -24.188 1 97.88 321 ALA B CA 1
ATOM 5795 C C . ALA B 1 321 ? -1.142 -38.031 -23.125 1 97.88 321 ALA B C 1
ATOM 5797 O O . ALA B 1 321 ? -2.354 -38.156 -23.328 1 97.88 321 ALA B O 1
ATOM 5798 N N . ASP B 1 322 ? -0.503 -38.469 -22.094 1 97.62 322 ASP B N 1
ATOM 5799 C CA . ASP B 1 322 ? -1.215 -39.094 -20.984 1 97.62 322 ASP B CA 1
ATOM 5800 C C . ASP B 1 322 ? -1.618 -38.031 -19.953 1 97.62 322 ASP B C 1
ATOM 5802 O O . ASP B 1 322 ? -2.623 -38.188 -19.25 1 97.62 322 ASP B O 1
ATOM 5806 N N . VAL B 1 323 ? -0.818 -37.062 -19.797 1 98.19 323 VAL B N 1
ATOM 5807 C CA . VAL B 1 323 ? -1.075 -35.969 -18.844 1 98.19 323 VAL B CA 1
ATOM 5808 C C . VAL B 1 323 ? -0.747 -34.625 -19.5 1 98.19 323 VAL B C 1
ATOM 5810 O O . VAL B 1 323 ? 0.281 -34.5 -20.172 1 98.19 323 VAL B O 1
ATOM 5813 N N . TYR B 1 324 ? -1.606 -33.719 -19.406 1 98.69 324 TYR B N 1
ATOM 5814 C CA . TYR B 1 324 ? -1.395 -32.312 -19.75 1 98.69 324 TYR B CA 1
ATOM 5815 C C . TYR B 1 324 ? -1.383 -31.438 -18.5 1 98.69 324 TYR B C 1
ATOM 5817 O O . TYR B 1 324 ? -2.385 -31.359 -17.781 1 98.69 324 TYR B O 1
ATOM 5825 N N . LEU B 1 325 ? -0.277 -30.781 -18.266 1 98.56 325 LEU B N 1
ATOM 5826 C CA . LEU B 1 325 ? -0.065 -30.047 -17.016 1 98.56 325 LEU B CA 1
ATOM 5827 C C . LEU B 1 325 ? -0.064 -28.547 -17.281 1 98.56 325 LEU B C 1
ATOM 5829 O O . LEU B 1 325 ? 0.61 -28.062 -18.188 1 98.56 325 LEU B O 1
ATOM 5833 N N . PHE B 1 326 ? -0.895 -27.828 -16.516 1 98.25 326 PHE B N 1
ATOM 5834 C CA . PHE B 1 326 ? -0.833 -26.391 -16.391 1 98.25 326 PHE B CA 1
ATOM 5835 C C . PHE B 1 326 ? -0.465 -25.984 -14.969 1 98.25 326 PHE B C 1
ATOM 5837 O O . PHE B 1 326 ? -1.289 -26.078 -14.055 1 98.25 326 PHE B O 1
ATOM 5844 N N . ARG B 1 327 ? 0.718 -25.547 -14.789 1 96.06 327 ARG B N 1
ATOM 5845 C CA . ARG B 1 327 ? 1.116 -25.062 -13.469 1 96.06 327 ARG B CA 1
ATOM 5846 C C . ARG B 1 327 ? 1.307 -23.547 -13.469 1 96.06 327 ARG B C 1
ATOM 5848 O O . ARG B 1 327 ? 2.211 -23.031 -14.133 1 96.06 327 ARG B O 1
ATOM 5855 N N . TRP B 1 328 ? 0.434 -22.844 -12.703 1 91.94 328 TRP B N 1
ATOM 5856 C CA . TRP B 1 328 ? 0.543 -21.391 -12.562 1 91.94 328 TRP B CA 1
ATOM 5857 C C . TRP B 1 328 ? 0.446 -20.703 -13.914 1 91.94 328 TRP B C 1
ATOM 5859 O O . TRP B 1 328 ? 1.27 -19.844 -14.242 1 91.94 328 TRP B O 1
ATOM 5869 N N . VAL B 1 329 ? -0.532 -21.125 -14.695 1 95 329 VAL B N 1
ATOM 5870 C CA . VAL B 1 329 ? -0.709 -20.609 -16.047 1 95 329 VAL B CA 1
ATOM 5871 C C . VAL B 1 329 ? -2.131 -20.094 -16.219 1 95 329 VAL B C 1
ATOM 5873 O O . VAL B 1 329 ? -2.33 -18.953 -16.672 1 95 329 VAL B O 1
ATOM 5876 N N . LEU B 1 330 ? -3.086 -20.844 -15.75 1 97.38 330 LEU B N 1
ATOM 5877 C CA . LEU B 1 330 ? -4.465 -20.578 -16.156 1 97.38 330 LEU B CA 1
ATOM 5878 C C . LEU B 1 330 ? -5.062 -19.438 -15.344 1 97.38 330 LEU B C 1
ATOM 5880 O O . LEU B 1 330 ? -6.055 -18.828 -15.758 1 97.38 330 LEU B O 1
ATOM 5884 N N . HIS B 1 331 ? -4.484 -19.109 -14.172 1 95.25 331 HIS B N 1
ATOM 5885 C CA . HIS B 1 331 ? -4.969 -17.969 -13.398 1 95.25 331 HIS B CA 1
ATOM 5886 C C . HIS B 1 331 ? -4.762 -16.656 -14.148 1 95.25 331 HIS B C 1
ATOM 5888 O O . HIS B 1 331 ? -5.359 -15.641 -13.797 1 95.25 331 HIS B O 1
ATOM 5894 N N . ASP B 1 332 ? -3.967 -16.672 -15.172 1 95.69 332 ASP B N 1
ATOM 5895 C CA . ASP B 1 332 ? -3.658 -15.469 -15.93 1 95.69 332 ASP B CA 1
ATOM 5896 C C . ASP B 1 332 ? -4.766 -15.156 -16.938 1 95.69 332 ASP B C 1
ATOM 5898 O O . ASP B 1 332 ? -4.719 -14.133 -17.625 1 95.69 332 ASP B O 1
ATOM 5902 N N . TRP B 1 333 ? -5.742 -16.016 -16.984 1 97.62 333 TRP B N 1
ATOM 5903 C CA . TRP B 1 333 ? -6.73 -15.883 -18.062 1 97.62 333 TRP B CA 1
ATOM 5904 C C . TRP B 1 333 ? -8.148 -15.883 -17.484 1 97.62 333 TRP B C 1
ATOM 5906 O O . TRP B 1 333 ? -8.422 -16.547 -16.484 1 97.62 333 TRP B O 1
ATOM 5916 N N . SER B 1 334 ? -9 -15.141 -18.172 1 97.06 334 SER B N 1
ATOM 5917 C CA . SER B 1 334 ? -10.406 -15.125 -17.797 1 97.06 334 SER B CA 1
ATOM 5918 C C . SER B 1 334 ? -11.062 -16.484 -18.031 1 97.06 334 SER B C 1
ATOM 5920 O O . SER B 1 334 ? -10.477 -17.344 -18.688 1 97.06 334 SER B O 1
ATOM 5922 N N . ASP B 1 335 ? -12.25 -16.688 -17.5 1 97.12 335 ASP B N 1
ATOM 5923 C CA . ASP B 1 335 ? -12.953 -17.969 -17.625 1 97.12 335 ASP B CA 1
ATOM 5924 C C . ASP B 1 335 ? -13.141 -18.359 -19.094 1 97.12 335 ASP B C 1
ATOM 5926 O O . ASP B 1 335 ? -12.945 -19.516 -19.469 1 97.12 335 ASP B O 1
ATOM 5930 N N . GLU B 1 336 ? -13.5 -17.359 -19.875 1 96.88 336 GLU B N 1
ATOM 5931 C CA . GLU B 1 336 ? -13.711 -17.625 -21.297 1 96.88 336 GLU B CA 1
ATOM 5932 C C . GLU B 1 336 ? -12.43 -18.109 -21.969 1 96.88 336 GLU B C 1
ATOM 5934 O O . GLU B 1 336 ? -12.469 -19.031 -22.797 1 96.88 336 GLU B O 1
ATOM 5939 N N . TYR B 1 337 ? -11.383 -17.578 -21.578 1 97.88 337 TYR B N 1
ATOM 5940 C CA . TYR B 1 337 ? -10.109 -17.938 -22.188 1 97.88 337 TYR B CA 1
ATOM 5941 C C . TYR B 1 337 ? -9.594 -19.25 -21.656 1 97.88 337 TYR B C 1
ATOM 5943 O O . TYR B 1 337 ? -8.938 -20.016 -22.375 1 97.88 337 TYR B O 1
ATOM 5951 N N . VAL B 1 338 ? -9.805 -19.547 -20.375 1 98.38 338 VAL B N 1
ATOM 5952 C CA . VAL B 1 338 ? -9.461 -20.859 -19.828 1 98.38 338 VAL B CA 1
ATOM 5953 C C . VAL B 1 338 ? -10.188 -21.953 -20.609 1 98.38 338 VAL B C 1
ATOM 5955 O O . VAL B 1 338 ? -9.586 -22.953 -20.984 1 98.38 338 VAL B O 1
ATOM 5958 N N . VAL B 1 339 ? -11.461 -21.734 -20.859 1 98.56 339 VAL B N 1
ATOM 5959 C CA . VAL B 1 339 ? -12.258 -22.703 -21.609 1 98.56 339 VAL B CA 1
ATOM 5960 C C . VAL B 1 339 ? -11.688 -22.859 -23.031 1 98.56 339 VAL B C 1
ATOM 5962 O O . VAL B 1 339 ? -11.57 -23.984 -23.531 1 98.56 339 VAL B O 1
ATOM 5965 N N . ARG B 1 340 ? -11.281 -21.766 -23.609 1 98.31 340 ARG B N 1
ATOM 5966 C CA . ARG B 1 340 ? -10.68 -21.797 -24.938 1 98.31 340 ARG B CA 1
ATOM 5967 C C . ARG B 1 340 ? -9.398 -22.625 -24.938 1 98.31 340 ARG B C 1
ATOM 5969 O O . ARG B 1 340 ? -9.164 -23.422 -25.844 1 98.31 340 ARG B O 1
ATOM 5976 N N . ILE B 1 341 ? -8.594 -22.438 -23.922 1 98.56 341 ILE B N 1
ATOM 5977 C CA . ILE B 1 341 ? -7.332 -23.172 -23.797 1 98.56 341 ILE B CA 1
ATOM 5978 C C . ILE B 1 341 ? -7.613 -24.656 -23.641 1 98.56 341 ILE B C 1
ATOM 5980 O O . ILE B 1 341 ? -7.02 -25.484 -24.344 1 98.56 341 ILE B O 1
ATOM 5984 N N . LEU B 1 342 ? -8.539 -25 -22.766 1 98.62 342 LEU B N 1
ATOM 5985 C CA . LEU B 1 342 ? -8.859 -26.406 -22.5 1 98.62 342 LEU B CA 1
ATOM 5986 C C . LEU B 1 342 ? -9.438 -27.078 -23.75 1 98.62 342 LEU B C 1
ATOM 5988 O O . LEU B 1 342 ? -9.156 -28.25 -24 1 98.62 342 LEU B O 1
ATOM 5992 N N . ARG B 1 343 ? -10.148 -26.359 -24.531 1 98.56 343 ARG B N 1
ATOM 5993 C CA . ARG B 1 343 ? -10.773 -26.906 -25.734 1 98.56 343 ARG B CA 1
ATOM 5994 C C . ARG B 1 343 ? -9.727 -27.266 -26.781 1 98.56 343 ARG B C 1
ATOM 5996 O O . ARG B 1 343 ? -9.945 -28.156 -27.609 1 98.56 343 ARG B O 1
ATOM 6003 N N . GLN B 1 344 ? -8.594 -26.594 -26.734 1 98.56 344 GLN B N 1
ATOM 6004 C CA . GLN B 1 344 ? -7.527 -26.906 -27.688 1 98.56 344 GLN B CA 1
ATOM 6005 C C . GLN B 1 344 ? -6.949 -28.297 -27.438 1 98.56 344 GLN B C 1
ATOM 6007 O O . GLN B 1 344 ? -6.277 -28.859 -28.312 1 98.56 344 GLN B O 1
ATOM 6012 N N . LEU B 1 345 ? -7.164 -28.875 -26.266 1 98.62 345 LEU B N 1
ATOM 6013 C CA . LEU B 1 345 ? -6.652 -30.203 -25.922 1 98.62 345 LEU B CA 1
ATOM 6014 C C . LEU B 1 345 ? -7.59 -31.297 -26.438 1 98.62 345 LEU B C 1
ATOM 6016 O O . LEU B 1 345 ? -7.168 -32.438 -26.656 1 98.62 345 LEU B O 1
ATOM 6020 N N . VAL B 1 346 ? -8.836 -31.016 -26.609 1 98 346 VAL B N 1
ATOM 6021 C CA . VAL B 1 346 ? -9.914 -31.984 -26.75 1 98 346 VAL B CA 1
ATOM 6022 C C . VAL B 1 346 ? -9.656 -32.875 -27.969 1 98 346 VAL B C 1
ATOM 6024 O O . VAL B 1 346 ? -9.773 -34.094 -27.875 1 98 346 VAL B O 1
ATOM 6027 N N . PRO B 1 347 ? -9.141 -32.312 -29.078 1 97.62 347 PRO B N 1
ATOM 6028 C CA . PRO B 1 347 ? -8.984 -33.125 -30.281 1 97.62 347 PRO B CA 1
ATOM 6029 C C . PRO B 1 347 ? -7.945 -34.25 -30.094 1 97.62 347 PRO B C 1
ATOM 6031 O O . PRO B 1 347 ? -7.961 -35.25 -30.828 1 97.62 347 PRO B O 1
ATOM 6034 N N . VAL B 1 348 ? -7.07 -34.125 -29.094 1 98.19 348 VAL B N 1
ATOM 6035 C CA . VAL B 1 348 ? -5.965 -35.094 -29.016 1 98.19 348 VAL B CA 1
ATOM 6036 C C . VAL B 1 348 ? -6.09 -35.938 -27.75 1 98.19 348 VAL B C 1
ATOM 6038 O O . VAL B 1 348 ? -5.262 -36.812 -27.5 1 98.19 348 VAL B O 1
ATOM 6041 N N . LEU B 1 349 ? -7.109 -35.688 -26.969 1 97.94 349 LEU B N 1
ATOM 6042 C CA . LEU B 1 349 ? -7.262 -36.438 -25.703 1 97.94 349 LEU B CA 1
ATOM 6043 C C . LEU B 1 349 ? -7.707 -37.875 -25.969 1 97.94 349 LEU B C 1
ATOM 6045 O O . LEU B 1 349 ? -8.719 -38.094 -26.625 1 97.94 349 LEU B O 1
ATOM 6049 N N . LYS B 1 350 ? -6.977 -38.812 -25.484 1 97.06 350 LYS B N 1
ATOM 6050 C CA . LYS B 1 350 ? -7.398 -40.219 -25.453 1 97.06 350 LYS B CA 1
ATOM 6051 C C . LYS B 1 350 ? -8.109 -40.531 -24.156 1 97.06 350 LYS B C 1
ATOM 6053 O O . LYS B 1 350 ? -7.875 -39.906 -23.125 1 97.06 350 LYS B O 1
ATOM 6058 N N . LYS B 1 351 ? -8.961 -41.5 -24.234 1 96.75 351 LYS B N 1
ATOM 6059 C CA . LYS B 1 351 ? -9.664 -41.938 -23.031 1 96.75 351 LYS B CA 1
ATOM 6060 C C . LYS B 1 351 ? -8.688 -42.188 -21.891 1 96.75 351 LYS B C 1
ATOM 6062 O O . LYS B 1 351 ? -7.688 -42.906 -22.078 1 96.75 351 LYS B O 1
ATOM 6067 N N . GLY B 1 352 ? -8.969 -41.562 -20.797 1 96 352 GLY B N 1
ATOM 6068 C CA . GLY B 1 352 ? -8.109 -41.75 -19.625 1 96 352 GLY B CA 1
ATOM 6069 C C . GLY B 1 352 ? -7.039 -40.688 -19.484 1 96 352 GLY B C 1
ATOM 6070 O O . GLY B 1 352 ? -6.41 -40.562 -18.438 1 96 352 GLY B O 1
ATOM 6071 N N . ALA B 1 353 ? -6.84 -39.906 -20.562 1 97.5 353 ALA B N 1
ATOM 6072 C CA . ALA B 1 353 ? -5.887 -38.781 -20.453 1 97.5 353 ALA B CA 1
ATOM 6073 C C . ALA B 1 353 ? -6.281 -37.844 -19.312 1 97.5 353 ALA B C 1
ATOM 6075 O O . ALA B 1 353 ? -7.465 -37.625 -19.047 1 97.5 353 ALA B O 1
ATOM 6076 N N . ARG B 1 354 ? -5.305 -37.281 -18.656 1 97.81 354 ARG B N 1
ATOM 6077 C CA . ARG B 1 354 ? -5.539 -36.375 -17.516 1 97.81 354 ARG B CA 1
ATOM 6078 C C . ARG B 1 354 ? -5.09 -34.969 -17.812 1 97.81 354 ARG B C 1
ATOM 6080 O O . ARG B 1 354 ? -4.051 -34.75 -18.453 1 97.81 354 ARG B O 1
ATOM 6087 N N . VAL B 1 355 ? -5.906 -34.062 -17.469 1 98.62 355 VAL B N 1
ATOM 6088 C CA . VAL B 1 355 ? -5.512 -32.656 -17.438 1 98.62 355 VAL B CA 1
ATOM 6089 C C . VAL B 1 355 ? -5.324 -32.219 -15.984 1 98.62 355 VAL B C 1
ATOM 6091 O O . VAL B 1 355 ? -6.254 -32.312 -15.172 1 98.62 355 VAL B O 1
ATOM 6094 N N . VAL B 1 356 ? -4.141 -31.766 -15.641 1 98.44 356 VAL B N 1
ATOM 6095 C CA . VAL B 1 356 ? -3.771 -31.406 -14.273 1 98.44 356 VAL B CA 1
ATOM 6096 C C . VAL B 1 356 ? -3.496 -29.906 -14.195 1 98.44 356 VAL B C 1
ATOM 6098 O O . VAL B 1 356 ? -2.67 -29.375 -14.945 1 98.44 356 VAL B O 1
ATOM 6101 N N . VAL B 1 357 ? -4.211 -29.25 -13.344 1 98.44 357 VAL B N 1
ATOM 6102 C CA . VAL B 1 357 ? -4.008 -27.828 -13.055 1 98.44 357 VAL B CA 1
ATOM 6103 C C . VAL B 1 357 ? -3.443 -27.672 -11.648 1 98.44 357 VAL B C 1
ATOM 6105 O O . VAL B 1 357 ? -4.027 -28.156 -10.68 1 98.44 357 VAL B O 1
ATOM 6108 N N . ASN B 1 358 ? -2.27 -27.094 -11.539 1 97.38 358 ASN B N 1
ATOM 6109 C CA . ASN B 1 358 ? -1.618 -26.781 -10.273 1 97.38 358 ASN B CA 1
ATOM 6110 C C . ASN B 1 358 ? -1.634 -25.297 -9.977 1 97.38 358 ASN B C 1
ATOM 6112 O O . ASN B 1 358 ? -0.769 -24.547 -10.445 1 97.38 358 ASN B O 1
ATOM 6116 N N . GLU B 1 359 ? -2.648 -24.906 -9.18 1 94.62 359 GLU B N 1
ATOM 6117 C CA . GLU B 1 359 ? -2.955 -23.5 -9 1 94.62 359 GLU B CA 1
ATOM 6118 C C . GLU B 1 359 ? -3.414 -23.203 -7.578 1 94.62 359 GLU B C 1
ATOM 6120 O O . GLU B 1 359 ? -3.77 -24.125 -6.832 1 94.62 359 GLU B O 1
ATOM 6125 N N . SER B 1 360 ? -3.338 -21.859 -7.27 1 92.44 360 SER B N 1
ATOM 6126 C CA . SER B 1 360 ? -3.926 -21.406 -6.012 1 92.44 360 SER B CA 1
ATOM 6127 C C . SER B 1 360 ? -5.449 -21.375 -6.094 1 92.44 360 SER B C 1
ATOM 6129 O O . SER B 1 360 ? -6.008 -20.891 -7.086 1 92.44 360 SER B O 1
ATOM 6131 N N . LEU B 1 361 ? -6.094 -21.891 -5.086 1 93.88 361 LEU B N 1
ATOM 6132 C CA . LEU B 1 361 ? -7.551 -21.812 -5.016 1 93.88 361 LEU B CA 1
ATOM 6133 C C . LEU B 1 361 ? -7.988 -20.516 -4.336 1 93.88 361 LEU B C 1
ATOM 6135 O O . LEU B 1 361 ? -7.262 -19.984 -3.5 1 93.88 361 LEU B O 1
ATOM 6139 N N . CYS B 1 362 ? -9.078 -20.047 -4.773 1 94 362 CYS B N 1
ATOM 6140 C CA . CYS B 1 362 ? -9.711 -18.938 -4.055 1 94 362 CYS B CA 1
ATOM 6141 C C . CYS B 1 362 ? -10.398 -19.438 -2.791 1 94 362 CYS B C 1
ATOM 6143 O O . CYS B 1 362 ? -11.414 -20.141 -2.865 1 94 362 CYS B O 1
ATOM 6145 N N . PRO B 1 363 ? -9.891 -19.141 -1.674 1 90.56 363 PRO B N 1
ATOM 6146 C CA . PRO B 1 363 ? -10.461 -19.656 -0.433 1 90.56 363 PRO B CA 1
ATOM 6147 C C . PRO B 1 363 ? -11.727 -18.922 -0.005 1 90.56 363 PRO B C 1
ATOM 6149 O O . PRO B 1 363 ? -11.953 -17.781 -0.415 1 90.56 363 PRO B O 1
ATOM 6152 N N . GLU B 1 364 ? -12.484 -19.672 0.771 1 90.38 364 GLU B N 1
ATOM 6153 C CA . GLU B 1 364 ? -13.57 -18.969 1.46 1 90.38 364 GLU B CA 1
ATOM 6154 C C . GLU B 1 364 ? -13.031 -17.922 2.428 1 90.38 364 GLU B C 1
ATOM 6156 O O . GLU B 1 364 ? -11.984 -18.125 3.047 1 90.38 364 GLU B O 1
ATOM 6161 N N . SER B 1 365 ? -13.789 -16.828 2.484 1 90.75 365 SER B N 1
ATOM 6162 C CA . SER B 1 365 ? -13.344 -15.781 3.395 1 90.75 365 SER B CA 1
ATOM 6163 C C . SER B 1 365 ? -13.219 -16.312 4.82 1 90.75 365 SER B C 1
ATOM 6165 O O . SER B 1 365 ? -14.117 -16.984 5.324 1 90.75 365 SER B O 1
ATOM 6167 N N . GLY B 1 366 ? -12.156 -16.078 5.41 1 86.88 366 GLY B N 1
ATOM 6168 C CA . GLY B 1 366 ? -11.945 -16.438 6.809 1 86.88 366 GLY B CA 1
ATOM 6169 C C . GLY B 1 366 ? -11.508 -17.875 7.008 1 86.88 366 GLY B C 1
ATOM 6170 O O . GLY B 1 366 ? -11.328 -18.312 8.141 1 86.88 366 GLY B O 1
ATOM 6171 N N . SER B 1 367 ? -11.219 -18.562 5.953 1 86.81 367 SER B N 1
ATOM 6172 C CA . SER B 1 367 ? -10.922 -19.984 6.062 1 86.81 367 SER B CA 1
ATOM 6173 C C . SER B 1 367 ? -9.43 -20.234 6.266 1 86.81 367 SER B C 1
ATOM 6175 O O . SER B 1 367 ? -9.008 -21.344 6.594 1 86.81 367 SER B O 1
ATOM 6177 N N . LEU B 1 368 ? -8.602 -19.234 6.062 1 86.06 368 LEU B N 1
ATOM 6178 C CA . LEU B 1 368 ? -7.152 -19.344 6.199 1 86.06 368 LEU B CA 1
ATOM 6179 C C . LEU B 1 368 ? -6.621 -18.359 7.238 1 86.06 368 LEU B C 1
ATOM 6181 O O . LEU B 1 368 ? -7.293 -17.391 7.566 1 86.06 368 LEU B O 1
ATOM 6185 N N . PRO B 1 369 ? -5.398 -18.734 7.746 1 84.94 369 PRO B N 1
ATOM 6186 C CA . PRO B 1 369 ? -4.746 -17.688 8.547 1 84.94 369 PRO B CA 1
ATOM 6187 C C . PRO B 1 369 ? -4.598 -16.375 7.789 1 84.94 369 PRO B C 1
ATOM 6189 O O . PRO B 1 369 ? -4.418 -16.375 6.57 1 84.94 369 PRO B O 1
ATOM 6192 N N . ILE B 1 370 ? -4.637 -15.297 8.461 1 87.75 370 ILE B N 1
ATOM 6193 C CA . ILE B 1 370 ? -4.793 -13.961 7.891 1 87.75 370 ILE B CA 1
ATOM 6194 C C . ILE B 1 370 ? -3.635 -13.672 6.934 1 87.75 370 ILE B C 1
ATOM 6196 O O . ILE B 1 370 ? -3.836 -13.094 5.863 1 87.75 370 ILE B O 1
ATOM 6200 N N . ALA B 1 371 ? -2.445 -14.055 7.266 1 85.12 371 ALA B N 1
ATOM 6201 C CA . ALA B 1 371 ? -1.293 -13.781 6.41 1 85.12 371 ALA B CA 1
ATOM 6202 C C . ALA B 1 371 ? -1.441 -14.461 5.055 1 85.12 371 ALA B C 1
ATOM 6204 O O . ALA B 1 371 ? -1.189 -13.844 4.016 1 85.12 371 ALA B O 1
ATOM 6205 N N . MET B 1 372 ? -1.861 -15.68 5.074 1 84.56 372 MET B N 1
ATOM 6206 C CA . MET B 1 372 ? -2.049 -16.438 3.842 1 84.56 372 MET B CA 1
ATOM 6207 C C . MET B 1 372 ? -3.229 -15.898 3.043 1 84.56 372 MET B C 1
ATOM 6209 O O . MET B 1 372 ? -3.162 -15.797 1.816 1 84.56 372 MET B O 1
ATOM 6213 N N . GLU B 1 373 ? -4.242 -15.617 3.709 1 89.62 373 GLU B N 1
ATOM 6214 C CA . GLU B 1 373 ? -5.406 -15.062 3.016 1 89.62 373 GLU B CA 1
ATOM 6215 C C . GLU B 1 373 ? -5.078 -13.719 2.369 1 89.62 373 GLU B C 1
ATOM 6217 O O . GLU B 1 373 ? -5.5 -13.445 1.243 1 89.62 373 GLU B O 1
ATOM 6222 N N . ARG B 1 374 ? -4.359 -12.859 3.08 1 88.5 374 ARG B N 1
ATOM 6223 C CA . ARG B 1 374 ? -3.943 -11.586 2.504 1 88.5 374 ARG B CA 1
ATOM 6224 C C . ARG B 1 374 ? -3.121 -11.797 1.236 1 88.5 374 ARG B C 1
ATOM 6226 O O . ARG B 1 374 ? -3.322 -11.109 0.236 1 88.5 374 ARG B O 1
ATOM 6233 N N . TYR B 1 375 ? -2.293 -12.742 1.271 1 85.38 375 TYR B N 1
ATOM 6234 C CA . TYR B 1 375 ? -1.464 -13.023 0.104 1 85.38 375 TYR B CA 1
ATOM 6235 C C . TYR B 1 375 ? -2.318 -13.461 -1.08 1 85.38 375 TYR B C 1
ATOM 6237 O O . TYR B 1 375 ? -2.145 -12.969 -2.195 1 85.38 375 TYR B O 1
ATOM 6245 N N . ILE B 1 376 ? -3.197 -14.336 -0.853 1 89.56 376 ILE B N 1
ATOM 6246 C CA . ILE B 1 376 ? -4.023 -14.891 -1.92 1 89.56 376 ILE B CA 1
ATOM 6247 C C . ILE B 1 376 ? -4.934 -13.797 -2.484 1 89.56 376 ILE B C 1
ATOM 6249 O O . ILE B 1 376 ? -5.121 -13.703 -3.701 1 89.56 376 ILE B O 1
ATOM 6253 N N . ARG B 1 377 ? -5.492 -13.008 -1.56 1 92.62 377 ARG B N 1
ATOM 6254 C CA . ARG B 1 377 ? -6.359 -11.93 -2.021 1 92.62 377 ARG B CA 1
ATOM 6255 C C . ARG B 1 377 ? -5.566 -10.891 -2.807 1 92.62 377 ARG B C 1
ATOM 6257 O O . ARG B 1 377 ? -6.078 -10.305 -3.764 1 92.62 377 ARG B O 1
ATOM 6264 N N . TYR B 1 378 ? -4.387 -10.641 -2.398 1 89.94 378 TYR B N 1
ATOM 6265 C CA . TYR B 1 378 ? -3.521 -9.742 -3.156 1 89.94 378 TYR B CA 1
ATOM 6266 C C . TYR B 1 378 ? -3.258 -10.289 -4.555 1 89.94 378 TYR B C 1
ATOM 6268 O O . TYR B 1 378 ? -3.357 -9.555 -5.543 1 89.94 378 TYR B O 1
ATOM 6276 N N . MET B 1 379 ? -2.889 -11.516 -4.625 1 88.94 379 MET B N 1
ATOM 6277 C CA . MET B 1 379 ? -2.664 -12.164 -5.914 1 88.94 379 MET B CA 1
ATOM 6278 C C . MET B 1 379 ? -3.908 -12.07 -6.789 1 88.94 379 MET B C 1
ATOM 6280 O O . MET B 1 379 ? -3.812 -11.797 -7.988 1 88.94 379 MET B O 1
ATOM 6284 N N . ASP B 1 380 ? -5.016 -12.297 -6.152 1 94.25 380 ASP B N 1
ATOM 6285 C CA . ASP B 1 380 ? -6.277 -12.25 -6.887 1 94.25 380 ASP B CA 1
ATOM 6286 C C . ASP B 1 380 ? -6.52 -10.859 -7.473 1 94.25 380 ASP B C 1
ATOM 6288 O O . ASP B 1 380 ? -6.941 -10.734 -8.625 1 94.25 380 ASP B O 1
ATOM 6292 N N . MET B 1 381 ? -6.219 -9.844 -6.754 1 93.25 381 MET B N 1
ATOM 6293 C CA . MET B 1 381 ? -6.383 -8.477 -7.242 1 93.25 381 MET B CA 1
ATOM 6294 C C . MET B 1 381 ? -5.367 -8.164 -8.336 1 93.25 381 MET B C 1
ATOM 6296 O O . MET B 1 381 ? -5.656 -7.398 -9.258 1 93.25 381 MET B O 1
ATOM 6300 N N . MET B 1 382 ? -4.246 -8.719 -8.203 1 92.19 382 MET B N 1
ATOM 6301 C CA . MET B 1 382 ? -3.252 -8.555 -9.258 1 92.19 382 MET B CA 1
ATOM 6302 C C . MET B 1 382 ? -3.75 -9.141 -10.57 1 92.19 382 MET B C 1
ATOM 6304 O O . MET B 1 382 ? -3.537 -8.555 -11.641 1 92.19 382 MET B O 1
ATOM 6308 N N . MET B 1 383 ? -4.395 -10.281 -10.477 1 95.44 383 MET B N 1
ATOM 6309 C CA . MET B 1 383 ? -4.961 -10.875 -11.68 1 95.44 383 MET B CA 1
ATOM 6310 C C . MET B 1 383 ? -5.969 -9.93 -12.328 1 95.44 383 MET B C 1
ATOM 6312 O O . MET B 1 383 ? -5.988 -9.789 -13.555 1 95.44 383 MET B O 1
ATOM 6316 N N . LEU B 1 384 ? -6.734 -9.305 -11.531 1 96.31 384 LEU B N 1
ATOM 6317 C CA . LEU B 1 384 ? -7.699 -8.344 -12.047 1 96.31 384 LEU B CA 1
ATOM 6318 C C . LEU B 1 384 ? -6.996 -7.176 -12.734 1 96.31 384 LEU B C 1
ATOM 6320 O O . LEU B 1 384 ? -7.383 -6.773 -13.836 1 96.31 384 LEU B O 1
ATOM 6324 N N . ALA B 1 385 ? -5.984 -6.668 -12.164 1 95.31 385 ALA B N 1
ATOM 6325 C CA . ALA B 1 385 ? -5.309 -5.457 -12.625 1 95.31 385 ALA B CA 1
ATOM 6326 C C . ALA B 1 385 ? -4.5 -5.73 -13.891 1 95.31 385 ALA B C 1
ATOM 6328 O O . ALA B 1 385 ? -4.371 -4.855 -14.758 1 95.31 385 ALA B O 1
ATOM 6329 N N . PHE B 1 386 ? -4.023 -6.984 -14.023 1 95.81 386 PHE B N 1
ATOM 6330 C CA . PHE B 1 386 ? -3.008 -7.211 -15.039 1 95.81 386 PHE B CA 1
ATOM 6331 C C . PHE B 1 386 ? -3.574 -8.031 -16.203 1 95.81 386 PHE B C 1
ATOM 6333 O O . PHE B 1 386 ? -3.127 -7.891 -17.344 1 95.81 386 PHE B O 1
ATOM 6340 N N . THR B 1 387 ? -4.547 -8.93 -15.859 1 96.62 387 THR B N 1
ATOM 6341 C CA . THR B 1 387 ? -4.961 -9.867 -16.906 1 96.62 387 THR B CA 1
ATOM 6342 C C . THR B 1 387 ? -6.48 -9.992 -16.938 1 96.62 387 THR B C 1
ATOM 6344 O O . THR B 1 387 ? -7.02 -10.812 -17.688 1 96.62 387 THR B O 1
ATOM 6347 N N . LYS B 1 388 ? -7.164 -9.172 -16.188 1 96.81 388 LYS B N 1
ATOM 6348 C CA . LYS B 1 388 ? -8.625 -9.234 -16.094 1 96.81 388 LYS B CA 1
ATOM 6349 C C . LYS B 1 388 ? -9.102 -10.648 -15.797 1 96.81 388 LYS B C 1
ATOM 6351 O O . LYS B 1 388 ? -10.086 -11.109 -16.375 1 96.81 388 LYS B O 1
ATOM 6356 N N . SER B 1 389 ? -8.375 -11.328 -14.984 1 97.44 389 SER B N 1
ATOM 6357 C CA . SER B 1 389 ? -8.68 -12.695 -14.57 1 97.44 389 SER B CA 1
ATOM 6358 C C . SER B 1 389 ? -8.891 -12.789 -13.062 1 97.44 389 SER B C 1
ATOM 6360 O O . SER B 1 389 ? -9.195 -11.789 -12.414 1 97.44 389 SER B O 1
ATOM 6362 N N . ARG B 1 390 ? -8.883 -14.086 -12.539 1 96.62 390 ARG B N 1
ATOM 6363 C CA . ARG B 1 390 ? -9.211 -14.289 -11.133 1 96.62 390 ARG B CA 1
ATOM 6364 C C . ARG B 1 390 ? -8.773 -15.672 -10.664 1 96.62 390 ARG B C 1
ATOM 6366 O O . ARG B 1 390 ? -8.492 -16.547 -11.484 1 96.62 390 ARG B O 1
ATOM 6373 N N . LEU B 1 391 ? -8.68 -15.797 -9.367 1 96.69 391 LEU B N 1
ATOM 6374 C CA . LEU B 1 391 ? -8.547 -17.125 -8.781 1 96.69 391 LEU B CA 1
ATOM 6375 C C . LEU B 1 391 ? -9.906 -17.812 -8.648 1 96.69 391 LEU B C 1
ATOM 6377 O O . LEU B 1 391 ? -10.93 -17.141 -8.523 1 96.69 391 LEU B O 1
ATOM 6381 N N . ARG B 1 392 ? -9.859 -19.078 -8.695 1 97.25 392 ARG B N 1
ATOM 6382 C CA . ARG B 1 392 ? -11.094 -19.844 -8.727 1 97.25 392 ARG B CA 1
ATOM 6383 C C . ARG B 1 392 ? -11.125 -20.875 -7.605 1 97.25 392 ARG B C 1
ATOM 6385 O O . ARG B 1 392 ? -10.078 -21.344 -7.16 1 97.25 392 ARG B O 1
ATOM 6392 N N . ASP B 1 393 ? -12.328 -21.125 -7.121 1 94.38 393 ASP B N 1
ATOM 6393 C CA . ASP B 1 393 ? -12.469 -22.203 -6.145 1 94.38 393 ASP B CA 1
ATOM 6394 C C . ASP B 1 393 ? -12.711 -23.547 -6.836 1 94.38 393 ASP B C 1
ATOM 6396 O O . ASP B 1 393 ? -12.727 -23.609 -8.062 1 94.38 393 ASP B O 1
ATOM 6400 N N . GLU B 1 394 ? -12.875 -24.594 -6.082 1 94.75 394 GLU B N 1
ATOM 6401 C CA . GLU B 1 394 ? -13 -25.953 -6.613 1 94.75 394 GLU B CA 1
ATOM 6402 C C . GLU B 1 394 ? -14.234 -26.078 -7.504 1 94.75 394 GLU B C 1
ATOM 6404 O O . GLU B 1 394 ? -14.172 -26.688 -8.578 1 94.75 394 GLU B O 1
ATOM 6409 N N . GLY B 1 395 ? -15.336 -25.5 -6.98 1 95.19 395 GLY B N 1
ATOM 6410 C CA . GLY B 1 395 ? -16.562 -25.562 -7.754 1 95.19 395 GLY B CA 1
ATOM 6411 C C . GLY B 1 395 ? -16.453 -24.875 -9.094 1 95.19 395 GLY B C 1
ATOM 6412 O O . GLY B 1 395 ? -16.969 -25.375 -10.102 1 95.19 395 GLY B O 1
ATOM 6413 N N . GLU B 1 396 ? -15.836 -23.781 -9.109 1 95.81 396 GLU B N 1
ATOM 6414 C CA . GLU B 1 396 ? -15.656 -23.016 -10.344 1 95.81 396 GLU B CA 1
ATOM 6415 C C . GLU B 1 396 ? -14.766 -23.766 -11.336 1 95.81 396 GLU B C 1
ATOM 6417 O O . GLU B 1 396 ? -15.008 -23.75 -12.539 1 95.81 396 GLU B O 1
ATOM 6422 N N . TRP B 1 397 ? -13.719 -24.438 -10.875 1 97.12 397 TRP B N 1
ATOM 6423 C CA . TRP B 1 397 ? -12.867 -25.25 -11.742 1 97.12 397 TRP B CA 1
ATOM 6424 C C . TRP B 1 397 ? -13.648 -26.391 -12.367 1 97.12 397 TRP B C 1
ATOM 6426 O O . TRP B 1 397 ? -13.508 -26.672 -13.562 1 97.12 397 TRP B O 1
ATOM 6436 N N . ARG B 1 398 ? -14.477 -27.062 -11.578 1 97.06 398 ARG B N 1
ATOM 6437 C CA . ARG B 1 398 ? -15.336 -28.125 -12.109 1 97.06 398 ARG B CA 1
ATOM 6438 C C . ARG B 1 398 ? -16.234 -27.594 -13.219 1 97.06 398 ARG B C 1
ATOM 6440 O O . ARG B 1 398 ? -16.406 -28.234 -14.25 1 97.06 398 ARG B O 1
ATOM 6447 N N . GLY B 1 399 ? -16.75 -26.391 -12.945 1 97.31 399 GLY B N 1
ATOM 6448 C CA . GLY B 1 399 ? -17.578 -25.75 -13.945 1 97.31 399 GLY B CA 1
ATOM 6449 C C . GLY B 1 399 ? -16.844 -25.422 -15.227 1 97.31 399 GLY B C 1
ATOM 6450 O O . GLY B 1 399 ? -17.391 -25.578 -16.328 1 97.31 399 GLY B O 1
ATOM 6451 N N . LEU B 1 400 ? -15.602 -25.031 -15.156 1 98.06 400 LEU B N 1
ATOM 6452 C CA . LEU B 1 400 ? -14.805 -24.672 -16.328 1 98.06 400 LEU B CA 1
ATOM 6453 C C . LEU B 1 400 ? -14.492 -25.906 -17.172 1 98.06 400 LEU B C 1
ATOM 6455 O O . LEU B 1 400 ? -14.547 -25.859 -18.406 1 98.06 400 LEU B O 1
ATOM 6459 N N . PHE B 1 401 ? -14.141 -27.016 -16.531 1 98.38 401 PHE B N 1
ATOM 6460 C CA . PHE B 1 401 ? -13.898 -28.25 -17.266 1 98.38 401 PHE B CA 1
ATOM 6461 C C . PHE B 1 401 ? -15.164 -28.703 -17.984 1 98.38 401 PHE B C 1
ATOM 6463 O O . PHE B 1 401 ? -15.109 -29.094 -19.156 1 98.38 401 PHE B O 1
ATOM 6470 N N . ALA B 1 402 ? -16.297 -28.578 -17.281 1 97.81 402 ALA B N 1
ATOM 6471 C CA . ALA B 1 402 ? -17.578 -28.984 -17.875 1 97.81 402 ALA B CA 1
ATOM 6472 C C . ALA B 1 402 ? -17.922 -28.109 -19.078 1 97.81 402 ALA B C 1
ATOM 6474 O O . ALA B 1 402 ? -18.469 -28.594 -20.078 1 97.81 402 ALA B O 1
ATOM 6475 N N . GLN B 1 403 ? -17.656 -26.859 -18.953 1 98 403 GLN B N 1
ATOM 6476 C CA . GLN B 1 403 ? -17.922 -25.906 -20.031 1 98 403 GLN B CA 1
ATOM 6477 C C . GLN B 1 403 ? -17.016 -26.188 -21.234 1 98 403 GLN B C 1
ATOM 6479 O O . GLN B 1 403 ? -17.422 -25.984 -22.375 1 98 403 GLN B O 1
ATOM 6484 N N . ALA B 1 404 ? -15.773 -26.562 -20.953 1 98.38 404 ALA B N 1
ATOM 6485 C CA . ALA B 1 404 ? -14.852 -26.875 -22.047 1 98.38 404 ALA B CA 1
ATOM 6486 C C . ALA B 1 404 ? -15.344 -28.078 -22.844 1 98.38 404 ALA B C 1
ATOM 6488 O O . ALA B 1 404 ? -15.352 -28.047 -24.078 1 98.38 404 ALA B O 1
ATOM 6489 N N . ASP B 1 405 ? -15.672 -29.109 -22.172 1 98.38 405 ASP B N 1
ATOM 6490 C CA . ASP B 1 405 ? -16.266 -30.281 -22.797 1 98.38 405 ASP B CA 1
ATOM 6491 C C . ASP B 1 405 ? -16.906 -31.203 -21.75 1 98.38 405 ASP B C 1
ATOM 6493 O O . ASP B 1 405 ? -16.312 -31.469 -20.703 1 98.38 405 ASP B O 1
ATOM 6497 N N . GLY B 1 406 ? -18.062 -31.672 -21.984 1 96.81 406 GLY B N 1
ATOM 6498 C CA . GLY B 1 406 ? -18.828 -32.5 -21.062 1 96.81 406 GLY B CA 1
ATOM 6499 C C . GLY B 1 406 ? -18.172 -33.844 -20.766 1 96.81 406 GLY B C 1
ATOM 6500 O O . GLY B 1 406 ? -18.531 -34.5 -19.797 1 96.81 406 GLY B O 1
ATOM 6501 N N . LYS B 1 407 ? -17.203 -34.156 -21.578 1 97.75 407 LYS B N 1
ATOM 6502 C CA . LYS B 1 407 ? -16.547 -35.438 -21.406 1 97.75 407 LYS B CA 1
ATOM 6503 C C . LYS B 1 407 ? -15.422 -35.375 -20.391 1 97.75 407 LYS B C 1
ATOM 6505 O O . LYS B 1 407 ? -14.82 -36.375 -20.031 1 97.75 407 LYS B O 1
ATOM 6510 N N . PHE B 1 408 ? -15.094 -34.156 -19.984 1 97.12 408 PHE B N 1
ATOM 6511 C CA . PHE B 1 408 ? -14.219 -34.062 -18.828 1 97.12 408 PHE B CA 1
ATOM 6512 C C . PHE B 1 408 ? -14.93 -34.531 -17.562 1 97.12 408 PHE B C 1
ATOM 6514 O O . PHE B 1 408 ? -15.922 -33.938 -17.141 1 97.12 408 PHE B O 1
ATOM 6521 N N . GLY B 1 409 ? -14.531 -35.594 -17.047 1 92.38 409 GLY B N 1
ATOM 6522 C CA . GLY B 1 409 ? -15.117 -36.156 -15.836 1 92.38 409 GLY B CA 1
ATOM 6523 C C . GLY B 1 409 ? -14.109 -36.375 -14.734 1 92.38 409 GLY B C 1
ATOM 6524 O O . GLY B 1 409 ? -12.914 -36.094 -14.906 1 92.38 409 GLY B O 1
ATOM 6525 N N . GLY B 1 410 ? -14.648 -36.781 -13.547 1 91.56 410 GLY B N 1
ATOM 6526 C CA . GLY B 1 410 ? -13.797 -37.188 -12.43 1 91.56 410 GLY B CA 1
ATOM 6527 C C . GLY B 1 410 ? -12.922 -36.031 -11.938 1 91.56 410 GLY B C 1
ATOM 6528 O O . GLY B 1 410 ? -11.727 -36.219 -11.672 1 91.56 410 GLY B O 1
ATOM 6529 N N . VAL B 1 411 ? -13.484 -34.875 -11.945 1 94.81 411 VAL B N 1
ATOM 6530 C CA . VAL B 1 411 ? -12.664 -33.75 -11.516 1 94.81 411 VAL B CA 1
ATOM 6531 C C . VAL B 1 411 ? -12.391 -33.844 -10.016 1 94.81 411 VAL B C 1
ATOM 6533 O O . VAL B 1 411 ? -13.32 -33.844 -9.203 1 94.81 411 VAL B O 1
ATOM 6536 N N . ARG B 1 412 ? -11.164 -33.969 -9.672 1 96.31 412 ARG B N 1
ATOM 6537 C CA . ARG B 1 412 ? -10.68 -34.062 -8.289 1 96.31 412 ARG B CA 1
ATOM 6538 C C . ARG B 1 412 ? -9.828 -32.844 -7.949 1 96.31 412 ARG B C 1
ATOM 6540 O O . ARG B 1 412 ? -9.117 -32.312 -8.805 1 96.31 412 ARG B O 1
ATOM 6547 N N . CYS B 1 413 ? -9.938 -32.406 -6.762 1 96.5 413 CYS B N 1
ATOM 6548 C CA . CYS B 1 413 ? -9.148 -31.281 -6.27 1 96.5 413 CYS B CA 1
ATOM 6549 C C . CYS B 1 413 ? -8.617 -31.562 -4.871 1 96.5 413 CYS B C 1
ATOM 6551 O O . CYS B 1 413 ? -9.383 -31.922 -3.973 1 96.5 413 CYS B O 1
ATOM 6553 N N . TRP B 1 414 ? -7.309 -31.422 -4.715 1 96 414 TRP B N 1
ATOM 6554 C CA . TRP B 1 414 ? -6.707 -31.578 -3.393 1 96 414 TRP B CA 1
ATOM 6555 C C . TRP B 1 414 ? -5.469 -30.688 -3.252 1 96 414 TRP B C 1
ATOM 6557 O O . TRP B 1 414 ? -4.879 -30.281 -4.25 1 96 414 TRP B O 1
ATOM 6567 N N . THR B 1 415 ? -5.156 -30.312 -2.086 1 93.69 415 THR B N 1
ATOM 6568 C CA . THR B 1 415 ? -3.961 -29.547 -1.762 1 93.69 415 THR B CA 1
ATOM 6569 C C . THR B 1 415 ? -3.035 -30.344 -0.846 1 93.69 415 THR B C 1
ATOM 6571 O O . THR B 1 415 ? -3.391 -30.641 0.295 1 93.69 415 THR B O 1
ATOM 6574 N N . PRO B 1 416 ? -1.858 -30.672 -1.425 1 93.12 416 PRO B N 1
ATOM 6575 C CA . PRO B 1 416 ? -0.917 -31.359 -0.537 1 93.12 416 PRO B CA 1
ATOM 6576 C C . PRO B 1 416 ? -0.642 -30.578 0.747 1 93.12 416 PRO B C 1
ATOM 6578 O O . PRO B 1 416 ? -0.653 -29.344 0.738 1 93.12 416 PRO B O 1
ATOM 6581 N N . GLU B 1 417 ? -0.349 -31.297 1.788 1 85.19 417 GLU B N 1
ATOM 6582 C CA . GLU B 1 417 ? -0.093 -30.656 3.074 1 85.19 417 GLU B CA 1
ATOM 6583 C C . GLU B 1 417 ? 1.08 -29.672 2.98 1 85.19 417 GLU B C 1
ATOM 6585 O O . GLU B 1 417 ? 2.152 -30.031 2.492 1 85.19 417 GLU B O 1
ATOM 6590 N N . GLY B 1 418 ? 0.805 -28.484 3.338 1 80 418 GLY B N 1
ATOM 6591 C CA . GLY B 1 418 ? 1.855 -27.469 3.348 1 80 418 GLY B CA 1
ATOM 6592 C C . GLY B 1 418 ? 1.953 -26.703 2.047 1 80 418 GLY B C 1
ATOM 6593 O O . GLY B 1 418 ? 2.652 -25.688 1.973 1 80 418 GLY B O 1
ATOM 6594 N N . ALA B 1 419 ? 1.199 -27.203 1.009 1 87.88 419 ALA B N 1
ATOM 6595 C CA . ALA B 1 419 ? 1.285 -26.562 -0.306 1 87.88 419 ALA B CA 1
ATOM 6596 C C . ALA B 1 419 ? 0.356 -25.359 -0.4 1 87.88 419 ALA B C 1
ATOM 6598 O O . ALA B 1 419 ? -0.715 -25.344 0.213 1 87.88 419 ALA B O 1
ATOM 6599 N N . ALA B 1 420 ? 0.806 -24.391 -1.153 1 86.44 420 ALA B N 1
ATOM 6600 C CA . ALA B 1 420 ? -0.035 -23.234 -1.445 1 86.44 420 ALA B CA 1
ATOM 6601 C C . ALA B 1 420 ? -0.877 -23.469 -2.695 1 86.44 420 ALA B C 1
ATOM 6603 O O . ALA B 1 420 ? -1.935 -22.859 -2.865 1 86.44 420 ALA B O 1
ATOM 6604 N N . LEU B 1 421 ? -0.383 -24.359 -3.527 1 92.44 421 LEU B N 1
ATOM 6605 C CA . LEU B 1 421 ? -1.104 -24.656 -4.762 1 92.44 421 LEU B CA 1
ATOM 6606 C C . LEU B 1 421 ? -1.87 -25.969 -4.645 1 92.44 421 LEU B C 1
ATOM 6608 O O . LEU B 1 421 ? -1.354 -26.953 -4.098 1 92.44 421 LEU B O 1
ATOM 6612 N N . ALA B 1 422 ? -3.045 -25.938 -5.102 1 96 422 ALA B N 1
ATOM 6613 C CA . ALA B 1 422 ? -3.85 -27.156 -5.211 1 96 422 ALA B CA 1
ATOM 6614 C C . ALA B 1 422 ? -3.555 -27.891 -6.516 1 96 422 ALA B C 1
ATOM 6616 O O . ALA B 1 422 ? -2.967 -27.312 -7.438 1 96 422 ALA B O 1
ATOM 6617 N N . ILE B 1 423 ? -3.855 -29.125 -6.488 1 97.94 423 ILE B N 1
ATOM 6618 C CA . ILE B 1 423 ? -3.834 -29.953 -7.684 1 97.94 423 ILE B CA 1
ATOM 6619 C C . ILE B 1 423 ? -5.262 -30.281 -8.109 1 97.94 423 ILE B C 1
ATOM 6621 O O . ILE B 1 423 ? -6.031 -30.859 -7.34 1 97.94 423 ILE B O 1
ATOM 6625 N N . ILE B 1 424 ? -5.645 -29.828 -9.266 1 98.12 424 ILE B N 1
ATOM 6626 C CA . ILE B 1 424 ? -6.938 -30.125 -9.867 1 98.12 424 ILE B CA 1
ATOM 6627 C C . ILE B 1 424 ? -6.742 -31.078 -11.055 1 98.12 424 ILE B C 1
ATOM 6629 O O . ILE B 1 424 ? -5.945 -30.797 -11.953 1 98.12 424 ILE B O 1
ATOM 6633 N N . GLU B 1 425 ? -7.422 -32.156 -11.031 1 98.19 425 GLU B N 1
ATOM 6634 C CA . GLU B 1 425 ? -7.281 -33.156 -12.094 1 98.19 425 GLU B CA 1
ATOM 6635 C C . GLU B 1 425 ? -8.633 -33.5 -12.727 1 98.19 425 GLU B C 1
ATOM 6637 O O . GLU B 1 425 ? -9.594 -33.781 -12.016 1 98.19 425 GLU B O 1
ATOM 6642 N N . ALA B 1 426 ? -8.68 -33.375 -13.984 1 98.12 426 ALA B N 1
ATOM 6643 C CA . ALA B 1 426 ? -9.812 -33.875 -14.766 1 98.12 426 ALA B CA 1
ATOM 6644 C C . ALA B 1 426 ? -9.398 -35.031 -15.664 1 98.12 426 ALA B C 1
ATOM 6646 O O . ALA B 1 426 ? -8.32 -35 -16.266 1 98.12 426 ALA B O 1
ATOM 6647 N N . THR B 1 427 ? -10.203 -36.031 -15.742 1 97.62 427 THR B N 1
ATOM 6648 C CA . THR B 1 427 ? -9.969 -37.188 -16.594 1 97.62 427 THR B CA 1
ATOM 6649 C C . THR B 1 427 ? -10.867 -37.125 -17.828 1 97.62 427 THR B C 1
ATOM 6651 O O . THR B 1 427 ? -12.062 -36.844 -17.719 1 97.62 427 THR B O 1
ATOM 6654 N N . TRP B 1 428 ? -10.25 -37.344 -18.953 1 97.62 428 TRP B N 1
ATOM 6655 C CA . TRP B 1 428 ? -11.031 -37.406 -20.188 1 97.62 428 TRP B CA 1
ATOM 6656 C C . TRP B 1 428 ? -11.742 -38.75 -20.328 1 97.62 428 TRP B C 1
ATOM 6658 O O . TRP B 1 428 ? -11.102 -39.781 -20.375 1 97.62 428 TRP B O 1
ATOM 6668 N N . GLU B 1 429 ? -13.047 -38.688 -20.469 1 95.94 429 GLU B N 1
ATOM 6669 C CA . GLU B 1 429 ? -13.859 -39.906 -20.484 1 95.94 429 GLU B CA 1
ATOM 6670 C C . GLU B 1 429 ? -14.367 -40.188 -21.906 1 95.94 429 GLU B C 1
ATOM 6672 O O . GLU B 1 429 ? -15.102 -41.156 -22.109 1 95.94 429 GLU B O 1
ATOM 6677 N N . GLY B 1 430 ? -14.078 -39.344 -22.812 1 90.69 430 GLY B N 1
ATOM 6678 C CA . GLY B 1 430 ? -14.523 -39.562 -24.172 1 90.69 430 GLY B CA 1
ATOM 6679 C C . GLY B 1 430 ? -13.664 -40.531 -24.938 1 90.69 430 GLY B C 1
ATOM 6680 O O . GLY B 1 430 ? -12.586 -40.906 -24.484 1 90.69 430 GLY B O 1
#

Secondary structure (DSSP, 8-state):
-HHHHHHHHHHHHHHHHHHHHHHHHHHTTPPPS-SSS-------HHHHHHHHHHHHHHHHHHHHHHHHHHTTS--S-THHHHHHHHTTGGGTS-SSSEEEHHHHHHHHTS-HHHHHHHHHHHHHHT--SB-SSTTEEE--HHHHHHHH-HHHHHHHHHHHHHHHHHHHHHHHHHH--S--TTSSHHHHHTT-SS-HHHHHHT-HHHHHHHHHHHHHHHTT-GGG-THHHHHHS-GGGSPTT-EEEEET-TT-HHHHHHHHH-TT-EEEEEE-HHHHHHHHHHHHHHHHS----------TT---SEEEEE--TTS------SEEEEES-GGGS-HHHHHHHHHTTGGGPPTT-EEEEEE-B-PPTTSS-HHHHHHHHHHHHHHHHHHS---B-HHHHHHHHHHH-TTEEEEEEE--TT-SSEEEEEEE--/-HHHHHHHHHHHHHHHHHHHHHHHHHHTTPPPS-SSS-------HHHHHHHHHHHHHHHHHHHHHHHHHHTTS--S-THHHHHHHHTTHHHHS-SSSEEEHHHHHHHHTS-HHHHHHHHHHHHHHT--SB-SSTTEEE--HHHHHHHH-HHHHHHHHHHHHHHHHHHHHHHHHHH--S--TTSSHHHHHTT-SS-HHHHHHT-HHHHHHHHHHHHHHHTT-GGG-THHHHHHS-GGGSPTT-EEEEET-TT-HHHHHHHHH-TT-EEEEEE-HHHHHHHHHHHHHHHHS--------S-TT---SEEEEE--TTS------SEEEEES-GGGS-HHHHHHHHHTTGGGPPTT-EEEEEE-B-PPTTSS-HHHHHHHHHHHHHHHHHHS---B-HHHHHHHHHHH-TTEEEEEEE--TT-SSEEEEEEE--

Nearest PDB structures (foldseek):
  7phe-assembly1_B  TM=7.653E-01  e=5.791E-20  Streptomyces peucetius
  4ems-assembly1_A  TM=6.576E-01  e=3.772E-19  Linum nodiflorum
  4e70-assembly1_A  TM=6.561E-01  e=5.789E-19  Linum nodiflorum
  4evi-assembly1_B  TM=6.478E-01  e=2.457E-18  Linum nodiflorum
  8har-assembly1_B  TM=6.558E-01  e=1.437E-15  Streptomyces sp. KO-3988

Solvent-accessible surface area (backbone atoms only — not comparable to full-atom values): 43571 Å² total; per-residue (Å²): 108,68,46,42,51,49,50,48,48,29,27,48,44,22,31,54,23,46,49,51,28,44,50,51,26,54,76,66,76,42,78,52,55,28,55,67,42,77,67,70,85,67,92,38,69,66,48,51,48,23,46,49,50,20,47,36,29,35,53,53,43,43,49,20,68,59,13,26,74,61,30,58,54,59,50,60,61,52,39,41,52,31,42,39,42,78,48,42,45,50,73,69,41,44,92,72,62,63,38,42,47,66,58,43,18,63,74,49,72,41,61,50,67,61,47,51,49,33,47,57,32,28,32,68,66,26,42,28,35,37,49,88,47,89,65,28,38,24,56,24,47,29,27,45,45,44,52,69,32,68,39,49,41,21,32,46,43,42,44,54,71,46,48,38,8,39,54,26,25,51,56,20,57,73,74,35,89,70,56,49,45,35,51,10,2,35,16,59,59,64,72,43,83,43,26,57,66,61,46,27,67,77,30,60,71,57,35,53,35,49,59,37,16,52,48,43,75,42,58,84,40,71,34,62,43,68,60,46,55,63,72,60,44,76,65,79,76,53,56,80,70,33,35,34,35,30,47,64,33,74,88,27,65,66,45,46,51,47,26,69,78,32,80,48,34,36,22,37,27,21,22,45,53,73,56,48,51,48,46,52,49,49,55,49,49,53,61,61,70,62,57,60,69,70,74,63,84,82,78,79,78,66,70,70,43,55,43,80,44,68,41,54,64,82,39,74,51,89,66,70,43,44,32,39,34,31,58,75,50,61,50,59,32,20,73,71,51,43,26,50,34,54,43,23,42,56,87,36,58,43,64,67,17,30,41,36,38,37,36,58,61,42,72,60,76,82,73,52,61,59,65,59,44,46,49,52,34,50,53,31,45,46,22,35,17,41,18,28,19,44,58,45,35,72,69,55,50,51,48,42,44,40,69,41,37,76,43,45,34,77,69,44,76,49,57,43,89,76,37,57,38,26,43,35,34,32,30,32,68,88,107,69,48,43,52,50,51,47,49,32,27,47,45,24,33,54,22,44,50,51,27,45,51,51,27,55,76,67,76,41,78,48,54,28,54,68,42,78,64,72,83,67,92,40,69,67,49,52,50,24,46,50,51,21,46,38,30,36,52,53,45,44,48,20,68,60,13,26,73,62,30,58,52,58,51,61,59,53,37,40,52,31,41,40,44,76,48,43,46,52,73,69,40,44,91,73,62,64,37,42,47,67,60,45,18,63,72,49,71,43,60,49,68,62,48,49,47,35,48,58,30,28,32,68,67,26,44,28,36,38,50,87,47,90,66,28,37,23,56,25,47,30,29,45,46,44,52,69,31,69,40,48,42,22,32,46,42,44,44,54,72,45,49,40,9,37,54,26,26,51,58,20,57,73,73,35,89,70,56,49,45,36,53,10,2,34,16,59,58,65,73,43,84,42,27,57,67,60,46,28,66,78,30,59,72,56,36,53,35,49,58,37,16,51,48,42,76,42,58,83,39,70,33,62,43,65,58,46,55,64,70,60,42,73,67,81,75,54,56,80,68,33,34,35,35,29,46,64,32,73,86,27,64,65,44,46,52,46,26,70,76,32,80,48,34,37,23,38,27,22,22,44,52,72,54,49,51,49,48,52,50,49,54,48,49,55,62,62,71,60,55,61,69,70,75,64,83,81,77,80,78,67,72,70,43,55,41,79,44,67,41,57,63,80,38,71,51,89,66,70,42,45,31,40,35,32,57,76,50,61,50,58,32,21,72,72,51,42,27,50,35,54,43,23,44,56,88,35,57,41,64,66,18,32,42,36,39,38,36,57,61,42,72,62,75,84,72,52,62,60,63,60,43,46,50,52,34,50,52,30,46,46,22,36,18,41,18,27,19,44,58,43,33,71,69,54,50,51,51,43,44,40,69,39,36,76,43,46,34,78,68,43,74,50,57,43,90,76,36,57,39,26,44,34,35,33,28,32,68,88